Protein AF-0000000072583634 (afdb_homodimer)

InterPro domains:
  IPR005814 Aminotransferase class-III [PF00202] (15-425)
  IPR005814 Aminotransferase class-III [PIRSF000521] (18-426)
  IPR005814 Aminotransferase class-III [cd00610] (2-426)
  IPR005815 Adenosylmethionine--8-amino-7-oxononanoate aminotransferase BioA [MF_00834] (1-426)
  IPR005815 Adenosylmethionine--8-amino-7-oxononanoate aminotransferase BioA [TIGR00508] (2-426)
  IPR015421 Pyridoxal phosphate-dependent transferase, major domain [G3DSA:3.40.640.10] (50-326)
  IPR015422 Pyridoxal phosphate-dependent transferase, small domain [G3DSA:3.90.1150.10] (3-420)
  IPR015424 Pyridoxal phosphate-dependent transferase [SSF53383] (2-428)
  IPR049704 Aminotransferases class-III pyridoxal-phosphate attachment site [PS00600] (237-274)

Solvent-accessible surface area (backbone atoms only — not comparable to full-atom values): 42733 Å² total; per-residue (Å²): 89,70,54,50,33,67,43,57,58,51,76,61,73,79,50,49,47,42,56,33,36,45,44,48,35,38,23,33,81,87,66,51,60,26,40,36,31,30,13,54,78,57,8,17,49,72,17,32,53,40,64,67,34,46,49,38,31,52,58,33,47,74,32,30,30,62,65,39,36,60,63,26,44,36,65,38,39,53,53,35,43,53,52,54,33,54,76,52,73,64,65,36,54,35,33,30,57,22,45,34,45,31,54,10,43,36,51,52,54,50,49,45,41,46,41,28,49,57,72,68,44,69,60,19,66,32,37,37,22,28,43,48,37,71,48,47,69,43,43,50,20,41,34,53,21,25,78,40,88,58,46,56,88,47,58,83,52,34,36,80,56,45,75,41,76,55,68,25,67,86,64,37,83,78,71,56,49,85,89,71,52,79,59,66,72,49,48,66,58,52,52,49,37,72,75,39,53,58,34,46,25,29,42,50,38,53,53,55,42,29,60,91,50,52,60,38,44,38,61,48,66,55,57,41,50,49,52,52,52,24,62,73,51,69,30,36,40,34,34,45,28,31,74,31,30,76,31,32,55,56,30,59,34,45,50,64,69,39,68,52,83,65,53,30,39,18,34,10,46,41,41,23,32,37,58,44,51,37,16,30,26,37,26,32,59,76,62,51,53,55,30,50,43,86,53,71,82,50,36,65,48,47,69,59,81,52,26,51,30,39,34,33,25,28,20,22,42,36,35,54,49,45,43,63,75,68,43,40,62,60,36,22,53,53,46,26,53,50,42,45,55,53,50,49,51,50,38,67,74,34,62,78,48,38,68,44,72,54,66,50,25,42,34,33,37,42,30,44,52,57,72,92,47,58,45,72,77,19,72,62,32,62,54,51,35,52,54,31,47,75,65,31,26,42,47,76,46,49,16,42,28,41,51,36,32,42,18,49,72,56,50,71,69,58,53,51,50,49,51,49,41,51,51,52,50,52,54,32,59,75,66,75,96,89,69,55,51,32,66,43,59,56,51,77,59,73,81,50,50,48,42,56,33,34,44,43,49,33,37,24,31,80,85,66,52,59,27,41,35,34,30,12,54,78,56,8,18,48,71,16,31,53,41,64,68,34,46,49,39,30,50,58,33,48,75,31,32,29,60,66,40,36,60,66,25,44,35,64,38,39,54,52,36,42,52,52,55,33,56,76,50,74,64,65,36,54,33,34,32,56,23,45,34,45,31,53,11,43,37,50,52,52,50,51,45,40,46,41,29,49,58,73,67,43,69,62,19,64,33,37,38,22,28,44,47,36,71,47,46,69,43,43,49,20,40,33,54,21,24,76,41,86,60,48,57,88,47,57,83,52,33,36,80,57,47,76,41,74,55,70,24,67,87,63,36,85,79,72,57,48,86,91,71,52,80,59,66,71,49,46,66,58,53,53,49,38,73,76,39,53,58,33,46,26,30,41,49,39,52,54,55,44,29,59,89,51,52,60,37,44,37,62,48,63,53,57,43,51,49,51,50,51,24,61,74,52,69,32,37,39,34,35,45,25,30,75,32,30,75,31,33,55,56,29,57,36,42,50,63,70,39,68,53,82,66,52,31,40,17,35,11,45,40,42,23,34,38,57,44,49,36,15,31,25,38,28,30,60,75,61,50,54,55,31,51,44,87,53,72,83,53,36,64,48,48,68,58,81,51,25,52,30,37,34,34,25,28,21,22,41,37,37,53,48,46,43,63,75,67,42,40,60,61,37,22,54,52,47,26,53,50,42,45,54,54,50,47,52,49,40,68,74,33,60,80,48,37,66,45,71,54,66,50,24,43,33,33,36,43,29,45,52,56,73,94,46,57,44,73,75,18,73,63,30,63,54,51,34,51,53,29,46,75,65,32,26,42,49,76,47,48,15,43,28,42,52,36,33,40,20,49,72,57,50,70,69,59,52,50,49,48,52,48,41,52,52,53,52,52,54,34,61,75,62,72,102

Organism: Leptospira interrogans serogroup Icterohaemorrhagiae serovar Lai (strain 56601) (NCBI:txid189518)

Radius of gyration: 26.63 Å; Cα contacts (8 Å, |Δi|>4): 1952; chains: 2; bounding box: 52×80×63 Å

Foldseek 3Di:
DDPDPPADDPDDDDDFAWDDWFFQWTAGPVGFIFGEQCLVVQFQQATPPDPLLVVLLVVLVVPDFDDFPVVDDDDLLVVLQVLVCVQVVNLFDDKWKDFAQLVLVVVVLVLLQLLCVLVPLNQANAEEAEQLAARDQDQARVLRYHDDPRCVVPVVSHDDYHYAHDAAQQDGPVPDDPVPDPLCSCVVVLVVCVVPLSRHSEYEDAFQFRPLSAGGGDDLVNVVVVLVSCVVSVHFYEYEQQNVACFQQLDNTRCVVSVHRGQKYKYFRNQLSPDGGMIMMTGHVVSVVSQPDPDPVSHDDDDDRCTSGSSSSSSSSSSSVCSVVVVLSVLQVVLQVVLVVLVVVLCVVCVQFFDDWDTGGQKTKTATDDPPQDFQPQVCQVVLQVQSVVLRYGWRHRRRMTMGRTHSPDDPVSVVSSSVSVNVSSVCVVVVD/DDPDPPADDDDGDDDFAWDDWFFQWTAGPVGFIFGEQCLVVQFQQATPPDPLLVVLLVVLVVPDFDDFPVVDDDDLLVVLQVLVCVQVVNLFDDKWKDFAQLVLVVVVLVLLQLLCVLVPLNLANAEEAEQLAQRDQDQARVLRYHDDPRCVVPVVSHDDYHYAHDAAQLDGPVPDHPVPDPLCSCVVVLVVCVVPLSRHSEYEDAAQFRPLSAGGGDDLVNVVVVLVSCVVSVHFYEYECQNVACFQQLGNTRCVVSVHRGQKYKYFRNQLSPDGGMIMMTGHVSSVVSQPDPDPVSHDDDDDRCTSGSSSSSSSSSSSCCSVVVVLSVLQVVLQVVLVVLVVVLCVVCVQFFDDWDTGGQKTKTATDDPPQDFQPQVCQVVLQVQSVVLRYGWRHRRRMTMGRTHSPDDPVSVVSSSVSVNVSSVCVVVVD

Structure (mmCIF, N/CA/C/O backbone):
data_AF-0000000072583634-model_v1
#
loop_
_entity.id
_entity.type
_entity.pdbx_description
1 polymer 'Adenosylmethionine-8-amino-7-oxononanoate aminotransferase'
#
loop_
_atom_site.group_PDB
_atom_site.id
_atom_site.type_symbol
_atom_site.label_atom_id
_atom_site.label_alt_id
_atom_site.label_comp_id
_atom_site.label_asym_id
_atom_site.label_entity_id
_atom_site.label_seq_id
_atom_site.pdbx_PDB_ins_code
_atom_site.Cartn_x
_atom_site.Cartn_y
_atom_site.Cartn_z
_atom_site.occupancy
_atom_site.B_iso_or_equiv
_atom_site.auth_seq_id
_atom_site.auth_comp_id
_atom_site.auth_asym_id
_atom_site.auth_atom_id
_atom_site.pdbx_PDB_model_num
ATOM 1 N N . MET A 1 1 ? -22.328 -4.48 0.914 1 94.94 1 MET A N 1
ATOM 2 C CA . MET A 1 1 ? -21.547 -3.717 1.881 1 94.94 1 MET A CA 1
ATOM 3 C C . MET A 1 1 ? -20.062 -3.699 1.494 1 94.94 1 MET A C 1
ATOM 5 O O . MET A 1 1 ? -19.531 -2.658 1.104 1 94.94 1 MET A O 1
ATOM 9 N N . ILE A 1 2 ? -19.5 -4.891 1.466 1 97.25 2 ILE A N 1
ATOM 10 C CA . ILE A 1 2 ? -18.094 -4.965 1.067 1 97.25 2 ILE A CA 1
ATOM 11 C C . ILE A 1 2 ? -18 -5.203 -0.439 1 97.25 2 ILE A C 1
ATOM 13 O O . ILE A 1 2 ? -18.719 -6.039 -0.99 1 97.25 2 ILE A O 1
ATOM 17 N N . TRP A 1 3 ? -17.344 -4.363 -1.205 1 97.12 3 TRP A N 1
ATOM 18 C CA . TRP A 1 3 ? -16.938 -4.617 -2.582 1 97.12 3 TRP A CA 1
ATOM 19 C C . TRP A 1 3 ? -15.664 -5.461 -2.621 1 97.12 3 TRP A C 1
ATOM 21 O O . TRP A 1 3 ? -14.555 -4.926 -2.586 1 97.12 3 TRP A O 1
ATOM 31 N N . TYR A 1 4 ? -15.844 -6.797 -2.689 1 96.12 4 TYR A N 1
ATOM 32 C CA . TYR A 1 4 ? -14.766 -7.77 -2.541 1 96.12 4 TYR A CA 1
ATOM 33 C C . TYR A 1 4 ? -13.797 -7.695 -3.715 1 96.12 4 TYR A C 1
ATOM 35 O O . TYR A 1 4 ? -14.211 -7.445 -4.852 1 96.12 4 TYR A O 1
ATOM 43 N N . PRO A 1 5 ? -12.508 -7.922 -3.461 1 95.19 5 PRO A N 1
ATOM 44 C CA . PRO A 1 5 ? -11.5 -7.852 -4.523 1 95.19 5 PRO A CA 1
ATOM 45 C C . PRO A 1 5 ? -11.695 -8.922 -5.59 1 95.19 5 PRO A C 1
ATOM 47 O O . PRO A 1 5 ? -12.023 -10.07 -5.27 1 95.19 5 PRO A O 1
ATOM 50 N N . PHE A 1 6 ? -11.492 -8.508 -6.863 1 91.12 6 PHE A N 1
ATOM 51 C CA . PHE A 1 6 ? -11.492 -9.398 -8.016 1 91.12 6 PHE A CA 1
ATOM 52 C C . PHE A 1 6 ? -12.797 -10.188 -8.102 1 91.12 6 PHE A C 1
ATOM 54 O O . PHE A 1 6 ? -12.789 -11.383 -8.375 1 91.12 6 PHE A O 1
ATOM 61 N N . THR A 1 7 ? -13.906 -9.484 -7.785 1 90.38 7 THR A N 1
ATOM 62 C CA . THR A 1 7 ? -15.219 -10.125 -7.777 1 90.38 7 THR A CA 1
ATOM 63 C C . THR A 1 7 ? -16.203 -9.352 -8.664 1 90.38 7 THR A C 1
ATOM 65 O O . THR A 1 7 ? -16.391 -8.148 -8.484 1 90.38 7 THR A O 1
ATOM 68 N N . LEU A 1 8 ? -16.781 -10.031 -9.609 1 88.75 8 LEU A N 1
ATOM 69 C CA . LEU A 1 8 ? -17.828 -9.422 -10.422 1 88.75 8 LEU A CA 1
ATOM 70 C C . LEU A 1 8 ? -19.062 -9.125 -9.578 1 88.75 8 LEU A C 1
ATOM 72 O O . LEU A 1 8 ? -19.438 -9.922 -8.719 1 88.75 8 LEU A O 1
ATOM 76 N N . GLN A 1 9 ? -19.703 -8.031 -9.812 1 90.12 9 GLN A N 1
ATOM 77 C CA . GLN A 1 9 ? -20.75 -7.512 -8.938 1 90.12 9 GLN A CA 1
ATOM 78 C C . GLN A 1 9 ? -22.125 -8.008 -9.383 1 90.12 9 GLN A C 1
ATOM 80 O O . GLN A 1 9 ? -23.125 -7.805 -8.68 1 90.12 9 GLN A O 1
ATOM 85 N N . PHE A 1 10 ? -22.438 -8.555 -10.484 1 83.75 10 PHE A N 1
ATOM 86 C CA . PHE A 1 10 ? -23.719 -8.984 -11.031 1 83.75 10 PHE A CA 1
ATOM 87 C C . PHE A 1 10 ? -24.234 -10.219 -10.289 1 83.75 10 PHE A C 1
ATOM 89 O O . PHE A 1 10 ? -25.422 -10.336 -10.023 1 83.75 10 PHE A O 1
ATOM 96 N N . GLU A 1 11 ? -23.719 -11.305 -10.211 1 66.69 11 GLU A N 1
ATOM 97 C CA . GLU A 1 11 ? -24.156 -12.5 -9.508 1 66.69 11 GLU A CA 1
ATOM 98 C C . GLU A 1 11 ? -23.203 -12.852 -8.375 1 66.69 11 GLU A C 1
ATOM 100 O O . GLU A 1 11 ? -22.328 -13.703 -8.539 1 66.69 11 GLU A O 1
ATOM 105 N N . PRO A 1 12 ? -23.25 -12.031 -7.355 1 61.88 12 PRO A N 1
ATOM 106 C CA . PRO A 1 12 ? -22.188 -12.383 -6.418 1 61.88 12 PRO A CA 1
ATOM 107 C C . PRO A 1 12 ? -22.547 -13.562 -5.52 1 61.88 12 PRO A C 1
ATOM 109 O O . PRO A 1 12 ? -23.672 -13.641 -5.027 1 61.88 12 PRO A O 1
ATOM 112 N N . ASP A 1 13 ? -22.016 -14.766 -5.871 1 75.62 13 ASP A N 1
ATOM 113 C CA . ASP A 1 13 ? -22.047 -15.758 -4.805 1 75.62 13 ASP A CA 1
ATOM 114 C C . ASP A 1 13 ? -21.562 -15.164 -3.484 1 75.62 13 ASP A C 1
ATOM 116 O O . ASP A 1 13 ? -20.656 -14.328 -3.469 1 75.62 13 ASP A O 1
ATOM 120 N N . SER A 1 14 ? -22.359 -15.43 -2.432 1 88.38 14 SER A N 1
ATOM 121 C CA . SER A 1 14 ? -21.922 -14.992 -1.111 1 88.38 14 SER A CA 1
ATOM 122 C C . SER A 1 14 ? -20.547 -15.547 -0.77 1 88.38 14 SER A C 1
ATOM 124 O O . SER A 1 14 ? -20.281 -16.734 -0.97 1 88.38 14 SER A O 1
ATOM 126 N N . PRO A 1 15 ? -19.703 -14.711 -0.379 1 94.5 15 PRO A N 1
ATOM 127 C CA . PRO A 1 15 ? -18.391 -15.227 0.012 1 94.5 15 PRO A CA 1
ATOM 128 C C . PRO A 1 15 ? -18.469 -16.219 1.174 1 94.5 15 PRO A C 1
ATOM 130 O O . PRO A 1 15 ? -19.328 -16.078 2.045 1 94.5 15 PRO A O 1
ATOM 133 N N . LEU A 1 16 ? -17.641 -17.203 1.096 1 96.62 16 LEU A N 1
ATOM 134 C CA . LEU A 1 16 ? -17.547 -18.141 2.207 1 96.62 16 LEU A CA 1
ATOM 135 C C . LEU A 1 16 ? -16.953 -17.469 3.439 1 96.62 16 LEU A C 1
ATOM 137 O O . LEU A 1 16 ? -15.891 -16.859 3.363 1 96.62 16 LEU A O 1
ATOM 141 N N . LYS A 1 17 ? -17.656 -17.562 4.535 1 97.94 17 LYS A N 1
ATOM 142 C CA . LYS A 1 17 ? -17.219 -16.906 5.762 1 97.94 17 LYS A CA 1
ATOM 143 C C . LYS A 1 17 ? -16.312 -17.828 6.578 1 97.94 17 LYS A C 1
ATOM 145 O O . LYS A 1 17 ? -16.75 -18.891 7.039 1 97.94 17 LYS A O 1
ATOM 150 N N . ILE A 1 18 ? -15.016 -17.422 6.766 1 98.75 18 ILE A N 1
ATOM 151 C CA . ILE A 1 18 ? -14.039 -18.188 7.539 1 98.75 18 ILE A CA 1
ATOM 152 C C . ILE A 1 18 ? -13.93 -17.594 8.945 1 98.75 18 ILE A C 1
ATOM 154 O O . ILE A 1 18 ? -13.828 -16.375 9.109 1 98.75 18 ILE A O 1
ATOM 158 N N . GLU A 1 19 ? -13.898 -18.453 9.906 1 98.19 19 GLU A N 1
ATOM 159 C CA . GLU A 1 19 ? -13.883 -18.031 11.305 1 98.19 19 GLU A CA 1
ATOM 160 C C . GLU A 1 19 ? -12.516 -18.266 11.945 1 98.19 19 GLU A C 1
ATOM 162 O O . GLU A 1 19 ? -12.086 -17.484 12.789 1 98.19 19 GLU A O 1
ATOM 167 N N . ARG A 1 20 ? -11.945 -19.359 11.531 1 98.19 20 ARG A N 1
ATOM 168 C CA . ARG A 1 20 ? -10.688 -19.766 12.148 1 98.19 20 ARG A CA 1
ATOM 169 C C . ARG A 1 20 ? -9.781 -20.453 11.133 1 98.19 20 ARG A C 1
ATOM 171 O O . ARG A 1 20 ? -10.25 -20.938 10.094 1 98.19 20 ARG A O 1
ATOM 178 N N . ALA A 1 21 ? -8.461 -20.438 11.43 1 98.5 21 ALA A N 1
ATOM 179 C CA . ALA A 1 21 ? -7.5 -21.172 10.609 1 98.5 21 ALA A CA 1
ATOM 180 C C . ALA A 1 21 ? -6.352 -21.719 11.461 1 98.5 21 ALA A C 1
ATOM 182 O O . ALA A 1 21 ? -5.984 -21.109 12.469 1 98.5 21 ALA A O 1
ATOM 183 N N . LYS A 1 22 ? -5.809 -22.828 11.133 1 98 22 LYS A N 1
ATOM 184 C CA . LYS A 1 22 ? -4.691 -23.453 11.828 1 98 22 LYS A CA 1
ATOM 185 C C . LYS A 1 22 ? -3.979 -24.453 10.922 1 98 22 LYS A C 1
ATOM 187 O O . LYS A 1 22 ? -4.621 -25.297 10.273 1 98 22 LYS A O 1
ATOM 192 N N . GLY A 1 23 ? -2.66 -24.375 10.953 1 97.88 23 GLY A N 1
ATOM 193 C CA . GLY A 1 23 ? -1.948 -25.25 10.047 1 97.88 23 GLY A CA 1
ATOM 194 C C . GLY A 1 23 ? -2.371 -25.094 8.602 1 97.88 23 GLY A C 1
ATOM 195 O O . GLY A 1 23 ? -2.406 -23.969 8.078 1 97.88 23 GLY A O 1
ATOM 196 N N . GLU A 1 24 ? -2.684 -26.156 7.988 1 98.62 24 GLU A N 1
ATOM 197 C CA . GLU A 1 24 ? -3.07 -26.109 6.578 1 98.62 24 GLU A CA 1
ATOM 198 C C . GLU A 1 24 ? -4.582 -25.984 6.43 1 98.62 24 GLU A C 1
ATOM 200 O O . GLU A 1 24 ? -5.109 -26.047 5.312 1 98.62 24 GLU A O 1
ATOM 205 N N . PHE A 1 25 ? -5.344 -25.625 7.531 1 98.75 25 PHE A N 1
ATOM 206 C CA . PHE A 1 25 ? -6.797 -25.719 7.469 1 98.75 25 PHE A CA 1
ATOM 207 C C . PHE A 1 25 ? -7.43 -24.359 7.707 1 98.75 25 PHE A C 1
ATOM 209 O O . PHE A 1 25 ? -6.953 -23.578 8.539 1 98.75 25 PHE A O 1
ATOM 216 N N . LEU A 1 26 ? -8.508 -24.109 7.027 1 98.75 26 LEU A N 1
ATOM 217 C CA . LEU A 1 26 ? -9.484 -23.047 7.289 1 98.75 26 LEU A CA 1
ATOM 218 C C . LEU A 1 26 ? -10.781 -23.641 7.82 1 98.75 26 LEU A C 1
ATOM 220 O O . LEU A 1 26 ? -11.188 -24.734 7.414 1 98.75 26 LEU A O 1
ATOM 224 N N . TYR A 1 27 ? -11.461 -22.938 8.664 1 98.75 27 TYR A N 1
ATOM 225 C CA . TYR A 1 27 ? -12.727 -23.375 9.234 1 98.75 27 TYR A CA 1
ATOM 226 C C . TYR A 1 27 ? -13.805 -22.312 9.07 1 98.75 27 TYR A C 1
ATOM 228 O O . TYR A 1 27 ? -13.586 -21.141 9.406 1 98.75 27 TYR A O 1
ATOM 236 N N . ASP A 1 28 ? -14.953 -22.734 8.516 1 98.19 28 ASP A N 1
ATOM 237 C CA . ASP A 1 28 ? -16.047 -21.766 8.375 1 98.19 28 ASP A CA 1
ATOM 238 C C . ASP A 1 28 ? -16.875 -21.688 9.648 1 98.19 28 ASP A C 1
ATOM 240 O O . ASP A 1 28 ? -16.547 -22.328 10.656 1 98.19 28 ASP A O 1
ATOM 244 N N . GLU A 1 29 ? -17.891 -20.922 9.633 1 96.44 29 GLU A N 1
ATOM 245 C CA . GLU A 1 29 ? -18.688 -20.641 10.82 1 96.44 29 GLU A CA 1
ATOM 246 C C . GLU A 1 29 ? -19.531 -21.859 11.211 1 96.44 29 GLU A C 1
ATOM 248 O O . GLU A 1 29 ? -20.016 -21.938 12.344 1 96.44 29 GLU A O 1
ATOM 253 N N . LEU A 1 30 ? -19.688 -22.797 10.328 1 96.94 30 LEU A N 1
ATOM 254 C CA . LEU A 1 30 ? -20.5 -23.984 10.586 1 96.94 30 LEU A CA 1
ATOM 255 C C . LEU A 1 30 ? -19.609 -25.141 11.047 1 96.94 30 LEU A C 1
ATOM 257 O O . LEU A 1 30 ? -20.109 -26.234 11.32 1 96.94 3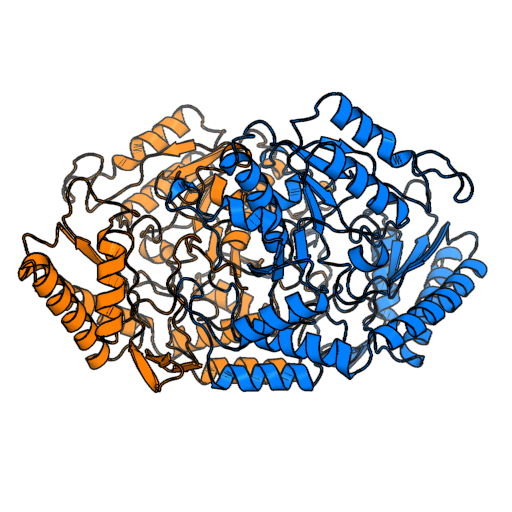0 LEU A O 1
ATOM 261 N N . GLY A 1 31 ? -18.281 -24.938 11.023 1 96 31 GLY A N 1
ATOM 262 C CA . GLY A 1 31 ? -17.359 -25.953 11.508 1 96 31 GLY A CA 1
ATOM 263 C C . GLY A 1 31 ? -16.766 -26.797 10.398 1 96 31 GLY A C 1
ATOM 264 O O . GLY A 1 31 ? -15.93 -27.672 10.664 1 96 31 GLY A O 1
ATOM 265 N N . ASN A 1 32 ? -17.156 -26.547 9.172 1 98.06 32 ASN A N 1
ATOM 266 C CA . ASN A 1 32 ? -16.516 -27.234 8.055 1 98.06 32 ASN A CA 1
ATOM 267 C C . ASN A 1 32 ? -15.062 -26.812 7.906 1 98.06 32 ASN A C 1
ATOM 269 O O . ASN A 1 32 ? -14.719 -25.641 8.125 1 98.06 32 ASN A O 1
ATOM 273 N N . SER A 1 33 ? -14.281 -27.766 7.539 1 98.31 33 SER A N 1
ATOM 274 C CA . SER A 1 33 ? -12.867 -27.469 7.336 1 98.31 33 SER A CA 1
ATOM 275 C C . SER A 1 33 ? -12.477 -27.594 5.867 1 98.31 33 SER A C 1
ATOM 277 O O . SER A 1 33 ? -13.07 -28.391 5.129 1 98.31 33 SER A O 1
ATOM 279 N N . TYR A 1 34 ? -11.547 -26.797 5.445 1 98.81 34 TYR A N 1
ATOM 280 C CA . TYR A 1 34 ? -11 -26.797 4.094 1 98.81 34 TYR A CA 1
ATOM 281 C C . TYR A 1 34 ? -9.477 -26.812 4.117 1 98.81 34 TYR A C 1
ATOM 283 O O . TYR A 1 34 ? -8.859 -26.016 4.832 1 98.81 34 TYR A O 1
ATOM 291 N N . ILE A 1 35 ? -8.867 -27.75 3.395 1 98.88 35 ILE A N 1
ATOM 292 C CA . ILE A 1 35 ? -7.414 -27.719 3.234 1 98.88 35 ILE A CA 1
ATOM 293 C C . ILE A 1 35 ? -7.016 -26.578 2.312 1 98.88 35 ILE A C 1
ATOM 295 O O . ILE A 1 35 ? -7.477 -26.5 1.171 1 98.88 35 ILE A O 1
ATOM 299 N N . ASP A 1 36 ? -6.207 -25.703 2.83 1 98.81 36 ASP A N 1
ATOM 300 C CA . ASP A 1 36 ? -5.742 -24.562 2.049 1 98.81 36 ASP A CA 1
ATOM 301 C C . ASP A 1 36 ? -4.621 -24.969 1.094 1 98.81 36 ASP A C 1
ATOM 303 O O . ASP A 1 36 ? -3.443 -24.891 1.443 1 98.81 36 ASP A O 1
ATOM 307 N N . GLY A 1 37 ? -4.98 -25.203 -0.119 1 98.81 37 GLY A N 1
ATOM 308 C CA . GLY A 1 37 ? -4.016 -25.688 -1.092 1 98.81 37 GLY A CA 1
ATOM 309 C C . GLY A 1 37 ? -3.26 -24.578 -1.787 1 98.81 37 GLY A C 1
ATOM 310 O O . GLY A 1 37 ? -2.389 -24.828 -2.621 1 98.81 37 GLY A O 1
ATOM 311 N N . ILE A 1 38 ? -3.545 -23.312 -1.411 1 98.62 38 ILE A N 1
ATOM 312 C CA . ILE A 1 38 ? -2.898 -22.203 -2.113 1 98.62 38 ILE A CA 1
ATOM 313 C C . ILE A 1 38 ? -2.268 -21.25 -1.103 1 98.62 38 ILE A C 1
ATOM 315 O O . ILE A 1 38 ? -1.854 -20.156 -1.459 1 98.62 38 ILE A O 1
ATOM 319 N N . SER A 1 39 ? -2.285 -21.609 0.193 1 98.31 39 SER A N 1
ATOM 320 C CA . SER A 1 39 ? -1.719 -20.797 1.264 1 98.31 39 SER A CA 1
ATOM 321 C C . SER A 1 39 ? -2.369 -19.422 1.315 1 98.31 39 SER A C 1
ATOM 323 O O . SER A 1 39 ? -1.68 -18.406 1.429 1 98.31 39 SER A O 1
ATOM 325 N N . SER A 1 40 ? -3.615 -19.359 1.198 1 96.94 40 SER A N 1
ATOM 326 C CA . SER A 1 40 ? -4.402 -18.141 1.287 1 96.94 40 SER A CA 1
ATOM 327 C C . SER A 1 40 ? -3.777 -17.016 0.459 1 96.94 40 SER A C 1
ATOM 329 O O . SER A 1 40 ? -3.436 -15.961 0.991 1 96.94 40 SER A O 1
ATOM 331 N N . TRP A 1 41 ? -3.717 -17.281 -0.795 1 95.88 41 TRP A N 1
ATOM 332 C CA . TRP A 1 41 ? -3.176 -16.328 -1.765 1 95.88 41 TRP A CA 1
ATOM 333 C C . TRP A 1 41 ? -1.679 -16.141 -1.553 1 95.88 41 TRP A C 1
ATOM 335 O O . TRP A 1 41 ? -1.198 -15 -1.499 1 95.88 41 TRP A O 1
ATOM 345 N N . TRP A 1 42 ? -1.046 -17.266 -1.208 1 97.94 42 TRP A N 1
ATOM 346 C CA . TRP A 1 42 ? 0.389 -17.484 -1.349 1 97.94 42 TRP A CA 1
ATOM 347 C C . TRP A 1 42 ? 1.146 -16.938 -0.139 1 97.94 42 TRP A C 1
ATOM 349 O O . TRP A 1 42 ? 2.361 -16.75 -0.195 1 97.94 42 TRP A O 1
ATOM 359 N N . VAL A 1 43 ? 0.495 -16.688 1.031 1 98.12 43 VAL A N 1
ATOM 360 C CA . VAL A 1 43 ? 1.199 -15.984 2.104 1 98.12 43 VAL A CA 1
ATOM 361 C C . VAL A 1 43 ? 1.531 -16.969 3.225 1 98.12 43 VAL A C 1
ATOM 363 O O . VAL A 1 43 ? 2.527 -16.797 3.932 1 98.12 43 VAL A O 1
ATOM 366 N N . SER A 1 44 ? 0.702 -17.984 3.477 1 98.31 44 SER A N 1
ATOM 367 C CA . SER A 1 44 ? 0.803 -18.828 4.668 1 98.31 44 SER A CA 1
ATOM 368 C C . SER A 1 44 ? 1.831 -19.938 4.477 1 98.31 44 SER A C 1
ATOM 370 O O . SER A 1 44 ? 1.508 -21.125 4.613 1 98.31 44 SER A O 1
ATOM 372 N N . ILE A 1 45 ? 3.055 -19.562 4.34 1 98.69 45 ILE A N 1
ATOM 373 C CA . ILE A 1 45 ? 4.109 -20.5 3.943 1 98.69 45 ILE A CA 1
ATOM 374 C C . ILE A 1 45 ? 4.422 -21.438 5.098 1 98.69 45 ILE A C 1
ATOM 376 O O . ILE A 1 45 ? 4.945 -22.531 4.883 1 98.69 45 ILE A O 1
ATOM 380 N N . HIS A 1 46 ? 4.027 -21.078 6.367 1 98.69 46 HIS A N 1
ATOM 381 C CA . HIS A 1 46 ? 4.273 -21.906 7.543 1 98.69 46 HIS A CA 1
ATOM 382 C C . HIS A 1 46 ? 2.984 -22.531 8.055 1 98.69 46 HIS A C 1
ATOM 384 O O . HIS A 1 46 ? 2.949 -23.078 9.164 1 98.69 46 HIS A O 1
ATOM 390 N N . GLY A 1 47 ? 1.915 -22.438 7.289 1 98.12 47 GLY A N 1
ATOM 391 C CA . GLY A 1 47 ? 0.6 -22.734 7.828 1 98.12 47 GLY A CA 1
ATOM 392 C C . GLY A 1 47 ? -0.018 -21.594 8.594 1 98.12 47 GLY A C 1
ATOM 393 O O . GLY A 1 47 ? 0.676 -20.641 8.961 1 98.12 47 GLY A O 1
ATOM 394 N N . HIS A 1 48 ? -1.286 -21.688 8.867 1 98.06 48 HIS A N 1
ATOM 395 C CA . HIS A 1 48 ? -2.037 -20.625 9.508 1 98.06 48 HIS A CA 1
ATOM 396 C C . HIS A 1 48 ? -1.809 -20.609 11.016 1 98.06 48 HIS A C 1
ATOM 398 O O . HIS A 1 48 ? -1.712 -21.672 11.641 1 98.06 48 HIS A O 1
ATOM 404 N N . ASN A 1 49 ? -1.707 -19.359 11.523 1 96.75 49 ASN A N 1
ATOM 405 C CA . ASN A 1 49 ? -1.659 -19.109 12.961 1 96.75 49 ASN A CA 1
ATOM 406 C C . ASN A 1 49 ? -0.549 -19.906 13.633 1 96.75 49 ASN A C 1
ATOM 408 O O . ASN A 1 49 ? -0.788 -20.578 14.641 1 96.75 49 ASN A O 1
ATOM 412 N N . HIS A 1 50 ? 0.588 -19.859 12.992 1 97.81 50 HIS A N 1
ATOM 413 C CA . HIS A 1 50 ? 1.732 -20.516 13.625 1 97.81 50 HIS A CA 1
ATOM 414 C C . HIS A 1 50 ? 2.01 -19.906 15 1 97.81 50 HIS A C 1
ATOM 416 O O . HIS A 1 50 ? 2.16 -18.688 15.133 1 97.81 50 HIS A O 1
ATOM 422 N N . PRO A 1 51 ? 2.156 -20.672 16.062 1 98 51 PRO A N 1
ATOM 423 C CA . PRO A 1 51 ? 2.205 -20.156 17.438 1 98 51 PRO A CA 1
ATOM 424 C C . PRO A 1 51 ? 3.387 -19.219 17.672 1 98 51 PRO A C 1
ATOM 426 O O . PRO A 1 51 ? 3.268 -18.25 18.422 1 98 51 PRO A O 1
ATOM 429 N N . LYS A 1 52 ? 4.523 -19.484 17.062 1 98.31 52 LYS A N 1
ATOM 430 C CA . LYS A 1 52 ? 5.707 -18.656 17.266 1 98.31 52 LYS A CA 1
ATOM 431 C C . LYS A 1 52 ? 5.496 -17.25 16.688 1 98.31 52 LYS A C 1
ATOM 433 O O . LYS A 1 52 ? 5.992 -16.266 17.25 1 98.31 52 LYS A O 1
ATOM 438 N N . ILE A 1 53 ? 4.816 -17.094 15.562 1 98.56 53 ILE A N 1
ATOM 439 C CA . ILE A 1 53 ? 4.539 -15.789 14.977 1 98.56 53 ILE A CA 1
ATOM 440 C C . ILE A 1 53 ? 3.508 -15.047 15.828 1 98.56 53 ILE A C 1
ATOM 442 O O . ILE A 1 53 ? 3.662 -13.859 16.109 1 98.56 53 ILE A O 1
ATOM 446 N N . VAL A 1 54 ? 2.443 -15.805 16.25 1 98.25 54 VAL A N 1
ATOM 447 C CA . VAL A 1 54 ? 1.402 -15.234 17.094 1 98.25 54 VAL A CA 1
ATOM 448 C C . VAL A 1 54 ? 2.029 -14.648 18.359 1 98.25 54 VAL A C 1
ATOM 450 O O . VAL A 1 54 ? 1.744 -13.508 18.734 1 98.25 54 VAL A O 1
ATOM 453 N N . GLN A 1 55 ? 2.916 -15.367 18.953 1 98.56 55 GLN A N 1
ATOM 454 C CA . GLN A 1 55 ? 3.543 -14.938 20.188 1 98.56 55 GLN A CA 1
ATOM 455 C C . GLN A 1 55 ? 4.438 -13.719 19.969 1 98.56 55 GLN A C 1
ATOM 457 O O . GLN A 1 55 ? 4.484 -12.805 20.797 1 98.56 55 GLN A O 1
ATOM 462 N N . ALA A 1 56 ? 5.18 -13.695 18.875 1 98.62 56 ALA A N 1
ATOM 463 C CA . ALA A 1 56 ? 6.051 -12.562 18.562 1 98.62 56 ALA A CA 1
ATOM 464 C C . ALA A 1 56 ? 5.25 -11.273 18.422 1 98.62 56 ALA A C 1
ATOM 466 O O . ALA A 1 56 ? 5.672 -10.219 18.906 1 98.62 56 ALA A O 1
ATOM 467 N N . VAL A 1 57 ? 4.129 -11.367 17.797 1 98.5 57 VAL A N 1
ATOM 468 C CA . VAL A 1 57 ? 3.279 -10.195 17.578 1 98.5 57 VAL A CA 1
ATOM 469 C C . VAL A 1 57 ? 2.67 -9.75 18.906 1 98.5 57 VAL A C 1
ATOM 471 O O . VAL A 1 57 ? 2.625 -8.555 19.203 1 98.5 57 VAL A O 1
ATOM 474 N N . LYS A 1 58 ? 2.188 -10.727 19.688 1 98.19 58 LYS A N 1
ATOM 475 C CA . LYS A 1 58 ? 1.624 -10.406 21 1 98.19 58 LYS A CA 1
ATOM 476 C C . LYS A 1 58 ? 2.648 -9.695 21.875 1 98.19 58 LYS A C 1
ATOM 478 O O . LYS A 1 58 ? 2.324 -8.711 22.547 1 98.19 58 LYS A O 1
ATOM 483 N N . ASN A 1 59 ? 3.895 -10.195 21.859 1 98.38 59 ASN A N 1
ATOM 484 C CA . ASN A 1 59 ? 4.965 -9.562 22.625 1 98.38 59 ASN A CA 1
ATOM 485 C C . ASN A 1 59 ? 5.207 -8.125 22.156 1 98.38 59 ASN A C 1
ATOM 487 O O . ASN A 1 59 ? 5.391 -7.227 22.984 1 98.38 59 ASN A O 1
ATOM 491 N N . GLN A 1 60 ? 5.215 -7.898 20.891 1 98.44 60 GLN A N 1
ATOM 492 C CA . GLN A 1 60 ? 5.48 -6.574 20.328 1 98.44 60 GLN A CA 1
ATOM 493 C C . GLN A 1 60 ? 4.375 -5.59 20.703 1 98.44 60 GLN A C 1
ATOM 495 O O . GLN A 1 60 ? 4.645 -4.418 20.969 1 98.44 60 GLN A O 1
ATOM 500 N N . LEU A 1 61 ? 3.129 -6.066 20.688 1 97.31 61 LEU A N 1
ATOM 501 C CA . LEU A 1 61 ? 1.965 -5.238 20.984 1 97.31 61 LEU A CA 1
ATOM 502 C C . LEU A 1 61 ? 2.041 -4.676 22.406 1 97.31 61 LEU A C 1
ATOM 504 O O . LEU A 1 61 ? 1.43 -3.646 22.703 1 97.31 61 LEU A O 1
ATOM 508 N N . GLU A 1 62 ? 2.812 -5.273 23.219 1 95.69 62 GLU A N 1
ATOM 509 C CA . GLU A 1 62 ? 2.938 -4.84 24.609 1 95.69 62 GLU A CA 1
ATOM 510 C C . GLU A 1 62 ? 3.98 -3.734 24.75 1 95.69 62 GLU A C 1
ATOM 512 O O . GLU A 1 62 ? 4.09 -3.109 25.812 1 95.69 62 GLU A O 1
ATOM 517 N N . LYS A 1 63 ? 4.711 -3.49 23.734 1 97.38 63 LYS A N 1
ATOM 518 C CA . LYS A 1 63 ? 5.844 -2.572 23.844 1 97.38 63 LYS A CA 1
ATOM 519 C C . LYS A 1 63 ? 5.613 -1.321 23 1 97.38 63 LYS A C 1
ATOM 521 O O . LYS A 1 63 ? 5.621 -0.205 23.516 1 97.38 63 LYS A O 1
ATOM 526 N N . LEU A 1 64 ? 5.418 -1.493 21.75 1 98.31 64 LEU A N 1
ATOM 527 C CA . LEU A 1 64 ? 5.398 -0.392 20.797 1 98.31 64 LEU A CA 1
ATOM 528 C C . LEU A 1 64 ? 4.445 -0.694 19.641 1 98.31 64 LEU A C 1
ATOM 530 O O . LEU A 1 64 ? 4.613 -1.69 18.938 1 98.31 64 LEU A O 1
ATOM 534 N N . ASP A 1 65 ? 3.504 0.15 19.453 1 97.56 65 ASP A N 1
ATOM 535 C CA . ASP A 1 65 ? 2.555 0.007 18.359 1 97.56 65 ASP A CA 1
ATOM 536 C C . ASP A 1 65 ? 3.064 0.701 17.094 1 97.56 65 ASP A C 1
ATOM 538 O O . ASP A 1 65 ? 3.072 0.11 16.016 1 97.56 65 ASP A O 1
ATOM 542 N N . HIS A 1 66 ? 3.486 1.919 17.25 1 98 66 HIS A N 1
ATOM 543 C CA . HIS A 1 66 ? 3.91 2.678 16.078 1 98 66 HIS A CA 1
ATOM 544 C C . HIS A 1 66 ? 4.887 3.785 16.469 1 98 66 HIS A C 1
ATOM 546 O O . HIS A 1 66 ? 4.734 4.418 17.516 1 98 66 HIS A O 1
ATOM 552 N N . VAL A 1 67 ? 5.848 3.982 15.68 1 98.12 67 VAL A N 1
ATOM 553 C CA . VAL A 1 67 ? 6.613 5.223 15.586 1 98.12 67 VAL A CA 1
ATOM 554 C C . VAL A 1 67 ? 7.02 5.469 14.133 1 98.12 67 VAL A C 1
ATOM 556 O O . VAL A 1 67 ? 7.367 4.531 13.414 1 98.12 67 VAL A O 1
ATOM 559 N N . LEU A 1 68 ? 6.875 6.676 13.688 1 96.56 68 LEU A N 1
ATOM 560 C CA . LEU A 1 68 ? 7.262 6.961 12.312 1 96.56 68 LEU A CA 1
ATOM 561 C C . LEU A 1 68 ? 8.719 6.586 12.07 1 96.56 68 LEU A C 1
ATOM 563 O O . LEU A 1 68 ? 9.57 6.793 12.938 1 96.56 68 LEU A O 1
ATOM 567 N N . LEU A 1 69 ? 9.016 6.074 10.922 1 96.56 69 LEU A N 1
ATOM 568 C CA . LEU A 1 69 ? 10.359 5.602 10.617 1 96.56 69 LEU A CA 1
ATOM 569 C C . LEU A 1 69 ? 11.227 6.73 10.062 1 96.56 69 LEU A C 1
ATOM 571 O O . LEU A 1 69 ? 12.445 6.605 9.992 1 96.56 69 LEU A O 1
ATOM 575 N N . ALA A 1 70 ? 10.617 7.828 9.68 1 93.81 70 ALA A N 1
ATOM 576 C CA . ALA A 1 70 ? 11.352 9.008 9.227 1 93.81 70 ALA A CA 1
ATOM 577 C C . ALA A 1 70 ? 12.016 9.727 10.398 1 93.81 70 ALA A C 1
ATOM 579 O O . ALA A 1 70 ? 11.406 10.594 11.031 1 93.81 70 ALA A O 1
ATOM 580 N N . GLY A 1 71 ? 13.219 9.422 10.656 1 93.31 71 GLY A N 1
ATOM 581 C CA . GLY A 1 71 ? 13.953 10.023 11.758 1 93.31 71 GLY A CA 1
ATOM 582 C C . GLY A 1 71 ? 13.977 9.156 13 1 93.31 71 GLY A C 1
ATOM 583 O O . GLY A 1 71 ? 14.633 9.5 13.992 1 93.31 71 GLY A O 1
ATOM 584 N N . PHE A 1 72 ? 13.258 8.047 12.969 1 97 72 PHE A N 1
ATOM 585 C CA . PHE A 1 72 ? 13.188 7.129 14.102 1 97 72 PHE A CA 1
ATOM 586 C C . PHE A 1 72 ? 13.414 5.691 13.648 1 97 72 PHE A C 1
ATOM 588 O O . PHE A 1 72 ? 13.375 5.398 12.453 1 97 72 PHE A O 1
ATOM 595 N N . THR A 1 73 ? 13.742 4.863 14.57 1 97.69 73 THR A N 1
ATOM 596 C CA . THR A 1 73 ? 13.867 3.43 14.32 1 97.69 73 THR A CA 1
ATOM 597 C C . THR A 1 73 ? 13.43 2.629 15.547 1 97.69 73 THR A C 1
ATOM 599 O O . THR A 1 73 ? 12.961 3.199 16.531 1 97.69 73 THR A O 1
ATOM 602 N N . HIS A 1 74 ? 13.398 1.391 15.445 1 98.5 74 HIS A N 1
ATOM 603 C CA . HIS A 1 74 ? 13.078 0.452 16.516 1 98.5 74 HIS A CA 1
ATOM 604 C C . HIS A 1 74 ? 13.688 -0.92 16.25 1 98.5 74 HIS A C 1
ATOM 606 O O . HIS A 1 74 ? 14.039 -1.231 15.109 1 98.5 74 HIS A O 1
ATOM 612 N N . ASP A 1 75 ? 13.742 -1.741 17.219 1 98.44 75 ASP A N 1
ATOM 613 C CA . ASP A 1 75 ? 14.477 -3.002 17.188 1 98.44 75 ASP A CA 1
ATOM 614 C C . ASP A 1 75 ? 13.922 -3.938 16.125 1 98.44 75 ASP A C 1
ATOM 616 O O . ASP A 1 75 ? 14.68 -4.504 15.328 1 98.44 75 ASP A O 1
ATOM 620 N N . PRO A 1 76 ? 12.633 -4.117 16.031 1 98.69 76 PRO A N 1
ATOM 621 C CA . PRO A 1 76 ? 12.117 -5.062 15.039 1 98.69 76 PRO A CA 1
ATOM 622 C C . PRO A 1 76 ? 12.5 -4.688 13.609 1 98.69 76 PRO A C 1
ATOM 624 O O . PRO A 1 76 ? 12.867 -5.559 12.82 1 98.69 76 PRO A O 1
ATOM 627 N N . ALA A 1 77 ? 12.461 -3.428 13.273 1 98.69 77 ALA A N 1
ATOM 628 C CA . ALA A 1 77 ? 12.828 -3.002 11.922 1 98.69 77 ALA A CA 1
ATOM 629 C C . ALA A 1 77 ? 14.312 -3.223 11.656 1 98.69 77 ALA A C 1
ATOM 631 O O . ALA A 1 77 ? 14.695 -3.682 10.578 1 98.69 77 ALA A O 1
ATOM 632 N N . GLU A 1 78 ? 15.117 -2.877 12.633 1 98.62 78 GLU A N 1
ATOM 633 C CA . GLU A 1 78 ? 16.562 -3.029 12.477 1 98.62 78 GLU A CA 1
ATOM 634 C C . GLU A 1 78 ? 16.953 -4.5 12.367 1 98.62 78 GLU A C 1
ATOM 636 O O . GLU A 1 78 ? 17.766 -4.875 11.516 1 98.62 78 GLU A O 1
ATOM 641 N N . LYS A 1 79 ? 16.391 -5.324 13.227 1 98.81 79 LYS A N 1
ATOM 642 C CA . LYS A 1 79 ? 16.719 -6.746 13.234 1 98.81 79 LYS A CA 1
ATOM 643 C C . LYS A 1 79 ? 16.234 -7.43 11.961 1 98.81 79 LYS A C 1
ATOM 645 O O . LYS A 1 79 ? 16.938 -8.281 11.398 1 98.81 79 LYS A O 1
ATOM 650 N N . LEU A 1 80 ? 15.07 -7.059 11.516 1 98.81 80 LEU A N 1
ATOM 651 C CA . LEU A 1 80 ? 14.562 -7.641 10.273 1 98.81 80 LEU A CA 1
ATOM 652 C C . LEU A 1 80 ? 15.469 -7.273 9.094 1 98.81 80 LEU A C 1
ATOM 654 O O . LEU A 1 80 ? 15.789 -8.125 8.266 1 98.81 80 LEU A O 1
ATOM 658 N N . ALA A 1 81 ? 15.82 -5.996 9.016 1 98.69 81 ALA A N 1
ATOM 659 C CA . ALA A 1 81 ? 16.719 -5.559 7.945 1 98.69 81 ALA A CA 1
ATOM 660 C C . ALA A 1 81 ? 18.031 -6.348 7.969 1 98.69 81 ALA A C 1
ATOM 662 O O . ALA A 1 81 ? 18.484 -6.82 6.93 1 98.69 81 ALA A O 1
ATOM 663 N N . ALA A 1 82 ? 18.594 -6.488 9.148 1 98.62 82 ALA A N 1
ATOM 664 C CA . ALA A 1 82 ? 19.844 -7.207 9.297 1 98.62 82 ALA A CA 1
ATOM 665 C C . ALA A 1 82 ? 19.719 -8.656 8.828 1 98.62 82 ALA A C 1
ATOM 667 O O . ALA A 1 82 ? 20.594 -9.172 8.125 1 98.62 82 ALA A O 1
ATOM 668 N N . GLU A 1 83 ? 18.672 -9.328 9.203 1 98.56 83 GLU A N 1
ATOM 669 C CA . GLU A 1 83 ? 18.469 -10.727 8.836 1 98.56 83 GLU A CA 1
ATOM 670 C C . GLU A 1 83 ? 18.234 -10.883 7.34 1 98.56 83 GLU A C 1
ATOM 672 O O . GLU A 1 83 ? 18.734 -11.828 6.723 1 98.56 83 GLU A O 1
ATOM 677 N N . LEU A 1 84 ? 17.469 -9.984 6.754 1 98.69 84 LEU A N 1
ATOM 678 C CA . LEU A 1 84 ? 17.219 -10.031 5.32 1 98.69 84 LEU A CA 1
ATOM 679 C C . LEU A 1 84 ? 18.516 -9.883 4.535 1 98.69 84 LEU A C 1
ATOM 681 O O . LEU A 1 84 ? 18.75 -10.609 3.562 1 98.69 84 LEU A O 1
ATOM 685 N N . LEU A 1 85 ? 19.312 -8.938 4.961 1 98.56 85 LEU A N 1
ATOM 686 C CA . LEU A 1 85 ? 20.562 -8.727 4.254 1 98.56 85 LEU A CA 1
ATOM 687 C C . LEU A 1 85 ? 21.5 -9.914 4.434 1 98.56 85 LEU A C 1
ATOM 689 O O . LEU A 1 85 ? 22.234 -10.281 3.508 1 98.56 85 LEU A O 1
ATOM 693 N N . LYS A 1 86 ? 21.422 -10.508 5.574 1 98.06 86 LYS A N 1
ATOM 694 C CA . LYS A 1 86 ? 22.266 -11.672 5.859 1 98.06 86 LYS A CA 1
ATOM 695 C C . LYS A 1 86 ? 21.922 -12.836 4.941 1 98.06 86 LYS A C 1
ATOM 697 O O . LYS A 1 86 ? 22.812 -13.5 4.406 1 98.06 86 LYS A O 1
ATOM 702 N N . ILE A 1 87 ? 20.688 -13.062 4.648 1 97.56 87 ILE A N 1
ATOM 703 C CA . ILE A 1 87 ? 20.281 -14.266 3.918 1 97.56 87 ILE A CA 1
ATOM 704 C C . ILE A 1 87 ? 20.453 -14.031 2.418 1 97.56 87 ILE A C 1
ATOM 706 O O . ILE A 1 87 ? 20.266 -14.953 1.617 1 97.56 87 ILE A O 1
ATOM 710 N N . THR A 1 88 ? 20.828 -12.82 2.006 1 97.12 88 THR A N 1
ATOM 711 C CA . THR A 1 88 ? 21.094 -12.539 0.601 1 97.12 88 THR A CA 1
ATOM 712 C C . THR A 1 88 ? 22.594 -12.688 0.293 1 97.12 88 THR A C 1
ATOM 714 O O . THR A 1 88 ? 23.031 -12.391 -0.817 1 97.12 88 THR A O 1
ATOM 717 N N . ASP A 1 89 ? 23.406 -13.141 1.276 1 93.38 89 ASP A N 1
ATOM 718 C CA . ASP A 1 89 ? 24.844 -13.406 1.168 1 93.38 89 ASP A CA 1
ATOM 719 C C . ASP A 1 89 ? 25.594 -12.156 0.735 1 93.38 89 ASP A C 1
ATOM 721 O O . ASP A 1 89 ? 26.469 -12.227 -0.146 1 93.38 89 ASP A O 1
ATOM 725 N N . GLY A 1 90 ? 25.141 -11.031 1.176 1 93.69 90 GLY A N 1
ATOM 726 C CA . GLY A 1 90 ? 25.875 -9.781 1.004 1 93.69 90 GLY A CA 1
ATOM 727 C C . GLY A 1 90 ? 25.594 -9.117 -0.332 1 93.69 90 GLY A C 1
ATOM 728 O O . GLY A 1 90 ? 26.234 -8.109 -0.664 1 93.69 90 GLY A O 1
ATOM 729 N N . LEU A 1 91 ? 24.703 -9.633 -1.071 1 97.62 91 LEU A N 1
ATOM 730 C CA . LEU A 1 91 ? 24.422 -9.016 -2.361 1 97.62 91 LEU A CA 1
ATOM 731 C C . LEU A 1 91 ? 23.812 -7.629 -2.176 1 97.62 91 LEU A C 1
ATOM 733 O O . LEU A 1 91 ? 24.172 -6.688 -2.889 1 97.62 91 LEU A O 1
ATOM 737 N N . PHE A 1 92 ? 22.922 -7.559 -1.276 1 98.75 92 PHE A N 1
ATOM 738 C CA . PHE A 1 92 ? 22.234 -6.289 -1.034 1 98.75 92 PHE A CA 1
ATOM 739 C C . PHE A 1 92 ? 22.734 -5.656 0.264 1 98.75 92 PHE A C 1
ATOM 741 O O . PHE A 1 92 ? 23.156 -6.359 1.183 1 98.75 92 PHE A O 1
ATOM 748 N N . GLN A 1 93 ? 22.641 -4.32 0.347 1 98.56 93 GLN A N 1
ATOM 749 C CA . GLN A 1 93 ? 23.141 -3.607 1.521 1 98.56 93 GLN A CA 1
ATOM 750 C C . GLN A 1 93 ? 22.062 -2.699 2.102 1 98.56 93 GLN A C 1
ATOM 752 O O . GLN A 1 93 ? 22.188 -2.197 3.221 1 98.56 93 GLN A O 1
ATOM 757 N N . LYS A 1 94 ? 20.984 -2.443 1.351 1 98.56 94 LYS A N 1
ATOM 758 C CA . LYS A 1 94 ? 19.969 -1.503 1.791 1 98.56 94 LYS A CA 1
ATOM 759 C C . LYS A 1 94 ? 18.578 -2.146 1.763 1 98.56 94 LYS A C 1
ATOM 761 O O . LYS A 1 94 ? 18.266 -2.904 0.844 1 98.56 94 LYS A O 1
ATOM 766 N N . VAL A 1 95 ? 17.828 -1.868 2.77 1 98.69 95 VAL A N 1
ATOM 767 C CA . VAL A 1 95 ? 16.453 -2.334 2.916 1 98.69 95 VAL A CA 1
ATOM 768 C C . VAL A 1 95 ? 15.508 -1.139 2.941 1 98.69 95 VAL A C 1
ATOM 770 O O . VAL A 1 95 ? 15.664 -0.231 3.762 1 98.69 95 VAL A O 1
ATOM 773 N N . LEU A 1 96 ? 14.578 -1.025 2.064 1 98.81 96 LEU A N 1
ATOM 774 C CA . LEU A 1 96 ? 13.484 -0.067 2.105 1 98.81 96 LEU A CA 1
ATOM 775 C C . LEU A 1 96 ? 12.164 -0.764 2.426 1 98.81 96 LEU A C 1
ATOM 777 O O . LEU A 1 96 ? 11.758 -1.686 1.716 1 98.81 96 LEU A O 1
ATOM 781 N N . TYR A 1 97 ? 11.5 -0.296 3.441 1 98.62 97 TYR A N 1
ATOM 782 C CA . TYR A 1 97 ? 10.242 -0.886 3.875 1 98.62 97 TYR A CA 1
ATOM 783 C C . TYR A 1 97 ? 9.062 -0.262 3.131 1 98.62 97 TYR A C 1
ATOM 785 O O . TYR A 1 97 ? 9.102 0.917 2.773 1 98.62 97 TYR A O 1
ATOM 793 N N . SER A 1 98 ? 8.039 -1.045 2.928 1 97.94 98 SER A N 1
ATOM 794 C CA . SER A 1 98 ? 6.719 -0.639 2.451 1 97.94 98 SER A CA 1
ATOM 795 C C . SER A 1 98 ? 5.625 -1.53 3.029 1 97.94 98 SER A C 1
ATOM 797 O O . SER A 1 98 ? 5.809 -2.145 4.082 1 97.94 98 SER A O 1
ATOM 799 N N . ASP A 1 99 ? 4.387 -1.584 2.367 1 96.94 99 ASP A N 1
ATOM 800 C CA . ASP A 1 99 ? 3.266 -2.254 3.021 1 96.94 99 ASP A CA 1
ATOM 801 C C . ASP A 1 99 ? 2.812 -3.473 2.221 1 96.94 99 ASP A C 1
ATOM 803 O O . ASP A 1 99 ? 2.232 -4.406 2.779 1 96.94 99 ASP A O 1
ATOM 807 N N . ASN A 1 100 ? 2.982 -3.438 0.924 1 98 100 ASN A N 1
ATOM 808 C CA . ASN A 1 100 ? 2.531 -4.543 0.087 1 98 100 ASN A CA 1
ATOM 809 C C . ASN A 1 100 ? 3.42 -4.715 -1.143 1 98 100 ASN A C 1
ATOM 811 O O . ASN A 1 100 ? 4.336 -3.922 -1.368 1 98 100 ASN A O 1
ATOM 815 N N . GLY A 1 101 ? 3.193 -5.785 -1.886 1 98.38 101 GLY A N 1
ATOM 816 C CA . GLY A 1 101 ? 4.008 -6.082 -3.051 1 98.38 101 GLY A CA 1
ATOM 817 C C . GLY A 1 101 ? 3.992 -4.977 -4.09 1 98.38 101 GLY A C 1
ATOM 818 O O . GLY A 1 101 ? 5.031 -4.633 -4.656 1 98.38 101 GLY A O 1
ATOM 819 N N . SER A 1 102 ? 2.814 -4.395 -4.359 1 98.5 102 SER A N 1
ATOM 820 C CA . SER A 1 102 ? 2.705 -3.312 -5.332 1 98.5 102 SER A CA 1
ATOM 821 C C . SER A 1 102 ? 3.6 -2.137 -4.957 1 98.5 102 SER A C 1
ATOM 823 O O . SER A 1 102 ? 4.324 -1.606 -5.801 1 98.5 102 SER A O 1
ATOM 825 N N . THR A 1 103 ? 3.578 -1.764 -3.682 1 98.62 103 THR A N 1
ATOM 826 C CA . THR A 1 103 ? 4.328 -0.583 -3.273 1 98.62 103 THR A CA 1
ATOM 827 C C . THR A 1 103 ? 5.82 -0.891 -3.195 1 98.62 103 THR A C 1
ATOM 829 O O . THR A 1 103 ? 6.656 -0.013 -3.432 1 98.62 103 THR A O 1
ATOM 832 N N . ALA A 1 104 ? 6.195 -2.125 -2.928 1 98.81 104 ALA A N 1
ATOM 833 C CA . ALA A 1 104 ? 7.602 -2.512 -3.002 1 98.81 104 ALA A CA 1
ATOM 834 C C . ALA A 1 104 ? 8.117 -2.428 -4.434 1 98.81 104 ALA A C 1
ATOM 836 O O . ALA A 1 104 ? 9.242 -1.969 -4.672 1 98.81 104 ALA A O 1
ATOM 837 N N . VAL A 1 105 ? 7.301 -2.848 -5.379 1 98.88 105 VAL A N 1
ATOM 838 C CA . VAL A 1 105 ? 7.672 -2.793 -6.785 1 98.88 105 VAL A CA 1
ATOM 839 C C . VAL A 1 105 ? 7.723 -1.339 -7.254 1 98.88 105 VAL A C 1
ATOM 841 O O . VAL A 1 105 ? 8.602 -0.959 -8.031 1 98.88 105 VAL A O 1
ATOM 844 N N . GLU A 1 106 ? 6.828 -0.531 -6.789 1 98.62 106 GLU A N 1
ATOM 845 C CA . GLU A 1 106 ? 6.871 0.885 -7.141 1 98.62 106 GLU A CA 1
ATOM 846 C C . GLU A 1 106 ? 8.156 1.541 -6.648 1 98.62 106 GLU A C 1
ATOM 848 O O . GLU A 1 106 ? 8.734 2.383 -7.34 1 98.62 106 GLU A O 1
ATOM 853 N N . ILE A 1 107 ? 8.547 1.203 -5.43 1 98.69 107 ILE A N 1
ATOM 854 C CA . ILE A 1 107 ? 9.812 1.72 -4.91 1 98.69 107 ILE A CA 1
ATOM 855 C C . ILE A 1 107 ? 10.953 1.311 -5.836 1 98.69 107 ILE A C 1
ATOM 857 O O . ILE A 1 107 ? 11.82 2.125 -6.156 1 98.69 107 ILE A O 1
ATOM 861 N N . MET A 1 108 ? 10.906 0.076 -6.297 1 98.5 108 MET A N 1
ATOM 862 C CA . MET A 1 108 ? 11.914 -0.429 -7.223 1 98.5 108 MET A CA 1
ATOM 863 C C . MET A 1 108 ? 11.945 0.397 -8.5 1 98.5 108 MET A C 1
ATOM 865 O O . MET A 1 108 ? 13.008 0.836 -8.938 1 98.5 108 MET A O 1
ATOM 869 N N . ILE A 1 109 ? 10.812 0.664 -9.078 1 98.81 109 ILE A N 1
ATOM 870 C CA . ILE A 1 109 ? 10.664 1.402 -10.328 1 98.81 109 ILE A CA 1
ATOM 871 C C . ILE A 1 109 ? 11.148 2.838 -10.141 1 98.81 109 ILE A C 1
ATOM 873 O O . ILE A 1 109 ? 11.93 3.348 -10.945 1 98.81 109 ILE A O 1
ATOM 877 N N . LYS A 1 110 ? 10.773 3.432 -9.094 1 98.69 110 LYS A N 1
ATOM 878 C CA . LYS A 1 110 ? 11.094 4.836 -8.844 1 98.69 110 LYS A CA 1
ATOM 879 C C . LYS A 1 110 ? 12.586 5.016 -8.562 1 98.69 110 LYS A C 1
ATOM 881 O O . LYS A 1 110 ? 13.203 5.965 -9.047 1 98.69 110 LYS A O 1
ATOM 886 N N . LEU A 1 111 ? 13.125 4.102 -7.793 1 98.75 111 LEU A N 1
ATOM 887 C CA . LEU A 1 111 ? 14.555 4.188 -7.504 1 98.75 111 LEU A CA 1
ATOM 888 C C . LEU A 1 111 ? 15.375 3.973 -8.766 1 98.75 111 LEU A C 1
ATOM 890 O O . LEU A 1 111 ? 16.375 4.656 -8.984 1 98.75 111 LEU A O 1
ATOM 894 N N . ALA A 1 112 ? 14.961 3.021 -9.594 1 98.81 112 ALA A N 1
ATOM 895 C CA . ALA A 1 112 ? 15.664 2.77 -10.844 1 98.81 112 ALA A CA 1
ATOM 896 C C . ALA A 1 112 ? 15.625 3.996 -11.75 1 98.81 112 ALA A C 1
ATOM 898 O O . ALA A 1 112 ? 16.656 4.41 -12.289 1 98.81 112 ALA A O 1
ATOM 899 N N . TYR A 1 113 ? 14.469 4.586 -11.883 1 98.62 113 TYR A N 1
ATOM 900 C CA . TYR A 1 113 ? 14.289 5.785 -12.688 1 98.62 113 TYR A CA 1
ATOM 901 C C . TYR A 1 113 ? 15.156 6.926 -12.172 1 98.62 113 TYR A C 1
ATOM 903 O O . TYR A 1 113 ? 15.914 7.535 -12.93 1 98.62 113 TYR A O 1
ATOM 911 N N . GLN A 1 114 ? 15.086 7.184 -10.906 1 98.38 114 GLN A N 1
ATOM 912 C CA . GLN A 1 114 ? 15.789 8.32 -10.312 1 98.38 114 GLN A CA 1
ATOM 913 C C . GLN A 1 114 ? 17.297 8.086 -10.289 1 98.38 114 GLN A C 1
ATOM 915 O O . GLN A 1 114 ? 18.078 9.031 -10.383 1 98.38 114 GLN A O 1
ATOM 920 N N . TYR A 1 115 ? 17.703 6.805 -10.164 1 98.62 115 TYR A N 1
ATOM 921 C CA . TYR A 1 115 ? 19.125 6.473 -10.227 1 98.62 115 TYR A CA 1
ATOM 922 C C . TYR A 1 115 ? 19.766 7.062 -11.484 1 98.62 115 TYR A C 1
ATOM 924 O O . TYR A 1 115 ? 20.75 7.781 -11.398 1 98.62 115 TYR A O 1
ATOM 932 N N . PHE A 1 116 ? 19.141 6.855 -12.602 1 98.56 116 PHE A N 1
ATOM 933 C CA . PHE A 1 116 ? 19.703 7.316 -13.867 1 98.56 116 PHE A CA 1
ATOM 934 C C . PHE A 1 116 ? 19.594 8.836 -13.984 1 98.56 116 PHE A C 1
ATOM 936 O O . PHE A 1 116 ? 20.5 9.484 -14.531 1 98.56 116 PHE A O 1
ATOM 943 N N . GLN A 1 117 ? 18.516 9.375 -13.414 1 97.19 117 GLN A N 1
ATOM 944 C CA . GLN A 1 117 ? 18.422 10.828 -13.367 1 97.19 117 GLN A CA 1
ATOM 945 C C . GLN A 1 117 ? 19.562 11.43 -12.547 1 97.19 117 GLN A C 1
ATOM 947 O O . GLN A 1 117 ? 20.172 12.422 -12.945 1 97.19 117 GLN A O 1
ATOM 952 N N . ASN A 1 118 ? 19.859 10.836 -11.422 1 97.62 118 ASN A N 1
ATOM 953 C CA . ASN A 1 118 ? 20.875 11.344 -10.492 1 97.62 118 ASN A CA 1
ATOM 954 C C . ASN A 1 118 ? 22.281 11.258 -11.086 1 97.62 118 ASN A C 1
ATOM 956 O O . ASN A 1 118 ? 23.125 12.094 -10.797 1 97.62 118 ASN A O 1
ATOM 960 N N . ILE A 1 119 ? 22.547 10.258 -11.984 1 97.38 119 ILE A N 1
ATOM 961 C CA . ILE A 1 119 ? 23.906 10.086 -12.5 1 97.38 119 ILE A CA 1
ATOM 962 C C . ILE A 1 119 ? 24.016 10.727 -13.883 1 97.38 119 ILE A C 1
ATOM 964 O O . ILE A 1 119 ? 25 10.523 -14.594 1 97.38 119 ILE A O 1
ATOM 968 N N . GLY A 1 120 ? 22.969 11.359 -14.32 1 97.19 120 GLY A N 1
ATOM 969 C CA . GLY A 1 120 ? 23.016 12.195 -15.516 1 97.19 120 GLY A CA 1
ATOM 970 C C . GLY A 1 120 ? 22.688 11.438 -16.781 1 97.19 120 GLY A C 1
ATOM 971 O O . GLY A 1 120 ? 22.859 11.961 -17.891 1 97.19 120 GLY A O 1
ATOM 972 N N . GLU A 1 121 ? 22.172 10.219 -16.703 1 97.62 121 GLU A N 1
ATOM 973 C CA . GLU A 1 121 ? 21.703 9.461 -17.859 1 97.62 121 GLU A CA 1
ATOM 974 C C . GLU A 1 121 ? 20.188 9.578 -18 1 97.62 121 GLU A C 1
ATOM 976 O O . GLU A 1 121 ? 19.484 8.578 -17.922 1 97.62 121 GLU A O 1
ATOM 981 N N . VAL A 1 122 ? 19.75 10.734 -18.359 1 96.06 122 VAL A N 1
ATOM 982 C CA . VAL A 1 122 ? 18.344 11.156 -18.234 1 96.06 122 VAL A CA 1
ATOM 983 C C . VAL A 1 122 ? 17.516 10.5 -19.328 1 96.06 122 VAL A C 1
ATOM 985 O O . VAL A 1 122 ? 16.281 10.469 -19.25 1 96.06 122 VAL A O 1
ATOM 988 N N . ASP A 1 123 ? 18.141 9.867 -20.344 1 96.25 123 ASP A N 1
ATOM 989 C CA . ASP A 1 123 ? 17.422 9.25 -21.438 1 96.25 123 ASP A CA 1
ATOM 990 C C . ASP A 1 123 ? 16.984 7.824 -21.078 1 96.25 123 ASP A C 1
ATOM 992 O O . ASP A 1 123 ? 16.141 7.238 -21.766 1 96.25 123 ASP A O 1
ATOM 996 N N . ARG A 1 124 ? 17.562 7.281 -20.047 1 97.19 124 ARG A N 1
ATOM 997 C CA . ARG A 1 124 ? 17.172 5.957 -19.578 1 97.19 124 ARG A CA 1
ATOM 998 C C . ARG A 1 124 ? 15.859 6.027 -18.797 1 97.19 124 ARG A C 1
ATOM 1000 O O . ARG A 1 124 ? 15.875 6.184 -17.578 1 97.19 124 ARG A O 1
ATOM 1007 N N . LYS A 1 125 ? 14.789 5.82 -19.516 1 96 125 LYS A N 1
ATOM 1008 C CA . LYS A 1 125 ? 13.492 6.055 -18.891 1 96 125 LYS A CA 1
ATOM 1009 C C . LYS A 1 125 ? 12.547 4.875 -19.125 1 96 125 LYS A C 1
ATOM 1011 O O . LYS A 1 125 ? 11.523 4.75 -18.453 1 96 125 LYS A O 1
ATOM 1016 N N . ILE A 1 126 ? 12.883 4.035 -20.047 1 98 126 ILE A N 1
ATOM 1017 C CA . ILE A 1 126 ? 11.961 2.984 -20.484 1 98 126 ILE A CA 1
ATOM 1018 C C . ILE A 1 126 ? 12.141 1.755 -19.594 1 98 126 ILE A C 1
ATOM 1020 O O . ILE A 1 126 ? 13.266 1.37 -19.266 1 98 126 ILE A O 1
ATOM 1024 N N . PHE A 1 127 ? 11.055 1.177 -19.219 1 98.81 127 PHE A N 1
ATOM 1025 C CA . PHE A 1 127 ? 11.07 -0.121 -18.562 1 98.81 127 PHE A CA 1
ATOM 1026 C C . PHE A 1 127 ? 10.602 -1.22 -19.516 1 98.81 127 PHE A C 1
ATOM 1028 O O . PHE A 1 127 ? 9.672 -1.019 -20.297 1 98.81 127 PHE A O 1
ATOM 1035 N N . ILE A 1 128 ? 11.266 -2.316 -19.453 1 98.81 128 ILE A N 1
ATOM 1036 C CA . ILE A 1 128 ? 10.891 -3.502 -20.219 1 98.81 128 ILE A CA 1
ATOM 1037 C C . ILE A 1 128 ? 10.039 -4.426 -19.359 1 98.81 128 ILE A C 1
ATOM 1039 O O . ILE A 1 128 ? 10.328 -4.621 -18.172 1 98.81 128 ILE A O 1
ATOM 1043 N N . LYS A 1 129 ? 8.961 -4.977 -19.953 1 98.56 129 LYS A N 1
ATOM 1044 C CA . LYS A 1 129 ? 8.062 -5.914 -19.281 1 98.56 129 LYS A CA 1
ATOM 1045 C C . LYS A 1 129 ? 7.656 -7.051 -20.219 1 98.56 129 LYS A C 1
ATOM 1047 O O . LYS A 1 129 ? 7.875 -6.977 -21.422 1 98.56 129 LYS A O 1
ATOM 1052 N N . TRP A 1 130 ? 7.125 -8.109 -19.656 1 98.44 130 TRP A N 1
ATOM 1053 C CA . TRP A 1 130 ? 6.574 -9.203 -20.438 1 98.44 130 TRP A CA 1
ATOM 1054 C C . TRP A 1 130 ? 5.055 -9.102 -20.531 1 98.44 130 TRP A C 1
ATOM 1056 O O . TRP A 1 130 ? 4.406 -8.602 -19.609 1 98.44 130 TRP A O 1
ATOM 1066 N N . ASN A 1 131 ? 4.484 -9.633 -21.578 1 97.06 131 ASN A N 1
ATOM 1067 C CA . ASN A 1 131 ? 3.084 -9.391 -21.906 1 97.06 131 ASN A CA 1
ATOM 1068 C C . ASN A 1 131 ? 2.146 -10.172 -21 1 97.06 131 ASN A C 1
ATOM 1070 O O . ASN A 1 131 ? 0.946 -9.898 -20.938 1 97.06 131 ASN A O 1
ATOM 1074 N N . SER A 1 132 ? 2.678 -11.172 -20.188 1 96.44 132 SER A N 1
ATOM 1075 C CA . SER A 1 132 ? 1.83 -11.93 -19.266 1 96.44 132 SER A CA 1
ATOM 1076 C C . SER A 1 132 ? 2.188 -11.648 -17.812 1 96.44 132 SER A C 1
ATOM 1078 O O . SER A 1 132 ? 1.696 -12.32 -16.906 1 96.44 132 SER A O 1
ATOM 1080 N N . SER A 1 133 ? 3.023 -10.656 -17.656 1 97.62 133 SER A N 1
ATOM 1081 C CA . SER A 1 133 ? 3.508 -10.391 -16.297 1 97.62 133 SER A CA 1
ATOM 1082 C C . SER A 1 133 ? 2.443 -9.688 -15.461 1 97.62 133 SER A C 1
ATOM 1084 O O . SER A 1 133 ? 1.565 -9.016 -16 1 97.62 133 SER A O 1
ATOM 1086 N N . TYR A 1 134 ? 2.445 -9.883 -14.227 1 97.38 134 TYR A N 1
ATOM 1087 C CA . TYR A 1 134 ? 1.635 -9.234 -13.195 1 97.38 134 TYR A CA 1
ATOM 1088 C C . TYR A 1 134 ? 2.502 -8.766 -12.039 1 97.38 134 TYR A C 1
ATOM 1090 O O . TYR A 1 134 ? 3.152 -9.57 -11.367 1 97.38 134 TYR A O 1
ATOM 1098 N N . HIS A 1 135 ? 2.48 -7.445 -11.766 1 98.56 135 HIS A N 1
ATOM 1099 C CA . HIS A 1 135 ? 3.352 -6.922 -10.719 1 98.56 135 HIS A CA 1
ATOM 1100 C C . HIS A 1 135 ? 2.549 -6.199 -9.648 1 98.56 135 HIS A C 1
ATOM 1102 O O . HIS A 1 135 ? 3.121 -5.617 -8.719 1 98.56 135 HIS A O 1
ATOM 1108 N N . GLY A 1 136 ? 1.25 -6.219 -9.758 1 97.31 136 GLY A N 1
ATOM 1109 C CA . GLY A 1 136 ? 0.408 -5.555 -8.773 1 97.31 136 GLY A CA 1
ATOM 1110 C C . GLY A 1 136 ? -0.666 -4.684 -9.406 1 97.31 136 GLY A C 1
ATOM 1111 O O . GLY A 1 136 ? -0.85 -4.695 -10.625 1 97.31 136 GLY A O 1
ATOM 1112 N N . ASP A 1 137 ? -1.364 -3.926 -8.57 1 97.25 137 ASP A N 1
ATOM 1113 C CA . ASP A 1 137 ? -2.582 -3.291 -9.07 1 97.25 137 ASP A CA 1
ATOM 1114 C C . ASP A 1 137 ? -2.506 -1.772 -8.922 1 97.25 137 ASP A C 1
ATOM 1116 O O . ASP A 1 137 ? -3.451 -1.062 -9.273 1 97.25 137 ASP A O 1
ATOM 1120 N N . THR A 1 138 ? -1.397 -1.214 -8.43 1 98.06 138 THR A N 1
ATOM 1121 C CA . THR A 1 138 ? -1.221 0.232 -8.508 1 98.06 138 THR A CA 1
ATOM 1122 C C . THR A 1 138 ? -0.883 0.659 -9.938 1 98.06 138 THR A C 1
ATOM 1124 O O . THR A 1 138 ? -0.419 -0.152 -10.734 1 98.06 138 THR A O 1
ATOM 1127 N N . ILE A 1 139 ? -1.095 1.878 -10.203 1 98.44 139 ILE A N 1
ATOM 1128 C CA . ILE A 1 139 ? -0.926 2.371 -11.562 1 98.44 139 ILE A CA 1
ATOM 1129 C C . ILE A 1 139 ? 0.522 2.178 -12.008 1 98.44 139 ILE A C 1
ATOM 1131 O O . ILE A 1 139 ? 0.782 1.799 -13.148 1 98.44 139 ILE A O 1
ATOM 1135 N N . GLY A 1 140 ? 1.459 2.404 -11.078 1 98.56 140 GLY A N 1
ATOM 1136 C CA . GLY A 1 140 ? 2.854 2.158 -11.406 1 98.56 140 GLY A CA 1
ATOM 1137 C C . GLY A 1 140 ? 3.139 0.709 -11.758 1 98.56 140 GLY A C 1
ATOM 1138 O O . GLY A 1 140 ? 3.783 0.424 -12.766 1 98.56 140 GLY A O 1
ATOM 1139 N N . THR A 1 141 ? 2.594 -0.195 -10.984 1 98.56 141 THR A N 1
ATOM 1140 C CA . THR A 1 141 ? 2.859 -1.612 -11.211 1 98.56 141 THR A CA 1
ATOM 1141 C C . THR A 1 141 ? 2.098 -2.117 -12.43 1 98.56 141 THR A C 1
ATOM 1143 O O . THR A 1 141 ? 2.6 -2.961 -13.18 1 98.56 141 THR A O 1
ATOM 1146 N N . MET A 1 142 ? 0.886 -1.583 -12.648 1 98.19 142 MET A N 1
ATOM 1147 C CA . MET A 1 142 ? 0.152 -1.947 -13.859 1 98.19 142 MET A CA 1
ATOM 1148 C C . MET A 1 142 ? 0.921 -1.532 -15.109 1 98.19 142 MET A C 1
ATOM 1150 O O . MET A 1 142 ? 0.892 -2.232 -16.125 1 98.19 142 MET A O 1
ATOM 1154 N N . SER A 1 143 ? 1.622 -0.444 -15.023 1 98.5 143 SER A N 1
ATOM 1155 C CA . SER A 1 143 ? 2.365 0.076 -16.172 1 98.5 143 SER A CA 1
ATOM 1156 C C . SER A 1 143 ? 3.471 -0.885 -16.594 1 98.5 143 SER A C 1
ATOM 1158 O O . SER A 1 143 ? 3.809 -0.968 -17.781 1 98.5 143 SER A O 1
ATOM 1160 N N . VAL A 1 144 ? 3.984 -1.655 -15.641 1 98.56 144 VAL A N 1
ATOM 1161 C CA . VAL A 1 144 ? 5.07 -2.574 -15.969 1 98.56 144 VAL A CA 1
ATOM 1162 C C . VAL A 1 144 ? 4.547 -4.008 -15.984 1 98.56 144 VAL A C 1
ATOM 1164 O O . VAL A 1 144 ? 5.328 -4.961 -15.977 1 98.56 144 VAL A O 1
ATOM 1167 N N . GLY A 1 145 ? 3.25 -4.195 -15.906 1 97.69 145 GLY A N 1
ATOM 1168 C CA . GLY A 1 145 ? 2.594 -5.48 -16.109 1 97.69 145 GLY A CA 1
ATOM 1169 C C . GLY A 1 145 ? 2.035 -5.648 -17.516 1 97.69 145 GLY A C 1
ATOM 1170 O O . GLY A 1 145 ? 1.859 -4.668 -18.234 1 97.69 145 GLY A O 1
ATOM 1171 N N . GLY A 1 146 ? 1.812 -6.871 -17.938 1 95.81 146 GLY A N 1
ATOM 1172 C CA . GLY A 1 146 ? 1.195 -7.129 -19.234 1 95.81 146 GLY A CA 1
ATOM 1173 C C . GLY A 1 146 ? -0.268 -6.73 -19.281 1 95.81 146 GLY A C 1
ATOM 1174 O O . GLY A 1 146 ? -0.9 -6.531 -18.25 1 95.81 146 GLY A O 1
ATOM 1175 N N . ASN A 1 147 ? -0.731 -6.578 -20.5 1 90.38 147 ASN A N 1
ATOM 1176 C CA . ASN A 1 147 ? -2.146 -6.277 -20.688 1 90.38 147 ASN A CA 1
ATOM 1177 C C . ASN A 1 147 ? -3.031 -7.445 -20.266 1 90.38 147 ASN A C 1
ATOM 1179 O O . ASN A 1 147 ? -2.744 -8.594 -20.594 1 90.38 147 ASN A O 1
ATOM 1183 N N . SER A 1 148 ? -3.98 -7.16 -19.453 1 88 148 SER A N 1
ATOM 1184 C CA . SER A 1 148 ? -4.887 -8.188 -18.953 1 88 148 SER A CA 1
ATOM 1185 C C . SER A 1 148 ? -6.277 -7.617 -18.703 1 88 148 SER A C 1
ATOM 1187 O O . SER A 1 148 ? -6.488 -6.406 -18.812 1 88 148 SER A O 1
ATOM 1189 N N . VAL A 1 149 ? -7.145 -8.5 -18.391 1 81.38 149 VAL A N 1
ATOM 1190 C CA . VAL A 1 149 ? -8.508 -8.109 -18.031 1 81.38 149 VAL A CA 1
ATOM 1191 C C . VAL A 1 149 ? -8.477 -7.223 -16.797 1 81.38 149 VAL A C 1
ATOM 1193 O O . VAL A 1 149 ? -9.367 -6.387 -16.594 1 81.38 149 VAL A O 1
ATOM 1196 N N . PHE A 1 150 ? -7.41 -7.207 -16.062 1 84.06 150 PHE A N 1
ATOM 1197 C CA . PHE A 1 150 ? -7.324 -6.504 -14.789 1 84.06 150 PHE A CA 1
ATOM 1198 C C . PHE A 1 150 ? -6.996 -5.031 -15 1 84.06 150 PHE A C 1
ATOM 1200 O O . PHE A 1 150 ? -7.359 -4.188 -14.18 1 84.06 150 PHE A O 1
ATOM 1207 N N . ASN A 1 151 ? -6.293 -4.75 -16.125 1 88.94 151 ASN A N 1
ATOM 1208 C CA . ASN A 1 151 ? -5.738 -3.402 -16.172 1 88.94 151 ASN A CA 1
ATOM 1209 C C . ASN A 1 151 ? -6.031 -2.723 -17.5 1 88.94 151 ASN A C 1
ATOM 1211 O O . ASN A 1 151 ? -5.766 -1.531 -17.672 1 88.94 151 ASN A O 1
ATOM 1215 N N . ARG A 1 152 ? -6.68 -3.404 -18.438 1 89.06 152 ARG A N 1
ATOM 1216 C CA . ARG A 1 152 ? -6.84 -2.922 -19.797 1 89.06 152 ARG A CA 1
ATOM 1217 C C . ARG A 1 152 ? -7.578 -1.589 -19.828 1 89.06 152 ARG A C 1
ATOM 1219 O O . ARG A 1 152 ? -7.285 -0.73 -20.672 1 89.06 152 ARG A O 1
ATOM 1226 N N . VAL A 1 153 ? -8.422 -1.411 -18.891 1 94.38 153 VAL A N 1
ATOM 1227 C CA . VAL A 1 153 ? -9.258 -0.216 -18.906 1 94.38 153 VAL A CA 1
ATOM 1228 C C . VAL A 1 153 ? -8.445 0.988 -18.438 1 94.38 153 VAL A C 1
ATOM 1230 O O . VAL A 1 153 ? -8.797 2.133 -18.719 1 94.38 153 VAL A O 1
ATOM 1233 N N . PHE A 1 154 ? -7.266 0.784 -17.906 1 97.12 154 PHE A N 1
ATOM 1234 C CA . PHE A 1 154 ? -6.523 1.857 -17.25 1 97.12 154 PHE A CA 1
ATOM 1235 C C . PHE A 1 154 ? -5.328 2.281 -18.094 1 97.12 154 PHE A C 1
ATOM 1237 O O . PHE A 1 154 ? -4.395 2.902 -17.594 1 97.12 154 PHE A O 1
ATOM 1244 N N . GLN A 1 155 ? -5.285 1.955 -19.359 1 95.5 155 GLN A N 1
ATOM 1245 C CA . GLN A 1 155 ? -4.156 2.256 -20.234 1 95.5 155 GLN A CA 1
ATOM 1246 C C . GLN A 1 155 ? -3.844 3.75 -20.234 1 95.5 155 GLN A C 1
ATOM 1248 O O . GLN A 1 155 ? -2.676 4.148 -20.266 1 95.5 155 GLN A O 1
ATOM 1253 N N . GLY A 1 156 ? -4.871 4.59 -20.156 1 95.5 156 GLY A N 1
ATOM 1254 C CA . GLY A 1 156 ? -4.699 6.031 -20.203 1 95.5 156 GLY A CA 1
ATOM 1255 C C . GLY A 1 156 ? -4.039 6.59 -18.953 1 95.5 156 GLY A C 1
ATOM 1256 O O . GLY A 1 156 ? -3.582 7.734 -18.938 1 95.5 156 GLY A O 1
ATOM 1257 N N . LEU A 1 157 ? -3.924 5.75 -17.906 1 97.94 157 LEU A N 1
ATOM 1258 C CA . LEU A 1 157 ? -3.332 6.176 -16.641 1 97.94 157 LEU A CA 1
ATOM 1259 C C . LEU A 1 157 ? -1.916 5.633 -16.484 1 97.94 157 LEU A C 1
ATOM 1261 O O . LEU A 1 157 ? -1.238 5.914 -15.5 1 97.94 157 LEU A O 1
ATOM 1265 N N . MET A 1 158 ? -1.446 4.867 -17.438 1 97.62 158 MET A N 1
ATOM 1266 C CA . MET A 1 158 ? -0.166 4.176 -17.328 1 97.62 158 MET A CA 1
ATOM 1267 C C . MET A 1 158 ? 0.932 4.938 -18.062 1 97.62 158 MET A C 1
ATOM 1269 O O . MET A 1 158 ? 0.652 5.68 -19 1 97.62 158 MET A O 1
ATOM 1273 N N . PHE A 1 159 ? 2.182 4.824 -17.625 1 97.69 159 PHE A N 1
ATOM 1274 C CA . PHE A 1 159 ? 3.309 5.43 -18.328 1 97.69 159 PHE A CA 1
ATOM 1275 C C . PHE A 1 159 ? 3.844 4.488 -19.391 1 97.69 159 PHE A C 1
ATOM 1277 O O . PHE A 1 159 ? 3.572 3.285 -19.359 1 97.69 159 PHE A O 1
ATOM 1284 N N . PRO A 1 160 ? 4.523 4.98 -20.406 1 95.81 160 PRO A N 1
ATOM 1285 C CA . PRO A 1 160 ? 4.988 4.156 -21.531 1 95.81 160 PRO A CA 1
ATOM 1286 C C . PRO A 1 160 ? 6.055 3.146 -21.109 1 95.81 160 PRO A C 1
ATOM 1288 O O . PRO A 1 160 ? 6.938 3.469 -20.312 1 95.81 160 PRO A O 1
ATOM 1291 N N . THR A 1 161 ? 5.965 1.954 -21.641 1 98.19 161 THR A N 1
ATOM 1292 C CA . THR A 1 161 ? 6.906 0.86 -21.438 1 98.19 161 THR A CA 1
ATOM 1293 C C . THR A 1 161 ? 7.156 0.106 -22.734 1 98.19 161 THR A C 1
ATOM 1295 O O . THR A 1 161 ? 6.594 0.454 -23.781 1 98.19 161 THR A O 1
ATOM 1298 N N . LYS A 1 162 ? 8.117 -0.764 -22.781 1 98.56 162 LYS A N 1
ATOM 1299 C CA . LYS A 1 162 ? 8.328 -1.668 -23.906 1 98.56 162 LYS A CA 1
ATOM 1300 C C . LYS A 1 162 ? 7.98 -3.105 -23.531 1 98.56 162 LYS A C 1
ATOM 1302 O O . LYS A 1 162 ? 8.555 -3.668 -22.609 1 98.56 162 LYS A O 1
ATOM 1307 N N . GLU A 1 163 ? 7.051 -3.639 -24.281 1 98.31 163 GLU A N 1
ATOM 1308 C CA . GLU A 1 163 ? 6.527 -4.969 -23.984 1 98.31 163 GLU A CA 1
ATOM 1309 C C . GLU A 1 163 ? 7.137 -6.02 -24.906 1 98.31 163 GLU A C 1
ATOM 1311 O O . GLU A 1 163 ? 7.301 -5.777 -26.109 1 98.31 163 GLU A O 1
ATOM 1316 N N . PHE A 1 164 ? 7.477 -7.16 -24.359 1 98.5 164 PHE A N 1
ATOM 1317 C CA . PHE A 1 164 ? 7.969 -8.289 -25.141 1 98.5 164 PHE A CA 1
ATOM 1318 C C . PHE A 1 164 ? 7.191 -9.555 -24.812 1 98.5 164 PHE A C 1
ATOM 1320 O O . PHE A 1 164 ? 6.453 -9.594 -23.828 1 98.5 164 PHE A O 1
ATOM 1327 N N . GLN A 1 165 ? 7.363 -10.586 -25.625 1 97.62 165 GLN A N 1
ATOM 1328 C CA . GLN A 1 165 ? 6.715 -11.875 -25.422 1 97.62 165 GLN A CA 1
ATOM 1329 C C . GLN A 1 165 ? 7.281 -12.586 -24.203 1 97.62 165 GLN A C 1
ATOM 1331 O O . GLN A 1 165 ? 8.5 -12.594 -23.984 1 97.62 165 GLN A O 1
ATOM 1336 N N . THR A 1 166 ? 6.395 -13.125 -23.391 1 97.56 166 THR A N 1
ATOM 1337 C CA . THR A 1 166 ? 6.77 -13.859 -22.188 1 97.56 166 THR A CA 1
ATOM 1338 C C . THR A 1 166 ? 7.465 -15.164 -22.547 1 97.56 166 THR A C 1
ATOM 1340 O O . THR A 1 166 ? 6.961 -15.938 -23.375 1 97.56 166 THR A O 1
ATOM 1343 N N . PRO A 1 167 ? 8.633 -15.398 -21.953 1 97.31 167 PRO A N 1
ATOM 1344 C CA . PRO A 1 167 ? 9.188 -16.75 -22.078 1 97.31 167 PRO A CA 1
ATOM 1345 C C . PRO A 1 167 ? 8.281 -17.812 -21.469 1 97.31 167 PRO A C 1
ATOM 1347 O O . PRO A 1 167 ? 7.672 -17.578 -20.406 1 97.31 167 PRO A O 1
ATOM 1350 N N . ASN A 1 168 ? 8.141 -18.969 -22.109 1 96.31 168 ASN A N 1
ATOM 1351 C CA . ASN A 1 168 ? 7.359 -20.109 -21.656 1 96.31 168 ASN A CA 1
ATOM 1352 C C . ASN A 1 168 ? 8 -21.438 -22.078 1 96.31 168 ASN A C 1
ATOM 1354 O O . ASN A 1 168 ? 7.836 -21.875 -23.219 1 96.31 168 ASN A O 1
ATOM 1358 N N . CYS A 1 169 ? 8.609 -22.062 -21.188 1 95.06 169 CYS A N 1
ATOM 1359 C CA . CYS A 1 169 ? 9.398 -23.234 -21.531 1 95.06 169 CYS A CA 1
ATOM 1360 C C . CYS A 1 169 ? 8.5 -24.453 -21.734 1 95.06 169 CYS A C 1
ATOM 1362 O O . CYS A 1 169 ? 8.914 -25.438 -22.344 1 95.06 169 CYS A O 1
ATOM 1364 N N . ASN A 1 170 ? 7.293 -24.391 -21.234 1 92.69 170 ASN A N 1
ATOM 1365 C CA . ASN A 1 170 ? 6.355 -25.484 -21.438 1 92.69 170 ASN A CA 1
ATOM 1366 C C . ASN A 1 170 ? 5.602 -25.344 -22.75 1 92.69 170 ASN A C 1
ATOM 1368 O O . ASN A 1 170 ? 5.145 -26.328 -23.328 1 92.69 170 ASN A O 1
ATOM 1372 N N . PHE A 1 171 ? 5.441 -24.125 -23.156 1 92.5 171 PHE A N 1
ATOM 1373 C CA . PHE A 1 171 ? 4.883 -23.781 -24.453 1 92.5 171 PHE A CA 1
ATOM 1374 C C . PHE A 1 171 ? 5.715 -22.703 -25.125 1 92.5 171 PHE A C 1
ATOM 1376 O O . PHE A 1 171 ? 5.297 -21.547 -25.203 1 92.5 171 PHE A O 1
ATOM 1383 N N . CYS A 1 172 ? 6.809 -23.109 -25.672 1 93.38 172 CYS A N 1
ATOM 1384 C CA . CYS A 1 172 ? 7.82 -22.188 -26.172 1 93.38 172 CYS A CA 1
ATOM 1385 C C . CYS A 1 172 ? 7.27 -21.359 -27.328 1 93.38 172 CYS A C 1
ATOM 1387 O O . CYS A 1 172 ? 6.891 -21.906 -28.375 1 93.38 172 CYS A O 1
ATOM 1389 N N . PRO A 1 173 ? 7.355 -20.109 -27.125 1 90 173 PRO A N 1
ATOM 1390 C CA . PRO A 1 173 ? 6.84 -19.266 -28.203 1 90 173 PRO A CA 1
ATOM 1391 C C . PRO A 1 173 ? 7.699 -19.328 -29.469 1 90 173 PRO A C 1
ATOM 1393 O O . PRO A 1 173 ? 7.246 -18.953 -30.547 1 90 173 PRO A O 1
ATOM 1396 N N . MET A 1 174 ? 8.883 -19.844 -29.359 1 90.25 174 MET A N 1
ATOM 1397 C CA . MET A 1 174 ? 9.805 -19.953 -30.484 1 90.25 174 MET A CA 1
ATOM 1398 C C . MET A 1 174 ? 9.727 -21.328 -31.141 1 90.25 174 MET A C 1
ATOM 1400 O O . MET A 1 174 ? 10.43 -21.594 -32.125 1 90.25 174 MET A O 1
ATOM 1404 N N . GLY A 1 175 ? 8.961 -22.125 -30.562 1 88.75 175 GLY A N 1
ATOM 1405 C CA . GLY A 1 175 ? 8.797 -23.469 -31.109 1 88.75 175 GLY A CA 1
ATOM 1406 C C . GLY A 1 175 ? 10.031 -24.328 -30.922 1 88.75 175 GLY A C 1
ATOM 1407 O O . GLY A 1 175 ? 10.258 -25.266 -31.688 1 88.75 175 GLY A O 1
ATOM 1408 N N . LYS A 1 176 ? 10.789 -23.969 -29.938 1 87.5 176 LYS A N 1
ATOM 1409 C CA . LYS A 1 176 ? 12.016 -24.734 -29.688 1 87.5 176 LYS A CA 1
ATOM 1410 C C . LYS A 1 176 ? 11.766 -25.875 -28.703 1 87.5 176 LYS A C 1
ATOM 1412 O O . LYS A 1 176 ? 10.852 -25.797 -27.891 1 87.5 176 LYS A O 1
ATOM 1417 N N . LYS A 1 177 ? 12.625 -26.859 -28.859 1 83.75 177 LYS A N 1
ATOM 1418 C CA . LYS A 1 177 ? 12.633 -27.953 -27.906 1 83.75 177 LYS A CA 1
ATOM 1419 C C . LYS A 1 177 ? 13.625 -27.688 -26.781 1 83.75 177 LYS A C 1
ATOM 1421 O O . LYS A 1 177 ? 14.641 -27.016 -26.984 1 83.75 177 LYS A O 1
ATOM 1426 N N . PRO A 1 178 ? 13.289 -28.156 -25.547 1 79 178 PRO A N 1
ATOM 1427 C CA . PRO A 1 178 ? 14.156 -27.906 -24.391 1 79 178 PRO A CA 1
ATOM 1428 C C . PRO A 1 178 ? 15.617 -28.234 -24.656 1 79 178 PRO A C 1
ATOM 1430 O O . PRO A 1 178 ? 16.516 -27.5 -24.234 1 79 178 PRO A O 1
ATOM 1433 N N . GLU A 1 179 ? 15.883 -29.266 -25.5 1 81.75 179 GLU A N 1
ATOM 1434 C CA . GLU A 1 179 ? 17.234 -29.734 -25.75 1 81.75 179 GLU A CA 1
ATOM 1435 C C . GLU A 1 179 ? 17.969 -28.828 -26.719 1 81.75 179 GLU A C 1
ATOM 1437 O O . GLU A 1 179 ? 19.203 -28.766 -26.719 1 81.75 179 GLU A O 1
ATOM 1442 N N . SER A 1 180 ? 17.266 -28.094 -27.438 1 86.75 180 SER A N 1
ATOM 1443 C CA . SER A 1 180 ? 17.891 -27.281 -28.484 1 86.75 180 SER A CA 1
ATOM 1444 C C . SER A 1 180 ? 17.719 -25.797 -28.188 1 86.75 180 SER A C 1
ATOM 1446 O O . SER A 1 180 ? 18.297 -24.953 -28.891 1 86.75 180 SER A O 1
ATOM 1448 N N . CYS A 1 181 ? 17.078 -25.562 -27.125 1 91.38 181 CYS A N 1
ATOM 1449 C CA . CYS A 1 181 ? 16.766 -24.172 -26.812 1 91.38 181 CYS A CA 1
ATOM 1450 C C . CYS A 1 181 ? 18.016 -23.422 -26.344 1 91.38 181 CYS A C 1
ATOM 1452 O O . CYS A 1 181 ? 18.75 -23.922 -25.5 1 91.38 181 CYS A O 1
ATOM 1454 N N . LYS A 1 182 ? 18.344 -22.359 -27 1 93.25 182 LYS A N 1
ATOM 1455 C CA . LYS A 1 182 ? 19.406 -21.453 -26.578 1 93.25 182 LYS A CA 1
ATOM 1456 C C . LYS A 1 182 ? 18.844 -20.141 -26.047 1 93.25 182 LYS A C 1
ATOM 1458 O O . LYS A 1 182 ? 19.469 -19.094 -26.172 1 93.25 182 LYS A O 1
ATOM 1463 N N . VAL A 1 183 ? 17.547 -20.172 -25.578 1 95.94 183 VAL A N 1
ATOM 1464 C CA . VAL A 1 183 ? 16.828 -19.047 -24.984 1 95.94 183 VAL A CA 1
ATOM 1465 C C . VAL A 1 183 ? 16.641 -17.938 -26.016 1 95.94 183 VAL A C 1
ATOM 1467 O O . VAL A 1 183 ? 16.859 -16.766 -25.734 1 95.94 183 VAL A O 1
ATOM 1470 N N . GLU A 1 184 ? 16.344 -18.312 -27.219 1 95.5 184 GLU A N 1
ATOM 1471 C CA . GLU A 1 184 ? 16.141 -17.391 -28.328 1 95.5 184 GLU A CA 1
ATOM 1472 C C . GLU A 1 184 ? 14.961 -16.453 -28.047 1 95.5 184 GLU A C 1
ATOM 1474 O O . GLU A 1 184 ? 14.836 -15.398 -28.672 1 95.5 184 GLU A O 1
ATOM 1479 N N . CYS A 1 185 ? 14.148 -16.781 -27.062 1 96.19 185 CYS A N 1
ATOM 1480 C CA . CYS A 1 185 ? 13 -15.969 -26.703 1 96.19 185 CYS A CA 1
ATOM 1481 C C . CYS A 1 185 ? 13.438 -14.609 -26.172 1 96.19 185 CYS A C 1
ATOM 1483 O O . CYS A 1 185 ? 12.633 -13.68 -26.094 1 96.19 185 CYS A O 1
ATOM 1485 N N . ILE A 1 186 ? 14.719 -14.406 -25.906 1 97.88 186 ILE A N 1
ATOM 1486 C CA . ILE A 1 186 ? 15.234 -13.164 -25.344 1 97.88 186 ILE A CA 1
ATOM 1487 C C . ILE A 1 186 ? 15.883 -12.328 -26.453 1 97.88 186 ILE A C 1
ATOM 1489 O O . ILE A 1 186 ? 16.188 -11.156 -26.25 1 97.88 186 ILE A O 1
ATOM 1493 N N . ASP A 1 187 ? 16.047 -12.859 -27.656 1 97.62 187 ASP A N 1
ATOM 1494 C CA . ASP A 1 187 ? 16.703 -12.18 -28.766 1 97.62 187 ASP A CA 1
ATOM 1495 C C . ASP A 1 187 ? 16.031 -10.844 -29.078 1 97.62 187 ASP A C 1
ATOM 1497 O O . ASP A 1 187 ? 16.719 -9.844 -29.312 1 97.62 187 ASP A O 1
ATOM 1501 N N . PRO A 1 188 ? 14.719 -10.805 -29.094 1 98.19 188 PRO A N 1
ATOM 1502 C CA . PRO A 1 188 ? 14.07 -9.523 -29.391 1 98.19 188 PRO A CA 1
ATOM 1503 C C . PRO A 1 188 ? 14.422 -8.438 -28.375 1 98.19 188 PRO A C 1
ATOM 1505 O O . PRO A 1 188 ? 14.523 -7.266 -28.734 1 98.19 188 PRO A O 1
ATOM 1508 N N . ILE A 1 189 ? 14.57 -8.805 -27.156 1 98.5 189 ILE A N 1
ATOM 1509 C CA . ILE A 1 189 ? 14.945 -7.848 -26.125 1 98.5 189 ILE A CA 1
ATOM 1510 C C . ILE A 1 189 ? 16.359 -7.324 -26.391 1 98.5 189 ILE A C 1
ATOM 1512 O O . ILE A 1 189 ? 16.594 -6.117 -26.328 1 98.5 189 ILE A O 1
ATOM 1516 N N . GLU A 1 190 ? 17.25 -8.211 -26.672 1 98.38 190 GLU A N 1
ATOM 1517 C CA . GLU A 1 190 ? 18.609 -7.785 -26.969 1 98.38 190 GLU A CA 1
ATOM 1518 C C . GLU A 1 190 ? 18.656 -6.891 -28.203 1 98.38 190 GLU A C 1
ATOM 1520 O O . GLU A 1 190 ? 19.406 -5.922 -28.25 1 98.38 190 GLU A O 1
ATOM 1525 N N . LYS A 1 191 ? 17.906 -7.266 -29.234 1 98.56 191 LYS A N 1
ATOM 1526 C CA . LYS A 1 191 ? 17.828 -6.441 -30.438 1 98.56 191 LYS A CA 1
ATOM 1527 C C . LYS A 1 191 ? 17.359 -5.027 -30.109 1 98.56 191 LYS A C 1
ATOM 1529 O O . LYS A 1 191 ? 17.828 -4.055 -30.688 1 98.56 191 LYS A O 1
ATOM 1534 N N . PHE A 1 192 ? 16.375 -4.922 -29.203 1 98.56 192 PHE A N 1
ATOM 1535 C CA . PHE A 1 192 ? 15.898 -3.609 -28.781 1 98.56 192 PHE A CA 1
ATOM 1536 C C . PHE A 1 192 ? 17.016 -2.809 -28.109 1 98.56 192 PHE A C 1
ATOM 1538 O O . PHE A 1 192 ? 17.172 -1.618 -28.391 1 98.56 192 PHE A O 1
ATOM 1545 N N . PHE A 1 193 ? 17.797 -3.447 -27.266 1 98.25 193 PHE A N 1
ATOM 1546 C CA . PHE A 1 193 ? 18.938 -2.793 -26.625 1 98.25 193 PHE A CA 1
ATOM 1547 C C . PHE A 1 193 ? 19.953 -2.318 -27.672 1 98.25 193 PHE A C 1
ATOM 1549 O O . PHE A 1 193 ? 20.516 -1.231 -27.531 1 98.25 193 PHE A O 1
ATOM 1556 N N . GLN A 1 194 ? 20.219 -3.152 -28.672 1 98.25 194 GLN A N 1
ATOM 1557 C CA . GLN A 1 194 ? 21.156 -2.793 -29.719 1 98.25 194 GLN A CA 1
ATOM 1558 C C . GLN A 1 194 ? 20.703 -1.528 -30.453 1 98.25 194 GLN A C 1
ATOM 1560 O O . GLN A 1 194 ? 21.531 -0.664 -30.766 1 98.25 194 GLN A O 1
ATOM 1565 N N . LYS A 1 195 ? 19.438 -1.396 -30.594 1 98.06 195 LYS A N 1
ATOM 1566 C CA . LYS A 1 195 ? 18.875 -0.261 -31.328 1 98.06 195 LYS A CA 1
ATOM 1567 C C . LYS A 1 195 ? 18.781 0.974 -30.438 1 98.06 195 LYS A C 1
ATOM 1569 O O . LYS A 1 195 ? 18.891 2.104 -30.922 1 98.06 195 LYS A O 1
ATOM 1574 N N . SER A 1 196 ? 18.578 0.756 -29.156 1 97 196 SER A N 1
ATOM 1575 C CA . SER A 1 196 ? 18.391 1.835 -28.188 1 97 196 SER A CA 1
ATOM 1576 C C . SER A 1 196 ? 19.188 1.581 -26.922 1 97 196 SER A C 1
ATOM 1578 O O . SER A 1 196 ? 18.609 1.44 -25.844 1 97 196 SER A O 1
ATOM 1580 N N . PRO A 1 197 ? 20.5 1.655 -26.953 1 94.94 197 PRO A N 1
ATOM 1581 C CA . PRO A 1 197 ? 21.375 1.196 -25.875 1 94.94 197 PRO A CA 1
ATOM 1582 C C . PRO A 1 197 ? 21.25 2.057 -24.609 1 94.94 197 PRO A C 1
ATOM 1584 O O . PRO A 1 197 ? 21.609 1.615 -23.516 1 94.94 197 PRO A O 1
ATOM 1587 N N . LYS A 1 198 ? 20.641 3.26 -24.703 1 96.56 198 LYS A N 1
ATOM 1588 C CA . LYS A 1 198 ? 20.594 4.152 -23.547 1 96.56 198 LYS A CA 1
ATOM 1589 C C . LYS A 1 198 ? 19.156 4.496 -23.172 1 96.56 198 LYS A C 1
ATOM 1591 O O . LYS A 1 198 ? 18.906 5.465 -22.453 1 96.56 198 LYS A O 1
ATOM 1596 N N . ALA A 1 199 ? 18.219 3.695 -23.625 1 97.69 199 ALA A N 1
ATOM 1597 C CA . ALA A 1 199 ? 16.812 4.039 -23.422 1 97.69 199 ALA A CA 1
ATOM 1598 C C . ALA A 1 199 ? 16.266 3.35 -22.188 1 97.69 199 ALA A C 1
ATOM 1600 O O . ALA A 1 199 ? 15.352 3.871 -21.531 1 97.69 199 ALA A O 1
ATOM 1601 N N . VAL A 1 200 ? 16.828 2.191 -21.859 1 98.56 200 VAL A N 1
ATOM 1602 C CA . VAL A 1 200 ? 16.188 1.307 -20.906 1 98.56 200 VAL A CA 1
ATOM 1603 C C . VAL A 1 200 ? 16.75 1.576 -19.5 1 98.56 200 VAL A C 1
ATOM 1605 O O . VAL A 1 200 ? 17.953 1.469 -19.281 1 98.56 200 VAL A O 1
ATOM 1608 N N . ALA A 1 201 ? 15.805 1.905 -18.594 1 98.56 201 ALA A N 1
ATOM 1609 C CA . ALA A 1 201 ? 16.172 2.068 -17.188 1 98.56 201 ALA A CA 1
ATOM 1610 C C . ALA A 1 201 ? 16.266 0.716 -16.484 1 98.56 201 ALA A C 1
ATOM 1612 O O . ALA A 1 201 ? 17.188 0.479 -15.703 1 98.56 201 ALA A O 1
ATOM 1613 N N . GLY A 1 202 ? 15.273 -0.126 -16.797 1 98.69 202 GLY A N 1
ATOM 1614 C CA . GLY A 1 202 ? 15.289 -1.398 -16.094 1 98.69 202 GLY A CA 1
ATOM 1615 C C . GLY A 1 202 ? 14.406 -2.447 -16.734 1 98.69 202 GLY A C 1
ATOM 1616 O O . GLY A 1 202 ? 13.523 -2.119 -17.547 1 98.69 202 GLY A O 1
ATOM 1617 N N . ILE A 1 203 ? 14.656 -3.729 -16.484 1 98.88 203 ILE A N 1
ATOM 1618 C CA . ILE A 1 203 ? 13.859 -4.887 -16.859 1 98.88 203 ILE A CA 1
ATOM 1619 C C . ILE A 1 203 ? 13.125 -5.434 -15.641 1 98.88 203 ILE A C 1
ATOM 1621 O O . ILE A 1 203 ? 13.758 -5.938 -14.711 1 98.88 203 ILE A O 1
ATOM 1625 N N . VAL A 1 204 ? 11.805 -5.324 -15.594 1 98.88 204 VAL A N 1
ATOM 1626 C CA . VAL A 1 204 ? 11 -5.77 -14.461 1 98.88 204 VAL A CA 1
ATOM 1627 C C . VAL A 1 204 ? 10.477 -7.18 -14.727 1 98.88 204 VAL A C 1
ATOM 1629 O O . VAL A 1 204 ? 9.766 -7.41 -15.703 1 98.88 204 VAL A O 1
ATOM 1632 N N . ILE A 1 205 ? 10.844 -8.125 -13.766 1 98.19 205 ILE A N 1
ATOM 1633 C CA . ILE A 1 205 ? 10.609 -9.523 -14.094 1 98.19 205 ILE A CA 1
ATOM 1634 C C . ILE A 1 205 ? 10.07 -10.258 -12.859 1 98.19 205 ILE A C 1
ATOM 1636 O O . ILE A 1 205 ? 10.523 -10.008 -11.742 1 98.19 205 ILE A O 1
ATOM 1640 N N . GLU A 1 206 ? 9.047 -11.109 -13.055 1 98.81 206 GLU A N 1
ATOM 1641 C CA . GLU A 1 206 ? 8.789 -12.203 -12.133 1 98.81 206 GLU A CA 1
ATOM 1642 C C . GLU A 1 206 ? 9.781 -13.344 -12.344 1 98.81 206 GLU A C 1
ATOM 1644 O O . GLU A 1 206 ? 9.734 -14.031 -13.367 1 98.81 206 GLU A O 1
ATOM 1649 N N . PRO A 1 207 ? 10.641 -13.602 -11.398 1 98.88 207 PRO A N 1
ATOM 1650 C CA . PRO A 1 207 ? 11.703 -14.57 -11.68 1 98.88 207 PRO A CA 1
ATOM 1651 C C . PRO A 1 207 ? 11.219 -16.016 -11.617 1 98.88 207 PRO A C 1
ATOM 1653 O O . PRO A 1 207 ? 10.602 -16.422 -10.633 1 98.88 207 PRO A O 1
ATOM 1656 N N . LEU A 1 208 ? 11.391 -16.797 -12.719 1 98.81 208 LEU A N 1
ATOM 1657 C CA . LEU A 1 208 ? 11.242 -18.234 -12.898 1 98.81 208 LEU A CA 1
ATOM 1658 C C . LEU A 1 208 ? 9.773 -18.609 -13.055 1 98.81 208 LEU A C 1
ATOM 1660 O O . LEU A 1 208 ? 9.445 -19.547 -13.789 1 98.81 208 LEU A O 1
ATOM 1664 N N . ILE A 1 209 ? 8.891 -17.969 -12.328 1 98.81 209 ILE A N 1
ATOM 1665 C CA . ILE A 1 209 ? 7.469 -18.281 -12.391 1 98.81 209 ILE A CA 1
ATOM 1666 C C . ILE A 1 209 ? 6.66 -17 -12.508 1 98.81 209 ILE A C 1
ATOM 1668 O O . ILE A 1 209 ? 6.77 -16.109 -11.656 1 98.81 209 ILE A O 1
ATOM 1672 N N . LEU A 1 210 ? 5.918 -16.828 -13.578 1 98.31 210 LEU A N 1
ATOM 1673 C CA . LEU A 1 210 ? 4.871 -15.82 -13.609 1 98.31 210 LEU A CA 1
ATOM 1674 C C . LEU A 1 210 ? 3.596 -16.328 -12.953 1 98.31 210 LEU A C 1
ATOM 1676 O O . LEU A 1 210 ? 2.881 -17.156 -13.531 1 98.31 210 LEU A O 1
ATOM 1680 N N . GLY A 1 211 ? 3.297 -15.875 -11.75 1 97.06 211 GLY A N 1
ATOM 1681 C CA . GLY A 1 211 ? 2.203 -16.406 -10.945 1 97.06 211 GLY A CA 1
ATOM 1682 C C . GLY A 1 211 ? 0.837 -16.125 -11.547 1 97.06 211 GLY A C 1
ATOM 1683 O O . GLY A 1 211 ? 0.288 -16.969 -12.258 1 97.06 211 GLY A O 1
ATOM 1684 N N . SER A 1 212 ? 0.361 -14.898 -11.453 1 95.12 212 SER A N 1
ATOM 1685 C CA . SER A 1 212 ? -0.98 -14.516 -11.883 1 95.12 212 SER A CA 1
ATOM 1686 C C . SER A 1 212 ? -1.132 -14.633 -13.398 1 95.12 212 SER A C 1
ATOM 1688 O O . SER A 1 212 ? -2.25 -14.727 -13.906 1 95.12 212 SER A O 1
ATOM 1690 N N . GLY A 1 213 ? -0.009 -14.672 -14.094 1 94.31 213 GLY A N 1
ATOM 1691 C CA . GLY A 1 213 ? -0.036 -14.797 -15.539 1 94.31 213 GLY A CA 1
ATOM 1692 C C . GLY A 1 213 ? -0.362 -16.203 -16.016 1 94.31 213 GLY A C 1
ATOM 1693 O O . GLY A 1 213 ? -0.437 -16.453 -17.219 1 94.31 213 GLY A O 1
ATOM 1694 N N . GLY A 1 214 ? -0.613 -17.125 -15.07 1 95.25 214 GLY A N 1
ATOM 1695 C CA . GLY A 1 214 ? -0.971 -18.5 -15.43 1 95.25 214 GLY A CA 1
ATOM 1696 C C . GLY A 1 214 ? 0.067 -19.516 -15 1 95.25 214 GLY A C 1
ATOM 1697 O O . GLY A 1 214 ? 0.203 -20.562 -15.625 1 95.25 214 GLY A O 1
ATOM 1698 N N . MET A 1 215 ? 0.826 -19.141 -14.031 1 98 215 MET A N 1
ATOM 1699 C CA . MET A 1 215 ? 1.88 -20.016 -13.547 1 98 215 MET A CA 1
ATOM 1700 C C . MET A 1 215 ? 2.768 -20.484 -14.695 1 98 215 MET A C 1
ATOM 1702 O O . MET A 1 215 ? 2.967 -21.688 -14.875 1 98 215 MET A O 1
ATOM 1706 N N . ILE A 1 216 ? 3.295 -19.5 -15.375 1 97.94 216 ILE A N 1
ATOM 1707 C CA . ILE A 1 216 ? 4.188 -19.766 -16.5 1 97.94 216 ILE A CA 1
ATOM 1708 C C . ILE A 1 216 ? 5.617 -19.953 -15.992 1 97.94 216 ILE A C 1
ATOM 1710 O O . ILE A 1 216 ? 6.148 -19.078 -15.305 1 97.94 216 ILE A O 1
ATOM 1714 N N . PHE A 1 217 ? 6.191 -21.141 -16.328 1 97.81 217 PHE A N 1
ATOM 1715 C CA . PHE A 1 217 ? 7.555 -21.438 -15.906 1 97.81 217 PHE A CA 1
ATOM 1716 C C . PHE A 1 217 ? 8.539 -21.188 -17.047 1 97.81 217 PHE A C 1
ATOM 1718 O O . PHE A 1 217 ? 8.219 -21.406 -18.203 1 97.81 217 PHE A O 1
ATOM 1725 N N . TYR A 1 218 ? 9.688 -20.672 -16.75 1 97.31 218 TYR A N 1
ATOM 1726 C CA . TYR A 1 218 ? 10.797 -20.609 -17.703 1 97.31 218 TYR A CA 1
ATOM 1727 C C . TYR A 1 218 ? 12.109 -20.969 -17.016 1 97.31 218 TYR A C 1
ATOM 1729 O O . TYR A 1 218 ? 12.203 -20.953 -15.789 1 97.31 218 TYR A O 1
ATOM 1737 N N . LYS A 1 219 ? 13.062 -21.359 -17.719 1 96.44 219 LYS A N 1
ATOM 1738 C CA . LYS A 1 219 ? 14.289 -21.922 -17.156 1 96.44 219 LYS A CA 1
ATOM 1739 C C . LYS A 1 219 ? 15.227 -20.828 -16.656 1 96.44 219 LYS A C 1
ATOM 1741 O O . LYS A 1 219 ? 15.094 -19.672 -17.047 1 96.44 219 LYS A O 1
ATOM 1746 N N . GLU A 1 220 ? 16.156 -21.141 -15.852 1 97.75 220 GLU A N 1
ATOM 1747 C CA . GLU A 1 220 ? 17.125 -20.25 -15.203 1 97.75 220 GLU A CA 1
ATOM 1748 C C . GLU A 1 220 ? 17.969 -19.516 -16.219 1 97.75 220 GLU A C 1
ATOM 1750 O O . GLU A 1 220 ? 18.359 -18.359 -16 1 97.75 220 GLU A O 1
ATOM 1755 N N . GLU A 1 221 ? 18.219 -20.141 -17.375 1 97.75 221 GLU A N 1
ATOM 1756 C CA . GLU A 1 221 ? 19.078 -19.562 -18.406 1 97.75 221 GLU A CA 1
ATOM 1757 C C . GLU A 1 221 ? 18.484 -18.281 -18.969 1 97.75 221 GLU A C 1
ATOM 1759 O O . GLU A 1 221 ? 19.234 -17.406 -19.422 1 97.75 221 GLU A O 1
ATOM 1764 N N . VAL A 1 222 ? 17.188 -18.141 -18.906 1 98.12 222 VAL A N 1
ATOM 1765 C CA . VAL A 1 222 ? 16.531 -16.906 -19.344 1 98.12 222 VAL A CA 1
ATOM 1766 C C . VAL A 1 222 ? 16.984 -15.742 -18.469 1 98.12 222 VAL A C 1
ATOM 1768 O O . VAL A 1 222 ? 17.359 -14.688 -18.984 1 98.12 222 VAL A O 1
ATOM 1771 N N . LEU A 1 223 ? 17.016 -15.961 -17.172 1 98.75 223 LEU A N 1
ATOM 1772 C CA . LEU A 1 223 ? 17.438 -14.93 -16.219 1 98.75 223 LEU A CA 1
ATOM 1773 C C . LEU A 1 223 ? 18.922 -14.625 -16.391 1 98.75 223 LEU A C 1
ATOM 1775 O O . LEU A 1 223 ? 19.344 -13.469 -16.281 1 98.75 223 LEU A O 1
ATOM 1779 N N . GLN A 1 224 ? 19.688 -15.648 -16.625 1 98.75 224 GLN A N 1
ATOM 1780 C CA . GLN A 1 224 ? 21.109 -15.477 -16.828 1 98.75 224 GLN A CA 1
ATOM 1781 C C . GLN A 1 224 ? 21.391 -14.617 -18.062 1 98.75 224 GLN A C 1
ATOM 1783 O O . GLN A 1 224 ? 22.25 -13.734 -18.031 1 98.75 224 GLN A O 1
ATOM 1788 N N . ARG A 1 225 ? 20.688 -14.898 -19.109 1 98.56 225 ARG A N 1
ATOM 1789 C CA . ARG A 1 225 ? 20.828 -14.117 -20.328 1 98.56 225 ARG A CA 1
ATOM 1790 C C . ARG A 1 225 ? 20.391 -12.672 -20.125 1 98.56 225 ARG A C 1
ATOM 1792 O O . ARG A 1 225 ? 21.031 -11.75 -20.625 1 98.56 225 ARG A O 1
ATOM 1799 N N . LEU A 1 226 ? 19.344 -12.422 -19.406 1 98.81 226 LEU A N 1
ATOM 1800 C CA . LEU A 1 226 ? 18.875 -11.07 -19.109 1 98.81 226 LEU A CA 1
ATOM 1801 C C . LEU A 1 226 ? 19.891 -10.312 -18.266 1 98.81 226 LEU A C 1
ATOM 1803 O O . LEU A 1 226 ? 20.078 -9.109 -18.453 1 98.81 226 LEU A O 1
ATOM 1807 N N . GLU A 1 227 ? 20.5 -11 -17.266 1 98.81 227 GLU A N 1
ATOM 1808 C CA . GLU A 1 227 ? 21.562 -10.375 -16.484 1 98.81 227 GLU A CA 1
ATOM 1809 C C . GLU A 1 227 ? 22.703 -9.914 -17.391 1 98.81 227 GLU A C 1
ATOM 1811 O O . GLU A 1 227 ? 23.219 -8.797 -17.234 1 98.81 227 GLU A O 1
ATOM 1816 N N . THR A 1 228 ? 23.094 -10.82 -18.312 1 98.62 228 THR A N 1
ATOM 1817 C CA . THR A 1 228 ? 24.172 -10.508 -19.234 1 98.62 228 THR A CA 1
ATOM 1818 C C . THR A 1 228 ? 23.844 -9.273 -20.062 1 98.62 228 THR A C 1
ATOM 1820 O O . THR A 1 228 ? 24.672 -8.383 -20.219 1 98.62 228 THR A O 1
ATOM 1823 N N . ILE A 1 229 ? 22.656 -9.219 -20.594 1 98.56 229 ILE A N 1
ATOM 1824 C CA . ILE A 1 229 ? 22.203 -8.117 -21.438 1 98.56 229 ILE A CA 1
ATOM 1825 C C . ILE A 1 229 ? 22.172 -6.824 -20.625 1 98.56 229 ILE A C 1
ATOM 1827 O O . ILE A 1 229 ? 22.656 -5.785 -21.062 1 98.56 229 ILE A O 1
ATOM 1831 N N . SER A 1 230 ? 21.562 -6.883 -19.406 1 98.38 230 SER A N 1
ATOM 1832 C CA . SER A 1 230 ? 21.469 -5.699 -18.547 1 98.38 230 SER A CA 1
ATOM 1833 C C . SER A 1 230 ? 22.844 -5.137 -18.219 1 98.38 230 SER A C 1
ATOM 1835 O O . SER A 1 230 ? 23.047 -3.922 -18.25 1 98.38 230 SER A O 1
ATOM 1837 N N . LYS A 1 231 ? 23.828 -5.973 -17.938 1 98.06 231 LYS A N 1
ATOM 1838 C CA . LYS A 1 231 ? 25.188 -5.551 -17.625 1 98.06 231 LYS A CA 1
ATOM 1839 C C . LYS A 1 231 ? 25.859 -4.941 -18.844 1 98.06 231 LYS A C 1
ATOM 1841 O O . LYS A 1 231 ? 26.516 -3.898 -18.75 1 98.06 231 LYS A O 1
ATOM 1846 N N . LYS A 1 232 ? 25.672 -5.637 -19.922 1 98.38 232 LYS A N 1
ATOM 1847 C CA . LYS A 1 232 ? 26.297 -5.195 -21.172 1 98.38 232 LYS A CA 1
ATOM 1848 C C . LYS A 1 232 ? 25.875 -3.779 -21.531 1 98.38 232 LYS A C 1
ATOM 1850 O O . LYS A 1 232 ? 26.688 -2.971 -21.969 1 98.38 232 LYS A O 1
ATOM 1855 N N . TYR A 1 233 ? 24.625 -3.451 -21.312 1 98.31 233 TYR A N 1
ATOM 1856 C CA . TYR A 1 233 ? 24.078 -2.189 -21.812 1 98.31 233 TYR A CA 1
ATOM 1857 C C . TYR A 1 233 ? 23.875 -1.198 -20.688 1 98.31 233 TYR A C 1
ATOM 1859 O O . TYR A 1 233 ? 23.391 -0.081 -20.906 1 98.31 233 TYR A O 1
ATOM 1867 N N . GLY A 1 234 ? 24.141 -1.578 -19.453 1 98 234 GLY A N 1
ATOM 1868 C CA . GLY A 1 234 ? 24.109 -0.678 -18.312 1 98 234 GLY A CA 1
ATOM 1869 C C . GLY A 1 234 ? 22.703 -0.466 -17.766 1 98 234 GLY A C 1
ATOM 1870 O O . GLY A 1 234 ? 22.453 0.523 -17.078 1 98 234 GLY A O 1
ATOM 1871 N N . SER A 1 235 ? 21.734 -1.299 -18.109 1 98.56 235 SER A N 1
ATOM 1872 C CA . SER A 1 235 ? 20.391 -1.252 -17.562 1 98.56 235 SER A CA 1
ATOM 1873 C C . SER A 1 235 ? 20.312 -2.004 -16.234 1 98.56 235 SER A C 1
ATOM 1875 O O . SER A 1 235 ? 21.281 -2.648 -15.82 1 98.56 235 SER A O 1
ATOM 1877 N N . LEU A 1 236 ? 19.203 -1.812 -15.531 1 98.88 236 LEU A N 1
ATOM 1878 C CA . LEU A 1 236 ? 19.078 -2.434 -14.219 1 98.88 236 LEU A CA 1
ATOM 1879 C C . LEU A 1 236 ? 18.125 -3.631 -14.281 1 98.88 236 LEU A C 1
ATOM 1881 O O . LEU A 1 236 ? 17.172 -3.633 -15.062 1 98.88 236 LEU A O 1
ATOM 1885 N N . LEU A 1 237 ? 18.453 -4.641 -13.555 1 98.88 237 LEU A N 1
ATOM 1886 C CA . LEU A 1 237 ? 17.625 -5.836 -13.43 1 98.88 237 LEU A CA 1
ATOM 1887 C C . LEU A 1 237 ? 16.781 -5.789 -12.156 1 98.88 237 LEU A C 1
ATOM 1889 O O . LEU A 1 237 ? 17.328 -5.809 -11.055 1 98.88 237 LEU A O 1
ATOM 1893 N N . LEU A 1 238 ? 15.461 -5.68 -12.273 1 98.94 238 LEU A N 1
ATOM 1894 C CA . LEU A 1 238 ? 14.492 -5.559 -11.188 1 98.94 238 LEU A CA 1
ATOM 1895 C C . LEU A 1 238 ? 13.672 -6.836 -11.047 1 98.94 238 LEU A C 1
ATOM 1897 O O . LEU A 1 238 ? 12.797 -7.113 -11.875 1 98.94 238 LEU A O 1
ATOM 1901 N N . LEU A 1 239 ? 13.875 -7.551 -9.953 1 98.94 239 LEU A N 1
ATOM 1902 C CA . LEU A 1 239 ? 13.164 -8.82 -9.789 1 98.94 239 LEU A CA 1
ATOM 1903 C C . LEU A 1 239 ? 12.023 -8.68 -8.789 1 98.94 239 LEU A C 1
ATOM 1905 O O . LEU A 1 239 ? 12.242 -8.289 -7.641 1 98.94 239 LEU A O 1
ATOM 1909 N N . ASP A 1 240 ? 10.852 -8.992 -9.25 1 98.94 240 ASP A N 1
ATOM 1910 C CA . ASP A 1 240 ? 9.664 -9.117 -8.406 1 98.94 240 ASP A CA 1
ATOM 1911 C C . ASP A 1 240 ? 9.602 -10.492 -7.746 1 98.94 240 ASP A C 1
ATOM 1913 O O . ASP A 1 240 ? 9.039 -11.43 -8.312 1 98.94 240 ASP A O 1
ATOM 1917 N N . GLU A 1 241 ? 10.141 -10.602 -6.566 1 98.88 241 GLU A N 1
ATOM 1918 C CA . GLU A 1 241 ? 10.164 -11.859 -5.824 1 98.88 241 GLU A CA 1
ATOM 1919 C C . GLU A 1 241 ? 9.039 -11.914 -4.793 1 98.88 241 GLU A C 1
ATOM 1921 O O . GLU A 1 241 ? 9.133 -12.641 -3.801 1 98.88 241 GLU A O 1
ATOM 1926 N N . VAL A 1 242 ? 8 -11.125 -5.023 1 98.88 242 VAL A N 1
ATOM 1927 C CA . VAL A 1 242 ? 6.863 -11.07 -4.113 1 98.88 242 VAL A CA 1
ATOM 1928 C C . VAL A 1 242 ? 6.262 -12.469 -3.957 1 98.88 242 VAL A C 1
ATOM 1930 O O . VAL A 1 242 ? 5.988 -12.906 -2.838 1 98.88 242 VAL A O 1
ATOM 1933 N N . PHE A 1 243 ? 6.125 -13.164 -5.043 1 98.69 243 PHE A N 1
ATOM 1934 C CA . PHE A 1 243 ? 5.566 -14.508 -5.023 1 98.69 243 PHE A CA 1
ATOM 1935 C C . PHE A 1 243 ? 6.664 -15.547 -4.832 1 98.69 243 PHE A C 1
ATOM 1937 O O . PHE A 1 243 ? 6.516 -16.469 -4.039 1 98.69 243 PHE A O 1
ATOM 1944 N N . THR A 1 244 ? 7.777 -15.422 -5.496 1 98.81 244 THR A N 1
ATOM 1945 C CA . THR A 1 244 ? 8.773 -16.484 -5.613 1 98.81 244 THR A CA 1
ATOM 1946 C C . THR A 1 244 ? 9.688 -16.5 -4.398 1 98.81 244 THR A C 1
ATOM 1948 O O . THR A 1 244 ? 10.43 -17.453 -4.188 1 98.81 244 THR A O 1
ATOM 1951 N N . GLY A 1 245 ? 9.648 -15.445 -3.57 1 98.56 245 GLY A N 1
ATOM 1952 C CA . GLY A 1 245 ? 10.562 -15.359 -2.441 1 98.56 245 GLY A CA 1
ATOM 1953 C C . GLY A 1 245 ? 10.25 -16.359 -1.341 1 98.56 245 GLY A C 1
ATOM 1954 O O . GLY A 1 245 ? 9.195 -17 -1.361 1 98.56 245 GLY A O 1
ATOM 1955 N N . PHE A 1 246 ? 11.195 -16.562 -0.522 1 98.62 246 PHE A N 1
ATOM 1956 C CA . PHE A 1 246 ? 11.102 -17.312 0.724 1 98.62 246 PHE A CA 1
ATOM 1957 C C . PHE A 1 246 ? 10.805 -18.781 0.448 1 98.62 246 PHE A C 1
ATOM 1959 O O . PHE A 1 246 ? 9.891 -19.359 1.041 1 98.62 246 PHE A O 1
ATOM 1966 N N . GLY A 1 247 ? 11.469 -19.328 -0.56 1 98.62 247 GLY A N 1
ATOM 1967 C CA . GLY A 1 247 ? 11.539 -20.781 -0.71 1 98.62 247 GLY A CA 1
ATOM 1968 C C . GLY A 1 247 ? 10.656 -21.297 -1.825 1 98.62 247 GLY A C 1
ATOM 1969 O O . GLY A 1 247 ? 10.734 -22.484 -2.188 1 98.62 247 GLY A O 1
ATOM 1970 N N . ARG A 1 248 ? 9.828 -20.5 -2.441 1 98.75 248 ARG A N 1
ATOM 1971 C CA . ARG A 1 248 ? 8.766 -20.922 -3.348 1 98.75 248 ARG A CA 1
ATOM 1972 C C . ARG A 1 248 ? 9.328 -21.75 -4.5 1 98.75 248 ARG A C 1
ATOM 1974 O O . ARG A 1 248 ? 8.719 -22.719 -4.926 1 98.75 248 ARG A O 1
ATOM 1981 N N . THR A 1 249 ? 10.57 -21.391 -4.965 1 98.5 249 THR A N 1
ATOM 1982 C CA . THR A 1 249 ? 11.141 -22.031 -6.145 1 98.5 249 THR A CA 1
ATOM 1983 C C . THR A 1 249 ? 12.211 -23.047 -5.746 1 98.5 249 THR A C 1
ATOM 1985 O O . THR A 1 249 ? 13 -23.484 -6.586 1 98.5 249 THR A O 1
ATOM 1988 N N . GLY A 1 250 ? 12.32 -23.359 -4.512 1 98.12 250 GLY A N 1
ATOM 1989 C CA . GLY A 1 250 ? 13.258 -24.375 -4.055 1 98.12 250 GLY A CA 1
ATOM 1990 C C . GLY A 1 250 ? 14.516 -23.781 -3.438 1 98.12 250 GLY A C 1
ATOM 1991 O O . GLY A 1 250 ? 15.305 -24.5 -2.826 1 98.12 250 GLY A O 1
ATOM 1992 N N . SER A 1 251 ? 14.758 -22.531 -3.65 1 98.12 251 SER A N 1
ATOM 1993 C CA . SER A 1 251 ? 15.773 -21.719 -2.99 1 98.12 251 SER A CA 1
ATOM 1994 C C . SER A 1 251 ? 15.148 -20.562 -2.221 1 98.12 251 SER A C 1
ATOM 1996 O O . SER A 1 251 ? 13.977 -20.219 -2.436 1 98.12 251 SER A O 1
ATOM 1998 N N . VAL A 1 252 ? 15.898 -19.969 -1.295 1 98.56 252 VAL A N 1
ATOM 1999 C CA . VAL A 1 252 ? 15.312 -18.891 -0.523 1 98.56 252 VAL A CA 1
ATOM 2000 C C . VAL A 1 252 ? 14.727 -17.844 -1.468 1 98.56 252 VAL A C 1
ATOM 2002 O O . VAL A 1 252 ? 13.586 -17.391 -1.282 1 98.56 252 VAL A O 1
ATOM 2005 N N . PHE A 1 253 ? 15.562 -17.5 -2.451 1 98.75 253 PHE A N 1
ATOM 2006 C CA . PHE A 1 253 ? 15.117 -16.578 -3.498 1 98.75 253 PHE A CA 1
ATOM 2007 C C . PHE A 1 253 ? 15.383 -17.172 -4.879 1 98.75 253 PHE A C 1
ATOM 2009 O O . PHE A 1 253 ? 16.312 -17.953 -5.055 1 98.75 253 PHE A O 1
ATOM 2016 N N . ALA A 1 254 ? 14.578 -16.797 -5.867 1 98.8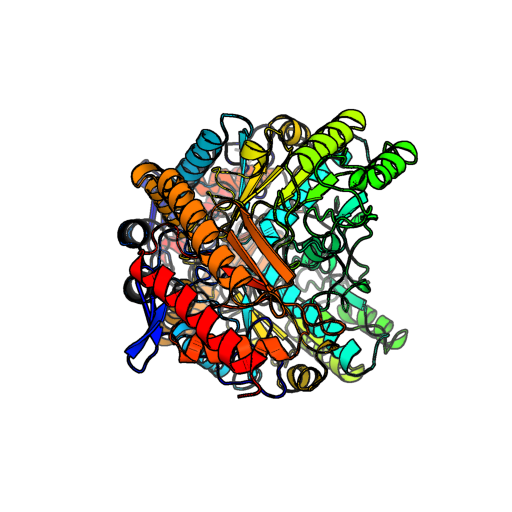1 254 ALA A N 1
ATOM 2017 C CA . ALA A 1 254 ? 14.68 -17.297 -7.234 1 98.81 254 ALA A CA 1
ATOM 2018 C C . ALA A 1 254 ? 16 -16.891 -7.875 1 98.81 254 ALA A C 1
ATOM 2020 O O . ALA A 1 254 ? 16.594 -17.656 -8.641 1 98.81 254 ALA A O 1
ATOM 2021 N N . TYR A 1 255 ? 16.469 -15.656 -7.598 1 98.75 255 TYR A N 1
ATOM 2022 C CA . TYR A 1 255 ? 17.719 -15.203 -8.219 1 98.75 255 TYR A CA 1
ATOM 2023 C C . TYR A 1 255 ? 18.891 -16.062 -7.777 1 98.75 255 TYR A C 1
ATOM 2025 O O . TYR A 1 255 ? 19.859 -16.234 -8.523 1 98.75 255 TYR A O 1
ATOM 2033 N N . GLN A 1 256 ? 18.812 -16.594 -6.527 1 98.69 256 GLN A N 1
ATOM 2034 C CA . GLN A 1 256 ? 19.859 -17.484 -6.035 1 98.69 256 GLN A CA 1
ATOM 2035 C C . GLN A 1 256 ? 19.875 -18.797 -6.793 1 98.69 256 GLN A C 1
ATOM 2037 O O . GLN A 1 256 ? 20.938 -19.328 -7.133 1 98.69 256 GLN A O 1
ATOM 2042 N N . ARG A 1 257 ? 18.719 -19.312 -7.051 1 97.75 257 ARG A N 1
ATOM 2043 C CA . ARG A 1 257 ? 18.594 -20.531 -7.859 1 97.75 257 ARG A CA 1
ATOM 2044 C C . ARG A 1 257 ? 19.188 -20.312 -9.25 1 97.75 257 ARG A C 1
ATOM 2046 O O . ARG A 1 257 ? 19.875 -21.188 -9.773 1 97.75 257 ARG A O 1
ATOM 2053 N N . ALA A 1 258 ? 18.875 -19.172 -9.805 1 98.44 258 ALA A N 1
ATOM 2054 C CA . ALA A 1 258 ? 19.328 -18.844 -11.156 1 98.44 258 ALA A CA 1
ATOM 2055 C C . ALA A 1 258 ? 20.797 -18.422 -11.148 1 98.44 258 ALA A C 1
ATOM 2057 O O . ALA A 1 258 ? 21.406 -18.281 -12.211 1 98.44 258 ALA A O 1
ATOM 2058 N N . LYS A 1 259 ? 21.344 -18.188 -9.984 1 98.25 259 LYS A N 1
ATOM 2059 C CA . LYS A 1 259 ? 22.734 -17.781 -9.82 1 98.25 259 LYS A CA 1
ATOM 2060 C C . LYS A 1 259 ? 23.016 -16.469 -10.562 1 98.25 259 LYS A C 1
ATOM 2062 O O . LYS A 1 259 ? 23.984 -16.359 -11.312 1 98.25 259 LYS A O 1
ATOM 2067 N N . ILE A 1 260 ? 22.125 -15.516 -10.367 1 98.56 260 ILE A N 1
ATOM 2068 C CA . ILE A 1 260 ? 22.312 -14.195 -10.961 1 98.56 260 ILE A CA 1
ATOM 2069 C C . ILE A 1 260 ? 22.359 -13.133 -9.859 1 98.56 260 ILE A C 1
ATOM 2071 O O . ILE A 1 260 ? 22.094 -13.438 -8.688 1 98.56 260 ILE A O 1
ATOM 2075 N N . ARG A 1 261 ? 22.719 -11.953 -10.195 1 98.5 261 ARG A N 1
ATOM 2076 C CA . ARG A 1 261 ? 22.844 -10.828 -9.273 1 98.5 261 ARG A CA 1
ATOM 2077 C C . ARG A 1 261 ? 21.984 -9.648 -9.734 1 98.5 261 ARG A C 1
ATOM 2079 O O . ARG A 1 261 ? 22.484 -8.75 -10.414 1 98.5 261 ARG A O 1
ATOM 2086 N N . PRO A 1 262 ? 20.75 -9.586 -9.312 1 98.81 262 PRO A N 1
ATOM 2087 C CA . PRO A 1 262 ? 19.906 -8.461 -9.688 1 98.81 262 PRO A CA 1
ATOM 2088 C C . PRO A 1 262 ? 20.266 -7.176 -8.945 1 98.81 262 PRO A C 1
ATOM 2090 O O . PRO A 1 262 ? 21 -7.215 -7.957 1 98.81 262 PRO A O 1
ATOM 2093 N N . ASP A 1 263 ? 19.781 -6.031 -9.438 1 98.88 263 ASP A N 1
ATOM 2094 C CA . ASP A 1 263 ? 20.031 -4.738 -8.805 1 98.88 263 ASP A CA 1
ATOM 2095 C C . ASP A 1 263 ? 19.016 -4.477 -7.699 1 98.88 263 ASP A C 1
ATOM 2097 O O . ASP A 1 263 ? 19.281 -3.721 -6.762 1 98.88 263 ASP A O 1
ATOM 2101 N N . PHE A 1 264 ? 17.844 -5.051 -7.895 1 98.94 264 PHE A N 1
ATOM 2102 C CA . PHE A 1 264 ? 16.734 -4.914 -6.949 1 98.94 264 PHE A CA 1
ATOM 2103 C C . PHE A 1 264 ? 15.992 -6.23 -6.797 1 98.94 264 PHE A C 1
ATOM 2105 O O . PHE A 1 264 ? 15.867 -6.996 -7.758 1 98.94 264 PHE A O 1
ATOM 2112 N N . ILE A 1 265 ? 15.414 -6.418 -5.598 1 98.94 265 ILE A N 1
ATOM 2113 C CA . ILE A 1 265 ? 14.32 -7.379 -5.469 1 98.94 265 ILE A CA 1
ATOM 2114 C C . ILE A 1 265 ? 13.219 -6.793 -4.582 1 98.94 265 ILE A C 1
ATOM 2116 O O . ILE A 1 265 ? 13.5 -6.012 -3.672 1 98.94 265 ILE A O 1
ATOM 2120 N N . ALA A 1 266 ? 12.039 -7.117 -4.852 1 98.88 266 ALA A N 1
ATOM 2121 C CA . ALA A 1 266 ? 10.875 -6.801 -4.02 1 98.88 266 ALA A CA 1
ATOM 2122 C C . ALA A 1 266 ? 10.352 -8.047 -3.314 1 98.88 266 ALA A C 1
ATOM 2124 O O . ALA A 1 266 ? 10.266 -9.125 -3.918 1 98.88 266 ALA A O 1
ATOM 2125 N N . LEU A 1 267 ? 10.078 -7.926 -2.031 1 98.81 267 LEU A N 1
ATOM 2126 C CA . LEU A 1 267 ? 9.594 -9.031 -1.214 1 98.81 267 LEU A CA 1
ATOM 2127 C C . LEU A 1 267 ? 8.312 -8.648 -0.479 1 98.81 267 LEU A C 1
ATOM 2129 O O . LEU A 1 267 ? 8.164 -7.508 -0.034 1 98.81 267 LEU A O 1
ATOM 2133 N N . ALA A 1 268 ? 7.414 -9.555 -0.322 1 98.62 268 ALA A N 1
ATOM 2134 C CA . ALA A 1 268 ? 6.184 -9.445 0.461 1 98.62 268 ALA A CA 1
ATOM 2135 C C . ALA A 1 268 ? 5.629 -10.828 0.799 1 98.62 268 ALA A C 1
ATOM 2137 O O . ALA A 1 268 ? 6.371 -11.719 1.222 1 98.62 268 ALA A O 1
ATOM 2138 N N . LYS A 1 269 ? 4.406 -11.062 0.764 1 98.12 269 LYS A N 1
ATOM 2139 C CA . LYS A 1 269 ? 3.682 -12.312 0.942 1 98.12 269 LYS A CA 1
ATOM 2140 C C . LYS A 1 269 ? 4.332 -13.172 2.025 1 98.12 269 LYS A C 1
ATOM 2142 O O . LYS A 1 269 ? 4.145 -12.922 3.219 1 98.12 269 LYS A O 1
ATOM 2147 N N . GLY A 1 270 ? 5.184 -14.102 1.623 1 98.12 270 GLY A N 1
ATOM 2148 C CA . GLY A 1 270 ? 5.824 -14.992 2.57 1 98.12 270 GLY A CA 1
ATOM 2149 C C . GLY A 1 270 ? 6.578 -14.266 3.666 1 98.12 270 GLY A C 1
ATOM 2150 O O . GLY A 1 270 ? 6.902 -14.852 4.703 1 98.12 270 GLY A O 1
ATOM 2151 N N . LEU A 1 271 ? 6.781 -13.023 3.562 1 98.5 271 LEU A N 1
ATOM 2152 C CA . LEU A 1 271 ? 7.586 -12.219 4.473 1 98.5 271 LEU A CA 1
ATOM 2153 C C . LEU A 1 271 ? 6.98 -12.219 5.875 1 98.5 271 LEU A C 1
ATOM 2155 O O . LEU A 1 271 ? 7.68 -12.492 6.855 1 98.5 271 LEU A O 1
ATOM 2159 N N . SER A 1 272 ? 5.691 -11.938 5.961 1 97.56 272 SER A N 1
ATOM 2160 C CA . SER A 1 272 ? 5.043 -11.953 7.266 1 97.56 272 SER A CA 1
ATOM 2161 C C . SER A 1 272 ? 4.188 -13.203 7.445 1 97.56 272 SER A C 1
ATOM 2163 O O . SER A 1 272 ? 3.516 -13.359 8.469 1 97.56 272 SER A O 1
ATOM 2165 N N . ALA A 1 273 ? 4.137 -14.031 6.41 1 97.81 273 ALA A N 1
ATOM 2166 C CA . ALA A 1 273 ? 3.42 -15.305 6.434 1 97.81 273 ALA A CA 1
ATOM 2167 C C . ALA A 1 273 ? 1.941 -15.094 6.75 1 97.81 273 ALA A C 1
ATOM 2169 O O . ALA A 1 273 ? 1.347 -15.867 7.508 1 97.81 273 ALA A O 1
ATOM 2170 N N . GLY A 1 274 ? 1.388 -14.008 6.27 1 96.12 274 GLY A N 1
ATOM 2171 C CA . GLY A 1 274 ? -0.055 -13.828 6.316 1 96.12 274 GLY A CA 1
ATOM 2172 C C . GLY A 1 274 ? -0.512 -12.961 7.469 1 96.12 274 GLY A C 1
ATOM 2173 O O . GLY A 1 274 ? -1.662 -12.516 7.504 1 96.12 274 GLY A O 1
ATOM 2174 N N . VAL A 1 275 ? 0.349 -12.516 8.352 1 96.44 275 VAL A N 1
ATOM 2175 C CA . VAL A 1 275 ? -0.08 -11.906 9.602 1 96.44 275 VAL A CA 1
ATOM 2176 C C . VAL A 1 275 ? -0.303 -10.406 9.398 1 96.44 275 VAL A C 1
ATOM 2178 O O . VAL A 1 275 ? -1.215 -9.82 9.984 1 96.44 275 VAL A O 1
ATOM 2181 N N . SER A 1 276 ? 0.578 -9.828 8.586 1 96.94 276 SER A N 1
ATOM 2182 C CA . SER A 1 276 ? 0.499 -8.375 8.469 1 96.94 276 SER A CA 1
ATOM 2183 C C . SER A 1 276 ? 0.984 -7.898 7.105 1 96.94 276 SER A C 1
ATOM 2185 O O . SER A 1 276 ? 1.785 -8.578 6.457 1 96.94 276 SER A O 1
ATOM 2187 N N . ALA A 1 277 ? 0.415 -6.766 6.727 1 97.94 277 ALA A N 1
ATOM 2188 C CA . ALA A 1 277 ? 0.916 -6.102 5.527 1 97.94 277 ALA A CA 1
ATOM 2189 C C . ALA A 1 277 ? 2.316 -5.539 5.758 1 97.94 277 ALA A C 1
ATOM 2191 O O . ALA A 1 277 ? 2.514 -4.68 6.621 1 97.94 277 ALA A O 1
ATOM 2192 N N . VAL A 1 278 ? 3.312 -6.047 5.07 1 98.38 278 VAL A N 1
ATOM 2193 C CA . VAL A 1 278 ? 4.695 -5.578 5.094 1 98.38 278 VAL A CA 1
ATOM 2194 C C . VAL A 1 278 ? 5.418 -6.031 3.828 1 98.38 278 VAL A C 1
ATOM 2196 O O . VAL A 1 278 ? 5.156 -7.125 3.314 1 98.38 278 VAL A O 1
ATOM 2199 N N . ALA A 1 279 ? 6.211 -5.203 3.281 1 98.75 279 ALA A N 1
ATOM 2200 C CA . ALA A 1 279 ? 7.023 -5.496 2.104 1 98.75 279 ALA A CA 1
ATOM 2201 C C . ALA A 1 279 ? 8.375 -4.793 2.184 1 98.75 279 ALA A C 1
ATOM 2203 O O . ALA A 1 279 ? 8.57 -3.893 3.006 1 98.75 279 ALA A O 1
ATOM 2204 N N . VAL A 1 280 ? 9.32 -5.262 1.398 1 98.75 280 VAL A N 1
ATOM 2205 C CA . VAL A 1 280 ? 10.641 -4.652 1.39 1 98.75 280 VAL A CA 1
ATOM 2206 C C . VAL A 1 280 ? 11.195 -4.625 -0.036 1 98.75 280 VAL A C 1
ATOM 2208 O O . VAL A 1 280 ? 10.828 -5.465 -0.862 1 98.75 280 VAL A O 1
ATOM 2211 N N . THR A 1 281 ? 11.898 -3.646 -0.322 1 98.94 281 THR A N 1
ATOM 2212 C CA . THR A 1 281 ? 12.766 -3.551 -1.49 1 98.94 281 THR A CA 1
ATOM 2213 C C . THR A 1 281 ? 14.234 -3.572 -1.076 1 98.94 281 THR A C 1
ATOM 2215 O O . THR A 1 281 ? 14.648 -2.812 -0.197 1 98.94 281 THR A O 1
ATOM 2218 N N . LEU A 1 282 ? 14.961 -4.484 -1.582 1 98.94 282 LEU A N 1
ATOM 2219 C CA . LEU A 1 282 ? 16.391 -4.551 -1.326 1 98.94 282 LEU A CA 1
ATOM 2220 C C . LEU A 1 282 ? 17.188 -4.023 -2.52 1 98.94 282 LEU A C 1
ATOM 2222 O O . LEU A 1 282 ? 16.812 -4.262 -3.67 1 98.94 282 LEU A O 1
ATOM 2226 N N . THR A 1 283 ? 18.25 -3.311 -2.258 1 98.88 283 THR A N 1
ATOM 2227 C CA . THR A 1 283 ? 19.094 -2.811 -3.338 1 98.88 283 THR A CA 1
ATOM 2228 C C . THR A 1 283 ? 20.547 -2.723 -2.891 1 98.88 283 THR A C 1
ATOM 2230 O O . THR A 1 283 ? 20.875 -3.092 -1.763 1 98.88 283 THR A O 1
ATOM 2233 N N . THR A 1 284 ? 21.453 -2.295 -3.775 1 98.75 284 THR A N 1
ATOM 2234 C CA . THR A 1 284 ? 22.906 -2.377 -3.596 1 98.75 284 THR A CA 1
ATOM 2235 C C . THR A 1 284 ? 23.484 -1.01 -3.244 1 98.75 284 THR A C 1
ATOM 2237 O O . THR A 1 284 ? 22.828 0.016 -3.438 1 98.75 284 THR A O 1
ATOM 2240 N N . ASP A 1 285 ? 24.672 -1.031 -2.787 1 97.88 285 ASP A N 1
ATOM 2241 C CA . ASP A 1 285 ? 25.406 0.197 -2.502 1 97.88 285 ASP A CA 1
ATOM 2242 C C . ASP A 1 285 ? 25.641 1.003 -3.777 1 97.88 285 ASP A C 1
ATOM 2244 O O . ASP A 1 285 ? 25.688 2.234 -3.74 1 97.88 285 ASP A O 1
ATOM 2248 N N . ARG A 1 286 ? 25.766 0.262 -4.848 1 97.56 286 ARG A N 1
ATOM 2249 C CA . ARG A 1 286 ? 25.938 0.956 -6.117 1 97.56 286 ARG A CA 1
ATOM 2250 C C . ARG A 1 286 ? 24.766 1.893 -6.391 1 97.56 286 ARG A C 1
ATOM 2252 O O . ARG A 1 286 ? 24.969 3.059 -6.738 1 97.56 286 ARG A O 1
ATOM 2259 N N . ILE A 1 287 ? 23.578 1.389 -6.215 1 98.56 287 ILE A N 1
ATOM 2260 C CA . ILE A 1 287 ? 22.391 2.205 -6.422 1 98.56 287 ILE A CA 1
ATOM 2261 C C . ILE A 1 287 ? 22.328 3.305 -5.363 1 98.56 287 ILE A C 1
ATOM 2263 O O . ILE A 1 287 ? 22.109 4.477 -5.688 1 98.56 287 ILE A O 1
ATOM 2267 N N . HIS A 1 288 ? 22.562 2.936 -4.145 1 98 288 HIS A N 1
ATOM 2268 C CA . HIS A 1 288 ? 22.469 3.842 -3.006 1 98 288 HIS A CA 1
ATOM 2269 C C . HIS A 1 288 ? 23.438 5.02 -3.156 1 98 288 HIS A C 1
ATOM 2271 O O . HIS A 1 288 ? 23.094 6.145 -2.783 1 98 288 HIS A O 1
ATOM 2277 N N . SER A 1 289 ? 24.578 4.801 -3.719 1 97.38 289 SER A N 1
ATOM 2278 C CA . SER A 1 289 ? 25.625 5.805 -3.818 1 97.38 289 SER A CA 1
ATOM 2279 C C . SER A 1 289 ? 25.188 7 -4.648 1 97.38 289 SER A C 1
ATOM 2281 O O . SER A 1 289 ? 25.609 8.133 -4.406 1 97.38 289 SER A O 1
ATOM 2283 N N . ALA A 1 290 ? 24.281 6.781 -5.574 1 97.88 290 ALA A N 1
ATOM 2284 C CA . ALA A 1 290 ? 23.797 7.844 -6.441 1 97.88 290 ALA A CA 1
ATOM 2285 C C . ALA A 1 290 ? 22.891 8.805 -5.676 1 97.88 290 ALA A C 1
ATOM 2287 O O . ALA A 1 290 ? 22.578 9.891 -6.164 1 97.88 290 ALA A O 1
ATOM 2288 N N . PHE A 1 291 ? 22.531 8.453 -4.469 1 97.06 291 PHE A N 1
ATOM 2289 C CA . PHE A 1 291 ? 21.609 9.242 -3.658 1 97.06 291 PHE A CA 1
ATOM 2290 C C . PHE A 1 291 ? 22.344 9.883 -2.479 1 97.06 291 PHE A C 1
ATOM 2292 O O . PHE A 1 291 ? 21.75 10.656 -1.727 1 97.06 291 PHE A O 1
ATOM 2299 N N . VAL A 1 292 ? 23.609 9.531 -2.275 1 95.56 292 VAL A N 1
ATOM 2300 C CA . VAL A 1 292 ? 24.422 10.102 -1.204 1 95.56 292 VAL A CA 1
ATOM 2301 C C . VAL A 1 292 ? 24.984 11.453 -1.64 1 95.56 292 VAL A C 1
ATOM 2303 O O . VAL A 1 292 ? 26.109 11.531 -2.162 1 95.56 292 VAL A O 1
ATOM 2306 N N . THR A 1 293 ? 24.297 12.484 -1.439 1 92.56 293 THR A N 1
ATOM 2307 C CA . THR A 1 293 ? 24.641 13.844 -1.831 1 92.56 293 THR A CA 1
ATOM 2308 C C . THR A 1 293 ? 23.984 14.859 -0.904 1 92.56 293 THR A C 1
ATOM 2310 O O . THR A 1 293 ? 22.953 14.555 -0.281 1 92.56 293 THR A O 1
ATOM 2313 N N . ALA A 1 294 ? 24.531 15.984 -0.78 1 88.44 294 ALA A N 1
ATOM 2314 C CA . ALA A 1 294 ? 23.953 17.062 0.029 1 88.44 294 ALA A CA 1
ATOM 2315 C C . ALA A 1 294 ? 22.844 17.781 -0.719 1 88.44 294 ALA A C 1
ATOM 2317 O O . ALA A 1 294 ? 22.062 18.516 -0.12 1 88.44 294 ALA A O 1
ATOM 2318 N N . ASP A 1 295 ? 22.703 17.516 -1.999 1 89.75 295 ASP A N 1
ATOM 2319 C CA . ASP A 1 295 ? 21.656 18.125 -2.814 1 89.75 295 ASP A CA 1
ATOM 2320 C C . ASP A 1 295 ? 20.297 17.516 -2.508 1 89.75 295 ASP A C 1
ATOM 2322 O O . ASP A 1 295 ? 20.016 16.375 -2.875 1 89.75 295 ASP A O 1
ATOM 2326 N N . PRO A 1 296 ? 19.391 18.266 -1.914 1 86.81 296 PRO A N 1
ATOM 2327 C CA . PRO A 1 296 ? 18.094 17.719 -1.535 1 86.81 296 PRO A CA 1
ATOM 2328 C C . PRO A 1 296 ? 17.266 17.281 -2.74 1 86.81 296 PRO A C 1
ATOM 2330 O O . PRO A 1 296 ? 16.391 16.422 -2.615 1 86.81 296 PRO A O 1
ATOM 2333 N N . GLU A 1 297 ? 17.531 17.812 -3.838 1 89.5 297 GLU A N 1
ATOM 2334 C CA . GLU A 1 297 ? 16.75 17.5 -5.031 1 89.5 297 GLU A CA 1
ATOM 2335 C C . GLU A 1 297 ? 17.062 16.078 -5.527 1 89.5 297 GLU A C 1
ATOM 2337 O O . GLU A 1 297 ? 16.312 15.516 -6.32 1 89.5 297 GLU A O 1
ATOM 2342 N N . LYS A 1 298 ? 18.156 15.516 -5.023 1 93.56 298 LYS A N 1
ATOM 2343 C CA . LYS A 1 298 ? 18.578 14.195 -5.48 1 93.56 298 LYS A CA 1
ATOM 2344 C C . LYS A 1 298 ? 18.203 13.117 -4.469 1 93.56 298 LYS A C 1
ATOM 2346 O O . LYS A 1 298 ? 18.484 11.938 -4.68 1 93.56 298 LYS A O 1
ATOM 2351 N N . GLY A 1 299 ? 17.547 13.508 -3.381 1 93.5 299 GLY A N 1
ATOM 2352 C CA . GLY A 1 299 ? 17.094 12.547 -2.387 1 93.5 299 GLY A CA 1
ATOM 2353 C C . GLY A 1 299 ? 15.93 11.703 -2.857 1 93.5 299 GLY A C 1
ATOM 2354 O O . GLY A 1 299 ? 15.188 12.102 -3.754 1 93.5 299 GLY A O 1
ATOM 2355 N N . PHE A 1 300 ? 15.828 10.555 -2.326 1 96.12 300 PHE A N 1
ATOM 2356 C CA . PHE A 1 300 ? 14.641 9.734 -2.555 1 96.12 300 PHE A CA 1
ATOM 2357 C C . PHE A 1 300 ? 13.617 9.945 -1.449 1 96.12 300 PHE A C 1
ATOM 2359 O O . PHE A 1 300 ? 13.844 9.555 -0.301 1 96.12 300 PHE A O 1
ATOM 2366 N N . TYR A 1 301 ? 12.516 10.562 -1.808 1 94.06 301 TYR A N 1
ATOM 2367 C CA . TYR A 1 301 ? 11.461 10.867 -0.85 1 94.06 301 TYR A CA 1
ATOM 2368 C C . TYR A 1 301 ? 10.25 9.969 -1.071 1 94.06 301 TYR A C 1
ATOM 2370 O O . TYR A 1 301 ? 9.352 10.305 -1.855 1 94.06 301 TYR A O 1
ATOM 2378 N N . HIS A 1 302 ? 10.234 8.914 -0.338 1 95.75 302 HIS A N 1
ATOM 2379 C CA . HIS A 1 302 ? 9.148 7.938 -0.427 1 95.75 302 HIS A CA 1
ATOM 2380 C C . HIS A 1 302 ? 8.891 7.281 0.925 1 95.75 302 HIS A C 1
ATOM 2382 O O . HIS A 1 302 ? 9.828 6.969 1.662 1 95.75 302 HIS A O 1
ATOM 2388 N N . GLY A 1 303 ? 7.648 7.203 1.223 1 94.88 303 GLY A N 1
ATOM 2389 C CA . GLY A 1 303 ? 7.305 6.504 2.449 1 94.88 303 GLY A CA 1
ATOM 2390 C C . GLY A 1 303 ? 5.816 6.508 2.742 1 94.88 303 GLY A C 1
ATOM 2391 O O . GLY A 1 303 ? 5.137 7.508 2.504 1 94.88 303 GLY A O 1
ATOM 2392 N N . HIS A 1 304 ? 5.363 5.406 3.281 1 95.31 304 HIS A N 1
ATOM 2393 C CA . HIS A 1 304 ? 4.008 5.312 3.814 1 95.31 304 HIS A CA 1
ATOM 2394 C C . HIS A 1 304 ? 4.016 5.336 5.34 1 95.31 304 HIS A C 1
ATOM 2396 O O . HIS A 1 304 ? 5.043 5.066 5.965 1 95.31 304 HIS A O 1
ATOM 2402 N N . THR A 1 305 ? 2.896 5.613 5.84 1 96.38 305 THR A N 1
ATOM 2403 C CA . THR A 1 305 ? 2.768 5.824 7.277 1 96.38 305 THR A CA 1
ATOM 2404 C C . THR A 1 305 ? 3.197 4.582 8.047 1 96.38 305 THR A C 1
ATOM 2406 O O . THR A 1 305 ? 3.846 4.688 9.094 1 96.38 305 THR A O 1
ATOM 2409 N N . MET A 1 306 ? 2.934 3.422 7.543 1 97.06 306 MET A N 1
ATOM 2410 C CA . MET A 1 306 ? 3.139 2.193 8.305 1 97.06 306 MET A CA 1
ATOM 2411 C C . MET A 1 306 ? 4.379 1.451 7.812 1 97.06 306 MET A C 1
ATOM 2413 O O . MET A 1 306 ? 4.562 0.273 8.125 1 97.06 306 MET A O 1
ATOM 2417 N N . THR A 1 307 ? 5.227 2.098 6.977 1 97.12 307 THR A N 1
ATOM 2418 C CA . THR A 1 307 ? 6.449 1.435 6.531 1 97.12 307 THR A CA 1
ATOM 2419 C C . THR A 1 307 ? 7.316 1.047 7.723 1 97.12 307 THR A C 1
ATOM 2421 O O . THR A 1 307 ? 7.613 1.882 8.578 1 97.12 307 THR A O 1
ATOM 2424 N N . GLY A 1 308 ? 7.746 -0.167 7.77 1 97.69 308 GLY A N 1
ATOM 2425 C CA . GLY A 1 308 ? 8.57 -0.634 8.875 1 97.69 308 GLY A CA 1
ATOM 2426 C C . GLY A 1 308 ? 7.828 -0.697 10.195 1 97.69 308 GLY A C 1
ATOM 2427 O O . GLY A 1 308 ? 8.43 -0.553 11.258 1 97.69 308 GLY A O 1
ATOM 2428 N N . ASN A 1 309 ? 6.52 -0.872 10.164 1 97.56 309 ASN A N 1
ATOM 2429 C CA . ASN A 1 309 ? 5.695 -0.975 11.359 1 97.56 309 ASN A CA 1
ATOM 2430 C C . ASN A 1 309 ? 6.223 -2.043 12.312 1 97.56 309 ASN A C 1
ATOM 2432 O O . ASN A 1 309 ? 6.523 -3.162 11.898 1 97.56 309 ASN A O 1
ATOM 2436 N N . PRO A 1 310 ? 6.359 -1.692 13.602 1 98.44 310 PRO A N 1
ATOM 2437 C CA . PRO A 1 310 ? 6.98 -2.613 14.555 1 98.44 310 PRO A CA 1
ATOM 2438 C C . PRO A 1 310 ? 6.27 -3.965 14.617 1 98.44 310 PRO A C 1
ATOM 2440 O O . PRO A 1 310 ? 6.926 -5.008 14.703 1 98.44 310 PRO A O 1
ATOM 2443 N N . ILE A 1 311 ? 5.012 -3.959 14.586 1 98.31 311 ILE A N 1
ATOM 2444 C CA . ILE A 1 311 ? 4.223 -5.184 14.695 1 98.31 311 ILE A CA 1
ATOM 2445 C C . ILE A 1 311 ? 4.449 -6.055 13.461 1 98.31 311 ILE A C 1
ATOM 2447 O O . ILE A 1 311 ? 4.711 -7.254 13.578 1 98.31 311 ILE A O 1
ATOM 2451 N N . ALA A 1 312 ? 4.375 -5.469 12.305 1 98.56 312 ALA A N 1
ATOM 2452 C CA . ALA A 1 312 ? 4.598 -6.184 11.055 1 98.56 312 ALA A CA 1
ATOM 2453 C C . ALA A 1 312 ? 6.02 -6.738 10.977 1 98.56 312 ALA A C 1
ATOM 2455 O O . ALA A 1 312 ? 6.227 -7.875 10.555 1 98.56 312 ALA A O 1
ATOM 2456 N N . CYS A 1 313 ? 6.996 -5.906 11.391 1 98.81 313 CYS A N 1
ATOM 2457 C CA . CYS A 1 313 ? 8.391 -6.34 11.367 1 98.81 313 CYS A CA 1
ATOM 2458 C C . CYS A 1 313 ? 8.617 -7.508 12.32 1 98.81 313 CYS A C 1
ATOM 2460 O O . CYS A 1 313 ? 9.406 -8.406 12.023 1 98.81 313 CYS A O 1
ATOM 2462 N N . SER A 1 314 ? 7.941 -7.484 13.445 1 98.81 314 SER A N 1
ATOM 2463 C CA . SER A 1 314 ? 8.078 -8.578 14.406 1 98.81 314 SER A CA 1
ATOM 2464 C C . SER A 1 314 ? 7.523 -9.883 13.828 1 98.81 314 SER A C 1
ATOM 2466 O O . SER A 1 314 ? 8.094 -10.953 14.039 1 98.81 314 SER A O 1
ATOM 2468 N N . ALA A 1 315 ? 6.383 -9.789 13.164 1 98.75 315 ALA A N 1
ATOM 2469 C CA . ALA A 1 315 ? 5.82 -10.961 12.5 1 98.75 315 ALA A CA 1
ATOM 2470 C C . ALA A 1 315 ? 6.785 -11.5 11.445 1 98.75 315 ALA A C 1
ATOM 2472 O O . ALA A 1 315 ? 7.008 -12.711 11.359 1 98.75 315 ALA A O 1
ATOM 2473 N N . ALA A 1 316 ? 7.34 -10.602 10.656 1 98.88 316 ALA A N 1
ATOM 2474 C CA . ALA A 1 316 ? 8.258 -10.984 9.586 1 98.88 316 ALA A CA 1
ATOM 2475 C C . ALA A 1 316 ? 9.516 -11.625 10.148 1 98.88 316 ALA A C 1
ATOM 2477 O O . ALA A 1 316 ? 10.031 -12.602 9.586 1 98.88 316 ALA A O 1
ATOM 2478 N N . LEU A 1 317 ? 10.023 -11.039 11.203 1 98.81 317 LEU A N 1
ATOM 2479 C CA . LEU A 1 317 ? 11.211 -11.586 11.859 1 98.81 317 LEU A CA 1
ATOM 2480 C C . LEU A 1 317 ? 10.953 -13 12.352 1 98.81 317 LEU A C 1
ATOM 2482 O O . LEU A 1 317 ? 11.797 -13.883 12.188 1 98.81 317 LEU A O 1
ATOM 2486 N N . ALA A 1 318 ? 9.789 -13.195 12.977 1 98.81 318 ALA A N 1
ATOM 2487 C CA . ALA A 1 318 ? 9.414 -14.531 13.445 1 98.81 318 ALA A CA 1
ATOM 2488 C C . ALA A 1 318 ? 9.289 -15.508 12.273 1 98.81 318 ALA A C 1
ATOM 2490 O O . ALA A 1 318 ? 9.703 -16.656 12.375 1 98.81 318 ALA A O 1
ATOM 2491 N N . SER A 1 319 ? 8.711 -15.062 11.227 1 98.75 319 SER A N 1
ATOM 2492 C CA . SER A 1 319 ? 8.562 -15.891 10.031 1 98.75 319 SER A CA 1
ATOM 2493 C C . SER A 1 319 ? 9.922 -16.344 9.5 1 98.75 319 SER A C 1
ATOM 2495 O O . SER A 1 319 ? 10.109 -17.5 9.164 1 98.75 319 SER A O 1
ATOM 2497 N N . LEU A 1 320 ? 10.836 -15.406 9.398 1 98.62 320 LEU A N 1
ATOM 2498 C CA . LEU A 1 320 ? 12.18 -15.711 8.914 1 98.62 320 LEU A CA 1
ATOM 2499 C C . LEU A 1 320 ? 12.867 -16.734 9.82 1 98.62 320 LEU A C 1
ATOM 2501 O O . LEU A 1 320 ? 13.531 -17.641 9.336 1 98.62 320 LEU A O 1
ATOM 2505 N N . LYS A 1 321 ? 12.711 -16.516 11.094 1 98.5 321 LYS A N 1
ATOM 2506 C CA . LYS A 1 321 ? 13.305 -17.422 12.062 1 98.5 321 LYS A CA 1
ATOM 2507 C C . LYS A 1 321 ? 12.758 -18.844 11.883 1 98.5 321 LYS A C 1
ATOM 2509 O O . LYS A 1 321 ? 13.523 -19.812 11.859 1 98.5 321 LYS A O 1
ATOM 2514 N N . ILE A 1 322 ? 11.5 -18.984 11.734 1 98.62 322 ILE A N 1
ATOM 2515 C CA . ILE A 1 322 ? 10.836 -20.266 11.547 1 98.62 322 ILE A CA 1
ATOM 2516 C C . ILE A 1 322 ? 11.359 -20.922 10.273 1 98.62 322 ILE A C 1
ATOM 2518 O O . ILE A 1 322 ? 11.633 -22.125 10.258 1 98.62 322 ILE A O 1
ATOM 2522 N N . PHE A 1 323 ? 11.531 -20.156 9.227 1 98.69 323 PHE A N 1
ATOM 2523 C CA . PHE A 1 323 ? 11.953 -20.672 7.922 1 98.69 323 PHE A CA 1
ATOM 2524 C C . PHE A 1 323 ? 13.25 -21.453 8.039 1 98.69 323 PHE A C 1
ATOM 2526 O O . PHE A 1 323 ? 13.391 -22.531 7.457 1 98.69 323 PHE A O 1
ATOM 2533 N N . PHE A 1 324 ? 14.125 -20.922 8.789 1 98.06 324 PHE A N 1
ATOM 2534 C CA . PHE A 1 324 ? 15.445 -21.547 8.883 1 98.06 324 PHE A CA 1
ATOM 2535 C C . PHE A 1 324 ? 15.492 -22.562 10.016 1 98.06 324 PHE A C 1
ATOM 2537 O O . PHE A 1 324 ? 16.047 -23.656 9.859 1 98.06 324 PHE A O 1
ATOM 2544 N N . GLU A 1 325 ? 14.844 -22.25 11.141 1 98.19 325 GLU A N 1
ATOM 2545 C CA . GLU A 1 325 ? 14.914 -23.109 12.312 1 98.19 325 GLU A CA 1
ATOM 2546 C C . GLU A 1 325 ? 14.133 -24.406 12.094 1 98.19 325 GLU A C 1
ATOM 2548 O O . GLU A 1 325 ? 14.492 -25.453 12.633 1 98.19 325 GLU A O 1
ATOM 2553 N N . GLU A 1 326 ? 13.062 -24.312 11.344 1 98 326 GLU A N 1
ATOM 2554 C CA . GLU A 1 326 ? 12.234 -25.5 11.141 1 98 326 GLU A CA 1
ATOM 2555 C C . GLU A 1 326 ? 12.523 -26.156 9.789 1 98 326 GLU A C 1
ATOM 2557 O O . GLU A 1 326 ? 11.734 -26.969 9.305 1 98 326 GLU A O 1
ATOM 2562 N N . ASN A 1 327 ? 13.602 -25.812 9.141 1 97.56 327 ASN A N 1
ATOM 2563 C CA . ASN A 1 327 ? 14.18 -26.438 7.953 1 97.56 327 ASN A CA 1
ATOM 2564 C C . ASN A 1 327 ? 13.188 -26.469 6.797 1 97.56 327 ASN A C 1
ATOM 2566 O O . ASN A 1 327 ? 12.922 -27.516 6.223 1 97.56 327 ASN A O 1
ATOM 2570 N N . ARG A 1 328 ? 12.641 -25.359 6.535 1 98.56 328 ARG A N 1
ATOM 2571 C CA . ARG A 1 328 ? 11.625 -25.234 5.492 1 98.56 328 ARG A CA 1
ATOM 2572 C C . ARG A 1 328 ? 12.188 -25.656 4.137 1 98.56 328 ARG A C 1
ATOM 2574 O O . ARG A 1 328 ? 11.477 -26.25 3.326 1 98.56 328 ARG A O 1
ATOM 2581 N N . LEU A 1 329 ? 13.422 -25.406 3.805 1 98.12 329 LEU A N 1
ATOM 2582 C CA . LEU A 1 329 ? 13.992 -25.75 2.51 1 98.12 329 LEU A CA 1
ATOM 2583 C C . LEU A 1 329 ? 13.953 -27.266 2.293 1 98.12 329 LEU A C 1
ATOM 2585 O O . LEU A 1 329 ? 13.688 -27.734 1.183 1 98.12 329 LEU A O 1
ATOM 2589 N N . GLU A 1 330 ? 14.219 -27.984 3.322 1 98.25 330 GLU A N 1
ATOM 2590 C CA . GLU A 1 330 ? 14.125 -29.438 3.227 1 98.25 330 GLU A CA 1
ATOM 2591 C C . GLU A 1 330 ? 12.688 -29.891 3 1 98.25 330 GLU A C 1
ATOM 2593 O O . GLU A 1 330 ? 12.43 -30.797 2.215 1 98.25 330 GLU A O 1
ATOM 2598 N N . GLN A 1 331 ? 11.797 -29.281 3.695 1 98.56 331 GLN A N 1
ATOM 2599 C CA . GLN A 1 331 ? 10.383 -29.594 3.525 1 98.56 331 GLN A CA 1
ATOM 2600 C C . GLN A 1 331 ? 9.914 -29.266 2.111 1 98.56 331 GLN A C 1
ATOM 2602 O O . GLN A 1 331 ? 9.102 -30 1.539 1 98.56 331 GLN A O 1
ATOM 2607 N N . ILE A 1 332 ? 10.422 -28.219 1.565 1 98.75 332 ILE A N 1
ATOM 2608 C CA . ILE A 1 332 ? 10.07 -27.797 0.213 1 98.75 332 ILE A CA 1
ATOM 2609 C C . ILE A 1 332 ? 10.57 -28.828 -0.794 1 98.75 332 ILE A C 1
ATOM 2611 O O . ILE A 1 332 ? 9.875 -29.156 -1.759 1 98.75 332 ILE A O 1
ATOM 2615 N N . LEU A 1 333 ? 11.758 -29.328 -0.586 1 98.31 333 LEU A N 1
ATOM 2616 C CA . LEU A 1 333 ? 12.297 -30.375 -1.464 1 98.31 333 LEU A CA 1
ATOM 2617 C C . LEU A 1 333 ? 11.414 -31.609 -1.444 1 98.31 333 LEU A C 1
ATOM 2619 O O . LEU A 1 333 ? 11.141 -32.188 -2.492 1 98.31 333 LEU A O 1
ATOM 2623 N N . ARG A 1 334 ? 10.977 -32 -0.3 1 98.44 334 ARG A N 1
ATOM 2624 C CA . ARG A 1 334 ? 10.078 -33.156 -0.177 1 98.44 334 ARG A CA 1
ATOM 2625 C C . ARG A 1 334 ? 8.734 -32.875 -0.843 1 98.44 334 ARG A C 1
ATOM 2627 O O . ARG A 1 334 ? 8.188 -33.719 -1.526 1 98.44 334 ARG A O 1
ATOM 2634 N N . LEU A 1 335 ? 8.25 -31.688 -0.54 1 98.81 335 LEU A N 1
ATOM 2635 C CA . LEU A 1 335 ? 6.984 -31.281 -1.141 1 98.81 335 LEU A CA 1
ATOM 2636 C C . LEU A 1 335 ? 7.074 -31.297 -2.664 1 98.81 335 LEU A C 1
ATOM 2638 O O . LEU A 1 335 ? 6.145 -31.734 -3.34 1 98.81 335 LEU A O 1
ATOM 2642 N N . GLU A 1 336 ? 8.172 -30.766 -3.184 1 98.81 336 GLU A N 1
ATOM 2643 C CA . GLU A 1 336 ? 8.383 -30.766 -4.629 1 98.81 336 GLU A CA 1
ATOM 2644 C C . GLU A 1 336 ? 8.305 -32.188 -5.199 1 98.81 336 GLU A C 1
ATOM 2646 O O . GLU A 1 336 ? 7.668 -32.406 -6.23 1 98.81 336 GLU A O 1
ATOM 2651 N N . SER A 1 337 ? 8.977 -33.094 -4.578 1 98.69 337 SER A N 1
ATOM 2652 C CA . SER A 1 337 ? 8.953 -34.469 -5.004 1 98.69 337 SER A CA 1
ATOM 2653 C C . SER A 1 337 ? 7.539 -35.062 -4.977 1 98.69 337 SER A C 1
ATOM 2655 O O . SER A 1 337 ? 7.113 -35.719 -5.922 1 98.69 337 SER A O 1
ATOM 2657 N N . LYS A 1 338 ? 6.805 -34.781 -3.92 1 98.75 338 LYS A N 1
ATOM 2658 C CA . LYS A 1 338 ? 5.445 -35.281 -3.764 1 98.75 338 LYS A CA 1
ATOM 2659 C C . LYS A 1 338 ? 4.512 -34.688 -4.805 1 98.75 338 LYS A C 1
ATOM 2661 O O . LYS A 1 338 ? 3.65 -35.375 -5.352 1 98.75 338 LYS A O 1
ATOM 2666 N N . LEU A 1 339 ? 4.656 -33.406 -5.039 1 98.88 339 LEU A N 1
ATOM 2667 C CA . LEU A 1 339 ? 3.865 -32.75 -6.074 1 98.88 339 LEU A CA 1
ATOM 2668 C C . LEU A 1 339 ? 4.141 -33.344 -7.441 1 98.88 339 LEU A C 1
ATOM 2670 O O . LEU A 1 339 ? 3.209 -33.625 -8.203 1 98.88 339 LEU A O 1
ATOM 2674 N N . ASN A 1 340 ? 5.426 -33.562 -7.715 1 98.5 340 ASN A N 1
ATOM 2675 C CA . ASN A 1 340 ? 5.816 -34.125 -8.992 1 98.5 340 ASN A CA 1
ATOM 2676 C C . ASN A 1 340 ? 5.184 -35.5 -9.203 1 98.5 340 ASN A C 1
ATOM 2678 O O . ASN A 1 340 ? 4.59 -35.75 -10.25 1 98.5 340 ASN A O 1
ATOM 2682 N N . VAL A 1 341 ? 5.281 -36.344 -8.203 1 98.62 341 VAL A N 1
ATOM 2683 C CA . VAL A 1 341 ? 4.77 -37.688 -8.305 1 98.62 341 VAL A CA 1
ATOM 2684 C C . VAL A 1 341 ? 3.244 -37.656 -8.383 1 98.62 341 VAL A C 1
ATOM 2686 O O . VAL A 1 341 ? 2.65 -38.312 -9.258 1 98.62 341 VAL A O 1
ATOM 2689 N N . GLY A 1 342 ? 2.609 -36.969 -7.5 1 98.62 342 GLY A N 1
ATOM 2690 C CA . GLY A 1 342 ? 1.158 -36.938 -7.406 1 98.62 342 GLY A CA 1
ATOM 2691 C C . GLY A 1 342 ? 0.492 -36.344 -8.625 1 98.62 342 GLY A C 1
ATOM 2692 O O . GLY A 1 342 ? -0.466 -36.906 -9.156 1 98.62 342 GLY A O 1
ATOM 2693 N N . LEU A 1 343 ? 0.945 -35.219 -9.125 1 98.69 343 LEU A N 1
ATOM 2694 C CA . LEU A 1 343 ? 0.319 -34.531 -10.242 1 98.69 343 LEU A CA 1
ATOM 2695 C C . LEU A 1 343 ? 0.594 -35.25 -11.555 1 98.69 343 LEU A C 1
ATOM 2697 O O . LEU A 1 343 ? -0.26 -35.281 -12.445 1 98.69 343 LEU A O 1
ATOM 2701 N N . LYS A 1 344 ? 1.79 -35.844 -11.68 1 98.25 344 LYS A N 1
ATOM 2702 C CA . LYS A 1 344 ? 2.086 -36.594 -12.875 1 98.25 344 LYS A CA 1
ATOM 2703 C C . LYS A 1 344 ? 1.19 -37.844 -12.969 1 98.25 344 LYS A C 1
ATOM 2705 O O . LYS A 1 344 ? 0.782 -38.25 -14.062 1 98.25 344 LYS A O 1
ATOM 2710 N N . LYS A 1 345 ? 1.005 -38.438 -11.805 1 98.5 345 LYS A N 1
ATOM 2711 C CA . LYS A 1 345 ? 0.083 -39.562 -11.781 1 98.5 345 LYS A CA 1
ATOM 2712 C C . LYS A 1 345 ? -1.302 -39.156 -12.273 1 98.5 345 LYS A C 1
ATOM 2714 O O . LYS A 1 345 ? -1.908 -39.875 -13.094 1 98.5 345 LYS A O 1
ATOM 2719 N N . ILE A 1 346 ? -1.806 -38.062 -11.828 1 98.38 346 ILE A N 1
ATOM 2720 C CA . ILE A 1 346 ? -3.113 -37.562 -12.25 1 98.38 346 ILE A CA 1
ATOM 2721 C C . ILE A 1 346 ? -3.096 -37.281 -13.742 1 98.38 346 ILE A C 1
ATOM 2723 O O . ILE A 1 346 ? -4.031 -37.625 -14.469 1 98.38 346 ILE A O 1
ATOM 2727 N N . ALA A 1 347 ? -2.047 -36.625 -14.211 1 98.06 347 ALA A N 1
ATOM 2728 C CA . ALA A 1 347 ? -1.928 -36.281 -15.625 1 98.06 347 ALA A CA 1
ATOM 2729 C C . ALA A 1 347 ? -1.988 -37.531 -16.5 1 98.06 347 ALA A C 1
ATOM 2731 O O . ALA A 1 347 ? -2.596 -37.531 -17.562 1 98.06 347 ALA A O 1
ATOM 2732 N N . LYS A 1 348 ? -1.368 -38.594 -16.016 1 98 348 LYS A N 1
ATOM 2733 C CA . LYS A 1 348 ? -1.359 -39.844 -16.75 1 98 348 LYS A CA 1
ATOM 2734 C C . LYS A 1 348 ? -2.75 -40.469 -16.781 1 98 348 LYS A C 1
ATOM 2736 O O . LYS A 1 348 ? -3.121 -41.125 -17.75 1 98 348 LYS A O 1
ATOM 2741 N N . GLU A 1 349 ? -3.449 -40.281 -15.75 1 97.44 349 GLU A N 1
ATOM 2742 C CA . GLU A 1 349 ? -4.789 -40.844 -15.633 1 97.44 349 GLU A CA 1
ATOM 2743 C C . GLU A 1 349 ? -5.785 -40.094 -16.516 1 97.44 349 GLU A C 1
ATOM 2745 O O . GLU A 1 349 ? -6.801 -40.656 -16.938 1 97.44 349 GLU A O 1
ATOM 2750 N N . PHE A 1 350 ? -5.484 -38.844 -16.828 1 97.19 350 PHE A N 1
ATOM 2751 C CA . PHE A 1 350 ? -6.406 -38.031 -17.609 1 97.19 350 PHE A CA 1
ATOM 2752 C C . PHE A 1 350 ? -5.684 -37.375 -18.781 1 97.19 350 PHE A C 1
ATOM 2754 O O . PHE A 1 350 ? -5.695 -36.156 -18.922 1 97.19 350 PHE A O 1
ATOM 2761 N N . PRO A 1 351 ? -5.191 -38.094 -19.734 1 95.62 351 PRO A N 1
ATOM 2762 C CA . PRO A 1 351 ? -4.336 -37.594 -20.812 1 95.62 351 PRO A CA 1
ATOM 2763 C C . PRO A 1 351 ? -5.086 -36.656 -21.766 1 95.62 351 PRO A C 1
ATOM 2765 O O . PRO A 1 351 ? -4.477 -35.812 -22.422 1 95.62 351 PRO A O 1
ATOM 2768 N N . LYS A 1 352 ? -6.383 -36.781 -21.844 1 95.12 352 LYS A N 1
ATOM 2769 C CA . LYS A 1 352 ? -7.16 -35.938 -22.734 1 95.12 352 LYS A CA 1
ATOM 2770 C C . LYS A 1 352 ? -7.543 -34.625 -22.062 1 95.12 352 LYS A C 1
ATOM 2772 O O . LYS A 1 352 ? -7.758 -33.594 -22.719 1 95.12 352 LYS A O 1
ATOM 2777 N N . ALA A 1 353 ? -7.574 -34.656 -20.719 1 95.31 353 ALA A N 1
ATOM 2778 C CA . ALA A 1 353 ? -8.039 -33.5 -19.969 1 95.31 353 ALA A CA 1
ATOM 2779 C C . ALA A 1 353 ? -6.867 -32.594 -19.578 1 95.31 353 ALA A C 1
ATOM 2781 O O . ALA A 1 353 ? -7.031 -31.375 -19.438 1 95.31 353 ALA A O 1
ATOM 2782 N N . VAL A 1 354 ? -5.691 -33.188 -19.375 1 97.06 354 VAL A N 1
ATOM 2783 C CA . VAL A 1 354 ? -4.535 -32.438 -18.891 1 97.06 354 VAL A CA 1
ATOM 2784 C C . VAL A 1 354 ? -3.58 -32.156 -20.047 1 97.06 354 VAL A C 1
ATOM 2786 O O . VAL A 1 354 ? -3.061 -33.094 -20.688 1 97.06 354 VAL A O 1
ATOM 2789 N N . LYS A 1 355 ? -3.332 -30.938 -20.266 1 95.88 355 LYS A N 1
ATOM 2790 C CA . LYS A 1 355 ? -2.463 -30.469 -21.344 1 95.88 355 LYS A CA 1
ATOM 2791 C C . LYS A 1 355 ? -1 -30.469 -20.906 1 95.88 355 LYS A C 1
ATOM 2793 O O . LYS A 1 355 ? -0.108 -30.734 -21.719 1 95.88 355 LYS A O 1
ATOM 2798 N N . ASN A 1 356 ? -0.787 -30.078 -19.672 1 96.81 356 ASN A N 1
ATOM 2799 C CA . ASN A 1 356 ? 0.568 -29.938 -19.156 1 96.81 356 ASN A CA 1
ATOM 2800 C C . ASN A 1 356 ? 0.604 -30.094 -17.641 1 96.81 356 ASN A C 1
ATOM 2802 O O . ASN A 1 356 ? -0.333 -29.688 -16.938 1 96.81 356 ASN A O 1
ATOM 2806 N N . CYS A 1 357 ? 1.581 -30.734 -17.172 1 98.25 357 CYS A N 1
ATOM 2807 C CA . CYS A 1 357 ? 1.911 -30.844 -15.75 1 98.25 357 CYS A CA 1
ATOM 2808 C C . CYS A 1 357 ? 3.322 -30.344 -15.477 1 98.25 357 CYS A C 1
ATOM 2810 O O . CYS A 1 357 ? 4.27 -30.734 -16.156 1 98.25 357 CYS A O 1
ATOM 2812 N N . ARG A 1 358 ? 3.484 -29.406 -14.594 1 98.12 358 ARG A N 1
ATOM 2813 C CA . ARG A 1 358 ? 4.801 -28.859 -14.289 1 98.12 358 ARG A CA 1
ATOM 2814 C C . ARG A 1 358 ? 4.926 -28.516 -12.805 1 98.12 358 ARG A C 1
ATOM 2816 O O . ARG A 1 358 ? 3.951 -28.109 -12.172 1 98.12 358 ARG A O 1
ATOM 2823 N N . VAL A 1 359 ? 6.086 -28.766 -12.242 1 98.62 359 VAL A N 1
ATOM 2824 C CA . VAL A 1 359 ? 6.375 -28.531 -10.828 1 98.62 359 VAL A CA 1
ATOM 2825 C C . VAL A 1 359 ? 7.719 -27.812 -10.688 1 98.62 359 VAL A C 1
ATOM 2827 O O . VAL A 1 359 ? 8.672 -28.125 -11.406 1 98.62 359 VAL A O 1
ATOM 2830 N N . LEU A 1 360 ? 7.801 -26.797 -9.906 1 98.62 360 LEU A N 1
ATOM 2831 C CA . LEU A 1 360 ? 9.031 -26.141 -9.484 1 98.62 360 LEU A CA 1
ATOM 2832 C C . LEU A 1 360 ? 8.953 -25.719 -8.023 1 98.62 360 LEU A C 1
ATOM 2834 O O . LEU A 1 360 ? 8.086 -24.922 -7.648 1 98.62 360 LEU A O 1
ATOM 2838 N N . GLY A 1 361 ? 9.852 -26.25 -7.18 1 98.62 361 GLY A N 1
ATOM 2839 C CA . GLY A 1 361 ? 9.781 -25.969 -5.754 1 98.62 361 GLY A CA 1
ATOM 2840 C C . GLY A 1 361 ? 8.453 -26.359 -5.133 1 98.62 361 GLY A C 1
ATOM 2841 O O . GLY A 1 361 ? 7.992 -27.484 -5.297 1 98.62 361 GLY A O 1
ATOM 2842 N N . ALA A 1 362 ? 7.816 -25.391 -4.484 1 98.81 362 ALA A N 1
ATOM 2843 C CA . ALA A 1 362 ? 6.566 -25.641 -3.771 1 98.81 362 ALA A CA 1
ATOM 2844 C C . ALA A 1 362 ? 5.363 -25.234 -4.621 1 98.81 362 ALA A C 1
ATOM 2846 O O . ALA A 1 362 ? 4.328 -24.812 -4.09 1 98.81 362 ALA A O 1
ATOM 2847 N N . VAL A 1 363 ? 5.531 -25.297 -5.945 1 98.88 363 VAL A N 1
ATOM 2848 C CA . VAL A 1 363 ? 4.441 -24.953 -6.855 1 98.88 363 VAL A CA 1
ATOM 2849 C C . VAL A 1 363 ? 4.168 -26.141 -7.789 1 98.88 363 VAL A C 1
ATOM 2851 O O . VAL A 1 363 ? 5.082 -26.641 -8.453 1 98.88 363 VAL A O 1
ATOM 2854 N N . GLY A 1 364 ? 2.977 -26.625 -7.812 1 98.88 364 GLY A N 1
ATOM 2855 C CA . GLY A 1 364 ? 2.52 -27.641 -8.75 1 98.88 364 GLY A CA 1
ATOM 2856 C C . GLY A 1 364 ? 1.374 -27.156 -9.625 1 98.88 364 GLY A C 1
ATOM 2857 O O . GLY A 1 364 ? 0.495 -26.438 -9.164 1 98.88 364 GLY A O 1
ATOM 2858 N N . VAL A 1 365 ? 1.371 -27.594 -10.883 1 98.75 365 VAL A N 1
ATOM 2859 C CA . VAL A 1 365 ? 0.412 -27.031 -11.836 1 98.75 365 VAL A CA 1
ATOM 2860 C C . VAL A 1 365 ? -0.127 -28.141 -12.734 1 98.75 365 VAL A C 1
ATOM 2862 O O . VAL A 1 365 ? 0.634 -29 -13.203 1 98.75 365 VAL A O 1
ATOM 2865 N N . LEU A 1 366 ? -1.383 -28.203 -12.922 1 98.44 366 LEU A N 1
ATOM 2866 C CA . LEU A 1 366 ? -2.064 -28.938 -13.977 1 98.44 366 LEU A CA 1
ATOM 2867 C C . LEU A 1 366 ? -2.822 -28 -14.906 1 98.44 366 LEU A C 1
ATOM 2869 O O . LEU A 1 366 ? -3.787 -27.359 -14.484 1 98.44 366 LEU A O 1
ATOM 2873 N N . GLU A 1 367 ? -2.367 -27.891 -16.031 1 97.62 367 GLU A N 1
ATOM 2874 C CA . GLU A 1 367 ? -3.055 -27.094 -17.047 1 97.62 367 GLU A CA 1
ATOM 2875 C C . GLU A 1 367 ? -3.998 -27.953 -17.891 1 97.62 367 GLU A C 1
ATOM 2877 O O . GLU A 1 367 ? -3.572 -28.922 -18.516 1 97.62 367 GLU A O 1
ATOM 2882 N N . LEU A 1 368 ? -5.215 -27.578 -17.938 1 97.06 368 LEU A N 1
ATOM 2883 C CA . LEU A 1 368 ? -6.242 -28.375 -18.594 1 97.06 368 LEU A CA 1
ATOM 2884 C C . LEU A 1 368 ? -6.316 -28.047 -20.078 1 97.06 368 LEU A C 1
ATOM 2886 O O . LEU A 1 368 ? -6.141 -26.891 -20.469 1 97.06 368 LEU A O 1
ATOM 2890 N N . GLU A 1 369 ? -6.582 -29.016 -20.859 1 95.25 369 GLU A N 1
ATOM 2891 C CA . GLU A 1 369 ? -6.852 -28.844 -22.281 1 95.25 369 GLU A CA 1
ATOM 2892 C C . GLU A 1 369 ? -8.305 -28.453 -22.531 1 95.25 369 GLU A C 1
ATOM 2894 O O . GLU A 1 369 ? -9.211 -29.281 -22.391 1 95.25 369 GLU A O 1
ATOM 2899 N N . VAL A 1 370 ? -8.43 -27.172 -22.906 1 93 370 VAL A N 1
ATOM 2900 C CA . VAL A 1 370 ? -9.805 -26.703 -23.047 1 93 370 VAL A CA 1
ATOM 2901 C C . VAL A 1 370 ? -9.961 -26 -24.391 1 93 370 VAL A C 1
ATOM 2903 O O . VAL A 1 370 ? -10.914 -25.234 -24.594 1 93 370 VAL A O 1
ATOM 2906 N N . GLY A 1 371 ? -9.039 -26.062 -25.266 1 89.88 371 GLY A N 1
ATOM 2907 C CA . GLY A 1 371 ? -9.086 -25.5 -26.594 1 89.88 371 GLY A CA 1
ATOM 2908 C C . GLY A 1 371 ? -9.148 -23.984 -26.594 1 89.88 371 GLY A C 1
ATOM 2909 O O . GLY A 1 371 ? -8.352 -23.328 -25.922 1 89.88 371 GLY A O 1
ATOM 2910 N N . LYS A 1 372 ? -10.281 -23.469 -27.297 1 82.62 372 LYS A N 1
ATOM 2911 C CA . LYS A 1 372 ? -10.422 -22.031 -27.516 1 82.62 372 LYS A CA 1
ATOM 2912 C C . LYS A 1 372 ? -10.844 -21.312 -26.234 1 82.62 372 LYS A C 1
ATOM 2914 O O . LYS A 1 372 ? -10.742 -20.094 -26.156 1 82.62 372 LYS A O 1
ATOM 2919 N N . ALA A 1 373 ? -11.055 -22.062 -25.281 1 85.06 373 ALA A N 1
ATOM 2920 C CA . ALA A 1 373 ? -11.578 -21.453 -24.062 1 85.06 373 ALA A CA 1
ATOM 2921 C C . ALA A 1 373 ? -10.461 -21.219 -23.047 1 85.06 373 ALA A C 1
ATOM 2923 O O . ALA A 1 373 ? -10.727 -20.812 -21.922 1 85.06 373 ALA A O 1
ATOM 2924 N N . SER A 1 374 ? -9.297 -21.375 -23.453 1 85.62 374 SER A N 1
ATOM 2925 C CA . SER A 1 374 ? -8.156 -21.234 -22.547 1 85.62 374 SER A CA 1
ATOM 2926 C C . SER A 1 374 ? -8 -19.797 -22.062 1 85.62 374 SER A C 1
ATOM 2928 O O . SER A 1 374 ? -8.43 -18.859 -22.75 1 85.62 374 SER A O 1
ATOM 2930 N N . GLY A 1 375 ? -7.398 -19.719 -20.828 1 83.19 375 GLY A N 1
ATOM 2931 C CA . GLY A 1 375 ? -7.137 -18.391 -20.297 1 83.19 375 GLY A CA 1
ATOM 2932 C C . GLY A 1 375 ? -7.934 -18.078 -19.047 1 83.19 375 GLY A C 1
ATOM 2933 O O . GLY A 1 375 ? -8.688 -18.922 -18.562 1 83.19 375 GLY A O 1
ATOM 2934 N N . TYR A 1 376 ? -7.855 -16.906 -18.609 1 79.38 376 TYR A N 1
ATOM 2935 C CA . TYR A 1 376 ? -8.383 -16.5 -17.312 1 79.38 376 TYR A CA 1
ATOM 2936 C C . TYR A 1 376 ? -9.898 -16.562 -17.297 1 79.38 376 TYR A C 1
ATOM 2938 O O . TYR A 1 376 ? -10.5 -16.828 -16.25 1 79.38 376 TYR A O 1
ATOM 2946 N N . HIS A 1 377 ? -10.547 -16.484 -18.438 1 80.12 377 HIS A N 1
ATOM 2947 C CA . HIS A 1 377 ? -12.008 -16.422 -18.5 1 80.12 377 HIS A CA 1
ATOM 2948 C C . HIS A 1 377 ? -12.602 -17.797 -18.812 1 80.12 377 HIS A C 1
ATOM 2950 O O . HIS A 1 377 ? -13.781 -17.891 -19.141 1 80.12 377 HIS A O 1
ATOM 2956 N N . TYR A 1 378 ? -11.734 -18.828 -18.719 1 87.69 378 TYR A N 1
ATOM 2957 C CA . TYR A 1 378 ? -12.266 -20.172 -18.875 1 87.69 378 TYR A CA 1
ATOM 2958 C C . TYR A 1 378 ? -13.508 -20.375 -18.016 1 87.69 378 TYR A C 1
ATOM 2960 O O . TYR A 1 378 ? -13.453 -20.25 -16.797 1 87.69 378 TYR A O 1
ATOM 2968 N N . PRO A 1 379 ? -14.617 -20.625 -18.594 1 85.81 379 PRO A N 1
ATOM 2969 C CA . PRO A 1 379 ? -15.883 -20.672 -17.875 1 85.81 379 PRO A CA 1
ATOM 2970 C C . PRO A 1 379 ? -15.922 -21.797 -16.828 1 85.81 379 PRO A C 1
ATOM 2972 O O . PRO A 1 379 ? -16.641 -21.688 -15.828 1 85.81 379 PRO A O 1
ATOM 2975 N N . GLY A 1 380 ? -15.18 -22.875 -17.094 1 91.25 380 GLY A N 1
ATOM 2976 C CA . GLY A 1 380 ? -15.164 -24 -16.172 1 91.25 380 GLY A CA 1
ATOM 2977 C C . GLY A 1 380 ? -14.484 -23.688 -14.859 1 91.25 380 GLY A C 1
ATOM 2978 O O . GLY A 1 380 ? -14.57 -24.469 -13.906 1 91.25 380 GLY A O 1
ATOM 2979 N N . ASN A 1 381 ? -13.859 -22.531 -14.797 1 92.88 381 ASN A N 1
ATOM 2980 C CA . ASN A 1 381 ? -13.125 -22.141 -13.594 1 92.88 381 ASN A CA 1
ATOM 2981 C C . ASN A 1 381 ? -14.031 -22.109 -12.375 1 92.88 381 ASN A C 1
ATOM 2983 O O . ASN A 1 381 ? -13.664 -22.594 -11.305 1 92.88 381 ASN A O 1
ATOM 2987 N N . LYS A 1 382 ? -15.211 -21.531 -12.57 1 89.81 382 LYS A N 1
ATOM 2988 C CA . LYS A 1 382 ? -16.172 -21.438 -11.477 1 89.81 382 LYS A CA 1
ATOM 2989 C C . LYS A 1 382 ? -16.578 -22.812 -10.977 1 89.81 382 LYS A C 1
ATOM 2991 O O . LYS A 1 382 ? -16.734 -23.031 -9.773 1 89.81 382 LYS A O 1
ATOM 2996 N N . ILE A 1 383 ? -16.734 -23.719 -11.891 1 92.94 383 ILE A N 1
ATOM 2997 C CA . ILE A 1 383 ? -17.141 -25.078 -11.555 1 92.94 383 ILE A CA 1
ATOM 2998 C C . ILE A 1 383 ? -16.016 -25.766 -10.789 1 92.94 383 ILE A C 1
ATOM 3000 O O . ILE A 1 383 ? -16.266 -26.438 -9.789 1 92.94 383 ILE A O 1
ATOM 3004 N N . LEU A 1 384 ? -14.82 -25.609 -11.266 1 96.19 384 LEU A N 1
ATOM 3005 C CA . LEU A 1 384 ? -13.664 -26.219 -10.609 1 96.19 384 LEU A CA 1
ATOM 3006 C C . LEU A 1 384 ? -13.562 -25.75 -9.156 1 96.19 384 LEU A C 1
ATOM 3008 O O . LEU A 1 384 ? -13.453 -26.562 -8.242 1 96.19 384 LEU A O 1
ATOM 3012 N N . LYS A 1 385 ? -13.641 -24.453 -8.953 1 94.94 385 LYS A N 1
ATOM 3013 C CA . LYS A 1 385 ? -13.539 -23.891 -7.617 1 94.94 385 LYS A CA 1
ATOM 3014 C C . LYS A 1 385 ? -14.609 -24.453 -6.691 1 94.94 385 LYS A C 1
ATOM 3016 O O . LYS A 1 385 ? -14.32 -24.828 -5.555 1 94.94 385 LYS A O 1
ATOM 3021 N N . LYS A 1 386 ? -15.812 -24.453 -7.191 1 94.44 386 LYS A N 1
ATOM 3022 C CA . LYS A 1 386 ? -16.938 -24.938 -6.406 1 94.44 386 LYS A CA 1
ATOM 3023 C C . LYS A 1 386 ? -16.75 -26.406 -6.031 1 94.44 386 LYS A C 1
ATOM 3025 O O . LYS A 1 386 ? -16.969 -26.797 -4.879 1 94.44 386 LYS A O 1
ATOM 3030 N N . LYS A 1 387 ? -16.359 -27.234 -6.957 1 97 387 LYS A N 1
ATOM 3031 C CA . LYS A 1 387 ? -16.188 -28.656 -6.719 1 97 387 LYS A CA 1
ATOM 3032 C C . LYS A 1 387 ? -15.062 -28.922 -5.715 1 97 387 LYS A C 1
ATOM 3034 O O . LYS A 1 387 ? -15.172 -29.812 -4.867 1 97 387 LYS A O 1
ATOM 3039 N N . PHE A 1 388 ? -13.961 -28.188 -5.848 1 98.25 388 PHE A N 1
ATOM 3040 C CA . PHE A 1 388 ? -12.867 -28.344 -4.898 1 98.25 388 PHE A CA 1
ATOM 3041 C C . PHE A 1 388 ? -13.328 -28 -3.484 1 98.25 388 PHE A C 1
ATOM 3043 O O . PHE A 1 388 ? -13.031 -28.734 -2.539 1 98.25 388 PHE A O 1
ATOM 3050 N N . LEU A 1 389 ? -14.086 -26.938 -3.342 1 97.06 389 LEU A N 1
ATOM 3051 C CA . LEU A 1 389 ? -14.57 -26.531 -2.029 1 97.06 389 LEU A CA 1
ATOM 3052 C C . LEU A 1 389 ? -15.539 -27.562 -1.46 1 97.06 389 LEU A C 1
ATOM 3054 O O . LEU A 1 389 ? -15.523 -27.844 -0.259 1 97.06 389 LEU A O 1
ATOM 3058 N N . GLU A 1 390 ? -16.406 -28.078 -2.326 1 97.31 390 GLU A N 1
ATOM 3059 C CA . GLU A 1 390 ? -17.344 -29.109 -1.909 1 97.31 390 GLU A CA 1
ATOM 3060 C C . GLU A 1 390 ? -16.609 -30.328 -1.374 1 97.31 390 GLU A C 1
ATOM 3062 O O . GLU A 1 390 ? -17.125 -31.047 -0.516 1 97.31 390 GLU A O 1
ATOM 3067 N N . LYS A 1 391 ? -15.438 -30.5 -1.875 1 98.38 391 LYS A N 1
ATOM 3068 C CA . LYS A 1 391 ? -14.648 -31.672 -1.479 1 98.38 391 LYS A CA 1
ATOM 3069 C C . LYS A 1 391 ? -13.695 -31.312 -0.341 1 98.38 391 LYS A C 1
ATOM 3071 O O . LYS A 1 391 ? -12.82 -32.125 0.007 1 98.38 391 LYS A O 1
ATOM 3076 N N . GLY A 1 392 ? -13.758 -30.109 0.163 1 98.38 392 GLY A N 1
ATOM 3077 C CA . GLY A 1 392 ? -13.031 -29.703 1.357 1 98.38 392 GLY A CA 1
ATOM 3078 C C . GLY A 1 392 ? -11.641 -29.172 1.062 1 98.38 392 GLY A C 1
ATOM 3079 O O . GLY A 1 392 ? -10.766 -29.203 1.934 1 98.38 392 GLY A O 1
ATOM 3080 N N . VAL A 1 393 ? -11.445 -28.797 -0.181 1 98.69 393 VAL A N 1
ATOM 3081 C CA . VAL A 1 393 ? -10.141 -28.281 -0.583 1 98.69 393 VAL A CA 1
ATOM 3082 C C . VAL A 1 393 ? -10.297 -26.906 -1.233 1 98.69 393 VAL A C 1
ATOM 3084 O O . VAL A 1 393 ? -11.188 -26.703 -2.057 1 98.69 393 VAL A O 1
ATOM 3087 N N . LEU A 1 394 ? -9.453 -25.953 -0.767 1 98.5 394 LEU A N 1
ATOM 3088 C CA . LEU A 1 394 ? -9.422 -24.641 -1.399 1 98.5 394 LEU A CA 1
ATOM 3089 C C . LEU A 1 394 ? -8.336 -24.578 -2.467 1 98.5 394 LEU A C 1
ATOM 3091 O O . LEU A 1 394 ? -7.141 -24.547 -2.145 1 98.5 394 LEU A O 1
ATOM 3095 N N . LEU A 1 395 ? -8.734 -24.609 -3.674 1 98.25 395 LEU A N 1
ATOM 3096 C CA . LEU A 1 395 ? -7.926 -24.297 -4.844 1 98.25 395 LEU A CA 1
ATOM 3097 C C . LEU A 1 395 ? -8.555 -23.172 -5.66 1 98.25 395 LEU A C 1
ATOM 3099 O O . LEU A 1 395 ? -9.781 -23.047 -5.707 1 98.25 395 LEU A O 1
ATOM 3103 N N . ARG A 1 396 ? -7.801 -22.312 -6.16 1 95.5 396 ARG A N 1
ATOM 3104 C CA . ARG A 1 396 ? -8.258 -21.156 -6.941 1 95.5 396 ARG A CA 1
ATOM 3105 C C . ARG A 1 396 ? -7.566 -21.125 -8.297 1 95.5 396 ARG A C 1
ATOM 3107 O O . ARG A 1 396 ? -6.66 -20.312 -8.523 1 95.5 396 ARG A O 1
ATOM 3114 N N . PRO A 1 397 ? -8.07 -21.922 -9.242 1 96.88 397 PRO A N 1
ATOM 3115 C CA . PRO A 1 397 ? -7.414 -21.984 -10.547 1 96.88 397 PRO A CA 1
ATOM 3116 C C . PRO A 1 397 ? -7.355 -20.625 -11.25 1 96.88 397 PRO A C 1
ATOM 3118 O O . PRO A 1 397 ? -8.227 -19.781 -11.039 1 96.88 397 PRO A O 1
ATOM 3121 N N . LEU A 1 398 ? -6.355 -20.438 -12.031 1 95.62 398 LEU A N 1
ATOM 3122 C CA . LEU A 1 398 ? -6.238 -19.344 -12.984 1 95.62 398 LEU A CA 1
ATOM 3123 C C . LEU A 1 398 ? -6.758 -19.766 -14.359 1 95.62 398 LEU A C 1
ATOM 3125 O O . LEU A 1 398 ? -5.988 -20.219 -15.203 1 95.62 398 LEU A O 1
ATOM 3129 N N . GLY A 1 399 ? -8.062 -19.516 -14.547 1 94.25 399 GLY A N 1
ATOM 3130 C CA . GLY A 1 399 ? -8.672 -20.078 -15.742 1 94.25 399 GLY A CA 1
ATOM 3131 C C . GLY A 1 399 ? -8.641 -21.594 -15.773 1 94.25 399 GLY A C 1
ATOM 3132 O O . GLY A 1 399 ? -9.164 -22.25 -14.867 1 94.25 399 GLY A O 1
ATOM 3133 N N . ASN A 1 400 ? -7.984 -22.125 -16.781 1 96.25 400 ASN A N 1
ATOM 3134 C CA . ASN A 1 400 ? -7.891 -23.562 -16.922 1 96.25 400 ASN A CA 1
ATOM 3135 C C . ASN A 1 400 ? -6.617 -24.125 -16.297 1 96.25 400 ASN A C 1
ATOM 3137 O O . ASN A 1 400 ? -6.227 -25.25 -16.562 1 96.25 400 ASN A O 1
ATOM 3141 N N . VAL A 1 401 ? -5.965 -23.281 -15.438 1 97.75 401 VAL A N 1
ATOM 3142 C CA . VAL A 1 401 ? -4.723 -23.688 -14.789 1 97.75 401 VAL A CA 1
ATOM 3143 C C . VAL A 1 401 ? -4.977 -23.953 -13.312 1 97.75 401 VAL A C 1
ATOM 3145 O O . VAL A 1 401 ? -5.113 -23.031 -12.516 1 97.75 401 VAL A O 1
ATOM 3148 N N . ILE A 1 402 ? -5.02 -25.234 -12.938 1 98.38 402 ILE A N 1
ATOM 3149 C CA . ILE A 1 402 ? -5.078 -25.625 -11.539 1 98.38 402 ILE A CA 1
ATOM 3150 C C . ILE A 1 402 ? -3.682 -25.562 -10.922 1 98.38 402 ILE A C 1
ATOM 3152 O O . ILE A 1 402 ? -2.75 -26.203 -11.422 1 98.38 402 ILE A O 1
ATOM 3156 N N . TYR A 1 403 ? -3.508 -24.812 -9.906 1 98.69 403 TYR A N 1
ATOM 3157 C CA . TYR A 1 403 ? -2.186 -24.75 -9.297 1 98.69 403 TYR A CA 1
ATOM 3158 C C . TYR A 1 403 ? -2.266 -25 -7.797 1 98.69 403 TYR A C 1
ATOM 3160 O O . TYR A 1 403 ? -3.305 -24.75 -7.176 1 98.69 403 TYR A O 1
ATOM 3168 N N . LEU A 1 404 ? -1.22 -25.516 -7.262 1 98.81 404 LEU A N 1
ATOM 3169 C CA . LEU A 1 404 ? -1.029 -25.781 -5.836 1 98.81 404 LEU A CA 1
ATOM 3170 C C . LEU A 1 404 ? 0.172 -25 -5.301 1 98.81 404 LEU A C 1
ATOM 3172 O O . LEU A 1 404 ? 1.245 -25.016 -5.91 1 98.81 404 LEU A O 1
ATOM 3176 N N . THR A 1 405 ? 0.003 -24.266 -4.254 1 98.75 405 THR A N 1
ATOM 3177 C CA . THR A 1 405 ? 1.048 -23.625 -3.463 1 98.75 405 THR A CA 1
ATOM 3178 C C . THR A 1 405 ? 0.762 -23.781 -1.971 1 98.75 405 THR A C 1
ATOM 3180 O O . THR A 1 405 ? 0.652 -22.781 -1.25 1 98.75 405 THR A O 1
ATOM 3183 N N . PRO A 1 406 ? 0.61 -25.016 -1.487 1 98.62 406 PRO A N 1
ATOM 3184 C CA . PRO A 1 406 ? 0.248 -25.219 -0.084 1 98.62 406 PRO A CA 1
ATOM 3185 C C . PRO A 1 406 ? 1.321 -24.734 0.883 1 98.62 406 PRO A C 1
ATOM 3187 O O . PRO A 1 406 ? 2.432 -24.406 0.462 1 98.62 406 PRO A O 1
ATOM 3190 N N . PRO A 1 407 ? 0.957 -24.641 2.16 1 98.69 407 PRO A N 1
ATOM 3191 C CA . PRO A 1 407 ? 2.02 -24.391 3.135 1 98.69 407 PRO A CA 1
ATOM 3192 C C . PRO A 1 407 ? 3.141 -25.422 3.07 1 98.69 407 PRO A C 1
ATOM 3194 O O . PRO A 1 407 ? 2.895 -26.578 2.746 1 98.69 407 PRO A O 1
ATOM 3197 N N . TYR A 1 408 ? 4.332 -24.984 3.404 1 98.69 408 TYR A N 1
ATOM 3198 C CA . TYR A 1 408 ? 5.5 -25.844 3.246 1 98.69 408 TYR A CA 1
ATOM 3199 C C . TYR A 1 408 ? 5.426 -27.047 4.184 1 98.69 408 TYR A C 1
ATOM 3201 O O . TYR A 1 408 ? 6.012 -28.094 3.91 1 98.69 408 TYR A O 1
ATOM 3209 N N . ASN A 1 409 ? 4.684 -26.906 5.23 1 96.69 409 ASN A N 1
ATOM 3210 C CA . ASN A 1 409 ? 4.605 -27.953 6.242 1 96.69 409 ASN A CA 1
ATOM 3211 C C . ASN A 1 409 ? 3.336 -28.797 6.082 1 96.69 409 ASN A C 1
ATOM 3213 O O . ASN A 1 409 ? 2.891 -29.438 7.031 1 96.69 409 ASN A O 1
ATOM 3217 N N . ILE A 1 410 ? 2.711 -28.766 4.953 1 98.62 410 ILE A N 1
ATOM 3218 C CA . ILE A 1 410 ? 1.472 -29.5 4.734 1 98.62 410 ILE A CA 1
ATOM 3219 C C . ILE A 1 410 ? 1.7 -30.984 5.016 1 98.62 410 ILE A C 1
ATOM 3221 O O . ILE A 1 410 ? 2.744 -31.547 4.656 1 98.62 410 ILE A O 1
ATOM 3225 N N . GLU A 1 411 ? 0.76 -31.594 5.586 1 98.44 411 GLU A N 1
ATOM 3226 C CA . GLU A 1 411 ? 0.838 -33.031 5.875 1 98.44 411 GLU A CA 1
ATOM 3227 C C . GLU A 1 411 ? 0.572 -33.844 4.625 1 98.44 411 GLU A C 1
ATOM 3229 O O . GLU A 1 411 ? -0.164 -33.438 3.732 1 98.44 411 GLU A O 1
ATOM 3234 N N . ASN A 1 412 ? 1.147 -35.094 4.652 1 98.38 412 ASN A N 1
ATOM 3235 C CA . AS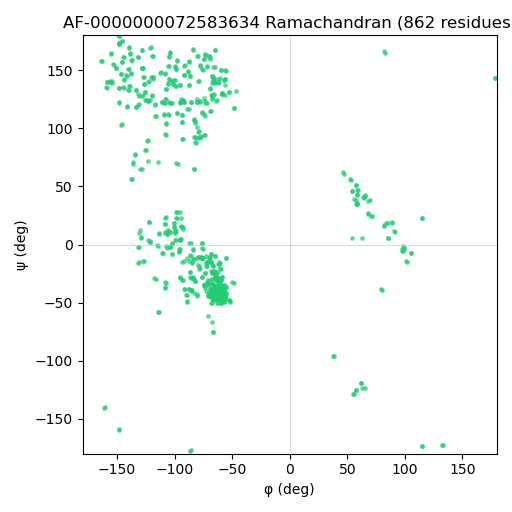N A 1 412 ? 0.954 -36 3.525 1 98.38 412 ASN A CA 1
ATOM 3236 C C . ASN A 1 412 ? -0.522 -36.312 3.314 1 98.38 412 ASN A C 1
ATOM 3238 O O . ASN A 1 412 ? -0.986 -36.406 2.178 1 98.38 412 ASN A O 1
ATOM 3242 N N . SER A 1 413 ? -1.239 -36.5 4.398 1 98.69 413 SER A N 1
ATOM 3243 C CA . SER A 1 413 ? -2.656 -36.844 4.301 1 98.69 413 SER A CA 1
ATOM 3244 C C . SER A 1 413 ? -3.445 -35.719 3.627 1 98.69 413 SER A C 1
ATOM 3246 O O . SER A 1 413 ? -4.328 -35.969 2.811 1 98.69 413 SER A O 1
ATOM 3248 N N . SER A 1 414 ? -3.145 -34.5 3.986 1 98.81 414 SER A N 1
ATOM 3249 C CA . SER A 1 414 ? -3.793 -33.344 3.361 1 98.81 414 SER A CA 1
ATOM 3250 C C . SER A 1 414 ? -3.445 -33.25 1.88 1 98.81 414 SER A C 1
ATOM 3252 O O . SER A 1 414 ? -4.312 -32.969 1.051 1 98.81 414 SER A O 1
ATOM 3254 N N . LEU A 1 415 ? -2.207 -33.469 1.565 1 98.69 415 LEU A N 1
ATOM 3255 C CA . LEU A 1 415 ? -1.776 -33.438 0.172 1 98.69 415 LEU A CA 1
ATOM 3256 C C . LEU A 1 415 ? -2.492 -34.5 -0.649 1 98.69 415 LEU A C 1
ATOM 3258 O O . LEU A 1 415 ? -2.934 -34.25 -1.771 1 98.69 415 LEU A O 1
ATOM 3262 N N . GLU A 1 416 ? -2.602 -35.688 -0.093 1 98.62 416 GLU A N 1
ATOM 3263 C CA . GLU A 1 416 ? -3.309 -36.75 -0.769 1 98.62 416 GLU A CA 1
ATOM 3264 C C . GLU A 1 416 ? -4.781 -36.406 -0.975 1 98.62 416 GLU A C 1
ATOM 3266 O O . GLU A 1 416 ? -5.371 -36.781 -1.998 1 98.62 416 GLU A O 1
ATOM 3271 N N . LYS A 1 417 ? -5.348 -35.781 0.009 1 98.81 417 LYS A N 1
ATOM 3272 C CA . LYS A 1 417 ? -6.73 -35.312 -0.125 1 98.81 417 LYS A CA 1
ATOM 3273 C C . LYS A 1 417 ? -6.883 -34.312 -1.256 1 98.81 417 LYS A C 1
ATOM 3275 O O . LYS A 1 417 ? -7.879 -34.312 -1.979 1 98.81 417 LYS A O 1
ATOM 3280 N N . ILE A 1 418 ? -5.945 -33.438 -1.416 1 98.88 418 ILE A N 1
ATOM 3281 C CA . ILE A 1 418 ? -5.965 -32.469 -2.516 1 98.88 418 ILE A CA 1
ATOM 3282 C C . ILE A 1 418 ? -5.906 -33.219 -3.848 1 98.88 418 ILE A C 1
ATOM 3284 O O . ILE A 1 418 ? -6.688 -32.938 -4.758 1 98.88 418 ILE A O 1
ATOM 3288 N N . PHE A 1 419 ? -5.012 -34.219 -3.955 1 98.81 419 PHE A N 1
ATOM 3289 C CA . PHE A 1 419 ? -4.895 -35 -5.18 1 98.81 419 PHE A CA 1
ATOM 3290 C C . PHE A 1 419 ? -6.191 -35.75 -5.48 1 98.81 419 PHE A C 1
ATOM 3292 O O . PHE A 1 419 ? -6.641 -35.781 -6.629 1 98.81 419 PHE A O 1
ATOM 3299 N N . SER A 1 420 ? -6.758 -36.281 -4.445 1 98.69 420 SER A N 1
ATOM 3300 C CA . SER A 1 420 ? -8.016 -37 -4.609 1 98.69 420 SER A CA 1
ATOM 3301 C C . SER A 1 420 ? -9.125 -36.062 -5.102 1 98.69 420 SER A C 1
ATOM 3303 O O . SER A 1 420 ? -9.914 -36.438 -5.969 1 98.69 420 SER A O 1
ATOM 3305 N N . ALA A 1 421 ? -9.188 -34.906 -4.535 1 98.69 421 ALA A N 1
ATOM 3306 C CA . ALA A 1 421 ? -10.195 -33.938 -4.945 1 98.69 421 ALA A CA 1
ATOM 3307 C C . ALA A 1 421 ? -10.031 -33.562 -6.422 1 98.69 421 ALA A C 1
ATOM 3309 O O . ALA A 1 421 ? -11.023 -33.438 -7.145 1 98.69 421 ALA A O 1
ATOM 3310 N N . ILE A 1 422 ? -8.812 -33.406 -6.879 1 98.62 422 ILE A N 1
ATOM 3311 C CA . ILE A 1 422 ? -8.539 -33.062 -8.273 1 98.62 422 ILE A CA 1
ATOM 3312 C C . ILE A 1 422 ? -8.961 -34.219 -9.172 1 98.62 422 ILE A C 1
ATOM 3314 O O . ILE A 1 422 ? -9.664 -34.031 -10.164 1 98.62 422 ILE A O 1
ATOM 3318 N N . ARG A 1 423 ? -8.578 -35.438 -8.781 1 97.69 423 ARG A N 1
ATOM 3319 C CA . ARG A 1 423 ? -8.891 -36.625 -9.555 1 97.69 423 ARG A CA 1
ATOM 3320 C C . ARG A 1 423 ? -10.391 -36.812 -9.711 1 97.69 423 ARG A C 1
ATOM 3322 O O . ARG A 1 423 ? -10.891 -37.031 -10.812 1 97.69 423 ARG A O 1
ATOM 3329 N N . GLU A 1 424 ? -11.055 -36.688 -8.625 1 97.69 424 GLU A N 1
ATOM 3330 C CA . GLU A 1 424 ? -12.5 -36.844 -8.633 1 97.69 424 GLU A CA 1
ATOM 3331 C C . GLU A 1 424 ? -13.188 -35.781 -9.484 1 97.69 424 GLU A C 1
ATOM 3333 O O . GLU A 1 424 ? -14.125 -36.094 -10.219 1 97.69 424 GLU A O 1
ATOM 3338 N N . THR A 1 425 ? -12.75 -34.562 -9.352 1 97.5 425 THR A N 1
ATOM 3339 C CA . THR A 1 425 ? -13.336 -33.469 -10.117 1 97.5 425 THR A CA 1
ATOM 3340 C C . THR A 1 425 ? -13.109 -33.688 -11.609 1 97.5 425 THR A C 1
ATOM 3342 O O . THR A 1 425 ? -14.023 -33.5 -12.414 1 97.5 425 THR A O 1
ATOM 3345 N N . LEU A 1 426 ? -11.898 -34.094 -12.023 1 96.44 426 LEU A N 1
ATOM 3346 C CA . LEU A 1 426 ? -11.594 -34.344 -13.422 1 96.44 426 LEU A CA 1
ATOM 3347 C C . LEU A 1 426 ? -12.43 -35.5 -13.961 1 96.44 426 LEU A C 1
ATOM 3349 O O . LEU A 1 426 ? -12.875 -35.469 -15.109 1 96.44 426 LEU A O 1
ATOM 3353 N N . SER A 1 427 ? -12.648 -36.469 -13.125 1 95.5 427 SER A N 1
ATOM 3354 C CA . SER A 1 427 ? -13.484 -37.594 -13.508 1 95.5 427 SER A CA 1
ATOM 3355 C C . SER A 1 427 ? -14.922 -37.188 -13.758 1 95.5 427 SER A C 1
ATOM 3357 O O . SER A 1 427 ? -15.57 -37.656 -14.688 1 95.5 427 SER A O 1
ATOM 3359 N N . GLU A 1 428 ? -15.383 -36.25 -12.977 1 93.25 428 GLU A N 1
ATOM 3360 C CA . GLU A 1 428 ? -16.766 -35.75 -13.07 1 93.25 428 GLU A CA 1
ATOM 3361 C C . GLU A 1 428 ? -16.953 -34.906 -14.312 1 93.25 428 GLU A C 1
ATOM 3363 O O . GLU A 1 428 ? -18 -34.938 -14.953 1 93.25 428 GLU A O 1
ATOM 3368 N N . ILE A 1 429 ? -16.047 -34.125 -14.664 1 86.19 429 ILE A N 1
ATOM 3369 C CA . ILE A 1 429 ? -16.203 -33.188 -15.773 1 86.19 429 ILE A CA 1
ATOM 3370 C C . ILE A 1 429 ? -15.922 -33.906 -17.094 1 86.19 429 ILE A C 1
ATOM 3372 O O . ILE A 1 429 ? -16.484 -33.531 -18.141 1 86.19 429 ILE A O 1
ATOM 3376 N N . SER A 1 430 ? -14.961 -34.719 -17.172 1 75.06 430 SER A N 1
ATOM 3377 C CA . SER A 1 430 ? -14.648 -35.469 -18.391 1 75.06 430 SER A CA 1
ATOM 3378 C C . SER A 1 430 ? -15.805 -36.375 -18.781 1 75.06 430 SER A C 1
ATOM 3380 O O . SER A 1 430 ? -16.031 -36.625 -19.969 1 75.06 430 SER A O 1
ATOM 3382 N N . PHE A 1 431 ? -16.453 -36.875 -17.75 1 61.31 431 PHE A N 1
ATOM 3383 C CA . PHE A 1 431 ? -17.531 -37.812 -18.062 1 61.31 431 PHE A CA 1
ATOM 3384 C C . PHE A 1 431 ? -18.875 -37.094 -18.125 1 61.31 431 PHE A C 1
ATOM 3386 O O . PHE A 1 431 ? -19.906 -37.719 -18.391 1 61.31 431 PHE A O 1
ATOM 3393 N N . GLY A 1 432 ? -18.984 -35.812 -18.359 1 56.44 432 GLY A N 1
ATOM 3394 C CA . GLY A 1 432 ? -20.266 -35.125 -18.5 1 56.44 432 GLY A CA 1
ATOM 3395 C C . GLY A 1 432 ? -21.109 -35.188 -17.234 1 56.44 432 GLY A C 1
ATOM 3396 O O . GLY A 1 432 ? -22.312 -34.938 -17.266 1 56.44 432 GLY A O 1
ATOM 3397 N N . ASN A 1 433 ? -20.734 -35.688 -16.109 1 44.12 433 ASN A N 1
ATOM 3398 C CA . ASN A 1 433 ? -21.594 -35.781 -14.93 1 44.12 433 ASN A CA 1
ATOM 3399 C C . ASN A 1 433 ? -21.609 -34.5 -14.141 1 44.12 433 ASN A C 1
ATOM 3401 O O . ASN A 1 433 ? -20.594 -33.812 -14.031 1 44.12 433 ASN A O 1
ATOM 3405 N N . MET B 1 1 ? 22.062 0.182 6.523 1 95 1 MET B N 1
ATOM 3406 C CA . MET B 1 1 ? 21.219 -1.005 6.414 1 95 1 MET B CA 1
ATOM 3407 C C . MET B 1 1 ? 19.812 -0.63 5.977 1 95 1 MET B C 1
ATOM 3409 O O . MET B 1 1 ? 19.391 -0.957 4.863 1 95 1 MET B O 1
ATOM 3413 N N . ILE B 1 2 ? 19.172 0.167 6.82 1 97.38 2 ILE B N 1
ATOM 3414 C CA . ILE B 1 2 ? 17.828 0.608 6.461 1 97.38 2 ILE B CA 1
ATOM 3415 C C . ILE B 1 2 ? 17.906 1.936 5.707 1 97.38 2 ILE B C 1
ATOM 3417 O O . ILE B 1 2 ? 18.625 2.844 6.113 1 97.38 2 ILE B O 1
ATOM 3421 N N . TRP B 1 3 ? 17.406 2.043 4.504 1 97.31 3 TRP B N 1
ATOM 3422 C CA . TRP B 1 3 ? 17.141 3.299 3.809 1 97.31 3 TRP B CA 1
ATOM 3423 C C . TRP B 1 3 ? 15.844 3.934 4.293 1 97.31 3 TRP B C 1
ATOM 3425 O O . TRP B 1 3 ? 14.766 3.646 3.758 1 97.31 3 TRP B O 1
ATOM 3435 N N . TYR B 1 4 ? 15.961 4.805 5.316 1 96.31 4 TYR B N 1
ATOM 3436 C CA . TYR B 1 4 ? 14.82 5.363 6.035 1 96.31 4 TYR B CA 1
ATOM 3437 C C . TYR B 1 4 ? 14.008 6.289 5.141 1 96.31 4 TYR B C 1
ATOM 3439 O O . TYR B 1 4 ? 14.57 6.992 4.293 1 96.31 4 TYR B O 1
ATOM 3447 N N . PRO B 1 5 ? 12.695 6.312 5.32 1 95.44 5 PRO B N 1
ATOM 3448 C CA . PRO B 1 5 ? 11.828 7.152 4.488 1 95.44 5 PRO B CA 1
ATOM 3449 C C . PRO B 1 5 ? 12.094 8.641 4.684 1 95.44 5 PRO B C 1
ATOM 3451 O O . PRO B 1 5 ? 12.32 9.094 5.809 1 95.44 5 PRO B O 1
ATOM 3454 N N . PHE B 1 6 ? 12.078 9.383 3.553 1 91.38 6 PHE B N 1
ATOM 3455 C CA . PHE B 1 6 ? 12.156 10.844 3.531 1 91.38 6 PHE B CA 1
ATOM 3456 C C . PHE B 1 6 ? 13.422 11.32 4.238 1 91.38 6 PHE B C 1
ATOM 3458 O O . PHE B 1 6 ? 13.383 12.289 5 1 91.38 6 PHE B O 1
ATOM 3465 N N . THR B 1 7 ? 14.523 10.57 4.027 1 90.69 7 THR B N 1
ATOM 3466 C CA . THR B 1 7 ? 15.789 10.891 4.68 1 90.69 7 THR B CA 1
ATOM 3467 C C . THR B 1 7 ? 16.906 11.047 3.652 1 90.69 7 THR B C 1
ATOM 3469 O O . THR B 1 7 ? 17.141 10.148 2.84 1 90.69 7 THR B O 1
ATOM 3472 N N . LEU B 1 8 ? 17.562 12.172 3.674 1 89 8 LEU B N 1
ATOM 3473 C CA . LEU B 1 8 ? 18.734 12.359 2.832 1 89 8 LEU B CA 1
ATOM 3474 C C . LEU B 1 8 ? 19.875 11.445 3.27 1 89 8 LEU B C 1
ATOM 3476 O O . LEU B 1 8 ? 20.094 11.25 4.465 1 89 8 LEU B O 1
ATOM 3480 N N . GLN B 1 9 ? 20.625 10.898 2.34 1 90.44 9 GLN B N 1
ATOM 3481 C CA . GLN B 1 9 ? 21.578 9.828 2.605 1 90.44 9 GLN B CA 1
ATOM 3482 C C . GLN B 1 9 ? 22.969 10.391 2.877 1 90.44 9 GLN B C 1
ATOM 3484 O O . GLN B 1 9 ? 23.875 9.648 3.287 1 90.44 9 GLN B O 1
ATOM 3489 N N . PHE B 1 10 ? 23.422 11.555 2.652 1 84.06 10 PHE B N 1
ATOM 3490 C CA . PHE B 1 10 ? 24.75 12.141 2.797 1 84.06 10 PHE B CA 1
ATOM 3491 C C . PHE B 1 10 ? 25.141 12.227 4.266 1 84.06 10 PHE B C 1
ATOM 3493 O O . PHE B 1 10 ? 26.281 11.953 4.621 1 84.06 10 PHE B O 1
ATOM 3500 N N . GLU B 1 11 ? 24.75 12.805 5.09 1 68.44 11 GLU B N 1
ATOM 3501 C CA . GLU B 1 11 ? 25.078 12.875 6.512 1 68.44 11 GLU B CA 1
ATOM 3502 C C . GLU B 1 11 ? 23.859 12.586 7.383 1 68.44 11 GLU B C 1
ATOM 3504 O O . GLU B 1 11 ? 23.312 13.5 8.008 1 68.44 11 GLU B O 1
ATOM 3509 N N . PRO B 1 12 ? 23.578 11.305 7.293 1 64 12 PRO B N 1
ATOM 3510 C CA . PRO B 1 12 ? 22.328 11.133 8.047 1 64 12 PRO B CA 1
ATOM 3511 C C . PRO B 1 12 ? 22.562 11.039 9.555 1 64 12 PRO B C 1
ATOM 3513 O O . PRO B 1 12 ? 23.594 10.516 9.992 1 64 12 PRO B O 1
ATOM 3516 N N . ASP B 1 13 ? 21.891 11.898 10.242 1 77.62 13 ASP B N 1
ATOM 3517 C CA . ASP B 1 13 ? 21.812 11.68 11.68 1 77.62 13 ASP B CA 1
ATOM 3518 C C . ASP B 1 13 ? 21.234 10.297 11.992 1 77.62 13 ASP B C 1
ATOM 3520 O O . ASP B 1 13 ? 20.391 9.789 11.258 1 77.62 13 ASP B O 1
ATOM 3524 N N . SER B 1 14 ? 21.844 9.641 12.961 1 88.88 14 SER B N 1
ATOM 3525 C CA . SER B 1 14 ? 21.297 8.367 13.398 1 88.88 14 SER B CA 1
ATOM 3526 C C . SER B 1 14 ? 19.859 8.523 13.883 1 88.88 14 SER B C 1
ATOM 3528 O O . SER B 1 14 ? 19.547 9.438 14.641 1 88.88 14 SER B O 1
ATOM 3530 N N . PRO B 1 15 ? 19.031 7.723 13.391 1 94.81 15 PRO B N 1
ATOM 3531 C CA . PRO B 1 15 ? 17.641 7.812 13.859 1 94.81 15 PRO B CA 1
ATOM 3532 C C . PRO B 1 15 ? 17.516 7.52 15.359 1 94.81 15 PRO B C 1
ATOM 3534 O O . PRO B 1 15 ? 18.281 6.711 15.898 1 94.81 15 PRO B O 1
ATOM 3537 N N . LEU B 1 16 ? 16.641 8.25 15.984 1 96.81 16 LEU B N 1
ATOM 3538 C CA . LEU B 1 16 ? 16.359 7.973 17.391 1 96.81 16 LEU B CA 1
ATOM 3539 C C . LEU B 1 16 ? 15.664 6.621 17.547 1 96.81 16 LEU B C 1
ATOM 3541 O O . LEU B 1 16 ? 14.656 6.359 16.891 1 96.81 16 LEU B O 1
ATOM 3545 N N . LYS B 1 17 ? 16.234 5.773 18.359 1 98 17 LYS B N 1
ATOM 3546 C CA . LYS B 1 17 ? 15.68 4.438 18.562 1 98 17 LYS B CA 1
ATOM 3547 C C . LYS B 1 17 ? 14.633 4.426 19.672 1 98 17 LYS B C 1
ATOM 3549 O O . LYS B 1 17 ? 14.953 4.699 20.828 1 98 17 LYS B O 1
ATOM 3554 N N . ILE B 1 18 ? 13.352 4.102 19.297 1 98.75 18 ILE B N 1
ATOM 3555 C CA . ILE B 1 18 ? 12.25 4.027 20.25 1 98.75 18 ILE B CA 1
ATOM 3556 C C . ILE B 1 18 ? 12.008 2.57 20.641 1 98.75 18 ILE B C 1
ATOM 3558 O O . ILE B 1 18 ? 11.961 1.688 19.781 1 98.75 18 ILE B O 1
ATOM 3562 N N . GLU B 1 19 ? 11.805 2.354 21.906 1 98.19 19 GLU B N 1
ATOM 3563 C CA . GLU B 1 19 ? 11.648 1.001 22.438 1 98.19 19 GLU B CA 1
ATOM 3564 C C . GLU B 1 19 ? 10.203 0.728 22.844 1 98.19 19 GLU B C 1
ATOM 3566 O O . GLU B 1 19 ? 9.719 -0.394 22.688 1 98.19 19 GLU B O 1
ATOM 3571 N N . ARG B 1 20 ? 9.625 1.749 23.375 1 98.19 20 ARG B N 1
ATOM 3572 C CA . ARG B 1 20 ? 8.281 1.602 23.922 1 98.19 20 ARG B CA 1
ATOM 3573 C C . ARG B 1 20 ? 7.461 2.871 23.719 1 98.19 20 ARG B C 1
ATOM 3575 O O . ARG B 1 20 ? 8.016 3.951 23.516 1 98.19 20 ARG B O 1
ATOM 3582 N N . ALA B 1 21 ? 6.117 2.717 23.734 1 98.5 21 ALA B N 1
ATOM 3583 C CA . ALA B 1 21 ? 5.219 3.869 23.688 1 98.5 21 ALA B CA 1
ATOM 3584 C C . ALA B 1 21 ? 3.949 3.607 24.484 1 98.5 21 ALA B C 1
ATOM 3586 O O . ALA B 1 21 ? 3.498 2.463 24.594 1 98.5 21 ALA B O 1
ATOM 3587 N N . LYS B 1 22 ? 3.379 4.59 25.094 1 97.94 22 LYS B N 1
ATOM 3588 C CA . LYS B 1 22 ? 2.152 4.508 25.875 1 97.94 22 LYS B CA 1
ATOM 3589 C C . LYS B 1 22 ? 1.494 5.879 26.016 1 97.94 22 LYS B C 1
ATOM 3591 O O . LYS B 1 22 ? 2.158 6.863 26.344 1 97.94 22 LYS B O 1
ATOM 3596 N N . GLY B 1 23 ? 0.189 5.867 25.812 1 97.88 23 GLY B N 1
ATOM 3597 C CA . GLY B 1 23 ? -0.46 7.168 25.844 1 97.88 23 GLY B CA 1
ATOM 3598 C C . GLY B 1 23 ? 0.144 8.164 24.875 1 97.88 23 GLY B C 1
ATOM 3599 O O . GLY B 1 23 ? 0.308 7.871 23.688 1 97.88 23 GLY B O 1
ATOM 3600 N N . GLU B 1 24 ? 0.46 9.297 25.375 1 98.62 24 GLU B N 1
ATOM 3601 C CA . GLU B 1 24 ? 1.017 10.336 24.516 1 98.62 24 GLU B CA 1
ATOM 3602 C C . GLU B 1 24 ? 2.541 10.289 24.5 1 98.62 24 GLU B C 1
ATOM 3604 O O . GLU B 1 24 ? 3.191 11.156 23.922 1 98.62 24 GLU B O 1
ATOM 3609 N N . PHE B 1 25 ? 3.189 9.172 25.016 1 98.75 25 PHE B N 1
ATOM 3610 C CA . PHE B 1 25 ? 4.633 9.188 25.219 1 98.75 25 PHE B CA 1
ATOM 3611 C C . PHE B 1 25 ? 5.312 8.117 24.375 1 98.75 25 PHE B C 1
ATOM 3613 O O . PHE B 1 25 ? 4.781 7.012 24.219 1 98.75 25 PHE B O 1
ATOM 3620 N N . LEU B 1 26 ? 6.473 8.43 23.891 1 98.69 26 LEU B N 1
ATOM 3621 C CA . LEU B 1 26 ? 7.473 7.516 23.344 1 98.69 26 LEU B CA 1
ATOM 3622 C C . LEU B 1 26 ? 8.664 7.391 24.281 1 98.69 26 LEU B C 1
ATOM 3624 O O . LEU B 1 26 ? 9.055 8.367 24.938 1 98.69 26 LEU B O 1
ATOM 3628 N N . TYR B 1 27 ? 9.273 6.254 24.344 1 98.75 27 TYR B N 1
ATOM 3629 C CA . TYR B 1 27 ? 10.43 6.008 25.188 1 98.75 27 TYR B CA 1
ATOM 3630 C C . TYR B 1 27 ? 11.578 5.41 24.375 1 98.75 27 TYR B C 1
ATOM 3632 O O . TYR B 1 27 ? 11.391 4.438 23.641 1 98.75 27 TYR B O 1
ATOM 3640 N N . ASP B 1 28 ? 12.766 6.035 24.516 1 98.19 28 ASP B N 1
ATOM 3641 C CA . ASP B 1 28 ? 13.922 5.48 23.812 1 98.19 28 ASP B CA 1
ATOM 3642 C C . ASP B 1 28 ? 14.602 4.395 24.641 1 98.19 28 ASP B C 1
ATOM 3644 O O . ASP B 1 28 ? 14.109 4.027 25.703 1 98.19 28 ASP B O 1
ATOM 3648 N N . GLU B 1 29 ? 15.648 3.871 24.141 1 96.44 29 GLU B N 1
ATOM 3649 C CA . GLU B 1 29 ? 16.312 2.727 24.766 1 96.44 29 GLU B CA 1
ATOM 3650 C C . GLU B 1 29 ? 17.031 3.127 26.047 1 96.44 29 GLU B C 1
ATOM 3652 O O . GLU B 1 29 ? 17.359 2.271 26.859 1 96.44 29 GLU B O 1
ATOM 3657 N N . LEU B 1 30 ? 17.234 4.395 26.25 1 96.94 30 LEU B N 1
ATOM 3658 C CA . LEU B 1 30 ? 17.922 4.887 27.438 1 96.94 30 LEU B CA 1
ATOM 3659 C C . LEU B 1 30 ? 16.938 5.297 28.516 1 96.94 30 LEU B C 1
ATOM 3661 O O . LEU B 1 30 ? 17.328 5.734 29.594 1 96.94 30 LEU B O 1
ATOM 3665 N N . GLY B 1 31 ? 15.625 5.273 28.172 1 96 31 GLY B N 1
ATOM 3666 C CA . GLY B 1 31 ? 14.594 5.57 29.156 1 96 31 GLY B CA 1
ATOM 3667 C C . GLY B 1 31 ? 14.078 6.996 29.062 1 96 31 GLY B C 1
ATOM 3668 O O . GLY B 1 31 ? 13.172 7.383 29.797 1 96 31 GLY B O 1
ATOM 3669 N N . ASN B 1 32 ? 14.648 7.777 28.172 1 98.06 32 ASN B N 1
ATOM 3670 C CA . ASN B 1 32 ? 14.102 9.109 27.938 1 98.06 32 ASN B CA 1
ATOM 3671 C C . ASN B 1 32 ? 12.703 9.047 27.328 1 98.06 32 ASN B C 1
ATOM 3673 O O . ASN B 1 32 ? 12.414 8.172 26.516 1 98.06 32 ASN B O 1
ATOM 3677 N N . SER B 1 33 ? 11.914 9.969 27.766 1 98.31 33 SER B N 1
ATOM 3678 C CA . SER B 1 33 ? 10.555 10.031 27.234 1 98.31 33 SER B CA 1
ATOM 3679 C C . SER B 1 33 ? 10.344 11.273 26.375 1 98.31 33 SER B C 1
ATOM 3681 O O . SER B 1 33 ? 10.969 12.312 26.625 1 98.31 33 SER B O 1
ATOM 3683 N N . TYR B 1 34 ? 9.516 11.164 25.391 1 98.81 34 TYR B N 1
ATOM 3684 C CA . TYR B 1 34 ? 9.141 12.25 24.5 1 98.81 34 TYR B CA 1
ATOM 3685 C C . TYR B 1 34 ? 7.625 12.328 24.344 1 98.81 34 TYR B C 1
ATOM 3687 O O . TYR B 1 34 ? 6.973 11.312 24.094 1 98.81 34 TYR B O 1
ATOM 3695 N N . ILE B 1 35 ? 7.051 13.508 24.531 1 98.88 35 ILE B N 1
ATOM 3696 C CA . ILE B 1 35 ? 5.633 13.703 24.25 1 98.88 35 ILE B CA 1
ATOM 3697 C C . ILE B 1 35 ? 5.422 13.727 22.734 1 98.88 35 ILE B C 1
ATOM 3699 O O . ILE B 1 35 ? 6.02 14.547 22.031 1 98.88 35 ILE B O 1
ATOM 3703 N N . ASP B 1 36 ? 4.609 12.828 22.281 1 98.81 36 ASP B N 1
ATOM 3704 C CA . ASP B 1 36 ? 4.32 12.75 20.844 1 98.81 36 ASP B CA 1
ATOM 3705 C C . ASP B 1 36 ? 3.301 13.812 20.438 1 98.81 36 ASP B C 1
ATOM 3707 O O . ASP B 1 36 ? 2.096 13.547 20.422 1 98.81 36 ASP B O 1
ATOM 3711 N N . GLY B 1 37 ? 3.791 14.898 19.938 1 98.81 37 GLY B N 1
ATOM 3712 C CA . GLY B 1 37 ? 2.922 16.016 19.594 1 98.81 37 GLY B CA 1
ATOM 3713 C C . GLY B 1 37 ? 2.328 15.906 18.203 1 98.81 37 GLY B C 1
ATOM 3714 O O . GLY B 1 37 ? 1.549 16.766 17.797 1 98.81 37 GLY B O 1
ATOM 3715 N N . ILE B 1 38 ? 2.648 14.805 17.484 1 98.56 38 ILE B N 1
ATOM 3716 C CA . ILE B 1 38 ? 2.156 14.703 16.125 1 98.56 38 ILE B CA 1
ATOM 3717 C C . ILE B 1 38 ? 1.476 13.352 15.914 1 98.56 38 ILE B C 1
ATOM 3719 O O . ILE B 1 38 ? 1.169 12.969 14.781 1 98.56 38 ILE B O 1
ATOM 3723 N N . SER B 1 39 ? 1.316 12.562 16.984 1 98.25 39 SER B N 1
ATOM 3724 C CA . SER B 1 39 ? 0.683 11.25 16.938 1 98.25 39 SER B CA 1
ATOM 3725 C C . SER B 1 39 ? 1.408 10.32 15.977 1 98.25 39 SER B C 1
ATOM 3727 O O . SER B 1 39 ? 0.772 9.633 15.172 1 98.25 39 SER B O 1
ATOM 3729 N N . SER B 1 40 ? 2.668 10.32 15.992 1 96.62 40 SER B N 1
ATOM 3730 C CA . SER B 1 40 ? 3.518 9.445 15.195 1 96.62 40 SER B CA 1
ATOM 3731 C C . SER B 1 40 ? 3.053 9.406 13.742 1 96.62 40 SER B C 1
ATOM 3733 O O . SER B 1 40 ? 2.76 8.328 13.211 1 96.62 40 SER B O 1
ATOM 3735 N N . TRP B 1 41 ? 3.084 10.555 13.156 1 95.62 41 TRP B N 1
ATOM 3736 C CA . TRP B 1 41 ? 2.715 10.742 11.758 1 95.62 41 TRP B CA 1
ATOM 3737 C C . TRP B 1 41 ? 1.216 10.539 11.562 1 95.62 41 TRP B C 1
ATOM 3739 O O . TRP B 1 41 ? 0.796 9.812 10.656 1 95.62 41 TRP B O 1
ATOM 3749 N N . TRP B 1 42 ? 0.487 11.039 12.594 1 97.88 42 TRP B N 1
ATOM 3750 C CA . TRP B 1 42 ? -0.931 11.375 12.508 1 97.88 42 TRP B CA 1
ATOM 3751 C C . TRP B 1 42 ? -1.797 10.141 12.734 1 97.88 42 TRP B C 1
ATOM 3753 O O . TRP B 1 42 ? -2.984 10.133 12.398 1 97.88 42 TRP B O 1
ATOM 3763 N N . VAL B 1 43 ? -1.281 9.023 13.344 1 98 43 VAL B N 1
ATOM 3764 C CA . VAL B 1 43 ? -2.068 7.797 13.367 1 98 43 VAL B CA 1
ATOM 3765 C C . VAL B 1 43 ? -2.578 7.539 14.781 1 98 43 VAL B C 1
ATOM 3767 O O . VAL B 1 43 ? -3.639 6.934 14.961 1 98 43 VAL B O 1
ATOM 3770 N N . SER B 1 44 ? -1.84 7.926 15.828 1 98.31 44 SER B N 1
ATOM 3771 C CA . SER B 1 44 ? -2.133 7.523 17.203 1 98.31 44 SER B CA 1
ATOM 3772 C C . SER B 1 44 ? -3.199 8.414 17.828 1 98.31 44 SER B C 1
ATOM 3774 O O . SER B 1 44 ? -2.971 9.023 18.875 1 98.31 44 SER B O 1
ATOM 3776 N N . ILE B 1 45 ? -4.371 8.359 17.297 1 98.69 45 ILE B N 1
ATOM 3777 C CA . ILE B 1 45 ? -5.426 9.312 17.656 1 98.69 45 ILE B CA 1
ATOM 3778 C C . ILE B 1 45 ? -5.934 9.023 19.062 1 98.69 45 ILE B C 1
ATOM 3780 O O . ILE B 1 45 ? -6.492 9.906 19.719 1 98.69 45 ILE B O 1
ATOM 3784 N N . HIS B 1 46 ? -5.68 7.785 19.609 1 98.69 46 HIS B N 1
ATOM 3785 C CA . HIS B 1 46 ? -6.125 7.402 20.938 1 98.69 46 HIS B CA 1
ATOM 3786 C C . HIS B 1 46 ? -4.945 7.32 21.906 1 98.69 46 HIS B C 1
ATOM 3788 O O . HIS B 1 46 ? -5.086 6.801 23.016 1 98.69 46 HIS B O 1
ATOM 3794 N N . GLY B 1 47 ? -3.787 7.781 21.484 1 98.12 47 GLY B N 1
ATOM 3795 C CA . GLY B 1 47 ? -2.57 7.48 22.219 1 98.12 47 GLY B CA 1
ATOM 3796 C C . GLY B 1 47 ? -1.981 6.125 21.875 1 98.12 47 GLY B C 1
ATOM 3797 O O . GLY B 1 47 ? -2.658 5.285 21.281 1 98.12 47 GLY B O 1
ATOM 3798 N N . HIS B 1 48 ? -0.762 5.91 22.25 1 98.06 48 HIS B N 1
ATOM 3799 C CA . HIS B 1 48 ? -0.03 4.695 21.906 1 98.06 48 HIS B CA 1
ATOM 3800 C C . HIS B 1 48 ? -0.437 3.531 22.797 1 98.06 48 HIS B C 1
ATOM 3802 O O . HIS B 1 48 ? -0.668 3.715 24 1 98.06 48 HIS B O 1
ATOM 3808 N N . ASN B 1 49 ? -0.521 2.367 22.125 1 96.75 49 ASN B N 1
ATOM 3809 C CA . ASN B 1 49 ? -0.729 1.09 22.797 1 96.75 49 ASN B CA 1
ATOM 3810 C C . ASN B 1 49 ? -1.958 1.128 23.703 1 96.75 49 ASN B C 1
ATOM 3812 O O . ASN B 1 49 ? -1.882 0.756 24.875 1 96.75 49 ASN B O 1
ATOM 3816 N N . HIS B 1 50 ? -3.004 1.667 23.141 1 97.81 50 HIS B N 1
ATOM 3817 C CA . HIS B 1 50 ? -4.254 1.642 23.906 1 97.81 50 HIS B CA 1
ATOM 3818 C C . HIS B 1 50 ? -4.664 0.213 24.234 1 97.81 50 HIS B C 1
ATOM 3820 O O . HIS B 1 50 ? -4.762 -0.637 23.344 1 97.81 50 HIS B O 1
ATOM 3826 N N . PRO B 1 51 ? -4.984 -0.129 25.469 1 97.94 51 PRO B N 1
ATOM 3827 C CA . PRO B 1 51 ? -5.172 -1.517 25.891 1 97.94 51 PRO B CA 1
ATOM 3828 C C . PRO B 1 51 ? -6.316 -2.211 25.156 1 97.94 51 PRO B C 1
ATOM 3830 O O . PRO B 1 51 ? -6.234 -3.41 24.875 1 97.94 51 PRO B O 1
ATOM 3833 N N . LYS B 1 52 ? -7.387 -1.509 24.875 1 98.31 52 LYS B N 1
ATOM 3834 C CA . LYS B 1 52 ? -8.531 -2.111 24.203 1 98.31 52 LYS B CA 1
ATOM 3835 C C . LYS B 1 52 ? -8.172 -2.551 22.781 1 98.31 52 LYS B C 1
ATOM 3837 O O . LYS B 1 52 ? -8.68 -3.566 22.297 1 98.31 52 LYS B O 1
ATOM 3842 N N . ILE B 1 53 ? -7.359 -1.808 22.047 1 98.56 53 ILE B N 1
ATOM 3843 C CA . ILE B 1 53 ? -6.941 -2.182 20.703 1 98.56 53 ILE B CA 1
ATOM 3844 C C . ILE B 1 53 ? -5.98 -3.367 20.766 1 98.56 53 ILE B C 1
ATOM 3846 O O . ILE B 1 53 ? -6.098 -4.316 19.984 1 98.56 53 ILE B O 1
ATOM 3850 N N . VAL B 1 54 ? -5.02 -3.285 21.734 1 98.25 54 VAL B N 1
ATOM 3851 C CA . VAL B 1 54 ? -4.055 -4.363 21.938 1 98.25 54 VAL B CA 1
ATOM 3852 C C . VAL B 1 54 ? -4.797 -5.68 22.188 1 98.25 54 VAL B C 1
ATOM 3854 O O . VAL B 1 54 ? -4.492 -6.691 21.547 1 98.25 54 VAL B O 1
ATOM 3857 N N . GLN B 1 55 ? -5.785 -5.637 23 1 98.5 55 GLN B N 1
ATOM 3858 C CA . GLN B 1 55 ? -6.531 -6.844 23.344 1 98.5 55 GLN B CA 1
ATOM 3859 C C . GLN B 1 55 ? -7.32 -7.363 22.141 1 98.5 55 GLN B C 1
ATOM 3861 O O . GLN B 1 55 ? -7.41 -8.578 21.938 1 98.5 55 GLN B O 1
ATOM 3866 N N . ALA B 1 56 ? -7.926 -6.496 21.375 1 98.62 56 ALA B N 1
ATOM 3867 C CA . ALA B 1 56 ? -8.68 -6.895 20.188 1 98.62 56 ALA B CA 1
ATOM 3868 C C . ALA B 1 56 ? -7.793 -7.637 19.203 1 98.62 56 ALA B C 1
ATOM 3870 O O . ALA B 1 56 ? -8.203 -8.641 18.625 1 98.62 56 ALA B O 1
ATOM 3871 N N . VAL B 1 57 ? -6.609 -7.148 19.016 1 98.5 57 VAL B N 1
ATOM 3872 C CA . VAL B 1 57 ? -5.676 -7.758 18.078 1 98.5 57 VAL B CA 1
ATOM 3873 C C . VAL B 1 57 ? -5.203 -9.109 18.609 1 98.5 57 VAL B C 1
ATOM 3875 O O . VAL B 1 57 ? -5.125 -10.086 17.859 1 98.5 57 VAL B O 1
ATOM 3878 N N . LYS B 1 58 ? -4.875 -9.141 19.922 1 98.12 58 LYS B N 1
ATOM 3879 C CA . LYS B 1 58 ? -4.453 -10.398 20.531 1 98.12 58 LYS B CA 1
ATOM 3880 C C . LYS B 1 58 ? -5.535 -11.469 20.391 1 98.12 58 LYS B C 1
ATOM 3882 O O . LYS B 1 58 ? -5.234 -12.617 20.078 1 98.12 58 LYS B O 1
ATOM 3887 N N . ASN B 1 59 ? -6.797 -11.07 20.625 1 98.31 59 ASN B N 1
ATOM 3888 C CA . ASN B 1 59 ? -7.91 -12 20.469 1 98.31 59 ASN B CA 1
ATOM 3889 C C . ASN B 1 59 ? -8.016 -12.516 19.031 1 98.31 59 ASN B C 1
ATOM 3891 O O . ASN B 1 59 ? -8.242 -13.711 18.812 1 98.31 59 ASN B O 1
ATOM 3895 N N . GLN B 1 60 ? -7.859 -11.672 18.078 1 98.44 60 GLN B N 1
ATOM 3896 C CA . GLN B 1 60 ? -7.98 -12.039 16.672 1 98.44 60 GLN B CA 1
ATOM 3897 C C . GLN B 1 60 ? -6.867 -13 16.266 1 98.44 60 GLN B C 1
ATOM 3899 O O . GLN B 1 60 ? -7.098 -13.93 15.477 1 98.44 60 GLN B O 1
ATOM 3904 N N . LEU B 1 61 ? -5.652 -12.766 16.766 1 97.25 61 LEU B N 1
ATOM 3905 C CA . LEU B 1 61 ? -4.484 -13.57 16.438 1 97.25 61 LEU B CA 1
ATOM 3906 C C . LEU B 1 61 ? -4.699 -15.023 16.844 1 97.25 61 LEU B C 1
ATOM 3908 O O . LEU B 1 61 ? -4.082 -15.93 16.281 1 97.25 61 LEU B O 1
ATOM 3912 N N . GLU B 1 62 ? -5.594 -15.258 17.734 1 95.5 62 GLU B N 1
ATOM 3913 C CA . GLU B 1 62 ? -5.848 -16.609 18.234 1 95.5 62 GLU B CA 1
ATOM 3914 C C . GLU B 1 62 ? -6.844 -17.344 17.344 1 95.5 62 GLU B C 1
ATOM 3916 O O . GLU B 1 62 ? -7.039 -18.547 17.484 1 95.5 62 GLU B O 1
ATOM 3921 N N . LYS B 1 63 ? -7.438 -16.656 16.438 1 97.38 63 LYS B N 1
ATOM 3922 C CA . LYS B 1 63 ? -8.516 -17.25 15.656 1 97.38 63 LYS B CA 1
ATOM 3923 C C . LYS B 1 63 ? -8.117 -17.391 14.188 1 97.38 63 LYS B C 1
ATOM 3925 O O . LYS B 1 63 ? -8.141 -18.484 13.633 1 97.38 63 LYS B O 1
ATOM 3930 N N . LEU B 1 64 ? -7.781 -16.312 13.578 1 98.31 64 LEU B N 1
ATOM 3931 C CA . LEU B 1 64 ? -7.582 -16.25 12.133 1 98.31 64 LEU B CA 1
ATOM 3932 C C . LEU B 1 64 ? -6.52 -15.219 11.773 1 98.31 64 LEU B C 1
ATOM 3934 O O . LEU B 1 64 ? -6.66 -14.039 12.102 1 98.31 64 LEU B O 1
ATOM 3938 N N . ASP B 1 65 ? -5.512 -15.656 11.117 1 97.62 65 ASP B N 1
ATOM 3939 C CA . ASP B 1 65 ? -4.445 -14.766 10.672 1 97.62 65 ASP B CA 1
ATOM 3940 C C . ASP B 1 65 ? -4.754 -14.188 9.289 1 97.62 65 ASP B C 1
ATOM 3942 O O . ASP B 1 65 ? -4.664 -12.977 9.086 1 97.62 65 ASP B O 1
ATOM 3946 N N . HIS B 1 66 ? -5.117 -15.039 8.391 1 98.12 66 HIS B N 1
ATOM 3947 C CA . HIS B 1 66 ? -5.352 -14.57 7.031 1 98.12 66 HIS B CA 1
ATOM 3948 C C . HIS B 1 66 ? -6.301 -15.5 6.285 1 98.12 66 HIS B C 1
ATOM 3950 O O . HIS B 1 66 ? -6.238 -16.719 6.445 1 98.12 66 HIS B O 1
ATOM 3956 N N . VAL B 1 67 ? -7.156 -14.953 5.539 1 98.19 67 VAL B N 1
ATOM 3957 C CA . VAL B 1 67 ? -7.84 -15.609 4.426 1 98.19 67 VAL B CA 1
ATOM 3958 C C . VAL B 1 67 ? -8.055 -14.602 3.293 1 98.19 67 VAL B C 1
ATOM 3960 O O . VAL B 1 67 ? -8.367 -13.438 3.539 1 98.19 67 VAL B O 1
ATOM 3963 N N . LEU B 1 68 ? -7.77 -15.008 2.094 1 96.69 68 LEU B N 1
ATOM 3964 C CA . LEU B 1 68 ? -7.969 -14.094 0.978 1 96.69 68 LEU B CA 1
ATOM 3965 C C . LEU B 1 68 ? -9.406 -13.594 0.94 1 96.69 68 LEU B C 1
ATOM 3967 O O . LEU B 1 68 ? -10.344 -14.344 1.214 1 96.69 68 LEU B O 1
ATOM 3971 N N . LEU B 1 69 ? -9.602 -12.352 0.592 1 96.56 69 LEU B N 1
ATOM 3972 C CA . LEU B 1 69 ? -10.93 -11.758 0.615 1 96.56 69 LEU B CA 1
ATOM 3973 C C . LEU B 1 69 ? -11.641 -11.969 -0.713 1 96.56 69 LEU B C 1
ATOM 3975 O O . LEU B 1 69 ? -12.852 -11.75 -0.814 1 96.56 69 LEU B O 1
ATOM 3979 N N . ALA B 1 70 ? -10.938 -12.406 -1.725 1 93.75 70 ALA B N 1
ATOM 3980 C CA . ALA B 1 70 ? -11.547 -12.75 -3.012 1 93.75 70 ALA B CA 1
ATOM 3981 C C . ALA B 1 70 ? -12.297 -14.07 -2.928 1 93.75 70 ALA B C 1
ATOM 3983 O O . ALA B 1 70 ? -11.719 -15.141 -3.145 1 93.75 70 ALA B O 1
ATOM 3984 N N . GLY B 1 71 ? -13.539 -14.008 -2.684 1 93.19 71 GLY B N 1
ATOM 3985 C CA . GLY B 1 71 ? -14.367 -15.203 -2.561 1 93.19 71 GLY B CA 1
ATOM 3986 C C . GLY B 1 71 ? -14.586 -15.625 -1.121 1 93.19 71 GLY B C 1
ATOM 3987 O O . GLY B 1 71 ? -15.328 -16.578 -0.856 1 93.19 71 GLY B O 1
ATOM 3988 N N . PHE B 1 72 ? -13.93 -14.945 -0.193 1 96.88 72 PHE B N 1
ATOM 3989 C CA . PHE B 1 72 ? -14.047 -15.266 1.226 1 96.88 72 PHE B CA 1
ATOM 3990 C C . PHE B 1 72 ? -14.297 -14 2.041 1 96.88 72 PHE B C 1
ATOM 3992 O O . PHE B 1 72 ? -14.125 -12.891 1.54 1 96.88 72 PHE B O 1
ATOM 3999 N N . THR B 1 73 ? -14.781 -14.18 3.213 1 97.62 73 THR B N 1
ATOM 4000 C CA . THR B 1 73 ? -14.953 -13.086 4.164 1 97.62 73 THR B CA 1
ATOM 4001 C C . THR B 1 73 ? -14.727 -13.57 5.594 1 97.62 73 THR B C 1
ATOM 4003 O O . THR B 1 73 ? -14.344 -14.719 5.809 1 97.62 73 THR B O 1
ATOM 4006 N N . HIS B 1 74 ? -14.75 -12.719 6.5 1 98.5 74 HIS B N 1
ATOM 4007 C CA . HIS B 1 74 ? -14.617 -12.984 7.926 1 98.5 74 HIS B CA 1
ATOM 4008 C C . HIS B 1 74 ? -15.273 -11.883 8.758 1 98.5 74 HIS B C 1
ATOM 4010 O O . HIS B 1 74 ? -15.508 -10.781 8.258 1 98.5 74 HIS B O 1
ATOM 4016 N N . ASP B 1 75 ? -15.5 -12.133 9.984 1 98.44 75 ASP B N 1
ATOM 4017 C CA . ASP B 1 75 ? -16.297 -11.281 10.859 1 98.44 75 ASP B CA 1
ATOM 4018 C C . ASP B 1 75 ? -15.68 -9.898 11 1 98.44 75 ASP B C 1
ATOM 4020 O O . ASP B 1 75 ? -16.359 -8.883 10.859 1 98.44 75 ASP B O 1
ATOM 4024 N N . PRO B 1 76 ? -14.398 -9.789 11.25 1 98.69 76 PRO B N 1
ATOM 4025 C CA . PRO B 1 76 ? -13.82 -8.453 11.438 1 98.69 76 PRO B CA 1
ATOM 4026 C C . PRO B 1 76 ? -14.008 -7.551 10.219 1 98.69 76 PRO B C 1
ATOM 4028 O O . PRO B 1 76 ? -14.328 -6.367 10.375 1 98.69 76 PRO B O 1
ATOM 4031 N N . ALA B 1 77 ? -13.852 -8.078 9.039 1 98.69 77 ALA B N 1
ATOM 4032 C CA . ALA B 1 77 ? -14.023 -7.27 7.832 1 98.69 77 ALA B CA 1
ATOM 4033 C C . ALA B 1 77 ? -15.477 -6.836 7.66 1 98.69 77 ALA B C 1
ATOM 4035 O O . ALA B 1 77 ? -15.75 -5.688 7.312 1 98.69 77 ALA B O 1
ATOM 4036 N N . GLU B 1 78 ? -16.375 -7.762 7.895 1 98.62 78 GLU B N 1
ATOM 4037 C CA . GLU B 1 78 ? -17.797 -7.461 7.738 1 98.62 78 GLU B CA 1
ATOM 4038 C C . GLU B 1 78 ? -18.25 -6.438 8.773 1 98.62 78 GLU B C 1
ATOM 4040 O O . GLU B 1 78 ? -18.969 -5.496 8.445 1 98.62 78 GLU B O 1
ATOM 4045 N N . LYS B 1 79 ? -17.844 -6.629 10.008 1 98.81 79 LYS B N 1
ATOM 4046 C CA . LYS B 1 79 ? -18.25 -5.73 11.086 1 98.81 79 LYS B CA 1
ATOM 4047 C C . LYS B 1 79 ? -17.672 -4.336 10.891 1 98.81 79 LYS B C 1
ATOM 4049 O O . LYS B 1 79 ? -18.344 -3.334 11.133 1 98.81 79 LYS B O 1
ATOM 4054 N N . LEU B 1 80 ? -16.438 -4.289 10.469 1 98.81 80 LEU B N 1
ATOM 4055 C CA . LEU B 1 80 ? -15.82 -2.988 10.227 1 98.81 80 LEU B CA 1
ATOM 4056 C C . LEU B 1 80 ? -16.547 -2.246 9.109 1 98.81 80 LEU B C 1
ATOM 4058 O O . LEU B 1 80 ? -16.812 -1.048 9.227 1 98.81 80 LEU B O 1
ATOM 4062 N N . ALA B 1 81 ? -16.828 -2.955 8.016 1 98.69 81 ALA B N 1
ATOM 4063 C CA . ALA B 1 81 ? -17.547 -2.34 6.914 1 98.69 81 ALA B CA 1
ATOM 4064 C C . ALA B 1 81 ? -18.891 -1.791 7.383 1 98.69 81 ALA B C 1
ATOM 4066 O O . ALA B 1 81 ? -19.266 -0.657 7.062 1 98.69 81 ALA B O 1
ATOM 4067 N N . ALA B 1 82 ? -19.609 -2.588 8.148 1 98.62 82 ALA B N 1
ATOM 4068 C CA . ALA B 1 82 ? -20.922 -2.186 8.641 1 98.62 82 ALA B CA 1
ATOM 4069 C C . ALA B 1 82 ? -20.812 -0.93 9.5 1 98.62 82 ALA B C 1
ATOM 4071 O O . ALA B 1 82 ? -21.625 -0.01 9.367 1 98.62 82 ALA B O 1
ATOM 4072 N N . GLU B 1 83 ? -19.859 -0.86 10.383 1 98.56 83 GLU B N 1
ATOM 4073 C CA . GLU B 1 83 ? -19.703 0.282 11.273 1 98.56 83 GLU B CA 1
ATOM 4074 C C . GLU B 1 83 ? -19.297 1.536 10.508 1 98.56 83 GLU B C 1
ATOM 4076 O O . GLU B 1 83 ? -19.766 2.635 10.805 1 98.56 83 GLU B O 1
ATOM 4081 N N . LEU B 1 84 ? -18.406 1.385 9.539 1 98.69 84 LEU B N 1
ATOM 4082 C CA . LEU B 1 84 ? -17.984 2.52 8.727 1 98.69 84 LEU B CA 1
ATOM 4083 C C . LEU B 1 84 ? -19.172 3.117 7.969 1 98.69 84 LEU B C 1
ATOM 4085 O O . LEU B 1 84 ? -19.312 4.34 7.906 1 98.69 84 LEU B O 1
ATOM 4089 N N . LEU B 1 85 ? -19.953 2.244 7.395 1 98.56 85 LEU B N 1
ATOM 4090 C CA . LEU B 1 85 ? -21.094 2.734 6.641 1 98.56 85 LEU B CA 1
ATOM 4091 C C . LEU B 1 85 ? -22.109 3.398 7.566 1 98.56 85 LEU B C 1
ATOM 4093 O O . LEU B 1 85 ? -22.75 4.391 7.195 1 98.56 85 LEU B O 1
ATOM 4097 N N . LYS B 1 86 ? -22.203 2.869 8.742 1 98.06 86 LYS B N 1
ATOM 4098 C CA . LYS B 1 86 ? -23.141 3.42 9.719 1 98.06 86 LYS B CA 1
ATOM 4099 C C . LYS B 1 86 ? -22.75 4.844 10.109 1 98.06 86 LYS B C 1
ATOM 4101 O O . LYS B 1 86 ? -23.609 5.727 10.188 1 98.06 86 LYS B O 1
ATOM 4106 N N . ILE B 1 87 ? -21.5 5.137 10.25 1 97.62 87 ILE B N 1
ATOM 4107 C CA . ILE B 1 87 ? -21.078 6.43 10.789 1 97.62 87 ILE B CA 1
ATOM 4108 C C . ILE B 1 87 ? -21.047 7.461 9.664 1 97.62 87 ILE B C 1
ATOM 4110 O O . ILE B 1 87 ? -20.797 8.641 9.906 1 97.62 87 ILE B O 1
ATOM 4114 N N . THR B 1 88 ? -21.312 7.062 8.422 1 97.12 88 THR B N 1
ATOM 4115 C CA . THR B 1 88 ? -21.391 7.996 7.301 1 97.12 88 THR B CA 1
ATOM 4116 C C . THR B 1 88 ? -22.828 8.422 7.047 1 97.12 88 THR B C 1
ATOM 4118 O O . THR B 1 88 ? -23.109 9.117 6.07 1 97.12 88 THR B O 1
ATOM 4121 N N . ASP B 1 89 ? -23.781 7.996 7.898 1 93.25 89 ASP B N 1
ATOM 4122 C CA . ASP B 1 89 ? -25.203 8.336 7.871 1 93.25 89 ASP B CA 1
ATOM 4123 C C . ASP B 1 89 ? -25.844 7.938 6.543 1 93.25 89 ASP B C 1
ATOM 4125 O O . ASP B 1 89 ? -26.578 8.719 5.945 1 93.25 89 ASP B O 1
ATOM 4129 N N . GLY B 1 90 ? -25.375 6.852 5.996 1 93.69 90 GLY B N 1
ATOM 4130 C CA . GLY B 1 90 ? -26 6.25 4.832 1 93.69 90 GLY B CA 1
ATOM 4131 C C . GLY B 1 90 ? -25.531 6.855 3.521 1 93.69 90 GLY B C 1
ATOM 4132 O O . GLY B 1 90 ? -26.062 6.523 2.455 1 93.69 90 GLY B O 1
ATOM 4133 N N . LEU B 1 91 ? -24.594 7.711 3.584 1 97.69 91 LEU B N 1
ATOM 4134 C CA . LEU B 1 91 ? -24.109 8.312 2.344 1 97.69 91 LEU B CA 1
ATOM 4135 C C . LEU B 1 91 ? -23.469 7.266 1.448 1 97.69 91 LEU B C 1
ATOM 4137 O O . LEU B 1 91 ? -23.688 7.254 0.236 1 97.69 91 LEU B O 1
ATOM 4141 N N . PHE B 1 92 ? -22.672 6.473 2.055 1 98.75 92 PHE B N 1
ATOM 4142 C CA . PHE B 1 92 ? -21.953 5.453 1.296 1 98.75 92 PHE B CA 1
ATOM 4143 C C . PHE B 1 92 ? -22.562 4.074 1.539 1 98.75 92 PHE B C 1
ATOM 4145 O O . PHE B 1 92 ? -23.125 3.82 2.6 1 98.75 92 PHE B O 1
ATOM 4152 N N . GLN B 1 93 ? -22.406 3.168 0.557 1 98.56 93 GLN B N 1
ATOM 4153 C CA . GLN B 1 93 ? -23 1.836 0.662 1 98.56 93 GLN B CA 1
ATOM 4154 C C . GLN B 1 93 ? -21.938 0.753 0.439 1 98.56 93 GLN B C 1
ATOM 4156 O O . GLN B 1 93 ? -22.188 -0.423 0.716 1 98.56 93 GLN B O 1
ATOM 4161 N N . LYS B 1 94 ? -20.781 1.116 -0.086 1 98.56 94 LYS B N 1
ATOM 4162 C CA . LYS B 1 94 ? -19.766 0.126 -0.427 1 98.56 94 LYS B CA 1
ATOM 4163 C C . LYS B 1 94 ? -18.422 0.465 0.226 1 98.56 94 LYS B C 1
ATOM 4165 O O . LYS B 1 94 ? -18.047 1.634 0.29 1 98.56 94 LYS B O 1
ATOM 4170 N N . VAL B 1 95 ? -17.797 -0.544 0.718 1 98.69 95 VAL B N 1
ATOM 4171 C CA . VAL B 1 95 ? -16.484 -0.451 1.343 1 98.69 95 VAL B CA 1
ATOM 4172 C C . VAL B 1 95 ? -15.477 -1.271 0.543 1 98.69 95 VAL B C 1
ATOM 4174 O O . VAL B 1 95 ? -15.672 -2.467 0.321 1 98.69 95 VAL B O 1
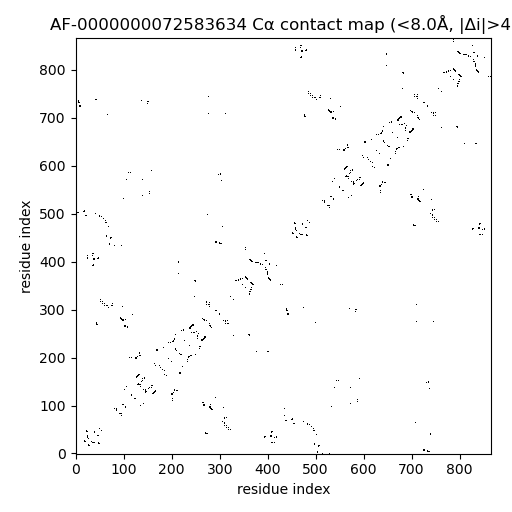ATOM 4177 N N . LEU B 1 96 ? -14.445 -0.706 0.027 1 98.81 96 LEU B N 1
ATOM 4178 C CA . LEU B 1 96 ? -13.305 -1.398 -0.559 1 98.81 96 LEU B CA 1
ATOM 4179 C C . LEU B 1 96 ? -12.078 -1.289 0.344 1 98.81 96 LEU B C 1
ATOM 4181 O O . LEU B 1 96 ? -11.648 -0.184 0.679 1 98.81 96 LEU B O 1
ATOM 4185 N N . TYR B 1 97 ? -11.516 -2.414 0.682 1 98.69 97 TYR B N 1
ATOM 4186 C CA . TYR B 1 97 ? -10.352 -2.455 1.562 1 98.69 97 TYR B CA 1
ATOM 4187 C C . TYR B 1 97 ? -9.062 -2.336 0.765 1 98.69 97 TYR B C 1
ATOM 4189 O O . TYR B 1 97 ? -8.992 -2.783 -0.383 1 98.69 97 TYR B O 1
ATOM 4197 N N . SER B 1 98 ? -8.062 -1.752 1.378 1 97.88 98 SER B N 1
ATOM 4198 C CA . SER B 1 98 ? -6.672 -1.718 0.932 1 97.88 98 SER B CA 1
ATOM 4199 C C . SER B 1 98 ? -5.711 -1.685 2.117 1 97.88 98 SER B C 1
ATOM 4201 O O . SER B 1 98 ? -6.055 -2.129 3.215 1 97.88 98 SER B O 1
ATOM 4203 N N . ASP B 1 99 ? -4.406 -1.197 1.91 1 96.81 99 ASP B N 1
ATOM 4204 C CA . ASP B 1 99 ? -3.416 -1.354 2.973 1 96.81 99 ASP B CA 1
ATOM 4205 C C . ASP B 1 99 ? -2.934 0.004 3.477 1 96.81 99 ASP B C 1
ATOM 4207 O O . ASP B 1 99 ? -2.475 0.122 4.617 1 96.81 99 ASP B O 1
ATOM 4211 N N . ASN B 1 100 ? -2.945 0.997 2.623 1 98 100 ASN B N 1
ATOM 4212 C CA . ASN B 1 100 ? -2.459 2.312 3.023 1 98 100 ASN B CA 1
ATOM 4213 C C . ASN B 1 100 ? -3.197 3.43 2.293 1 98 100 ASN B C 1
ATOM 4215 O O . ASN B 1 100 ? -4.035 3.166 1.429 1 98 100 ASN B O 1
ATOM 4219 N N . GLY B 1 101 ? -2.943 4.664 2.697 1 98.38 101 GLY B N 1
ATOM 4220 C CA . GLY B 1 101 ? -3.631 5.809 2.117 1 98.38 101 GLY B CA 1
ATOM 4221 C C . GLY B 1 101 ? -3.422 5.93 0.621 1 98.38 101 GLY B C 1
ATOM 4222 O O . GLY B 1 101 ? -4.363 6.219 -0.121 1 98.38 101 GLY B O 1
ATOM 4223 N N . SER B 1 102 ? -2.18 5.703 0.141 1 98.5 102 SER B N 1
ATOM 4224 C CA . SER B 1 102 ? -1.89 5.789 -1.287 1 98.5 102 SER B CA 1
ATOM 4225 C C . SER B 1 102 ? -2.754 4.82 -2.086 1 98.5 102 SER B C 1
ATOM 4227 O O . SER B 1 102 ? -3.338 5.195 -3.104 1 98.5 102 SER B O 1
ATOM 4229 N N . THR B 1 103 ? -2.865 3.592 -1.594 1 98.62 103 THR B N 1
ATOM 4230 C CA . THR B 1 103 ? -3.59 2.584 -2.361 1 98.62 103 THR B CA 1
ATOM 4231 C C . THR B 1 103 ? -5.098 2.801 -2.252 1 98.62 103 THR B C 1
ATOM 4233 O O . THR B 1 103 ? -5.844 2.492 -3.184 1 98.62 103 THR B O 1
ATOM 4236 N N . ALA B 1 104 ? -5.578 3.375 -1.161 1 98.81 104 ALA B N 1
ATOM 4237 C CA . ALA B 1 104 ? -6.984 3.756 -1.073 1 98.81 104 ALA B CA 1
ATOM 4238 C C . ALA B 1 104 ? -7.32 4.852 -2.08 1 98.81 104 ALA B C 1
ATOM 4240 O O . ALA B 1 104 ? -8.375 4.812 -2.719 1 98.81 104 ALA B O 1
ATOM 4241 N N . VAL B 1 105 ? -6.418 5.809 -2.234 1 98.88 105 VAL B N 1
ATOM 4242 C CA . VAL B 1 105 ? -6.617 6.898 -3.186 1 98.88 105 VAL B CA 1
ATOM 4243 C C . VAL B 1 105 ? -6.527 6.359 -4.609 1 98.88 105 VAL B C 1
ATOM 4245 O O . VAL B 1 105 ? -7.281 6.781 -5.488 1 98.88 105 VAL B O 1
ATOM 4248 N N . GLU B 1 106 ? -5.656 5.445 -4.852 1 98.62 106 GLU B N 1
ATOM 4249 C CA . GLU B 1 106 ? -5.574 4.852 -6.184 1 98.62 106 GLU B CA 1
ATOM 4250 C C . GLU B 1 106 ? -6.863 4.125 -6.543 1 98.62 106 GLU B C 1
ATOM 4252 O O . GLU B 1 106 ? -7.309 4.168 -7.695 1 98.62 106 GLU B O 1
ATOM 4257 N N . ILE B 1 107 ? -7.414 3.395 -5.578 1 98.69 107 ILE B N 1
ATOM 4258 C CA . ILE B 1 107 ? -8.695 2.738 -5.812 1 98.69 107 ILE B CA 1
ATOM 4259 C C . ILE B 1 107 ? -9.742 3.779 -6.199 1 98.69 107 ILE B C 1
ATOM 4261 O O . ILE B 1 107 ? -10.516 3.574 -7.137 1 98.69 107 ILE B O 1
ATOM 4265 N N . MET B 1 108 ? -9.703 4.895 -5.504 1 98.5 108 MET B N 1
ATOM 4266 C CA . MET B 1 108 ? -10.625 5.988 -5.789 1 98.5 108 MET B CA 1
ATOM 4267 C C . MET B 1 108 ? -10.461 6.48 -7.223 1 98.5 108 MET B C 1
ATOM 4269 O O . MET B 1 108 ? -11.438 6.609 -7.957 1 98.5 108 MET B O 1
ATOM 4273 N N . ILE B 1 109 ? -9.25 6.711 -7.66 1 98.75 109 ILE B N 1
ATOM 4274 C CA . ILE B 1 109 ? -8.922 7.223 -8.984 1 98.75 109 ILE B CA 1
ATOM 4275 C C . ILE B 1 109 ? -9.336 6.207 -10.047 1 98.75 109 ILE B C 1
ATOM 4277 O O . ILE B 1 109 ? -9.984 6.566 -11.031 1 98.75 109 ILE B O 1
ATOM 4281 N N . LYS B 1 110 ? -9.055 4.996 -9.828 1 98.69 110 LYS B N 1
ATOM 4282 C CA . LYS B 1 110 ? -9.32 3.949 -10.805 1 98.69 110 LYS B CA 1
ATOM 4283 C C . LYS B 1 110 ? -10.82 3.701 -10.953 1 98.69 110 LYS B C 1
ATOM 4285 O O . LYS B 1 110 ? -11.312 3.52 -12.07 1 98.69 110 LYS B O 1
ATOM 4290 N N . LEU B 1 111 ? -11.5 3.697 -9.836 1 98.75 111 LEU B N 1
ATOM 4291 C CA . LEU B 1 111 ? -12.945 3.502 -9.898 1 98.75 111 LEU B CA 1
ATOM 4292 C C . LEU B 1 111 ? -13.625 4.672 -10.609 1 98.75 111 LEU B C 1
ATOM 4294 O O . LEU B 1 111 ? -14.547 4.469 -11.398 1 98.75 111 LEU B O 1
ATOM 4298 N N . ALA B 1 112 ? -13.164 5.879 -10.32 1 98.75 112 ALA B N 1
ATOM 4299 C CA . ALA B 1 112 ? -13.727 7.059 -10.977 1 98.75 112 ALA B CA 1
ATOM 4300 C C . ALA B 1 112 ? -13.508 6.996 -12.484 1 98.75 112 ALA B C 1
ATOM 4302 O O . ALA B 1 112 ? -14.438 7.219 -13.266 1 98.75 112 ALA B O 1
ATOM 4303 N N . TYR B 1 113 ? -12.305 6.664 -12.883 1 98.62 113 TYR B N 1
ATOM 4304 C CA . TYR B 1 113 ? -11.961 6.535 -14.289 1 98.62 113 TYR B CA 1
ATOM 4305 C C . TYR B 1 113 ? -12.82 5.473 -14.969 1 98.62 113 TYR B C 1
ATOM 4307 O O . TYR B 1 113 ? -13.438 5.73 -16 1 98.62 113 TYR B O 1
ATOM 4315 N N . GLN B 1 114 ? -12.891 4.316 -14.383 1 98.38 114 GLN B N 1
ATOM 4316 C CA . GLN B 1 114 ? -13.586 3.191 -15 1 98.38 114 GLN B CA 1
ATOM 4317 C C . GLN B 1 114 ? -15.094 3.406 -14.984 1 98.38 114 GLN B C 1
ATOM 4319 O O . GLN B 1 114 ? -15.805 2.936 -15.875 1 98.38 114 GLN B O 1
ATOM 4324 N N . TYR B 1 115 ? -15.594 4.125 -13.953 1 98.62 115 TYR B N 1
ATOM 4325 C CA . TYR B 1 115 ? -17.016 4.469 -13.914 1 98.62 115 TYR B CA 1
ATOM 4326 C C . TYR B 1 115 ? -17.453 5.117 -15.219 1 98.62 115 TYR B C 1
ATOM 4328 O O . TYR B 1 115 ? -18.406 4.664 -15.852 1 98.62 115 TYR B O 1
ATOM 4336 N N . PHE B 1 116 ? -16.719 6.094 -15.664 1 98.56 116 PHE B N 1
ATOM 4337 C CA . PHE B 1 116 ? -17.094 6.82 -16.875 1 98.56 116 PHE B CA 1
ATOM 4338 C C . PHE B 1 116 ? -16.891 5.957 -18.109 1 98.56 116 PHE B C 1
ATOM 4340 O O . PHE B 1 116 ? -17.672 6.031 -19.062 1 98.56 116 PHE B O 1
ATOM 4347 N N . GLN B 1 117 ? -15.836 5.105 -18.062 1 97.19 117 GLN B N 1
ATOM 4348 C CA . GLN B 1 117 ? -15.664 4.156 -19.156 1 97.19 117 GLN B CA 1
ATOM 4349 C C . GLN B 1 117 ? -16.859 3.211 -19.25 1 97.19 117 GLN B C 1
ATOM 4351 O O . GLN B 1 117 ? -17.359 2.941 -20.344 1 97.19 117 GLN B O 1
ATOM 4356 N N . ASN B 1 118 ? -17.344 2.717 -18.141 1 97.62 118 ASN B N 1
ATOM 4357 C CA . ASN B 1 118 ? -18.422 1.738 -18.094 1 97.62 118 ASN B CA 1
ATOM 4358 C C . ASN B 1 118 ? -19.75 2.338 -18.562 1 97.62 118 ASN B C 1
ATOM 4360 O O . ASN B 1 118 ? -20.578 1.639 -19.141 1 97.62 118 ASN B O 1
ATOM 4364 N N . ILE B 1 119 ? -19.969 3.67 -18.359 1 97.38 119 ILE B N 1
ATOM 4365 C CA . ILE B 1 119 ? -21.25 4.258 -18.719 1 97.38 119 ILE B CA 1
ATOM 4366 C C . ILE B 1 119 ? -21.141 4.945 -20.078 1 97.38 119 ILE B C 1
ATOM 4368 O O . ILE B 1 119 ? -22.047 5.68 -20.469 1 97.38 119 ILE B O 1
ATOM 4372 N N . GLY B 1 120 ? -20.031 4.832 -20.703 1 97.19 120 GLY B N 1
ATOM 4373 C CA . GLY B 1 120 ? -19.875 5.242 -22.094 1 97.19 120 GLY B CA 1
ATOM 4374 C C . GLY B 1 120 ? -19.422 6.684 -22.25 1 97.19 120 GLY B C 1
ATOM 4375 O O . GLY B 1 120 ? -19.438 7.227 -23.359 1 97.19 120 GLY B O 1
ATOM 4376 N N . GLU B 1 121 ? -19.016 7.344 -21.188 1 97.69 121 GLU B N 1
ATOM 4377 C CA . GLU B 1 121 ? -18.453 8.688 -21.25 1 97.69 121 GLU B CA 1
ATOM 4378 C C . GLU B 1 121 ? -16.938 8.656 -21.25 1 97.69 121 GLU B C 1
ATOM 4380 O O . GLU B 1 121 ? -16.297 9.172 -20.328 1 97.69 121 GLU B O 1
ATOM 4385 N N . VAL B 1 122 ? -16.375 8.18 -22.312 1 96.06 122 VAL B N 1
ATOM 4386 C CA . VAL B 1 122 ? -14.984 7.738 -22.391 1 96.06 122 VAL B CA 1
ATOM 4387 C C . VAL B 1 122 ? -14.062 8.953 -22.453 1 96.06 122 VAL B C 1
ATOM 4389 O O . VAL B 1 122 ? -12.859 8.836 -22.219 1 96.06 122 VAL B O 1
ATOM 4392 N N . ASP B 1 123 ? -14.602 10.18 -22.672 1 96.25 123 ASP B N 1
ATOM 4393 C CA . ASP B 1 123 ? -13.781 11.383 -22.781 1 96.25 123 ASP B CA 1
ATOM 4394 C C . ASP B 1 123 ? -13.484 11.969 -21.391 1 96.25 123 ASP B C 1
ATOM 4396 O O . ASP B 1 123 ? -12.594 12.812 -21.25 1 96.25 123 ASP B O 1
ATOM 4400 N N . ARG B 1 124 ? -14.211 11.531 -20.406 1 97.12 124 ARG B N 1
ATOM 4401 C CA . ARG B 1 124 ? -13.953 11.969 -19.047 1 97.12 124 ARG B CA 1
ATOM 4402 C C . ARG B 1 124 ? -12.758 11.234 -18.453 1 97.12 124 ARG B C 1
ATOM 4404 O O . ARG B 1 124 ? -12.914 10.188 -17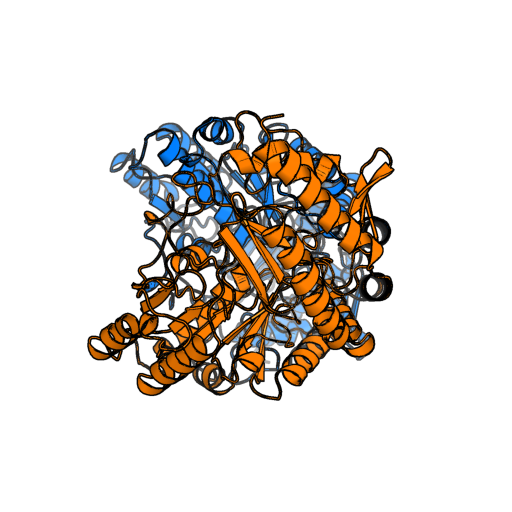.828 1 97.12 124 ARG B O 1
ATOM 4411 N N . LYS B 1 125 ? -11.625 11.859 -18.594 1 95.69 125 LYS B N 1
ATOM 4412 C CA . LYS B 1 125 ? -10.398 11.156 -18.234 1 95.69 125 LYS B CA 1
ATOM 4413 C C . LYS B 1 125 ? -9.508 12.016 -17.344 1 95.69 125 LYS B C 1
ATOM 4415 O O . LYS B 1 125 ? -8.578 11.516 -16.703 1 95.69 125 LYS B O 1
ATOM 4420 N N . ILE B 1 126 ? -9.773 13.281 -17.297 1 97.94 126 ILE B N 1
ATOM 4421 C CA . ILE B 1 126 ? -8.875 14.211 -16.625 1 97.94 126 ILE B CA 1
ATOM 4422 C C . ILE B 1 126 ? -9.234 14.297 -15.141 1 97.94 126 ILE B C 1
ATOM 4424 O O . ILE B 1 126 ? -10.406 14.359 -14.781 1 97.94 126 ILE B O 1
ATOM 4428 N N . PHE B 1 127 ? -8.227 14.305 -14.328 1 98.81 127 PHE B N 1
ATOM 4429 C CA . PHE B 1 127 ? -8.391 14.602 -12.914 1 98.81 127 PHE B CA 1
ATOM 4430 C C . PHE B 1 127 ? -7.879 15.992 -12.586 1 98.81 127 PHE B C 1
ATOM 4432 O O . PHE B 1 127 ? -6.852 16.422 -13.109 1 98.81 127 PHE B O 1
ATOM 4439 N N . ILE B 1 128 ? -8.602 16.688 -11.773 1 98.81 128 ILE B N 1
ATOM 4440 C CA . ILE B 1 128 ? -8.203 18 -11.273 1 98.81 128 ILE B CA 1
ATOM 4441 C C . ILE B 1 128 ? -7.516 17.844 -9.914 1 98.81 128 ILE B C 1
ATOM 4443 O O . ILE B 1 128 ? -7.961 17.062 -9.078 1 98.81 128 ILE B O 1
ATOM 4447 N N . LYS B 1 129 ? -6.414 18.594 -9.727 1 98.56 129 LYS B N 1
ATOM 4448 C CA . LYS B 1 129 ? -5.66 18.594 -8.477 1 98.56 129 LYS B CA 1
ATOM 4449 C C . LYS B 1 129 ? -5.215 20.016 -8.109 1 98.56 129 LYS B C 1
ATOM 4451 O O . LYS B 1 129 ? -5.273 20.922 -8.938 1 98.56 129 LYS B O 1
ATOM 4456 N N . TRP B 1 130 ? -4.812 20.203 -6.875 1 98.44 130 TRP B N 1
ATOM 4457 C CA . TRP B 1 130 ? -4.234 21.469 -6.438 1 98.44 130 TRP B CA 1
ATOM 4458 C C . TRP B 1 130 ? -2.713 21.391 -6.395 1 98.44 130 TRP B C 1
ATOM 4460 O O . TRP B 1 130 ? -2.148 20.312 -6.141 1 98.44 130 TRP B O 1
ATOM 4470 N N . ASN B 1 131 ? -2.045 22.5 -6.539 1 97.06 131 ASN B N 1
ATOM 4471 C CA . ASN B 1 131 ? -0.604 22.516 -6.762 1 97.06 131 ASN B CA 1
ATOM 4472 C C . ASN B 1 131 ? 0.169 22.25 -5.477 1 97.06 131 ASN B C 1
ATOM 4474 O O . ASN B 1 131 ? 1.368 21.969 -5.512 1 97.06 131 ASN B O 1
ATOM 4478 N N . SER B 1 132 ? -0.515 22.266 -4.262 1 96.5 132 SER B N 1
ATOM 4479 C CA . SER B 1 132 ? 0.171 21.969 -3.008 1 96.5 132 SER B CA 1
ATOM 4480 C C . SER B 1 132 ? -0.343 20.672 -2.383 1 96.5 132 SER B C 1
ATOM 4482 O O . SER B 1 132 ? -0.012 20.359 -1.237 1 96.5 132 SER B O 1
ATOM 4484 N N . SER B 1 133 ? -1.132 19.984 -3.154 1 97.69 133 SER B N 1
ATOM 4485 C CA . SER B 1 133 ? -1.759 18.781 -2.6 1 97.69 133 SER B CA 1
ATOM 4486 C C . SER B 1 133 ? -0.763 17.641 -2.498 1 97.69 133 SER B C 1
ATOM 4488 O O . SER B 1 133 ? 0.212 17.578 -3.252 1 97.69 133 SER B O 1
ATOM 4490 N N . TYR B 1 134 ? -0.922 16.797 -1.59 1 97.38 134 TYR B N 1
ATOM 4491 C CA . TYR B 1 134 ? -0.207 15.547 -1.364 1 97.38 134 TYR B CA 1
ATOM 4492 C C . TYR B 1 134 ? -1.179 14.398 -1.121 1 97.38 134 TYR B C 1
ATOM 4494 O O . TYR B 1 134 ? -1.94 14.422 -0.151 1 97.38 134 TYR B O 1
ATOM 4502 N N . HIS B 1 135 ? -1.128 13.367 -1.99 1 98.56 135 HIS B N 1
ATOM 4503 C CA . HIS B 1 135 ? -2.088 12.281 -1.86 1 98.56 135 HIS B CA 1
ATOM 4504 C C . HIS B 1 135 ? -1.38 10.945 -1.657 1 98.56 135 HIS B C 1
ATOM 4506 O O . HIS B 1 135 ? -2.027 9.891 -1.597 1 98.56 135 HIS B O 1
ATOM 4512 N N . GLY B 1 136 ? -0.087 10.953 -1.568 1 97.31 136 GLY B N 1
ATOM 4513 C CA . GLY B 1 136 ? 0.668 9.727 -1.374 1 97.31 136 GLY B CA 1
ATOM 4514 C C . GLY B 1 136 ? 1.857 9.609 -2.307 1 97.31 136 GLY B C 1
ATOM 4515 O O . GLY B 1 136 ? 2.189 10.547 -3.027 1 97.31 136 GLY B O 1
ATOM 4516 N N . ASP B 1 137 ? 2.492 8.445 -2.295 1 97.25 137 ASP B N 1
ATOM 4517 C CA . ASP B 1 137 ? 3.799 8.359 -2.941 1 97.25 137 ASP B CA 1
ATOM 4518 C C . ASP B 1 137 ? 3.799 7.309 -4.047 1 97.25 137 ASP B C 1
ATOM 4520 O O . ASP B 1 137 ? 4.82 7.086 -4.699 1 97.25 137 ASP B O 1
ATOM 4524 N N . THR B 1 138 ? 2.67 6.648 -4.328 1 98.06 138 THR B N 1
ATOM 4525 C CA . THR B 1 138 ? 2.592 5.82 -5.523 1 98.06 138 THR B CA 1
ATOM 4526 C C . THR B 1 138 ? 2.459 6.684 -6.773 1 98.06 138 THR B C 1
ATOM 4528 O O . THR B 1 138 ? 2.049 7.844 -6.691 1 98.06 138 THR B O 1
ATOM 4531 N N . ILE B 1 139 ? 2.779 6.125 -7.863 1 98.44 139 ILE B N 1
ATOM 4532 C CA . ILE B 1 139 ? 2.805 6.887 -9.102 1 98.44 139 ILE B CA 1
ATOM 4533 C C . ILE B 1 139 ? 1.412 7.438 -9.406 1 98.44 139 ILE B C 1
ATOM 4535 O O . ILE B 1 139 ? 1.271 8.578 -9.844 1 98.44 139 ILE B O 1
ATOM 4539 N N . GLY B 1 140 ? 0.383 6.629 -9.109 1 98.56 140 GLY B N 1
ATOM 4540 C CA . GLY B 1 140 ? -0.975 7.121 -9.289 1 98.56 140 GLY B CA 1
ATOM 4541 C C . GLY B 1 140 ? -1.302 8.312 -8.414 1 98.56 140 GLY B C 1
ATOM 4542 O O . GLY B 1 140 ? -1.84 9.312 -8.891 1 98.56 140 GLY B O 1
ATOM 4543 N N . THR B 1 141 ? -0.903 8.242 -7.176 1 98.56 141 THR B N 1
ATOM 4544 C CA . THR B 1 141 ? -1.222 9.32 -6.246 1 98.56 141 THR B CA 1
ATOM 4545 C C . THR B 1 141 ? -0.35 10.547 -6.516 1 98.56 141 THR B C 1
ATOM 4547 O O . THR B 1 141 ? -0.805 11.68 -6.375 1 98.56 141 THR B O 1
ATOM 4550 N N . MET B 1 142 ? 0.905 10.305 -6.918 1 98.19 142 MET B N 1
ATOM 4551 C CA . MET B 1 142 ? 1.758 11.438 -7.293 1 98.19 142 MET B CA 1
ATOM 4552 C C . MET B 1 142 ? 1.173 12.188 -8.477 1 98.19 142 MET B C 1
ATOM 4554 O O . MET B 1 142 ? 1.288 13.414 -8.562 1 98.19 142 MET B O 1
ATOM 4558 N N . SER B 1 143 ? 0.522 11.484 -9.352 1 98.5 143 SER B N 1
ATOM 4559 C CA . SER B 1 143 ? -0.051 12.094 -10.555 1 98.5 143 SER B CA 1
ATOM 4560 C C . SER B 1 143 ? -1.15 13.086 -10.195 1 98.5 143 SER B C 1
ATOM 4562 O O . SER B 1 143 ? -1.348 14.078 -10.898 1 98.5 143 SER B O 1
ATOM 4564 N N . VAL B 1 144 ? -1.814 12.859 -9.07 1 98.56 144 VAL B N 1
ATOM 4565 C CA . VAL B 1 144 ? -2.904 13.75 -8.68 1 98.56 144 VAL B CA 1
ATOM 4566 C C . VAL B 1 144 ? -2.465 14.625 -7.512 1 98.56 144 VAL B C 1
ATOM 4568 O O . VAL B 1 144 ? -3.295 15.25 -6.852 1 98.56 144 VAL B O 1
ATOM 4571 N N . GLY B 1 145 ? -1.194 14.602 -7.172 1 97.69 145 GLY B N 1
ATOM 4572 C CA . GLY B 1 145 ? -0.594 15.523 -6.219 1 97.69 145 GLY B CA 1
ATOM 4573 C C . GLY B 1 145 ? 0.117 16.688 -6.875 1 97.69 145 GLY B C 1
ATOM 4574 O O . GLY B 1 145 ? 0.448 16.625 -8.062 1 97.69 145 GLY B O 1
ATOM 4575 N N . GLY B 1 146 ? 0.302 17.766 -6.156 1 95.88 146 GLY B N 1
ATOM 4576 C CA . GLY B 1 146 ? 1.051 18.906 -6.676 1 95.88 146 GLY B CA 1
ATOM 4577 C C . GLY B 1 146 ? 2.533 18.625 -6.832 1 95.88 146 GLY B C 1
ATOM 4578 O O . GLY B 1 146 ? 3.051 17.672 -6.254 1 95.88 146 GLY B O 1
ATOM 4579 N N . ASN B 1 147 ? 3.15 19.438 -7.66 1 90.19 147 ASN B N 1
ATOM 4580 C CA . ASN B 1 147 ? 4.594 19.312 -7.836 1 90.19 147 ASN B CA 1
ATOM 4581 C C . ASN B 1 147 ? 5.344 19.672 -6.555 1 90.19 147 ASN B C 1
ATOM 4583 O O . ASN B 1 147 ? 5.027 20.656 -5.895 1 90.19 147 ASN B O 1
ATOM 4587 N N . SER B 1 148 ? 6.203 18.812 -6.172 1 88.06 148 SER B N 1
ATOM 4588 C CA . SER B 1 148 ? 6.973 19 -4.949 1 88.06 148 SER B CA 1
ATOM 4589 C C . SER B 1 148 ? 8.352 18.375 -5.055 1 88.06 148 SER B C 1
ATOM 4591 O O . SER B 1 148 ? 8.656 17.688 -6.043 1 88.06 148 SER B O 1
ATOM 4593 N N . VAL B 1 149 ? 9.117 18.625 -4.07 1 81.5 149 VAL B N 1
ATOM 4594 C CA . VAL B 1 149 ? 10.453 18.031 -3.984 1 81.5 149 VAL B CA 1
ATOM 4595 C C . VAL B 1 149 ? 10.328 16.516 -3.916 1 81.5 149 VAL B C 1
ATOM 4597 O O . VAL B 1 149 ? 11.234 15.789 -4.34 1 81.5 149 VAL B O 1
ATOM 4600 N N . PHE B 1 150 ? 9.195 15.992 -3.613 1 84 150 PHE B N 1
ATOM 4601 C CA . PHE B 1 150 ? 9 14.57 -3.389 1 84 150 PHE B CA 1
ATOM 4602 C C . PHE B 1 150 ? 8.789 13.836 -4.707 1 84 150 PHE B C 1
ATOM 4604 O O . PHE B 1 150 ? 9.094 12.648 -4.82 1 84 150 PHE B O 1
ATOM 4611 N N . ASN B 1 151 ? 8.227 14.578 -5.703 1 89 151 ASN B N 1
ATOM 4612 C CA . ASN B 1 151 ? 7.77 13.805 -6.855 1 89 151 ASN B CA 1
ATOM 4613 C C . ASN B 1 151 ? 8.266 14.406 -8.164 1 8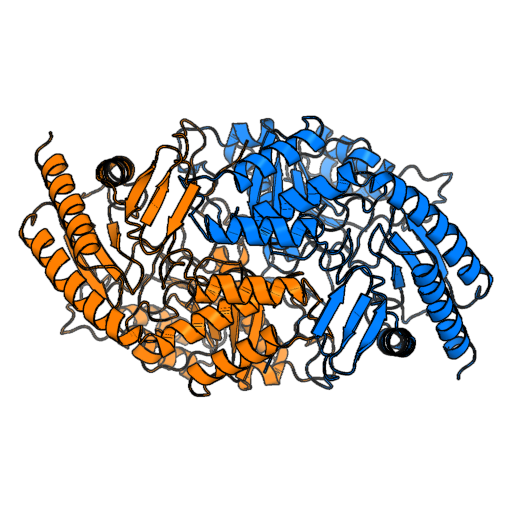9 151 ASN B C 1
ATOM 4615 O O . ASN B 1 151 ? 8.086 13.812 -9.234 1 89 151 ASN B O 1
ATOM 4619 N N . ARG B 1 152 ? 8.977 15.516 -8.125 1 89.06 152 ARG B N 1
ATOM 4620 C CA . ARG B 1 152 ? 9.336 16.266 -9.328 1 89.06 152 ARG B CA 1
ATOM 4621 C C . ARG B 1 152 ? 10.148 15.414 -10.289 1 89.06 152 ARG B C 1
ATOM 4623 O O . ARG B 1 152 ? 10.016 15.547 -11.508 1 89.06 152 ARG B O 1
ATOM 4630 N N . VAL B 1 153 ? 10.883 14.531 -9.75 1 94.44 153 VAL B N 1
ATOM 4631 C CA . VAL B 1 153 ? 11.789 13.734 -10.578 1 94.44 153 VAL B CA 1
ATOM 4632 C C . VAL B 1 153 ? 10.992 12.672 -11.328 1 94.44 153 VAL B C 1
ATOM 4634 O O . VAL B 1 153 ? 11.445 12.164 -12.359 1 94.44 153 VAL B O 1
ATOM 4637 N N . PHE B 1 154 ? 9.742 12.445 -10.984 1 97.12 154 PHE B N 1
ATOM 4638 C CA . PHE B 1 154 ? 8.992 11.312 -11.516 1 97.12 154 PHE B CA 1
ATOM 4639 C C . PHE B 1 154 ? 7.941 11.781 -12.508 1 97.12 154 PHE B C 1
ATOM 4641 O O . PHE B 1 154 ? 6.988 11.055 -12.797 1 97.12 154 PHE B O 1
ATOM 4648 N N . GLN B 1 155 ? 8.031 12.977 -13.031 1 95.5 155 GLN B N 1
ATOM 4649 C CA . GLN B 1 155 ? 7.035 13.531 -13.945 1 95.5 155 GLN B CA 1
ATOM 4650 C C . GLN B 1 155 ? 6.816 12.609 -15.148 1 95.5 155 GLN B C 1
ATOM 4652 O O . GLN B 1 155 ? 5.688 12.461 -15.617 1 95.5 155 GLN B O 1
ATOM 4657 N N . GLY B 1 156 ? 7.875 11.977 -15.625 1 95.56 156 GLY B N 1
ATOM 4658 C CA . GLY B 1 156 ? 7.793 11.117 -16.797 1 95.56 156 GLY B CA 1
ATOM 4659 C C . GLY B 1 156 ? 7.023 9.836 -16.547 1 95.56 156 GLY B C 1
ATOM 4660 O O . GLY B 1 156 ? 6.633 9.141 -17.484 1 95.56 156 GLY B O 1
ATOM 4661 N N . LEU B 1 157 ? 6.727 9.547 -15.258 1 97.94 157 LEU B N 1
ATOM 4662 C CA . LEU B 1 157 ? 6.012 8.328 -14.883 1 97.94 157 LEU B CA 1
ATOM 4663 C C . LEU B 1 157 ? 4.555 8.641 -14.539 1 97.94 157 LEU B C 1
ATOM 4665 O O . LEU B 1 157 ? 3.775 7.734 -14.25 1 97.94 157 LEU B O 1
ATOM 4669 N N . MET B 1 158 ? 4.164 9.883 -14.578 1 97.62 158 MET B N 1
ATOM 4670 C CA . MET B 1 158 ? 2.842 10.305 -14.125 1 97.62 158 MET B CA 1
ATOM 4671 C C . MET B 1 158 ? 1.889 10.461 -15.305 1 97.62 158 MET B C 1
ATOM 4673 O O . MET B 1 158 ? 2.324 10.719 -16.438 1 97.62 158 MET B O 1
ATOM 4677 N N . PHE B 1 159 ? 0.593 10.266 -15.109 1 97.69 159 PHE B N 1
ATOM 4678 C CA . PHE B 1 159 ? -0.401 10.5 -16.156 1 97.69 159 PHE B CA 1
ATOM 4679 C C . PHE B 1 159 ? -0.861 11.953 -16.141 1 97.69 159 PHE B C 1
ATOM 4681 O O . PHE B 1 159 ? -0.666 12.664 -15.148 1 97.69 159 PHE B O 1
ATOM 4688 N N . PRO B 1 160 ? -1.395 12.477 -17.219 1 95.75 160 PRO B N 1
ATOM 4689 C CA . PRO B 1 160 ? -1.767 13.891 -17.328 1 95.75 160 PRO B CA 1
ATOM 4690 C C . PRO B 1 160 ? -2.934 14.258 -16.422 1 95.75 160 PRO B C 1
ATOM 4692 O O . PRO B 1 160 ? -3.885 13.484 -16.281 1 95.75 160 PRO B O 1
ATOM 4695 N N . THR B 1 161 ? -2.842 15.414 -15.805 1 98.12 161 THR B N 1
ATOM 4696 C CA . THR B 1 161 ? -3.861 15.992 -14.938 1 98.12 161 THR B CA 1
ATOM 4697 C C . THR B 1 161 ? -3.99 17.484 -15.172 1 98.12 161 THR B C 1
ATOM 4699 O O . THR B 1 161 ? -3.277 18.062 -16 1 98.12 161 THR B O 1
ATOM 4702 N N . LYS B 1 162 ? -4.992 18.125 -14.648 1 98.5 162 LYS B N 1
ATOM 4703 C CA . LYS B 1 162 ? -5.117 19.578 -14.656 1 98.5 162 LYS B CA 1
ATOM 4704 C C . LYS B 1 162 ? -4.898 20.156 -13.266 1 98.5 162 LYS B C 1
ATOM 4706 O O . LYS B 1 162 ? -5.617 19.812 -12.32 1 98.5 162 LYS B O 1
ATOM 4711 N N . GLU B 1 163 ? -3.924 21.016 -13.188 1 98.31 163 GLU B N 1
ATOM 4712 C CA . GLU B 1 163 ? -3.516 21.578 -11.914 1 98.31 163 GLU B CA 1
ATOM 4713 C C . GLU B 1 163 ? -4.07 23 -11.734 1 98.31 163 GLU B C 1
ATOM 4715 O O . GLU B 1 163 ? -4.066 23.797 -12.68 1 98.31 163 GLU B O 1
ATOM 4720 N N . PHE B 1 164 ? -4.535 23.297 -10.547 1 98.5 164 PHE B N 1
ATOM 4721 C CA . PHE B 1 164 ? -4.996 24.641 -10.203 1 98.5 164 PHE B CA 1
ATOM 4722 C C . PHE B 1 164 ? -4.34 25.125 -8.922 1 98.5 164 PHE B C 1
ATOM 4724 O O . PHE B 1 164 ? -3.734 24.344 -8.188 1 98.5 164 PHE B O 1
ATOM 4731 N N . GLN B 1 165 ? -4.469 26.406 -8.641 1 97.62 165 GLN B N 1
ATOM 4732 C CA . GLN B 1 165 ? -3.93 27.016 -7.43 1 97.62 165 GLN B CA 1
ATOM 4733 C C . GLN B 1 165 ? -4.68 26.547 -6.191 1 97.62 165 GLN B C 1
ATOM 4735 O O . GLN B 1 165 ? -5.91 26.453 -6.203 1 97.62 165 GLN B O 1
ATOM 4740 N N . THR B 1 166 ? -3.932 26.188 -5.172 1 97.5 166 THR B N 1
ATOM 4741 C CA . THR B 1 166 ? -4.492 25.734 -3.902 1 97.5 166 THR B CA 1
ATOM 4742 C C . THR B 1 166 ? -5.215 26.875 -3.189 1 97.5 166 THR B C 1
ATOM 4744 O O . THR B 1 166 ? -4.66 27.969 -3.037 1 97.5 166 THR B O 1
ATOM 4747 N N . PRO B 1 167 ? -6.453 26.625 -2.783 1 97.31 167 PRO B N 1
ATOM 4748 C CA . PRO B 1 167 ? -7.062 27.594 -1.876 1 97.31 167 PRO B CA 1
ATOM 4749 C C . PRO B 1 167 ? -6.309 27.719 -0.555 1 97.31 167 PRO B C 1
ATOM 4751 O O . PRO B 1 167 ? -5.82 26.719 -0.018 1 97.31 167 PRO B O 1
ATOM 4754 N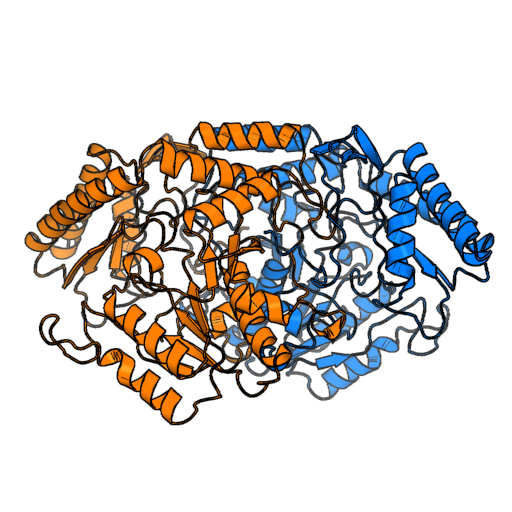 N . ASN B 1 168 ? -6.156 28.938 -0.039 1 96.31 168 ASN B N 1
ATOM 4755 C CA . ASN B 1 168 ? -5.512 29.25 1.231 1 96.31 168 ASN B CA 1
ATOM 4756 C C . ASN B 1 168 ? -6.176 30.438 1.921 1 96.31 168 ASN B C 1
ATOM 4758 O O . ASN B 1 168 ? -5.902 31.594 1.58 1 96.31 168 ASN B O 1
ATOM 4762 N N . CYS B 1 169 ? -6.922 30.172 2.881 1 95 169 CYS B N 1
ATOM 4763 C CA . CYS B 1 169 ? -7.73 31.234 3.479 1 95 169 CYS B CA 1
ATOM 4764 C C . CYS B 1 169 ? -6.895 32.094 4.426 1 95 169 CYS B C 1
ATOM 4766 O O . CYS B 1 169 ? -7.289 33.219 4.77 1 95 169 CYS B O 1
ATOM 4768 N N . ASN B 1 170 ? -5.75 31.578 4.832 1 92.62 170 ASN B N 1
ATOM 4769 C CA . ASN B 1 170 ? -4.863 32.375 5.68 1 92.62 170 ASN B CA 1
ATOM 4770 C C . ASN B 1 170 ? -3.947 33.25 4.848 1 92.62 170 ASN B C 1
ATOM 4772 O O . ASN B 1 170 ? -3.479 34.281 5.332 1 92.62 170 ASN B O 1
ATOM 4776 N N . PHE B 1 171 ? -3.668 32.812 3.68 1 92.5 171 PHE B N 1
ATOM 4777 C CA . PHE B 1 171 ? -2.936 33.562 2.682 1 92.5 171 PHE B CA 1
ATOM 4778 C C . PHE B 1 171 ? -3.609 33.469 1.318 1 92.5 171 PHE B C 1
ATOM 4780 O O . PHE B 1 171 ? -3.115 32.781 0.425 1 92.5 171 PHE B O 1
ATOM 4787 N N . CYS B 1 172 ? -4.66 34.219 1.169 1 93.38 172 CYS B N 1
ATOM 4788 C CA . CYS B 1 172 ? -5.539 34.094 0.011 1 93.38 172 CYS B CA 1
ATOM 4789 C C . CYS B 1 172 ? -4.801 34.438 -1.274 1 93.38 172 CYS B C 1
ATOM 4791 O O . CYS B 1 172 ? -4.328 35.562 -1.434 1 93.38 172 CYS B O 1
ATOM 4793 N N . PRO B 1 173 ? -4.848 33.5 -2.133 1 89.81 173 PRO B N 1
ATOM 4794 C CA . PRO B 1 173 ? -4.148 33.781 -3.389 1 89.81 173 PRO B CA 1
ATOM 4795 C C . PRO B 1 173 ? -4.848 34.875 -4.215 1 89.81 173 PRO B C 1
ATOM 4797 O O . PRO B 1 173 ? -4.242 35.438 -5.125 1 89.81 173 PRO B O 1
ATOM 4800 N N . MET B 1 174 ? -6.066 35.188 -3.893 1 90.12 174 MET B N 1
ATOM 4801 C CA . MET B 1 174 ? -6.844 36.188 -4.621 1 90.12 174 MET B CA 1
ATOM 4802 C C . MET B 1 174 ? -6.766 37.562 -3.934 1 90.12 174 MET B C 1
ATOM 4804 O O . MET B 1 174 ? -7.367 38.531 -4.395 1 90.12 174 MET B O 1
ATOM 4808 N N . GLY B 1 175 ? -6.125 37.531 -2.863 1 88.62 175 GLY B N 1
ATOM 4809 C CA . GLY B 1 175 ? -5.984 38.781 -2.131 1 88.62 175 GLY B CA 1
ATOM 4810 C C . GLY B 1 175 ? -7.277 39.25 -1.482 1 88.62 175 GLY B C 1
ATOM 4811 O O . GLY B 1 175 ? -7.461 40.438 -1.235 1 88.62 175 GLY B O 1
ATOM 4812 N N . LYS B 1 176 ? -8.117 38.312 -1.246 1 87.31 176 LYS B N 1
ATOM 4813 C CA . LYS B 1 176 ? -9.406 38.656 -0.651 1 87.31 176 LYS B CA 1
ATOM 4814 C C . LYS B 1 176 ? -9.352 38.562 0.872 1 87.31 176 LYS B C 1
ATOM 4816 O O . LYS B 1 176 ? -8.531 37.844 1.431 1 87.31 176 LYS B O 1
ATOM 4821 N N . LYS B 1 177 ? -10.234 39.344 1.439 1 83.12 177 LYS B N 1
ATOM 4822 C CA . LYS B 1 177 ? -10.422 39.281 2.885 1 83.12 177 LYS B CA 1
ATOM 4823 C C . LYS B 1 177 ? -11.531 38.281 3.248 1 83.12 177 LYS B C 1
ATOM 4825 O O . LYS B 1 177 ? -12.469 38.094 2.48 1 83.12 177 LYS B O 1
ATOM 4830 N N . PRO B 1 178 ? -11.367 37.594 4.402 1 78.81 178 PRO B N 1
ATOM 4831 C CA . PRO B 1 178 ? -12.344 36.562 4.797 1 78.81 178 PRO B CA 1
ATOM 4832 C C . PRO B 1 178 ? -13.781 37.062 4.727 1 78.81 178 PRO B C 1
ATOM 4834 O O . PRO B 1 178 ? -14.672 36.344 4.305 1 78.81 178 PRO B O 1
ATOM 4837 N N . GLU B 1 179 ? -14.008 38.375 4.996 1 81.25 179 GLU B N 1
ATOM 4838 C CA . GLU B 1 179 ? -15.352 38.938 5.055 1 81.25 179 GLU B CA 1
ATOM 4839 C C . GLU B 1 179 ? -15.906 39.188 3.656 1 81.25 179 GLU B C 1
ATOM 4841 O O . GLU B 1 179 ? -17.125 39.25 3.467 1 81.25 179 GLU B O 1
ATOM 4846 N N . SER B 1 180 ? -15.086 39.281 2.744 1 86.56 180 SER B N 1
ATOM 4847 C CA . SER B 1 180 ? -15.531 39.656 1.401 1 86.56 180 SER B CA 1
ATOM 4848 C C . SER B 1 180 ? -15.32 38.5 0.423 1 86.56 180 SER B C 1
ATOM 4850 O O . SER B 1 180 ? -15.75 38.562 -0.728 1 86.56 180 SER B O 1
ATOM 4852 N N . CYS B 1 181 ? -14.797 37.469 0.945 1 91.31 181 CYS B N 1
ATOM 4853 C CA . CYS B 1 181 ? -14.445 36.375 0.076 1 91.31 181 CYS B CA 1
ATOM 4854 C C . CYS B 1 181 ? -15.695 35.625 -0.378 1 91.31 181 CYS B C 1
ATOM 4856 O O . CYS B 1 181 ? -16.562 35.281 0.438 1 91.31 181 CYS B O 1
ATOM 4858 N N . LYS B 1 182 ? -15.875 35.469 -1.646 1 93.12 182 LYS B N 1
ATOM 4859 C CA . LYS B 1 182 ? -16.922 34.656 -2.229 1 93.12 182 LYS B CA 1
ATOM 4860 C C . LYS B 1 182 ? -16.359 33.375 -2.854 1 93.12 182 LYS B C 1
ATOM 4862 O O . LYS B 1 182 ? -16.906 32.844 -3.828 1 93.12 182 LYS B O 1
ATOM 4867 N N . VAL B 1 183 ? -15.133 32.938 -2.391 1 95.88 183 VAL B N 1
ATOM 4868 C CA . VAL B 1 183 ? -14.422 31.75 -2.809 1 95.88 183 VAL B CA 1
ATOM 4869 C C . VAL B 1 183 ? -14.047 31.844 -4.285 1 95.88 183 VAL B C 1
ATOM 4871 O O . VAL B 1 183 ? -14.234 30.906 -5.051 1 95.88 183 VAL B O 1
ATOM 4874 N N . GLU B 1 184 ? -13.633 33 -4.695 1 95.44 184 GLU B N 1
ATOM 4875 C CA . GLU B 1 184 ? -13.227 33.281 -6.07 1 95.44 184 GLU B CA 1
ATOM 4876 C C . GLU B 1 184 ? -12.047 32.406 -6.484 1 95.44 184 GLU B C 1
ATOM 4878 O O . GLU B 1 184 ? -11.781 32.219 -7.676 1 95.44 184 GLU B O 1
ATOM 4883 N N . CYS B 1 185 ? -11.383 31.797 -5.523 1 96.12 185 CYS B N 1
ATOM 4884 C CA . CYS B 1 185 ? -10.242 30.938 -5.793 1 96.12 185 CYS B CA 1
ATOM 4885 C C . CYS B 1 185 ? -10.664 29.703 -6.578 1 96.12 185 CYS B C 1
ATOM 4887 O O . CYS B 1 185 ? -9.82 29.016 -7.16 1 96.12 185 CYS B O 1
ATOM 4889 N N . ILE B 1 186 ? -11.953 29.453 -6.727 1 97.88 186 ILE B N 1
ATOM 4890 C CA . ILE B 1 186 ? -12.453 28.266 -7.414 1 97.88 186 ILE B CA 1
ATOM 4891 C C . ILE B 1 186 ? -12.914 28.641 -8.82 1 97.88 186 ILE B C 1
ATOM 4893 O O . ILE B 1 186 ? -13.172 27.781 -9.656 1 97.88 186 ILE B O 1
ATOM 4897 N N . ASP B 1 187 ? -12.961 29.938 -9.172 1 97.56 187 ASP B N 1
ATOM 4898 C CA . ASP B 1 187 ? -13.438 30.422 -10.461 1 97.56 187 ASP B CA 1
ATOM 4899 C C . ASP B 1 187 ? -12.656 29.781 -11.609 1 97.56 187 ASP B C 1
ATOM 4901 O O . ASP B 1 187 ? -13.242 29.375 -12.617 1 97.56 187 ASP B O 1
ATOM 4905 N N . PRO B 1 188 ? -11.352 29.703 -11.492 1 98.19 188 PRO B N 1
ATOM 4906 C CA . PRO B 1 188 ? -10.594 29.094 -12.594 1 98.19 188 PRO B CA 1
ATOM 4907 C C . PRO B 1 188 ? -11.008 27.656 -12.867 1 98.19 188 PRO B C 1
ATOM 4909 O O . PRO B 1 188 ? -10.992 27.203 -14.016 1 98.19 188 PRO B O 1
ATOM 4912 N N . ILE B 1 189 ? -11.32 26.922 -11.852 1 98.5 189 ILE B N 1
ATOM 4913 C CA . ILE B 1 189 ? -11.766 25.547 -12.016 1 98.5 189 ILE B CA 1
ATOM 4914 C C . ILE B 1 189 ? -13.102 25.516 -12.766 1 98.5 189 ILE B C 1
ATOM 4916 O O . ILE B 1 189 ? -13.281 24.734 -13.695 1 98.5 189 ILE B O 1
ATOM 4920 N N . GLU B 1 190 ? -13.992 26.344 -12.352 1 98.38 190 GLU B N 1
ATOM 4921 C CA . GLU B 1 190 ? -15.289 26.391 -13.031 1 98.38 190 GLU B CA 1
ATOM 4922 C C . GLU B 1 190 ? -15.125 26.797 -14.492 1 98.38 190 GLU B C 1
ATOM 4924 O O . GLU B 1 190 ? -15.812 26.266 -15.367 1 98.38 190 GLU B O 1
ATOM 4929 N N . LYS B 1 191 ? -14.281 27.781 -14.734 1 98.56 191 LYS B N 1
ATOM 4930 C CA . LYS B 1 191 ? -14.008 28.203 -16.109 1 98.56 191 LYS B CA 1
ATOM 4931 C C . LYS B 1 191 ? -13.492 27.031 -16.953 1 98.56 191 LYS B C 1
ATOM 4933 O O . LYS B 1 191 ? -13.828 26.922 -18.125 1 98.56 191 LYS B O 1
ATOM 4938 N N . PHE B 1 192 ? -12.641 26.203 -16.344 1 98.56 192 PHE B N 1
ATOM 4939 C CA . PHE B 1 192 ? -12.133 25.031 -17.062 1 98.56 192 PHE B CA 1
ATOM 4940 C C . PHE B 1 192 ? -13.273 24.094 -17.406 1 98.56 192 PHE B C 1
ATOM 4942 O O . PHE B 1 192 ? -13.336 23.578 -18.531 1 98.56 192 PHE B O 1
ATOM 4949 N N . PHE B 1 193 ? -14.195 23.875 -16.484 1 98.25 193 PHE B N 1
ATOM 4950 C CA . PHE B 1 193 ? -15.359 23.031 -16.75 1 98.25 193 PHE B CA 1
ATOM 4951 C C . PHE B 1 193 ? -16.203 23.594 -17.875 1 98.25 193 PHE B C 1
ATOM 4953 O O . PHE B 1 193 ? -16.719 22.859 -18.719 1 98.25 193 PHE B O 1
ATOM 4960 N N . GLN B 1 194 ? -16.391 24.922 -17.859 1 98.25 194 GLN B N 1
ATOM 4961 C CA . GLN B 1 194 ? -17.172 25.578 -18.906 1 98.25 194 GLN B CA 1
ATOM 4962 C C . GLN B 1 194 ? -16.562 25.328 -20.281 1 98.25 194 GLN B C 1
ATOM 4964 O O . GLN B 1 194 ? -17.297 25.078 -21.25 1 98.25 194 GLN B O 1
ATOM 4969 N N . LYS B 1 195 ? -15.289 25.281 -20.328 1 98 195 LYS B N 1
ATOM 4970 C CA . LYS B 1 195 ? -14.578 25.109 -21.594 1 98 195 LYS B CA 1
ATOM 4971 C C . LYS B 1 195 ? -14.531 23.641 -22 1 98 195 LYS B C 1
ATOM 4973 O O . LYS B 1 195 ? -14.508 23.312 -23.188 1 98 195 LYS B O 1
ATOM 4978 N N . SER B 1 196 ? -14.5 22.781 -21.016 1 96.94 196 SER B N 1
ATOM 4979 C CA . SER B 1 196 ? -14.375 21.344 -21.25 1 96.94 196 SER B CA 1
ATOM 4980 C C . SER B 1 196 ? -15.336 20.562 -20.359 1 96.94 196 SER B C 1
ATOM 4982 O O . SER B 1 196 ? -14.906 19.766 -19.516 1 96.94 196 SER B O 1
ATOM 4984 N N . PRO B 1 197 ? -16.609 20.609 -20.594 1 94.81 197 PRO B N 1
ATOM 4985 C CA . PRO B 1 197 ? -17.641 20.094 -19.688 1 94.81 197 PRO B CA 1
ATOM 4986 C C . PRO B 1 197 ? -17.609 18.578 -19.562 1 94.81 197 PRO B C 1
ATOM 4988 O O . PRO B 1 197 ? -18.141 18.016 -18.594 1 94.81 197 PRO B O 1
ATOM 4991 N N . LYS B 1 198 ? -16.938 17.859 -20.484 1 96.5 198 LYS B N 1
ATOM 4992 C CA . LYS B 1 198 ? -16.984 16.391 -20.453 1 96.5 198 LYS B CA 1
ATOM 4993 C C . LYS B 1 198 ? -15.586 15.805 -20.328 1 96.5 198 LYS B C 1
ATOM 4995 O O . LYS B 1 198 ? -15.367 14.625 -20.609 1 96.5 198 LYS B O 1
ATOM 5000 N N . ALA B 1 199 ? -14.641 16.609 -19.875 1 97.62 199 ALA B N 1
ATOM 5001 C CA . ALA B 1 199 ? -13.258 16.141 -19.844 1 97.62 199 ALA B CA 1
ATOM 5002 C C . ALA B 1 199 ? -12.891 15.57 -18.469 1 97.62 199 ALA B C 1
ATOM 5004 O O . ALA B 1 199 ? -12.039 14.688 -18.375 1 97.62 199 ALA B O 1
ATOM 5005 N N . VAL B 1 200 ? -13.57 16.094 -17.453 1 98.56 200 VAL B N 1
ATOM 5006 C CA . VAL B 1 200 ? -13.102 15.852 -16.094 1 98.56 200 VAL B CA 1
ATOM 5007 C C . VAL B 1 200 ? -13.805 14.625 -15.516 1 98.56 200 VAL B C 1
ATOM 5009 O O . VAL B 1 200 ? -15.039 14.594 -15.438 1 98.56 200 VAL B O 1
ATOM 5012 N N . ALA B 1 201 ? -12.977 13.656 -15.094 1 98.56 201 ALA B N 1
ATOM 5013 C CA . ALA B 1 201 ? -13.492 12.484 -14.398 1 98.56 201 ALA B CA 1
ATOM 5014 C C . ALA B 1 201 ? -13.758 12.789 -12.922 1 98.56 201 ALA B C 1
ATOM 5016 O O . ALA B 1 201 ? -14.789 12.383 -12.375 1 98.56 201 ALA B O 1
ATOM 5017 N N . GLY B 1 202 ? -12.781 13.492 -12.328 1 98.69 202 GLY B N 1
ATOM 5018 C CA . GLY B 1 202 ? -12.953 13.734 -10.906 1 98.69 202 GLY B CA 1
ATOM 5019 C C . GLY B 1 202 ? -12.055 14.844 -10.383 1 98.69 202 GLY B C 1
ATOM 5020 O O . GLY B 1 202 ? -11.07 15.203 -11.023 1 98.69 202 GLY B O 1
ATOM 5021 N N . ILE B 1 203 ? -12.422 15.453 -9.258 1 98.88 203 ILE B N 1
ATOM 5022 C CA . ILE B 1 203 ? -11.641 16.422 -8.492 1 98.88 203 ILE B CA 1
ATOM 5023 C C . ILE B 1 203 ? -11.102 15.766 -7.227 1 98.88 203 ILE B C 1
ATOM 5025 O O . ILE B 1 203 ? -11.867 15.383 -6.34 1 98.88 203 ILE B O 1
ATOM 5029 N N . VAL B 1 204 ? -9.781 15.578 -7.129 1 98.88 204 VAL B N 1
ATOM 5030 C CA . VAL B 1 204 ? -9.156 14.922 -5.988 1 98.88 204 VAL B CA 1
ATOM 5031 C C . VAL B 1 204 ? -8.68 15.977 -4.988 1 98.88 204 VAL B C 1
ATOM 5033 O O . VAL B 1 204 ? -7.863 16.844 -5.32 1 98.88 204 VAL B O 1
ATOM 5036 N N . ILE B 1 205 ? -9.211 15.844 -3.707 1 98.19 205 ILE B N 1
ATOM 5037 C CA . ILE B 1 205 ? -9.016 16.953 -2.785 1 98.19 205 ILE B CA 1
ATOM 5038 C C . ILE B 1 205 ? -8.688 16.422 -1.394 1 98.19 205 ILE B C 1
ATOM 5040 O O . ILE B 1 205 ? -9.266 15.43 -0.952 1 98.19 205 ILE B O 1
ATOM 5044 N N . GLU B 1 206 ? -7.695 17.031 -0.721 1 98.81 206 GLU B N 1
ATOM 5045 C CA . GLU B 1 206 ? -7.629 16.969 0.736 1 98.81 206 GLU B CA 1
ATOM 5046 C C . GLU B 1 206 ? -8.648 17.906 1.37 1 98.81 206 GLU B C 1
ATOM 5048 O O . GLU B 1 206 ? -8.516 19.141 1.29 1 98.81 206 GLU B O 1
ATOM 5053 N N . PRO B 1 207 ? -9.625 17.406 2.041 1 98.88 207 PRO B N 1
ATOM 5054 C CA . PRO B 1 207 ? -10.703 18.281 2.49 1 98.88 207 PRO B CA 1
ATOM 5055 C C . PRO B 1 207 ? -10.32 19.109 3.717 1 98.88 207 PRO B C 1
ATOM 5057 O O . PRO B 1 207 ? -9.852 18.547 4.715 1 98.88 207 PRO B O 1
ATOM 5060 N N . LEU B 1 208 ? -10.398 20.469 3.627 1 98.81 208 LEU B N 1
ATOM 5061 C CA . LEU B 1 208 ? -10.312 21.484 4.66 1 98.81 208 LEU B CA 1
ATOM 5062 C C . LEU B 1 208 ? -8.859 21.766 5.039 1 98.81 208 LEU B C 1
ATOM 5064 O O . LEU B 1 208 ? -8.5 22.891 5.355 1 98.81 208 LEU B O 1
ATOM 5068 N N . ILE B 1 209 ? -8.039 20.734 5.094 1 98.81 209 ILE B N 1
ATOM 5069 C CA . ILE B 1 209 ? -6.641 20.891 5.473 1 98.81 209 ILE B CA 1
ATOM 5070 C C . ILE B 1 209 ? -5.75 20.125 4.5 1 98.81 209 ILE B C 1
ATOM 5072 O O . ILE B 1 209 ? -5.906 18.922 4.324 1 98.81 209 ILE B O 1
ATOM 5076 N N . LEU B 1 210 ? -4.871 20.828 3.803 1 98.38 210 LEU B N 1
ATOM 5077 C CA . LEU B 1 210 ? -3.768 20.156 3.123 1 98.38 210 LEU B CA 1
ATOM 5078 C C . LEU B 1 210 ? -2.615 19.891 4.086 1 98.38 210 LEU B C 1
ATOM 5080 O O . LEU B 1 210 ? -1.892 20.812 4.465 1 98.38 210 LEU B O 1
ATOM 5084 N N . GLY B 1 211 ? -2.438 18.641 4.492 1 97.06 211 GLY B N 1
ATOM 5085 C CA . GLY B 1 211 ? -1.485 18.281 5.527 1 97.06 211 GLY B CA 1
ATOM 5086 C C . GLY B 1 211 ? -0.042 18.5 5.117 1 97.06 211 GLY B C 1
ATOM 5087 O O . GLY B 1 211 ? 0.54 19.547 5.402 1 97.06 211 GLY B O 1
ATOM 5088 N N . SER B 1 212 ? 0.493 17.625 4.277 1 95.06 212 SER B N 1
ATOM 5089 C CA . SER B 1 212 ? 1.897 17.641 3.881 1 95.06 212 SER B CA 1
ATOM 5090 C C . SER B 1 212 ? 2.232 18.875 3.061 1 95.06 212 SER B C 1
ATOM 5092 O O . SER B 1 212 ? 3.396 19.281 2.971 1 95.06 212 SER B O 1
ATOM 5094 N N . GLY B 1 213 ? 1.209 19.516 2.525 1 94.25 213 GLY B N 1
ATOM 5095 C CA . GLY B 1 213 ? 1.411 20.719 1.736 1 94.25 213 GLY B CA 1
ATOM 5096 C C . GLY B 1 213 ? 1.708 21.953 2.582 1 94.25 213 GLY B C 1
ATOM 5097 O O . GLY B 1 213 ? 1.922 23.047 2.049 1 94.25 213 GLY B O 1
ATOM 5098 N N . GLY B 1 214 ? 1.776 21.781 3.916 1 95.25 214 GLY B N 1
ATOM 5099 C CA . GLY B 1 214 ? 2.092 22.891 4.809 1 95.25 214 GLY B CA 1
ATOM 5100 C C . GLY B 1 214 ? 0.948 23.25 5.734 1 95.25 214 GLY B C 1
ATOM 5101 O O . GLY B 1 214 ? 0.821 24.406 6.152 1 95.25 214 GLY B O 1
ATOM 5102 N N . MET B 1 215 ? 0.096 22.312 5.941 1 98 215 MET B N 1
ATOM 5103 C CA . MET B 1 215 ? -1.062 22.547 6.801 1 98 215 MET B CA 1
ATOM 5104 C C . MET B 1 215 ? -1.828 23.781 6.352 1 98 215 MET B C 1
ATOM 5106 O O . MET B 1 215 ? -2.076 24.688 7.152 1 98 215 MET B O 1
ATOM 5110 N N . ILE B 1 216 ? -2.207 23.734 5.098 1 97.88 216 ILE B N 1
ATOM 5111 C CA . ILE B 1 216 ? -2.967 24.828 4.508 1 97.88 216 ILE B CA 1
ATOM 5112 C C . ILE B 1 216 ? -4.457 24.641 4.781 1 97.88 216 ILE B C 1
ATOM 5114 O O . ILE B 1 216 ? -5.02 23.594 4.457 1 97.88 216 ILE B O 1
ATOM 5118 N N . PHE B 1 217 ? -5.055 25.672 5.43 1 97.81 217 PHE B N 1
ATOM 5119 C CA . PHE B 1 217 ? -6.477 25.594 5.758 1 97.81 217 PHE B CA 1
ATOM 5120 C C . PHE B 1 217 ? -7.301 26.391 4.746 1 97.81 217 PHE B C 1
ATOM 5122 O O . PHE B 1 217 ? -6.855 27.422 4.25 1 97.81 217 PHE B O 1
ATOM 5129 N N . TYR B 1 218 ? -8.438 25.906 4.379 1 97.31 218 TYR B N 1
ATOM 5130 C CA . TYR B 1 218 ? -9.414 26.672 3.615 1 97.31 218 TYR B CA 1
ATOM 5131 C C . TYR B 1 218 ? -10.828 26.453 4.156 1 97.31 218 TYR B C 1
ATOM 5133 O O . TYR B 1 218 ? -11.07 25.484 4.883 1 97.31 218 TYR B O 1
ATOM 5141 N N . LYS B 1 219 ? -11.711 27.281 3.92 1 96.44 219 LYS B N 1
ATOM 5142 C CA . LYS B 1 219 ? -13.023 27.281 4.555 1 96.44 219 LYS B CA 1
ATOM 5143 C C . LYS B 1 219 ? -13.953 26.266 3.893 1 96.44 219 LYS B C 1
ATOM 5145 O O . LYS B 1 219 ? -13.703 25.828 2.768 1 96.44 219 LYS B O 1
ATOM 5150 N N . GLU B 1 220 ? -15 25.891 4.52 1 97.69 220 GLU B N 1
ATOM 5151 C CA . GLU B 1 220 ? -15.977 24.891 4.113 1 97.69 220 GLU B CA 1
ATOM 5152 C C . GLU B 1 220 ? -16.656 25.266 2.801 1 97.69 220 GLU B C 1
ATOM 5154 O O . GLU B 1 220 ? -16.984 24.406 1.99 1 97.69 220 GLU B O 1
ATOM 5159 N N . GLU B 1 221 ? -16.781 26.578 2.553 1 97.75 221 GLU B N 1
ATOM 5160 C CA . GLU B 1 221 ? -17.484 27.078 1.372 1 97.75 221 GLU B CA 1
ATOM 5161 C C . GLU B 1 221 ? -16.766 26.672 0.091 1 97.75 221 GLU B C 1
ATOM 5163 O O . GLU B 1 221 ? -17.375 26.547 -0.964 1 97.75 221 GLU B O 1
ATOM 5168 N N . VAL B 1 222 ? -15.461 26.469 0.174 1 98.12 222 VAL B N 1
ATOM 5169 C CA . VAL B 1 222 ? -14.688 26.016 -0.971 1 98.12 222 VAL B CA 1
ATOM 5170 C C . VAL B 1 222 ? -15.18 24.625 -1.403 1 98.12 222 VAL B C 1
ATOM 5172 O O . VAL B 1 222 ? -15.422 24.391 -2.59 1 98.12 222 VAL B O 1
ATOM 5175 N N . LEU B 1 223 ? -15.383 23.734 -0.438 1 98.75 223 LEU B N 1
ATOM 5176 C CA . LEU B 1 223 ? -15.859 22.391 -0.714 1 98.75 223 LEU B CA 1
ATOM 5177 C C . LEU B 1 223 ? -17.297 22.422 -1.232 1 98.75 223 LEU B C 1
ATOM 5179 O O . LEU B 1 223 ? -17.656 21.641 -2.123 1 98.75 223 LEU B O 1
ATOM 5183 N N . GLN B 1 224 ? -18.078 23.281 -0.663 1 98.75 224 GLN B N 1
ATOM 5184 C CA . GLN B 1 224 ? -19.453 23.422 -1.1 1 98.75 224 GLN B CA 1
ATOM 5185 C C . GLN B 1 224 ? -19.531 23.875 -2.557 1 98.75 224 GLN B C 1
ATOM 5187 O O . GLN B 1 224 ? -20.344 23.344 -3.332 1 98.75 224 GLN B O 1
ATOM 5192 N N . ARG B 1 225 ? -18.719 24.828 -2.906 1 98.56 225 ARG B N 1
ATOM 5193 C CA . ARG B 1 225 ? -18.672 25.312 -4.285 1 98.56 225 ARG B CA 1
ATOM 5194 C C . ARG B 1 225 ? -18.188 24.219 -5.227 1 98.56 225 ARG B C 1
ATOM 5196 O O . ARG B 1 225 ? -18.703 24.062 -6.34 1 98.56 225 ARG B O 1
ATOM 5203 N N . LEU B 1 226 ? -17.219 23.438 -4.859 1 98.81 226 LEU B N 1
ATOM 5204 C CA . LEU B 1 226 ? -16.703 22.328 -5.676 1 98.81 226 LEU B CA 1
ATOM 5205 C C . LEU B 1 226 ? -17.781 21.266 -5.871 1 98.81 226 LEU B C 1
ATOM 5207 O O . LEU B 1 226 ? -17.875 20.656 -6.945 1 98.81 226 LEU B O 1
ATOM 5211 N N . GLU B 1 227 ? -18.547 20.953 -4.793 1 98.75 227 GLU B N 1
ATOM 5212 C CA . GLU B 1 227 ? -19.656 20.016 -4.934 1 98.75 227 GLU B CA 1
ATOM 5213 C C . GLU B 1 227 ? -20.656 20.484 -5.977 1 98.75 227 GLU B C 1
ATOM 5215 O O . GLU B 1 227 ? -21.109 19.703 -6.816 1 98.75 227 GLU B O 1
ATOM 5220 N N . THR B 1 228 ? -20.969 21.797 -5.875 1 98.62 228 THR B N 1
ATOM 5221 C CA . THR B 1 228 ? -21.906 22.391 -6.816 1 98.62 228 THR B CA 1
ATOM 5222 C C . THR B 1 228 ? -21.406 22.25 -8.25 1 98.62 228 THR B C 1
ATOM 5224 O O . THR B 1 228 ? -22.156 21.859 -9.148 1 98.62 228 THR B O 1
ATOM 5227 N N . ILE B 1 229 ? -20.156 22.562 -8.484 1 98.56 229 ILE B N 1
ATOM 5228 C CA . ILE B 1 229 ? -19.547 22.516 -9.805 1 98.56 229 ILE B CA 1
ATOM 5229 C C . ILE B 1 229 ? -19.531 21.062 -10.305 1 98.56 229 ILE B C 1
ATOM 5231 O O . ILE B 1 229 ? -19.906 20.797 -11.453 1 98.56 229 ILE B O 1
ATOM 5235 N N . SER B 1 230 ? -19.094 20.109 -9.438 1 98.31 230 SER B N 1
ATOM 5236 C CA . SER B 1 230 ? -19.016 18.703 -9.828 1 98.31 230 SER B CA 1
ATOM 5237 C C . SER B 1 230 ? -20.391 18.172 -10.227 1 98.31 230 SER B C 1
ATOM 5239 O O . SER B 1 230 ? -20.516 17.453 -11.219 1 98.31 230 SER B O 1
ATOM 5241 N N . LYS B 1 231 ? -21.438 18.531 -9.516 1 98.06 231 LYS B N 1
ATOM 5242 C CA . LYS B 1 231 ? -22.812 18.094 -9.82 1 98.06 231 LYS B CA 1
ATOM 5243 C C . LYS B 1 231 ? -23.297 18.719 -11.133 1 98.06 231 LYS B C 1
ATOM 5245 O O . LYS B 1 231 ? -23.891 18.016 -11.961 1 98.06 231 LYS B O 1
ATOM 5250 N N . LYS B 1 232 ? -23.031 19.969 -11.234 1 98.38 232 LYS B N 1
ATOM 5251 C CA . LYS B 1 232 ? -23.469 20.703 -12.414 1 98.38 232 LYS B CA 1
ATOM 5252 C C . LYS B 1 232 ? -22.922 20.078 -13.688 1 98.38 232 LYS B C 1
ATOM 5254 O O . LYS B 1 232 ? -23.625 19.969 -14.695 1 98.38 232 LYS B O 1
ATOM 5259 N N . TYR B 1 233 ? -21.688 19.641 -13.664 1 98.31 233 TYR B N 1
ATOM 5260 C CA . TYR B 1 233 ? -21.016 19.219 -14.891 1 98.31 233 TYR B CA 1
ATOM 5261 C C . TYR B 1 233 ? -20.875 17.703 -14.938 1 98.31 233 TYR B C 1
ATOM 5263 O O . TYR B 1 233 ? -20.312 17.156 -15.883 1 98.31 233 TYR B O 1
ATOM 5271 N N . GLY B 1 234 ? -21.312 16.984 -13.93 1 98 234 GLY B N 1
ATOM 5272 C CA . GLY B 1 234 ? -21.375 15.539 -13.922 1 98 234 GLY B CA 1
ATOM 5273 C C . GLY B 1 234 ? -20.031 14.898 -13.578 1 98 234 GLY B C 1
ATOM 5274 O O . GLY B 1 234 ? -19.797 13.727 -13.898 1 98 234 GLY B O 1
ATOM 5275 N N . SER B 1 235 ? -19.094 15.633 -13.023 1 98.56 235 SER B N 1
ATOM 5276 C CA . SER B 1 235 ? -17.812 15.094 -12.555 1 98.56 235 SER B CA 1
ATOM 5277 C C . SER B 1 235 ? -17.938 14.523 -11.141 1 98.56 235 SER B C 1
ATOM 5279 O O . SER B 1 235 ? -19 14.656 -10.508 1 98.56 235 SER B O 1
ATOM 5281 N N . LEU B 1 236 ? -16.922 13.789 -10.727 1 98.88 236 LEU B N 1
ATOM 5282 C CA . LEU B 1 236 ? -16.984 13.148 -9.422 1 98.88 236 LEU B CA 1
ATOM 5283 C C . LEU B 1 236 ? -16.109 13.883 -8.406 1 98.88 236 LEU B C 1
ATOM 5285 O O . LEU B 1 236 ? -15.07 14.438 -8.766 1 98.88 236 LEU B O 1
ATOM 5289 N N . LEU B 1 237 ? -16.578 13.969 -7.207 1 98.88 237 LEU B N 1
ATOM 5290 C CA . LEU B 1 237 ? -15.836 14.562 -6.102 1 98.88 237 LEU B CA 1
ATOM 5291 C C . LEU B 1 237 ? -15.164 13.492 -5.258 1 98.88 237 LEU B C 1
ATOM 5293 O O . LEU B 1 237 ? -15.836 12.672 -4.629 1 98.88 237 LEU B O 1
ATOM 5297 N N . LEU B 1 238 ? -13.828 13.43 -5.25 1 98.94 238 LEU B N 1
ATOM 5298 C CA . LEU B 1 238 ? -13 12.445 -4.559 1 98.94 238 LEU B CA 1
ATOM 5299 C C . LEU B 1 238 ? -12.273 13.086 -3.377 1 98.94 238 LEU B C 1
ATOM 5301 O O . LEU B 1 238 ? -11.32 13.852 -3.564 1 98.94 238 LEU B O 1
ATOM 5305 N N . LEU B 1 239 ? -12.648 12.695 -2.172 1 98.94 239 LEU B N 1
ATOM 5306 C CA . LEU B 1 239 ? -12.047 13.312 -0.998 1 98.94 239 LEU B CA 1
ATOM 5307 C C . LEU B 1 239 ? -11.023 12.375 -0.356 1 98.94 239 LEU B C 1
ATOM 5309 O O . LEU B 1 239 ? -11.359 11.25 0.023 1 98.94 239 LEU B O 1
ATOM 5313 N N . ASP B 1 240 ? -9.828 12.852 -0.262 1 98.94 240 ASP B N 1
ATOM 5314 C CA . ASP B 1 240 ? -8.766 12.203 0.498 1 98.94 240 ASP B CA 1
ATOM 5315 C C . ASP B 1 240 ? -8.867 12.547 1.983 1 98.94 240 ASP B C 1
ATOM 5317 O O . ASP B 1 240 ? -8.289 13.539 2.438 1 98.94 240 ASP B O 1
ATOM 5321 N N . GLU B 1 241 ? -9.547 11.727 2.73 1 98.88 241 GLU B N 1
ATOM 5322 C CA . GLU B 1 241 ? -9.727 11.938 4.164 1 98.88 241 GLU B CA 1
ATOM 5323 C C . GLU B 1 241 ? -8.75 11.094 4.973 1 98.88 241 GLU B C 1
ATOM 5325 O O . GLU B 1 241 ? -9.016 10.773 6.133 1 98.88 241 GLU B O 1
ATOM 5330 N N . VAL B 1 242 ? -7.652 10.719 4.344 1 98.81 242 VAL B N 1
ATOM 5331 C CA . VAL B 1 242 ? -6.633 9.914 5.008 1 98.81 242 VAL B CA 1
ATOM 5332 C C . VAL B 1 242 ? -6.145 10.625 6.266 1 98.81 242 VAL B C 1
ATOM 5334 O O . VAL B 1 242 ? -6.043 10.016 7.332 1 98.81 242 VAL B O 1
ATOM 5337 N N . PHE B 1 243 ? -5.902 11.898 6.152 1 98.69 243 PHE B N 1
ATOM 5338 C CA . PHE B 1 243 ? -5.43 12.695 7.281 1 98.69 243 PHE B CA 1
ATOM 5339 C C . PHE B 1 243 ? -6.605 13.258 8.078 1 98.69 243 PHE B C 1
ATOM 5341 O O . PHE B 1 243 ? -6.605 13.203 9.305 1 98.69 243 PHE B O 1
ATOM 5348 N N . THR B 1 244 ? -7.621 13.758 7.441 1 98.81 244 THR B N 1
ATOM 5349 C CA . THR B 1 244 ? -8.656 14.57 8.07 1 98.81 244 THR B CA 1
ATOM 5350 C C . THR B 1 244 ? -9.719 13.68 8.719 1 98.81 244 THR B C 1
ATOM 5352 O O . THR B 1 244 ? -10.539 14.164 9.508 1 98.81 244 THR B O 1
ATOM 5355 N N . GLY B 1 245 ? -9.711 12.375 8.406 1 98.5 245 GLY B N 1
ATOM 5356 C CA . GLY B 1 245 ? -10.75 11.5 8.922 1 98.5 245 GLY B CA 1
ATOM 5357 C C . GLY B 1 245 ? -10.633 11.242 10.414 1 98.5 245 GLY B C 1
ATOM 5358 O O . GLY B 1 245 ? -9.625 11.594 11.031 1 98.5 245 GLY B O 1
ATOM 5359 N N . PHE B 1 246 ? -11.688 10.789 10.961 1 98.62 246 PHE B N 1
ATOM 5360 C CA . PHE B 1 246 ? -11.797 10.281 12.32 1 98.62 246 PHE B CA 1
ATOM 5361 C C . PHE B 1 246 ? -11.547 11.398 13.336 1 98.62 246 PHE B C 1
ATOM 5363 O O . PHE B 1 246 ? -10.75 11.234 14.258 1 98.62 246 PHE B O 1
ATOM 5370 N N . GLY B 1 247 ? -12.117 12.562 13.062 1 98.62 247 GLY B N 1
ATOM 5371 C CA . GLY B 1 247 ? -12.25 13.586 14.094 1 98.62 247 GLY B CA 1
ATOM 5372 C C . GLY B 1 247 ? -11.273 14.734 13.93 1 98.62 247 GLY B C 1
ATOM 5373 O O . GLY B 1 247 ? -11.383 15.75 14.609 1 98.62 247 GLY B O 1
ATOM 5374 N N . ARG B 1 248 ? -10.328 14.656 13.016 1 98.75 248 ARG B N 1
ATOM 5375 C CA . ARG B 1 248 ? -9.188 15.562 12.922 1 98.75 248 ARG B CA 1
ATOM 5376 C C . ARG B 1 248 ? -9.656 17.016 12.789 1 98.75 248 ARG B C 1
ATOM 5378 O O . ARG B 1 248 ? -9.055 17.922 13.375 1 98.75 248 ARG B O 1
ATOM 5385 N N . THR B 1 249 ? -10.797 17.219 12.086 1 98.5 249 THR B N 1
ATOM 5386 C CA . THR B 1 249 ? -11.258 18.578 11.789 1 98.5 249 THR B CA 1
ATOM 5387 C C . THR B 1 249 ? -12.43 18.969 12.688 1 98.5 249 THR B C 1
ATOM 5389 O O . THR B 1 249 ? -13.141 19.938 12.414 1 98.5 249 THR B O 1
ATOM 5392 N N . GLY B 1 250 ? -12.703 18.203 13.68 1 98.12 250 GLY B N 1
ATOM 5393 C CA . GLY B 1 250 ? -13.75 18.531 14.641 1 98.12 250 GLY B CA 1
ATOM 5394 C C . GLY B 1 250 ? -15.039 17.766 14.406 1 98.12 250 GLY B C 1
ATOM 5395 O O . GLY B 1 250 ? -15.945 17.797 15.242 1 98.12 250 GLY B O 1
ATOM 5396 N N . SER B 1 251 ? -15.172 17.156 13.266 1 98.06 251 SER B N 1
ATOM 5397 C CA . SER B 1 251 ? -16.219 16.203 12.914 1 98.06 251 SER B CA 1
ATOM 5398 C C . SER B 1 251 ? -15.625 14.844 12.555 1 98.06 251 SER B C 1
ATOM 5400 O O . SER B 1 251 ? -14.422 14.727 12.305 1 98.06 251 SER B O 1
ATOM 5402 N N . VAL B 1 252 ? -16.453 13.805 12.57 1 98.56 252 VAL B N 1
ATOM 5403 C CA . VAL B 1 252 ? -15.906 12.484 12.266 1 98.56 252 VAL B CA 1
ATOM 5404 C C . VAL B 1 252 ? -15.141 12.531 10.945 1 98.56 252 VAL B C 1
ATOM 5406 O O . VAL B 1 252 ? -14.016 12.047 10.852 1 98.56 252 VAL B O 1
ATOM 5409 N N . PHE B 1 253 ? -15.828 13.133 9.969 1 98.75 253 PHE B N 1
ATOM 5410 C CA . PHE B 1 253 ? -15.211 13.352 8.664 1 98.75 253 PHE B CA 1
ATOM 5411 C C . PHE B 1 253 ? -15.336 14.812 8.242 1 98.75 253 PHE B C 1
ATOM 5413 O O . PHE B 1 253 ? -16.266 15.5 8.648 1 98.75 253 PHE B O 1
ATOM 5420 N N . ALA B 1 254 ? -14.398 15.305 7.441 1 98.81 254 ALA B N 1
ATOM 5421 C CA . ALA B 1 254 ? -14.359 16.688 6.984 1 98.81 254 ALA B CA 1
ATOM 5422 C C . ALA B 1 254 ? -15.57 17.016 6.113 1 98.81 254 ALA B C 1
ATOM 5424 O O . ALA B 1 254 ? -16.109 18.125 6.168 1 98.81 254 ALA B O 1
ATOM 5425 N N . TYR B 1 255 ? -16 16.062 5.273 1 98.75 255 TYR B N 1
ATOM 5426 C CA . TYR B 1 255 ? -17.125 16.344 4.391 1 98.75 255 TYR B CA 1
ATOM 5427 C C . TYR B 1 255 ? -18.391 16.594 5.191 1 98.75 255 TYR B C 1
ATOM 5429 O O . TYR B 1 255 ? -19.281 17.344 4.75 1 98.75 255 TYR B O 1
ATOM 5437 N N . GLN B 1 256 ? -18.5 15.945 6.371 1 98.62 256 GLN B N 1
ATOM 5438 C CA . GLN B 1 256 ? -19.656 16.172 7.238 1 98.62 256 GLN B CA 1
ATOM 5439 C C . GLN B 1 256 ? -19.641 17.594 7.805 1 98.62 256 GLN B C 1
ATOM 5441 O O . GLN B 1 256 ? -20.688 18.25 7.879 1 98.62 256 GLN B O 1
ATOM 5446 N N . ARG B 1 257 ? -18.484 18.047 8.195 1 97.69 257 ARG B N 1
ATOM 5447 C CA . ARG B 1 257 ? -18.344 19.422 8.656 1 97.69 257 ARG B CA 1
ATOM 5448 C C . ARG B 1 257 ? -18.734 20.406 7.566 1 97.69 257 ARG B C 1
ATOM 5450 O O . ARG B 1 257 ? -19.422 21.406 7.84 1 97.69 257 ARG B O 1
ATOM 5457 N N . ALA B 1 258 ? -18.312 20.125 6.371 1 98.44 258 ALA B N 1
ATOM 5458 C CA . ALA B 1 258 ? -18.578 21 5.234 1 98.44 258 ALA B CA 1
ATOM 5459 C C . ALA B 1 258 ? -20 20.812 4.73 1 98.44 258 ALA B C 1
ATOM 5461 O O . ALA B 1 258 ? -20.484 21.594 3.898 1 98.44 258 ALA B O 1
ATOM 5462 N N . LYS B 1 259 ? -20.688 19.797 5.191 1 98.25 259 LYS B N 1
ATOM 5463 C CA . LYS B 1 259 ? -22.062 19.484 4.801 1 98.25 259 LYS B CA 1
ATOM 5464 C C . LYS B 1 259 ? -22.172 19.266 3.293 1 98.25 259 LYS B C 1
ATOM 5466 O O . LYS B 1 259 ? -23.031 19.844 2.633 1 98.25 259 LYS B O 1
ATOM 5471 N N . ILE B 1 260 ? -21.25 18.469 2.773 1 98.56 260 ILE B N 1
ATOM 5472 C CA . ILE B 1 260 ? -21.297 18.125 1.358 1 98.56 260 ILE B CA 1
ATOM 5473 C C . ILE B 1 260 ? -21.391 16.609 1.206 1 98.56 260 ILE B C 1
ATOM 5475 O O . ILE B 1 260 ? -21.297 15.867 2.189 1 98.56 260 ILE B O 1
ATOM 5479 N N . ARG B 1 261 ? -21.656 16.141 0.038 1 98.5 261 ARG B N 1
ATOM 5480 C CA . ARG B 1 261 ? -21.812 14.734 -0.291 1 98.5 261 ARG B CA 1
ATOM 5481 C C . ARG B 1 261 ? -20.844 14.312 -1.387 1 98.5 261 ARG B C 1
ATOM 5483 O O . ARG B 1 261 ? -21.188 14.312 -2.568 1 98.5 261 ARG B O 1
ATOM 5490 N N . PRO B 1 262 ? -19.672 13.875 -1.031 1 98.81 262 PRO B N 1
ATOM 5491 C CA . PRO B 1 262 ? -18.703 13.414 -2.037 1 98.81 262 PRO B CA 1
ATOM 5492 C C . PRO B 1 262 ? -19.078 12.055 -2.627 1 98.81 262 PRO B C 1
ATOM 5494 O O . PRO B 1 262 ? -19.938 11.352 -2.078 1 98.81 262 PRO B O 1
ATOM 5497 N N . ASP B 1 263 ? -18.484 11.703 -3.768 1 98.88 263 ASP B N 1
ATOM 5498 C CA . ASP B 1 263 ? -18.719 10.414 -4.414 1 98.88 263 ASP B CA 1
ATOM 5499 C C . ASP B 1 263 ? -17.844 9.328 -3.816 1 98.88 263 ASP B C 1
ATOM 5501 O O . ASP B 1 263 ? -18.172 8.141 -3.861 1 98.88 263 ASP B O 1
ATOM 5505 N N . PHE B 1 264 ? -16.688 9.773 -3.346 1 98.94 264 PHE B N 1
ATOM 5506 C CA . PHE B 1 264 ? -15.703 8.883 -2.738 1 98.94 264 PHE B CA 1
ATOM 5507 C C . PHE B 1 264 ? -15.062 9.539 -1.523 1 98.94 264 PHE B C 1
ATOM 5509 O O . PHE B 1 264 ? -14.875 10.758 -1.497 1 98.94 264 PHE B O 1
ATOM 5516 N N . ILE B 1 265 ? -14.648 8.68 -0.575 1 98.94 265 ILE B N 1
ATOM 5517 C CA . ILE B 1 265 ? -13.633 9.117 0.382 1 98.94 265 ILE B CA 1
ATOM 5518 C C . ILE B 1 265 ? -12.617 7.996 0.603 1 98.94 265 ILE B C 1
ATOM 5520 O O . ILE B 1 265 ? -12.961 6.816 0.517 1 98.94 265 ILE B O 1
ATOM 5524 N N . ALA B 1 266 ? -11.43 8.328 0.84 1 98.88 266 ALA B N 1
ATOM 5525 C CA . ALA B 1 266 ? -10.367 7.418 1.242 1 98.88 266 ALA B CA 1
ATOM 5526 C C . ALA B 1 266 ? -10 7.613 2.711 1 98.88 266 ALA B C 1
ATOM 5528 O O . ALA B 1 266 ? -9.914 8.742 3.189 1 98.88 266 ALA B O 1
ATOM 5529 N N . LEU B 1 267 ? -9.875 6.523 3.438 1 98.81 267 LEU B N 1
ATOM 5530 C CA . LEU B 1 267 ? -9.562 6.547 4.863 1 98.81 267 LEU B CA 1
ATOM 5531 C C . LEU B 1 267 ? -8.359 5.66 5.172 1 98.81 267 LEU B C 1
ATOM 5533 O O . LEU B 1 267 ? -8.203 4.59 4.578 1 98.81 267 LEU B O 1
ATOM 5537 N N . ALA B 1 268 ? -7.543 6.043 6.09 1 98.62 268 ALA B N 1
ATOM 5538 C CA . ALA B 1 268 ? -6.414 5.297 6.641 1 98.62 268 ALA B CA 1
ATOM 5539 C C . ALA B 1 268 ? -5.992 5.867 7.992 1 98.62 268 ALA B C 1
ATOM 5541 O O . ALA B 1 268 ? -6.836 6.152 8.844 1 98.62 268 ALA B O 1
ATOM 5542 N N . LYS B 1 269 ? -4.789 5.953 8.305 1 98.06 269 LYS B N 1
ATOM 5543 C CA . LYS B 1 269 ? -4.168 6.559 9.484 1 98.06 269 LYS B CA 1
ATOM 5544 C C . LYS B 1 269 ? -4.996 6.293 10.734 1 98.06 269 LYS B C 1
ATOM 5546 O O . LYS B 1 269 ? -4.945 5.199 11.297 1 98.06 269 LYS B O 1
ATOM 5551 N N . GLY B 1 270 ? -5.844 7.23 11.102 1 98.06 270 GLY B N 1
ATOM 5552 C CA . GLY B 1 270 ? -6.652 7.09 12.297 1 98.06 270 GLY B CA 1
ATOM 5553 C C . GLY B 1 270 ? -7.492 5.824 12.312 1 98.06 270 GLY B C 1
ATOM 5554 O O . GLY B 1 270 ? -7.973 5.402 13.367 1 98.06 270 GLY B O 1
ATOM 5555 N N . LEU B 1 271 ? -7.605 5.152 11.258 1 98.5 271 LEU B N 1
ATOM 5556 C CA . LEU B 1 271 ? -8.461 3.982 11.086 1 98.5 271 LEU B CA 1
ATOM 5557 C C . LEU B 1 271 ? -8.039 2.855 12.023 1 98.5 271 LEU B C 1
ATOM 5559 O O . LEU B 1 271 ? -8.867 2.303 12.75 1 98.5 271 LEU B O 1
ATOM 5563 N N . SER B 1 272 ? -6.758 2.535 12.016 1 97.56 272 SER B N 1
ATOM 5564 C CA . SER B 1 272 ? -6.273 1.485 12.906 1 97.56 272 SER B CA 1
ATOM 5565 C C . SER B 1 272 ? -5.523 2.072 14.094 1 97.56 272 SER B C 1
ATOM 5567 O O . SER B 1 272 ? -4.992 1.333 14.93 1 97.56 272 SER B O 1
ATOM 5569 N N . ALA B 1 273 ? -5.395 3.387 14.117 1 97.75 273 ALA B N 1
ATOM 5570 C CA . ALA B 1 273 ? -4.766 4.113 15.219 1 97.75 273 ALA B CA 1
ATOM 5571 C C . ALA B 1 273 ? -3.326 3.646 15.43 1 97.75 273 ALA B C 1
ATOM 5573 O O . ALA B 1 273 ? -2.879 3.486 16.562 1 97.75 273 ALA B O 1
ATOM 5574 N N . GLY B 1 274 ? -2.65 3.33 14.344 1 96 274 GLY B N 1
ATOM 5575 C CA . GLY B 1 274 ? -1.217 3.096 14.406 1 96 274 GLY B CA 1
ATOM 5576 C C . GLY B 1 274 ? -0.856 1.624 14.492 1 96 274 GLY B C 1
ATOM 5577 O O . GLY B 1 274 ? 0.307 1.253 14.32 1 96 274 GLY B O 1
ATOM 5578 N N . VAL B 1 275 ? -1.791 0.717 14.578 1 96.38 275 VAL B N 1
ATOM 5579 C CA . VAL B 1 275 ? -1.486 -0.667 14.922 1 96.38 275 VAL B CA 1
ATOM 5580 C C . VAL B 1 275 ? -1.15 -1.453 13.656 1 96.38 275 VAL B C 1
ATOM 5582 O O . VAL B 1 275 ? -0.281 -2.328 13.68 1 96.38 275 VAL B O 1
ATOM 5585 N N . SER B 1 276 ? -1.89 -1.139 12.602 1 96.81 276 SER B N 1
ATOM 5586 C CA . SER B 1 276 ? -1.704 -1.955 11.406 1 96.81 276 SER B CA 1
ATOM 5587 C C . SER B 1 276 ? -1.992 -1.154 10.141 1 96.81 276 SER B C 1
ATOM 5589 O O . SER B 1 276 ? -2.75 -0.183 10.172 1 96.81 276 SER B O 1
ATOM 5591 N N . ALA B 1 277 ? -1.306 -1.591 9.094 1 97.88 277 ALA B N 1
ATOM 5592 C CA . ALA B 1 277 ? -1.618 -1.039 7.781 1 97.88 277 ALA B CA 1
ATOM 5593 C C . ALA B 1 277 ? -2.998 -1.489 7.312 1 97.88 277 ALA B C 1
ATOM 5595 O O . ALA B 1 277 ? -3.248 -2.686 7.152 1 97.88 277 ALA B O 1
ATOM 5596 N N . VAL B 1 278 ? -3.932 -0.582 7.16 1 98.38 278 VAL B N 1
ATOM 5597 C CA . VAL B 1 278 ? -5.273 -0.813 6.641 1 98.38 278 VAL B CA 1
ATOM 5598 C C . VAL B 1 278 ? -5.863 0.499 6.129 1 98.38 278 VAL B C 1
ATOM 5600 O O . VAL B 1 278 ? -5.605 1.565 6.691 1 98.38 278 VAL B O 1
ATOM 5603 N N . ALA B 1 279 ? -6.531 0.459 5.055 1 98.75 279 ALA B N 1
ATOM 5604 C CA . ALA B 1 279 ? -7.211 1.606 4.457 1 98.75 279 ALA B CA 1
ATOM 5605 C C . ALA B 1 279 ? -8.523 1.187 3.799 1 98.75 279 ALA B C 1
ATOM 5607 O O . ALA B 1 279 ? -8.766 -0.004 3.588 1 98.75 279 ALA B O 1
ATOM 5608 N N . VAL B 1 280 ? -9.383 2.152 3.566 1 98.75 280 VAL B N 1
ATOM 5609 C CA . VAL B 1 280 ? -10.672 1.865 2.943 1 98.75 280 VAL B CA 1
ATOM 5610 C C . VAL B 1 280 ? -11.031 2.986 1.971 1 98.75 280 VAL B C 1
ATOM 5612 O O . VAL B 1 280 ? -10.625 4.133 2.154 1 98.75 280 VAL B O 1
ATOM 5615 N N . THR B 1 281 ? -11.648 2.627 0.937 1 98.94 281 THR B N 1
ATOM 5616 C CA . THR B 1 281 ? -12.352 3.527 0.035 1 98.94 281 THR B CA 1
ATOM 5617 C C . THR B 1 281 ? -13.859 3.307 0.124 1 98.94 281 THR B C 1
ATOM 5619 O O . THR B 1 281 ? -14.336 2.174 0.02 1 98.94 281 THR B O 1
ATOM 5622 N N . LEU B 1 282 ? -14.578 4.316 0.439 1 98.94 282 LEU B N 1
ATOM 5623 C CA . LEU B 1 282 ? -16.031 4.242 0.475 1 98.94 282 LEU B CA 1
ATOM 5624 C C . LEU B 1 282 ? -16.641 4.895 -0.764 1 98.94 282 LEU B C 1
ATOM 5626 O O . LEU B 1 282 ? -16.141 5.914 -1.242 1 98.94 282 LEU B O 1
ATOM 5630 N N . THR B 1 283 ? -17.672 4.305 -1.292 1 98.88 283 THR B N 1
ATOM 5631 C CA . THR B 1 283 ? -18.344 4.887 -2.447 1 98.88 283 THR B CA 1
ATOM 5632 C C . THR B 1 283 ? -19.844 4.566 -2.418 1 98.88 283 THR B C 1
ATOM 5634 O O . THR B 1 283 ? -20.328 3.943 -1.475 1 98.88 283 THR B O 1
ATOM 5637 N N . THR B 1 284 ? -20.609 5.039 -3.408 1 98.75 284 THR B N 1
ATOM 5638 C CA . THR B 1 284 ? -22.062 5.035 -3.412 1 98.75 284 THR B CA 1
ATOM 5639 C C . THR B 1 284 ? -22.594 3.941 -4.332 1 98.75 284 THR B C 1
ATOM 5641 O O . THR B 1 284 ? -21.859 3.416 -5.172 1 98.75 284 THR B O 1
ATOM 5644 N N . ASP B 1 285 ? -23.844 3.666 -4.168 1 97.88 285 ASP B N 1
ATOM 5645 C CA . ASP B 1 285 ? -24.531 2.723 -5.043 1 97.88 285 ASP B CA 1
ATOM 5646 C C . ASP B 1 285 ? -24.562 3.229 -6.484 1 97.88 285 ASP B C 1
ATOM 5648 O O . ASP B 1 285 ? -24.547 2.436 -7.426 1 97.88 285 ASP B O 1
ATOM 5652 N N . ARG B 1 286 ? -24.609 4.531 -6.578 1 97.56 286 ARG B N 1
ATOM 5653 C CA . ARG B 1 286 ? -24.578 5.102 -7.922 1 97.56 286 ARG B CA 1
ATOM 5654 C C . ARG B 1 286 ? -23.328 4.664 -8.672 1 97.56 286 ARG B C 1
ATOM 5656 O O . ARG B 1 286 ? -23.406 4.219 -9.82 1 97.56 286 ARG B O 1
ATOM 5663 N N . ILE B 1 287 ? -22.203 4.77 -8.039 1 98.56 287 ILE B N 1
ATOM 5664 C CA . ILE B 1 287 ? -20.938 4.355 -8.656 1 98.56 287 ILE B CA 1
ATOM 5665 C C . ILE B 1 287 ? -20.953 2.84 -8.859 1 98.56 287 ILE B C 1
ATOM 5667 O O . ILE B 1 287 ? -20.625 2.354 -9.945 1 98.56 287 ILE B O 1
ATOM 5671 N N . HIS B 1 288 ? -21.359 2.133 -7.852 1 98 288 HIS B N 1
ATOM 5672 C CA . HIS B 1 288 ? -21.344 0.674 -7.852 1 98 288 HIS B CA 1
ATOM 5673 C C . HIS B 1 288 ? -22.203 0.113 -8.977 1 98 288 HIS B C 1
ATOM 5675 O O . HIS B 1 288 ? -21.844 -0.9 -9.586 1 98 288 HIS B O 1
ATOM 5681 N N . SER B 1 289 ? -23.281 0.751 -9.289 1 97.44 289 SER B N 1
ATOM 5682 C CA . SER B 1 289 ? -24.25 0.261 -10.258 1 97.44 289 SER B CA 1
ATOM 5683 C C . SER B 1 289 ? -23.625 0.133 -11.648 1 97.44 289 SER B C 1
ATOM 5685 O O . SER B 1 289 ? -24.016 -0.737 -12.43 1 97.44 289 SER B O 1
ATOM 5687 N N . ALA B 1 290 ? -22.656 0.934 -11.93 1 97.88 290 ALA B N 1
ATOM 5688 C CA . ALA B 1 290 ? -21.984 0.917 -13.234 1 97.88 290 ALA B CA 1
ATOM 5689 C C . ALA B 1 290 ? -21.141 -0.335 -13.406 1 97.88 290 ALA B C 1
ATOM 5691 O O . ALA B 1 290 ? -20.703 -0.654 -14.508 1 97.88 290 ALA B O 1
ATOM 5692 N N . PHE B 1 291 ? -20.953 -1.075 -12.344 1 96.94 291 PHE B N 1
ATOM 5693 C CA . PHE B 1 291 ? -20.094 -2.254 -12.352 1 96.94 291 PHE B CA 1
ATOM 5694 C C . PHE B 1 291 ? -20.922 -3.525 -12.211 1 96.94 291 PHE B C 1
ATOM 5696 O O . PHE B 1 291 ? -20.391 -4.633 -12.281 1 96.94 291 PHE B O 1
ATOM 5703 N N . VAL B 1 292 ? -22.219 -3.395 -11.953 1 95.44 292 VAL B N 1
ATOM 5704 C CA . VAL B 1 292 ? -23.125 -4.531 -11.828 1 95.44 292 VAL B CA 1
ATOM 5705 C C . VAL B 1 292 ? -23.547 -5.008 -13.219 1 95.44 292 VAL B C 1
ATOM 5707 O O . VAL B 1 292 ? -24.594 -4.59 -13.734 1 95.44 292 VAL B O 1
ATOM 5710 N N . THR B 1 293 ? -22.828 -5.852 -13.812 1 92.56 293 THR B N 1
ATOM 5711 C CA . THR B 1 293 ? -23.047 -6.379 -15.156 1 92.56 293 THR B CA 1
ATOM 5712 C C . THR B 1 293 ? -22.438 -7.77 -15.297 1 92.56 293 THR B C 1
ATOM 5714 O O . THR B 1 293 ? -21.516 -8.125 -14.562 1 92.56 293 THR B O 1
ATOM 5717 N N . ALA B 1 294 ? -22.922 -8.539 -16.188 1 88.44 294 ALA B N 1
ATOM 5718 C CA . ALA B 1 294 ? -22.391 -9.867 -16.453 1 88.44 294 ALA B CA 1
ATOM 5719 C C . ALA B 1 294 ? -21.141 -9.789 -17.344 1 88.44 294 ALA B C 1
ATOM 5721 O O . ALA B 1 294 ? -20.406 -10.766 -17.469 1 88.44 294 ALA B O 1
ATOM 5722 N N . ASP B 1 295 ? -20.891 -8.633 -17.906 1 89.81 295 ASP B N 1
ATOM 5723 C CA . ASP B 1 295 ? -19.719 -8.438 -18.75 1 89.81 295 ASP B CA 1
ATOM 5724 C C . ASP B 1 295 ? -18.438 -8.367 -17.922 1 89.81 295 ASP B C 1
ATOM 5726 O O . ASP B 1 295 ? -18.188 -7.383 -17.234 1 89.81 295 ASP B O 1
ATOM 5730 N N . PRO B 1 296 ? -17.578 -9.367 -18.016 1 86.88 296 PRO B N 1
ATOM 5731 C CA . PRO B 1 296 ? -16.359 -9.391 -17.203 1 86.88 296 PRO B CA 1
ATOM 5732 C C . PRO B 1 296 ? -15.422 -8.227 -17.5 1 86.88 296 PRO B C 1
ATOM 5734 O O . PRO B 1 296 ? -14.625 -7.828 -16.641 1 86.88 296 PRO B O 1
ATOM 5737 N N . GLU B 1 297 ? -15.516 -7.68 -18.625 1 89.56 297 GLU B N 1
ATOM 5738 C CA . GLU B 1 297 ? -14.625 -6.586 -19.016 1 89.56 297 GLU B CA 1
ATOM 5739 C C . GLU B 1 297 ? -14.961 -5.305 -18.25 1 89.56 297 GLU B C 1
ATOM 5741 O O . GLU B 1 297 ? -14.156 -4.379 -18.203 1 89.56 297 GLU B O 1
ATOM 5746 N N . LYS B 1 298 ? -16.125 -5.297 -17.641 1 93.5 298 LYS B N 1
ATOM 5747 C CA . LYS B 1 298 ? -16.562 -4.094 -16.938 1 93.5 298 LYS B CA 1
ATOM 5748 C C . LYS B 1 298 ? -16.375 -4.23 -15.438 1 93.5 298 LYS B C 1
ATOM 5750 O O . LYS B 1 298 ? -16.703 -3.311 -14.68 1 93.5 298 LYS B O 1
ATOM 5755 N N . GLY B 1 299 ? -15.852 -5.355 -15 1 93.44 299 GLY B N 1
ATOM 5756 C CA . GLY B 1 299 ? -15.586 -5.555 -13.586 1 93.44 299 GLY B CA 1
ATOM 5757 C C . GLY B 1 299 ? -14.414 -4.727 -13.078 1 93.44 299 GLY B C 1
ATOM 5758 O O . GLY B 1 299 ? -13.547 -4.332 -13.852 1 93.44 299 GLY B O 1
ATOM 5759 N N . PHE B 1 300 ? -14.438 -4.43 -11.852 1 96.06 300 PHE B N 1
ATOM 5760 C CA . PHE B 1 300 ? -13.289 -3.807 -11.211 1 96.06 300 PHE B CA 1
ATOM 5761 C C . PHE B 1 300 ? -12.391 -4.859 -10.57 1 96.06 300 PHE B C 1
ATOM 5763 O O . PHE B 1 300 ? -12.773 -5.512 -9.602 1 96.06 300 PHE B O 1
ATOM 5770 N N . TYR B 1 301 ? -11.227 -5.016 -11.125 1 94.06 301 TYR B N 1
ATOM 5771 C CA . TYR B 1 301 ? -10.273 -6.008 -10.648 1 94.06 301 TYR B CA 1
ATOM 5772 C C . TYR B 1 301 ? -9.102 -5.344 -9.938 1 94.06 301 TYR B C 1
ATOM 5774 O O . TYR B 1 301 ? -8.117 -4.965 -10.578 1 94.06 301 TYR B O 1
ATOM 5782 N N . HIS B 1 302 ? -9.227 -5.273 -8.672 1 95.75 302 HIS B N 1
ATOM 5783 C CA . HIS B 1 302 ? -8.203 -4.66 -7.828 1 95.75 302 HIS B CA 1
ATOM 5784 C C . HIS B 1 302 ? -8.141 -5.328 -6.457 1 95.75 302 HIS B C 1
ATOM 5786 O O . HIS B 1 302 ? -9.18 -5.656 -5.875 1 95.75 302 HIS B O 1
ATOM 5792 N N . GLY B 1 303 ? -6.953 -5.59 -6.059 1 94.88 303 GLY B N 1
ATOM 5793 C CA . GLY B 1 303 ? -6.805 -6.137 -4.719 1 94.88 303 GLY B CA 1
ATOM 5794 C C . GLY B 1 303 ? -5.367 -6.445 -4.355 1 94.88 303 GLY B C 1
ATOM 5795 O O . GLY B 1 303 ? -4.594 -6.91 -5.199 1 94.88 303 GLY B O 1
ATOM 5796 N N . HIS B 1 304 ? -5.062 -6.207 -3.104 1 95.38 304 HIS B N 1
ATOM 5797 C CA . HIS B 1 304 ? -3.791 -6.637 -2.529 1 95.38 304 HIS B CA 1
ATOM 5798 C C . HIS B 1 304 ? -3.98 -7.844 -1.616 1 95.38 304 HIS B C 1
ATOM 5800 O O . HIS B 1 304 ? -5.094 -8.109 -1.15 1 95.38 304 HIS B O 1
ATOM 5806 N N . THR B 1 305 ? -2.916 -8.477 -1.385 1 96.44 305 THR B N 1
ATOM 5807 C CA . THR B 1 305 ? -2.951 -9.734 -0.654 1 96.44 305 THR B CA 1
ATOM 5808 C C . THR B 1 305 ? -3.541 -9.539 0.74 1 96.44 305 THR B C 1
ATOM 5810 O O . THR B 1 305 ? -4.289 -10.383 1.229 1 96.44 305 THR B O 1
ATOM 5813 N N . MET B 1 306 ? -3.297 -8.438 1.353 1 97.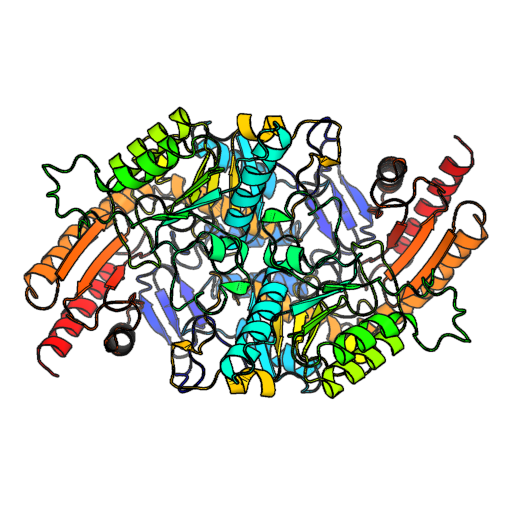06 306 MET B N 1
ATOM 5814 C CA . MET B 1 306 ? -3.664 -8.25 2.752 1 97.06 306 MET B CA 1
ATOM 5815 C C . MET B 1 306 ? -4.879 -7.332 2.877 1 97.06 306 MET B C 1
ATOM 5817 O O . MET B 1 306 ? -5.168 -6.82 3.961 1 97.06 306 MET B O 1
ATOM 5821 N N . THR B 1 307 ? -5.578 -7.035 1.751 1 97.19 307 THR B N 1
ATOM 5822 C CA . THR B 1 307 ? -6.773 -6.203 1.841 1 97.19 307 THR B CA 1
ATOM 5823 C C . THR B 1 307 ? -7.809 -6.84 2.768 1 97.19 307 THR B C 1
ATOM 5825 O O . THR B 1 307 ? -8.148 -8.016 2.609 1 97.19 307 THR B O 1
ATOM 5828 N N . GLY B 1 308 ? -8.312 -6.09 3.697 1 97.75 308 GLY B N 1
ATOM 5829 C CA . GLY B 1 308 ? -9.289 -6.613 4.637 1 97.75 308 GLY B CA 1
ATOM 5830 C C . GLY B 1 308 ? -8.719 -7.645 5.586 1 97.75 308 GLY B C 1
ATOM 5831 O O . GLY B 1 308 ? -9.438 -8.531 6.055 1 97.75 308 GLY B O 1
ATOM 5832 N N . ASN B 1 309 ? -7.434 -7.594 5.863 1 97.62 309 ASN B N 1
ATOM 5833 C CA . ASN B 1 309 ? -6.77 -8.516 6.781 1 97.62 309 ASN B CA 1
ATOM 5834 C C . ASN B 1 309 ? -7.473 -8.562 8.133 1 97.62 309 ASN B C 1
ATOM 5836 O O . ASN B 1 309 ? -7.785 -7.516 8.711 1 97.62 309 ASN B O 1
ATOM 5840 N N . PRO B 1 310 ? -7.742 -9.766 8.633 1 98.44 310 PRO B N 1
ATOM 5841 C CA . PRO B 1 310 ? -8.531 -9.898 9.859 1 98.44 310 PRO B CA 1
ATOM 5842 C C . PRO B 1 310 ? -7.918 -9.148 11.039 1 98.44 310 PRO B C 1
ATOM 5844 O O . PRO B 1 310 ? -8.641 -8.531 11.828 1 98.44 310 PRO B O 1
ATOM 5847 N N . ILE B 1 311 ? -6.664 -9.203 11.172 1 98.31 311 ILE B N 1
ATOM 5848 C CA . ILE B 1 311 ? -5.969 -8.57 12.289 1 98.31 311 ILE B CA 1
ATOM 5849 C C . ILE B 1 311 ? -6.098 -7.051 12.18 1 98.31 311 ILE B C 1
ATOM 5851 O O . ILE B 1 311 ? -6.441 -6.383 13.156 1 98.31 311 ILE B O 1
ATOM 5855 N N . ALA B 1 312 ? -5.848 -6.523 11.023 1 98.56 312 ALA B N 1
ATOM 5856 C CA . ALA B 1 312 ? -5.953 -5.086 10.781 1 98.56 312 ALA B CA 1
ATOM 5857 C C . ALA B 1 312 ? -7.387 -4.602 10.992 1 98.56 312 ALA B C 1
ATOM 5859 O O . ALA B 1 312 ? -7.609 -3.547 11.586 1 98.56 312 ALA B O 1
ATOM 5860 N N . CYS B 1 313 ? -8.352 -5.379 10.484 1 98.81 313 CYS B N 1
ATOM 5861 C CA . CYS B 1 313 ? -9.758 -5.012 10.633 1 98.81 313 CYS B CA 1
ATOM 5862 C C . CYS B 1 313 ? -10.164 -5.012 12.102 1 98.81 313 CYS B C 1
ATOM 5864 O O . CYS B 1 313 ? -10.961 -4.18 12.531 1 98.81 313 CYS B O 1
ATOM 5866 N N . SER B 1 314 ? -9.633 -5.945 12.859 1 98.81 314 SER B N 1
ATOM 5867 C CA . SER B 1 314 ? -9.945 -6 14.281 1 98.81 314 SER B CA 1
ATOM 5868 C C . SER B 1 314 ? -9.406 -4.777 15.016 1 98.81 314 SER B C 1
ATOM 5870 O O . SER B 1 314 ? -10.062 -4.242 15.914 1 98.81 314 SER B O 1
ATOM 5872 N N . ALA B 1 315 ? -8.188 -4.387 14.672 1 98.75 315 ALA B N 1
ATOM 5873 C CA . ALA B 1 315 ? -7.621 -3.168 15.242 1 98.75 315 ALA B CA 1
ATOM 5874 C C . ALA B 1 315 ? -8.477 -1.952 14.906 1 98.75 315 ALA B C 1
ATOM 5876 O O . ALA B 1 315 ? -8.766 -1.124 15.773 1 98.75 315 ALA B O 1
ATOM 5877 N N . ALA B 1 316 ? -8.883 -1.865 13.648 1 98.88 316 ALA B N 1
ATOM 5878 C CA . ALA B 1 316 ? -9.68 -0.737 13.18 1 98.88 316 ALA B CA 1
ATOM 5879 C C . ALA B 1 316 ? -11.039 -0.702 13.875 1 98.88 316 ALA B C 1
ATOM 5881 O O . ALA B 1 316 ? -11.539 0.37 14.227 1 98.88 316 ALA B O 1
ATOM 5882 N N . LEU B 1 317 ? -11.633 -1.868 14 1 98.81 317 LEU B N 1
ATOM 5883 C CA . LEU B 1 317 ? -12.922 -1.967 14.68 1 98.81 317 LEU B CA 1
ATOM 5884 C C . LEU B 1 317 ? -12.805 -1.485 16.125 1 98.81 317 LEU B C 1
ATOM 5886 O O . LEU B 1 317 ? -13.68 -0.757 16.609 1 98.81 317 LEU B O 1
ATOM 5890 N N . ALA B 1 318 ? -11.75 -1.92 16.797 1 98.81 318 ALA B N 1
ATOM 5891 C CA . ALA B 1 318 ? -11.516 -1.479 18.172 1 98.81 318 ALA B CA 1
ATOM 5892 C C . ALA B 1 318 ? -11.297 0.03 18.234 1 98.81 318 ALA B C 1
ATOM 5894 O O . ALA B 1 318 ? -11.797 0.697 19.141 1 98.81 318 ALA B O 1
ATOM 5895 N N . SER B 1 319 ? -10.57 0.541 17.312 1 98.75 319 SER B N 1
ATOM 5896 C CA . SER B 1 319 ? -10.328 1.979 17.25 1 98.75 319 SER B CA 1
ATOM 5897 C C . SER B 1 319 ? -11.633 2.752 17.109 1 98.75 319 SER B C 1
ATOM 5899 O O . SER B 1 319 ? -11.844 3.756 17.781 1 98.75 319 SER B O 1
ATOM 5901 N N . LEU B 1 320 ? -12.469 2.305 16.203 1 98.62 320 LEU B N 1
ATOM 5902 C CA . LEU B 1 320 ? -13.75 2.953 15.977 1 98.62 320 LEU B CA 1
ATOM 5903 C C . LEU B 1 320 ? -14.609 2.92 17.234 1 98.62 320 LEU B C 1
ATOM 5905 O O . LEU B 1 320 ? -15.266 3.908 17.578 1 98.62 320 LEU B O 1
ATOM 5909 N N . LYS B 1 321 ? -14.609 1.783 17.875 1 98.5 321 LYS B N 1
ATOM 5910 C CA . LYS B 1 321 ? -15.375 1.638 19.109 1 98.5 321 LYS B CA 1
ATOM 5911 C C . LYS B 1 321 ? -14.898 2.627 20.172 1 98.5 321 LYS B C 1
ATOM 5913 O O . LYS B 1 321 ? -15.711 3.289 20.812 1 98.5 321 LYS B O 1
ATOM 5918 N N . ILE B 1 322 ? -13.633 2.752 20.344 1 98.62 322 ILE B N 1
ATOM 5919 C CA . ILE B 1 322 ? -13.031 3.662 21.312 1 98.62 322 ILE B CA 1
ATOM 5920 C C . ILE B 1 322 ? -13.43 5.098 20.984 1 98.62 322 ILE B C 1
ATOM 5922 O O . ILE B 1 322 ? -13.781 5.871 21.875 1 98.62 322 ILE B O 1
ATOM 5926 N N . PHE B 1 323 ? -13.43 5.449 19.719 1 98.69 323 PHE B N 1
ATOM 5927 C CA . PHE B 1 323 ? -13.719 6.805 19.266 1 98.69 323 PHE B CA 1
ATOM 5928 C C . PHE B 1 323 ? -15.07 7.281 19.781 1 98.69 323 PHE B C 1
ATOM 5930 O O . PHE B 1 323 ? -15.195 8.414 20.25 1 98.69 323 PHE B O 1
ATOM 5937 N N . PHE B 1 324 ? -15.992 6.418 19.734 1 98.06 324 PHE B N 1
ATOM 5938 C CA . PHE B 1 324 ? -17.344 6.809 20.109 1 98.06 324 PHE B CA 1
ATOM 5939 C C . PHE B 1 324 ? -17.594 6.551 21.578 1 98.06 324 PHE B C 1
ATOM 5941 O O . PHE B 1 324 ? -18.188 7.383 22.266 1 98.06 324 PHE B O 1
ATOM 5948 N N . GLU B 1 325 ? -17.078 5.445 22.109 1 98.12 325 GLU B N 1
ATOM 5949 C CA . GLU B 1 325 ? -17.344 5.07 23.484 1 98.12 325 GLU B CA 1
ATOM 5950 C C . GLU B 1 325 ? -16.625 6 24.469 1 98.12 325 GLU B C 1
ATOM 5952 O O . GLU B 1 325 ? -17.109 6.254 25.562 1 98.12 325 GLU B O 1
ATOM 5957 N N . GLU B 1 326 ? -15.461 6.473 24.062 1 97.94 326 GLU B N 1
ATOM 5958 C CA . GLU B 1 326 ? -14.68 7.32 24.969 1 97.94 326 GLU B CA 1
ATOM 5959 C C . GLU B 1 326 ? -14.844 8.797 24.609 1 97.94 326 GLU B C 1
ATOM 5961 O O . GLU B 1 326 ? -14.062 9.633 25.062 1 97.94 326 GLU B O 1
ATOM 5966 N N . ASN B 1 327 ? -15.812 9.148 23.812 1 97.56 327 ASN B N 1
ATOM 5967 C CA . ASN B 1 327 ? -16.266 10.5 23.5 1 97.56 327 ASN B CA 1
ATOM 5968 C C . ASN B 1 327 ? -15.148 11.359 22.938 1 97.56 327 ASN B C 1
ATOM 5970 O O . ASN B 1 327 ? -14.883 12.453 23.438 1 97.56 327 ASN B O 1
ATOM 5974 N N . ARG B 1 328 ? -14.5 10.852 21.969 1 98.56 328 ARG B N 1
ATOM 5975 C CA . ARG B 1 328 ? -13.359 11.523 21.375 1 98.56 328 ARG B CA 1
ATOM 5976 C C . ARG B 1 328 ? -13.766 12.875 20.797 1 98.56 328 ARG B C 1
ATOM 5978 O O . ARG B 1 328 ? -13 13.844 20.859 1 98.56 328 ARG B O 1
ATOM 5985 N N . LEU B 1 329 ? -14.945 13.055 20.25 1 98.12 329 LEU B N 1
ATOM 5986 C CA . LEU B 1 329 ? -15.367 14.32 19.656 1 98.12 329 LEU B CA 1
ATOM 5987 C C . LEU B 1 329 ? -15.391 15.43 20.703 1 98.12 329 LEU B C 1
ATOM 5989 O O . LEU B 1 329 ? -15.008 16.562 20.422 1 98.12 329 LEU B O 1
ATOM 5993 N N . GLU B 1 330 ? -15.828 15.086 21.859 1 98.25 330 GLU B N 1
ATOM 5994 C CA . GLU B 1 330 ? -15.812 16.062 22.953 1 98.25 330 GLU B CA 1
ATOM 5995 C C . GLU B 1 330 ? -14.383 16.422 23.328 1 98.25 330 GLU B C 1
ATOM 5997 O O . GLU B 1 330 ? -14.086 17.594 23.594 1 98.25 330 GLU B O 1
ATOM 6002 N N . GLN B 1 331 ? -13.555 15.461 23.391 1 98.5 331 GLN B N 1
ATOM 6003 C CA . GLN B 1 331 ? -12.156 15.711 23.719 1 98.5 331 GLN B CA 1
ATOM 6004 C C . GLN B 1 331 ? -11.484 16.578 22.656 1 98.5 331 GLN B C 1
ATOM 6006 O O . GLN B 1 331 ? -10.656 17.422 22.969 1 98.5 331 GLN B O 1
ATOM 6011 N N . ILE B 1 332 ? -11.859 16.375 21.422 1 98.75 332 ILE B N 1
ATOM 6012 C CA . ILE B 1 332 ? -11.32 17.141 20.312 1 98.75 332 ILE B CA 1
ATOM 6013 C C . ILE B 1 332 ? -11.75 18.594 20.438 1 98.75 332 ILE B C 1
ATOM 6015 O O . ILE B 1 332 ? -10.961 19.516 20.188 1 98.75 332 ILE B O 1
ATOM 6019 N N . LEU B 1 333 ? -12.977 18.828 20.812 1 98.31 333 LEU B N 1
ATOM 6020 C CA . LEU B 1 333 ? -13.469 20.188 21.016 1 98.31 333 LEU B CA 1
ATOM 6021 C C . LEU B 1 333 ? -12.664 20.891 22.109 1 98.31 333 LEU B C 1
ATOM 6023 O O . LEU B 1 333 ? -12.305 22.062 21.953 1 98.31 333 LEU B O 1
ATOM 6027 N N . ARG B 1 334 ? -12.406 20.219 23.172 1 98.44 334 ARG B N 1
ATOM 6028 C CA . ARG B 1 334 ? -11.594 20.781 24.25 1 98.44 334 ARG B CA 1
ATOM 6029 C C . ARG B 1 334 ? -10.164 21.047 23.781 1 98.44 334 ARG B C 1
ATOM 6031 O O . ARG B 1 334 ? -9.586 22.078 24.094 1 98.44 334 ARG B O 1
ATOM 6038 N N . LEU B 1 335 ? -9.648 20.047 23.109 1 98.81 335 LEU B N 1
ATOM 6039 C CA . LEU B 1 335 ? -8.297 20.188 22.578 1 98.81 335 LEU B CA 1
ATOM 6040 C C . LEU B 1 335 ? -8.203 21.391 21.641 1 98.81 335 LEU B C 1
ATOM 6042 O O . LEU B 1 335 ? -7.227 22.141 21.688 1 98.81 335 LEU B O 1
ATOM 6046 N N . GLU B 1 336 ? -9.203 21.531 20.781 1 98.81 336 GLU B N 1
ATOM 6047 C CA . GLU B 1 336 ? -9.234 22.656 19.859 1 98.81 336 GLU B CA 1
ATOM 6048 C C . GLU B 1 336 ? -9.172 23.984 20.625 1 98.81 336 GLU B C 1
ATOM 6050 O O . GLU B 1 336 ? -8.43 24.891 20.234 1 98.81 336 GLU B O 1
ATOM 6055 N N . SER B 1 337 ? -9.953 24.109 21.625 1 98.69 337 SER B N 1
ATOM 6056 C CA . SER B 1 337 ? -9.969 25.297 22.453 1 98.69 337 SER B CA 1
ATOM 6057 C C . SER B 1 337 ? -8.609 25.547 23.094 1 98.69 337 SER B C 1
ATOM 6059 O O . SER B 1 337 ? -8.109 26.688 23.078 1 98.69 337 SER B O 1
ATOM 6061 N N . LYS B 1 338 ? -7.988 24.516 23.609 1 98.75 338 LYS B N 1
ATOM 6062 C CA . LYS B 1 338 ? -6.691 24.641 24.281 1 98.75 338 LYS B CA 1
ATOM 6063 C C . LYS B 1 338 ? -5.602 25.016 23.281 1 98.75 338 LYS B C 1
ATOM 6065 O O . LYS B 1 338 ? -4.723 25.828 23.578 1 98.75 338 LYS B O 1
ATOM 6070 N N . LEU B 1 339 ? -5.645 24.406 22.109 1 98.88 339 LEU B N 1
ATOM 6071 C CA . LEU B 1 339 ? -4.695 24.75 21.062 1 98.88 339 LEU B CA 1
ATOM 6072 C C . LEU B 1 339 ? -4.836 26.219 20.672 1 98.88 339 LEU B C 1
ATOM 6074 O O . LEU B 1 339 ? -3.84 26.922 20.516 1 98.88 339 LEU B O 1
ATOM 6078 N N . ASN B 1 340 ? -6.09 26.625 20.484 1 98.5 340 ASN B N 1
ATOM 6079 C CA . ASN B 1 340 ? -6.359 28.016 20.109 1 98.5 340 ASN B CA 1
ATOM 6080 C C . ASN B 1 340 ? -5.785 28.984 21.125 1 98.5 340 ASN B C 1
ATOM 6082 O O . ASN B 1 340 ? -5.086 29.938 20.766 1 98.5 340 ASN B O 1
ATOM 6086 N N . VAL B 1 341 ? -6.055 28.734 22.375 1 98.62 341 VAL B N 1
ATOM 6087 C CA . VAL B 1 341 ? -5.617 29.641 23.438 1 98.62 341 VAL B CA 1
ATOM 6088 C C . VAL B 1 341 ? -4.094 29.594 23.547 1 98.62 341 VAL B C 1
ATOM 6090 O O . VAL B 1 341 ? -3.436 30.625 23.578 1 98.62 341 VAL B O 1
ATOM 6093 N N . GLY B 1 342 ? -3.527 28.422 23.625 1 98.62 342 GLY B N 1
ATOM 6094 C CA . GLY B 1 342 ? -2.1 28.25 23.844 1 98.62 342 GLY B CA 1
ATOM 6095 C C . GLY B 1 342 ? -1.252 28.781 22.703 1 98.62 342 GLY B C 1
ATOM 6096 O O . GLY B 1 342 ? -0.271 29.5 22.938 1 98.62 342 GLY B O 1
ATOM 6097 N N . LEU B 1 343 ? -1.58 28.5 21.469 1 98.69 343 LEU B N 1
ATOM 6098 C CA . LEU B 1 343 ? -0.781 28.906 20.312 1 98.69 343 LEU B CA 1
ATOM 6099 C C . LEU B 1 343 ? -0.937 30.406 20.047 1 98.69 343 LEU B C 1
ATOM 6101 O O . LEU B 1 343 ? 0.017 31.062 19.625 1 98.69 343 LEU B O 1
ATOM 6105 N N . LYS B 1 344 ? -2.146 30.922 20.281 1 98.25 344 LYS B N 1
ATOM 6106 C CA . LYS B 1 344 ? -2.34 32.375 20.109 1 98.25 344 LYS B CA 1
ATOM 6107 C C . LYS B 1 344 ? -1.516 33.156 21.125 1 98.25 344 LYS B C 1
ATOM 6109 O O . LYS B 1 344 ? -1.001 34.219 20.812 1 98.25 344 LYS B O 1
ATOM 6114 N N . LYS B 1 345 ? -1.512 32.594 22.344 1 98.5 345 LYS B N 1
ATOM 6115 C CA . LYS B 1 345 ? -0.67 33.25 23.344 1 98.5 345 LYS B CA 1
ATOM 6116 C C . LYS B 1 345 ? 0.787 33.281 22.891 1 98.5 345 LYS B C 1
ATOM 6118 O O . LYS B 1 345 ? 1.445 34.312 23.016 1 98.5 345 LYS B O 1
ATOM 6123 N N . ILE B 1 346 ? 1.302 32.25 22.375 1 98.38 346 ILE B N 1
ATOM 6124 C CA . ILE B 1 346 ? 2.678 32.188 21.891 1 98.38 346 ILE B CA 1
ATOM 6125 C C . ILE B 1 346 ? 2.863 33.156 20.734 1 98.38 346 ILE B C 1
ATOM 6127 O O . ILE B 1 346 ? 3.857 33.875 20.688 1 98.38 346 ILE B O 1
ATOM 6131 N N . ALA B 1 347 ? 1.918 33.156 19.812 1 98 347 ALA B N 1
ATOM 6132 C CA . ALA B 1 347 ? 1.995 34.062 18.656 1 98 347 ALA B CA 1
ATOM 6133 C C . ALA B 1 347 ? 2.086 35.531 19.109 1 98 347 ALA B C 1
ATOM 6135 O O . ALA B 1 347 ? 2.818 36.312 18.516 1 98 347 ALA B O 1
ATOM 6136 N N . LYS B 1 348 ? 1.349 35.844 20.141 1 98 348 LYS B N 1
ATOM 6137 C CA . LYS B 1 348 ? 1.354 37.188 20.688 1 98 348 LYS B CA 1
ATOM 6138 C C . LYS B 1 348 ? 2.699 37.531 21.312 1 98 348 LYS B C 1
ATOM 6140 O O . LYS B 1 348 ? 3.146 38.688 21.281 1 98 348 LYS B O 1
ATOM 6145 N N . GLU B 1 349 ? 3.279 36.562 21.891 1 97.44 349 GLU B N 1
ATOM 6146 C CA . GLU B 1 349 ? 4.559 36.75 22.562 1 97.44 349 GLU B CA 1
ATOM 6147 C C . GLU B 1 349 ? 5.695 36.906 21.562 1 97.44 349 GLU B C 1
ATOM 6149 O O . GLU B 1 349 ? 6.719 37.531 21.859 1 97.44 349 GLU B O 1
ATOM 6154 N N . PHE B 1 350 ? 5.516 36.375 20.344 1 97.12 350 PHE B N 1
ATOM 6155 C CA . PHE B 1 350 ? 6.57 36.438 19.344 1 97.12 350 PHE B CA 1
ATOM 6156 C C . PHE B 1 350 ? 6.043 37 18.031 1 97.12 350 PHE B C 1
ATOM 6158 O O . PHE B 1 350 ? 6.145 36.344 16.984 1 97.12 350 PHE B O 1
ATOM 6165 N N . PRO B 1 351 ? 5.625 38.219 17.953 1 95.62 351 PRO B N 1
ATOM 6166 C CA . PRO B 1 351 ? 4.941 38.781 16.781 1 95.62 351 PRO B CA 1
ATOM 6167 C C . PRO B 1 351 ? 5.859 38.906 15.57 1 95.62 351 PRO B C 1
ATOM 6169 O O . PRO B 1 351 ? 5.387 38.906 14.43 1 95.62 351 PRO B O 1
ATOM 6172 N N . LYS B 1 352 ? 7.148 38.969 15.773 1 95.06 352 LYS B N 1
ATOM 6173 C CA . LYS B 1 352 ? 8.086 39.094 14.656 1 95.06 352 LYS B CA 1
ATOM 6174 C C . LYS B 1 352 ? 8.461 37.719 14.102 1 95.06 352 LYS B C 1
ATOM 6176 O O . LYS B 1 352 ? 8.82 37.594 12.93 1 95.06 352 LYS B O 1
ATOM 6181 N N . ALA B 1 353 ? 8.312 36.688 14.953 1 95.31 353 ALA B N 1
ATOM 6182 C CA . ALA B 1 353 ? 8.742 35.344 14.57 1 95.31 353 ALA B CA 1
ATOM 6183 C C . ALA B 1 353 ? 7.594 34.562 13.969 1 95.31 353 ALA B C 1
ATOM 6185 O O . ALA B 1 353 ? 7.809 33.688 13.125 1 95.31 353 ALA B O 1
ATOM 6186 N N . VAL B 1 354 ? 6.375 34.844 14.414 1 97.06 354 VAL B N 1
ATOM 6187 C CA . VAL B 1 354 ? 5.215 34.062 13.992 1 97.06 354 VAL B CA 1
ATOM 6188 C C . VAL B 1 354 ? 4.43 34.844 12.938 1 97.06 354 VAL B C 1
ATOM 6190 O O . VAL B 1 354 ? 3.934 35.938 13.211 1 97.06 354 VAL B O 1
ATOM 6193 N N . LYS B 1 355 ? 4.281 34.281 11.812 1 95.88 355 LYS B N 1
ATOM 6194 C CA . LYS B 1 355 ? 3.578 34.875 10.688 1 95.88 355 LYS B CA 1
ATOM 6195 C C . LYS B 1 355 ? 2.074 34.625 10.773 1 95.88 355 LYS B C 1
ATOM 6197 O O . LYS B 1 355 ? 1.272 35.469 10.391 1 95.88 355 LYS B O 1
ATOM 6202 N N . ASN B 1 356 ? 1.739 33.438 11.203 1 96.81 356 ASN B N 1
ATOM 6203 C CA . ASN B 1 356 ? 0.342 33 11.242 1 96.81 356 ASN B CA 1
ATOM 6204 C C . ASN B 1 356 ? 0.113 31.922 12.289 1 96.81 356 ASN B C 1
ATOM 6206 O O . ASN B 1 356 ? 0.979 31.078 12.516 1 96.81 356 ASN B O 1
ATOM 6210 N N . CYS B 1 357 ? -0.951 32.031 12.969 1 98.25 357 CYS B N 1
ATOM 6211 C CA . CYS B 1 357 ? -1.459 31.016 13.883 1 98.25 357 CYS B CA 1
ATOM 6212 C C . CYS B 1 357 ? -2.859 30.562 13.484 1 98.25 357 CYS B C 1
ATOM 6214 O O . CYS B 1 357 ? -3.738 31.391 13.258 1 98.25 357 CYS B O 1
ATOM 6216 N N . ARG B 1 358 ? -3.07 29.297 13.281 1 98.12 358 ARG B N 1
ATOM 6217 C CA . ARG B 1 358 ? -4.379 28.797 12.875 1 98.12 358 ARG B CA 1
ATOM 6218 C C . ARG B 1 358 ? -4.668 27.438 13.516 1 98.12 358 ARG B C 1
ATOM 6220 O O . ARG B 1 358 ? -3.756 26.625 13.695 1 98.12 358 ARG B O 1
ATOM 6227 N N . VAL B 1 359 ? -5.902 27.219 13.906 1 98.62 359 VAL B N 1
ATOM 6228 C CA . VAL B 1 359 ? -6.352 26 14.555 1 98.62 359 VAL B CA 1
ATOM 6229 C C . VAL B 1 359 ? -7.656 25.516 13.914 1 98.62 359 VAL B C 1
ATOM 6231 O O . VAL B 1 359 ? -8.531 26.328 13.602 1 98.62 359 VAL B O 1
ATOM 6234 N N . LEU B 1 360 ? -7.773 24.281 13.602 1 98.62 360 LEU B N 1
ATOM 6235 C CA . LEU B 1 360 ? -9 23.609 13.188 1 98.62 360 LEU B CA 1
ATOM 6236 C C . LEU B 1 360 ? -9.078 22.203 13.766 1 98.62 360 LEU B C 1
ATOM 6238 O O . LEU B 1 360 ? -8.211 21.375 13.484 1 98.62 360 LEU B O 1
ATOM 6242 N N . GLY B 1 361 ? -10.102 21.922 14.586 1 98.62 361 GLY B N 1
ATOM 6243 C CA . GLY B 1 361 ? -10.188 20.641 15.242 1 98.62 361 GLY B CA 1
ATOM 6244 C C . GLY B 1 361 ? -8.969 20.312 16.094 1 98.62 361 GLY B C 1
ATOM 6245 O O . GLY B 1 361 ? -8.562 21.125 16.922 1 98.62 361 GLY B O 1
ATOM 6246 N N . ALA B 1 362 ? -8.367 19.172 15.82 1 98.75 362 ALA B N 1
ATOM 6247 C CA . ALA B 1 362 ? -7.23 18.703 16.609 1 98.75 362 ALA B CA 1
ATOM 6248 C C . ALA B 1 362 ? -5.91 19.031 15.914 1 98.75 362 ALA B C 1
ATOM 6250 O O . ALA B 1 362 ? -4.926 18.312 16.047 1 98.75 362 ALA B O 1
ATOM 6251 N N . VAL B 1 363 ? -5.918 20.109 15.125 1 98.88 363 VAL B N 1
ATOM 6252 C CA . VAL B 1 363 ? -4.707 20.547 14.445 1 98.88 363 VAL B CA 1
ATOM 6253 C C . VAL B 1 363 ? -4.391 22 14.828 1 98.88 363 VAL B C 1
ATOM 6255 O O . VAL B 1 363 ? -5.242 22.875 14.695 1 98.88 363 VAL B O 1
ATOM 6258 N N . GLY B 1 364 ? -3.236 22.25 15.344 1 98.88 364 GLY B N 1
ATOM 6259 C CA . GLY B 1 364 ? -2.725 23.578 15.617 1 98.88 364 GLY B CA 1
ATOM 6260 C C . GLY B 1 364 ? -1.457 23.906 14.844 1 98.88 364 GLY B C 1
ATOM 6261 O O . GLY B 1 364 ? -0.601 23.031 14.664 1 98.88 364 GLY B O 1
ATOM 6262 N N . VAL B 1 365 ? -1.329 25.141 14.398 1 98.75 365 VAL B N 1
ATOM 6263 C CA . VAL B 1 365 ? -0.231 25.484 13.5 1 98.75 365 VAL B CA 1
ATOM 6264 C C . VAL B 1 365 ? 0.348 26.844 13.875 1 98.75 365 VAL B C 1
ATOM 6266 O O . VAL B 1 365 ? -0.397 27.781 14.148 1 98.75 365 VAL B O 1
ATOM 6269 N N . LEU B 1 366 ? 1.619 26.953 13.961 1 98.44 366 LEU B N 1
ATOM 6270 C CA . LEU B 1 366 ? 2.379 28.188 13.977 1 98.44 366 LEU B CA 1
ATOM 6271 C C . LEU B 1 366 ? 3.301 28.281 12.766 1 98.44 366 LEU B C 1
ATOM 6273 O O . LEU B 1 366 ? 4.242 27.5 12.633 1 98.44 366 LEU B O 1
ATOM 6277 N N . GLU B 1 367 ? 2.99 29.141 11.938 1 97.62 367 GLU B N 1
ATOM 6278 C CA . GLU B 1 367 ? 3.842 29.375 10.773 1 97.62 367 GLU B CA 1
ATOM 6279 C C . GLU B 1 367 ? 4.828 30.516 11.039 1 97.62 367 GLU B C 1
ATOM 6281 O O . GLU B 1 367 ? 4.426 31.625 11.367 1 97.62 367 GLU B O 1
ATOM 6286 N N . LEU B 1 368 ? 6.062 30.25 10.867 1 97.06 368 LEU B N 1
ATOM 6287 C CA . LEU B 1 368 ? 7.109 31.203 11.203 1 97.06 368 LEU B CA 1
ATOM 6288 C C . LEU B 1 368 ? 7.383 32.156 10.031 1 97.06 368 LEU B C 1
ATOM 6290 O O . LEU B 1 368 ? 7.324 31.734 8.875 1 97.06 368 LEU B O 1
ATOM 6294 N N . GLU B 1 369 ? 7.688 33.344 10.352 1 95.25 369 GLU B N 1
ATOM 6295 C CA . GLU B 1 369 ? 8.133 34.344 9.375 1 95.25 369 GLU B CA 1
ATOM 6296 C C . GLU B 1 369 ? 9.633 34.188 9.094 1 95.25 369 GLU B C 1
ATOM 6298 O O . GLU B 1 369 ? 10.461 34.562 9.93 1 95.25 369 GLU B O 1
ATOM 6303 N N . VAL B 1 370 ? 9.867 33.656 7.883 1 93.06 370 VAL B N 1
ATOM 6304 C CA . VAL B 1 370 ? 11.273 33.406 7.59 1 93.06 370 VAL B CA 1
ATOM 6305 C C . VAL B 1 370 ? 11.641 34 6.23 1 93.06 370 VAL B C 1
ATOM 6307 O O . VAL B 1 370 ? 12.656 33.625 5.637 1 93.06 370 VAL B O 1
ATOM 6310 N N . GLY B 1 371 ? 10.82 34.812 5.637 1 90 371 GLY B N 1
ATOM 6311 C CA . GLY B 1 371 ? 11.062 35.469 4.375 1 90 371 GLY B CA 1
ATOM 6312 C C . GLY B 1 371 ? 11.219 34.531 3.205 1 90 371 GLY B C 1
ATOM 6313 O O . GLY B 1 371 ? 10.383 33.625 3.01 1 90 371 GLY B O 1
ATOM 6314 N N . LYS B 1 372 ? 12.445 34.688 2.521 1 83 372 LYS B N 1
ATOM 6315 C CA . LYS B 1 372 ? 12.695 33.969 1.281 1 83 372 LYS B CA 1
ATOM 6316 C C . LYS B 1 372 ? 13.008 32.5 1.56 1 83 372 LYS B C 1
ATOM 6318 O O . LYS B 1 372 ? 12.977 31.656 0.65 1 83 372 LYS B O 1
ATOM 6323 N N . ALA B 1 373 ? 13.062 32.188 2.74 1 84.62 373 ALA B N 1
ATOM 6324 C CA . ALA B 1 373 ? 13.469 30.812 3.084 1 84.62 373 ALA B CA 1
ATOM 6325 C C . ALA B 1 373 ? 12.258 29.938 3.393 1 84.62 373 ALA B C 1
ATOM 6327 O O . ALA B 1 373 ? 12.406 28.781 3.805 1 84.62 373 ALA B O 1
ATOM 6328 N N . SER B 1 374 ? 11.156 30.438 3.135 1 85.75 374 SER B N 1
ATOM 6329 C CA . SER B 1 374 ? 9.922 29.719 3.438 1 85.75 374 SER B CA 1
ATOM 6330 C C . SER B 1 374 ? 9.805 28.453 2.598 1 85.75 374 SER B C 1
ATOM 6332 O O . SER B 1 374 ? 10.367 28.359 1.506 1 85.75 374 SER B O 1
ATOM 6334 N N . GLY B 1 375 ? 9.055 27.469 3.217 1 83.5 375 GLY B N 1
ATOM 6335 C CA . GLY B 1 375 ? 8.812 26.234 2.477 1 83.5 375 GLY B CA 1
ATOM 6336 C C . GLY B 1 375 ? 9.461 25.016 3.109 1 83.5 375 GLY B C 1
ATOM 6337 O O . GLY B 1 375 ? 10.094 25.125 4.16 1 83.5 375 GLY B O 1
ATOM 6338 N N . TYR B 1 376 ? 9.391 23.969 2.445 1 79.81 376 TYR B N 1
ATOM 6339 C CA . TYR B 1 376 ? 9.766 22.656 2.986 1 79.81 376 TYR B CA 1
ATOM 6340 C C . TYR B 1 376 ? 11.266 22.594 3.246 1 79.81 376 TYR B C 1
ATOM 6342 O O . TYR B 1 376 ? 11.711 21.906 4.168 1 79.81 376 TYR B O 1
ATOM 6350 N N . HIS B 1 377 ? 12.062 23.406 2.557 1 80.31 377 HIS B N 1
ATOM 6351 C CA . HIS B 1 377 ? 13.516 23.328 2.658 1 80.31 377 HIS B CA 1
ATOM 6352 C C . HIS B 1 377 ? 14.062 24.391 3.602 1 80.31 377 HIS B C 1
ATOM 6354 O O . HIS B 1 377 ? 15.266 24.641 3.625 1 80.31 377 HIS B O 1
ATOM 6360 N N . TYR B 1 378 ? 13.125 25 4.355 1 87.88 378 TYR B N 1
ATOM 6361 C CA . TYR B 1 378 ? 13.594 25.938 5.375 1 87.88 378 TYR B CA 1
ATOM 6362 C C . TYR B 1 378 ? 14.711 25.328 6.211 1 87.88 378 TYR B C 1
ATOM 6364 O O . TYR B 1 378 ? 14.508 24.297 6.867 1 87.88 378 TYR B O 1
ATOM 6372 N N . PRO B 1 379 ? 15.859 25.859 6.199 1 86.06 379 PRO B N 1
ATOM 6373 C CA . PRO B 1 379 ? 17.016 25.25 6.844 1 86.06 379 PRO B CA 1
ATOM 6374 C C . PRO B 1 379 ? 16.859 25.141 8.359 1 86.06 379 PRO B C 1
ATOM 6376 O O . PRO B 1 379 ? 17.453 24.25 8.984 1 86.06 379 PRO B O 1
ATOM 6379 N N . GLY B 1 380 ? 16.094 26.078 8.945 1 91.38 380 GLY B N 1
ATOM 6380 C CA . GLY B 1 380 ? 15.906 26.062 10.383 1 91.38 380 GLY B CA 1
ATOM 6381 C C . GLY B 1 380 ? 15.086 24.891 10.867 1 91.38 380 GLY B C 1
ATOM 6382 O O . GLY B 1 380 ? 15.016 24.625 12.07 1 91.38 380 GLY B O 1
ATOM 6383 N N . ASN B 1 381 ? 14.523 24.141 9.922 1 92.94 381 ASN B N 1
ATOM 6384 C CA . ASN B 1 381 ? 13.68 23 10.281 1 92.94 381 ASN B CA 1
ATOM 6385 C C . ASN B 1 381 ? 14.438 21.969 11.109 1 92.94 381 ASN B C 1
ATOM 6387 O O . ASN B 1 381 ? 13.914 21.469 12.102 1 92.94 381 ASN B O 1
ATOM 6391 N N . LYS B 1 382 ? 15.656 21.719 10.68 1 90.06 382 LYS B N 1
ATOM 6392 C CA . LYS B 1 382 ? 16.484 20.75 11.391 1 90.06 382 LYS B CA 1
ATOM 6393 C C . LYS B 1 382 ? 16.75 21.203 12.828 1 90.06 382 LYS B C 1
ATOM 6395 O O . LYS B 1 382 ? 16.734 20.375 13.75 1 90.06 382 LYS B O 1
ATOM 6400 N N . ILE B 1 383 ? 16.969 22.453 12.984 1 93.06 383 ILE B N 1
ATOM 6401 C CA . ILE B 1 383 ? 17.234 23.016 14.297 1 93.06 383 ILE B CA 1
ATOM 6402 C C . ILE B 1 383 ? 15.992 22.922 15.172 1 93.06 383 ILE B C 1
ATOM 6404 O O . ILE B 1 383 ? 16.078 22.547 16.344 1 93.06 383 ILE B O 1
ATOM 6408 N N . LEU B 1 384 ? 14.875 23.266 14.617 1 96.31 384 LEU B N 1
ATOM 6409 C CA . LEU B 1 384 ? 13.617 23.188 15.352 1 96.31 384 LEU B CA 1
ATOM 6410 C C . LEU B 1 384 ? 13.367 21.781 15.859 1 96.31 384 LEU B C 1
ATOM 6412 O O . LEU B 1 384 ? 13.094 21.578 17.047 1 96.31 384 LEU B O 1
ATOM 6416 N N . LYS B 1 385 ? 13.492 20.812 14.984 1 94.94 385 LYS B N 1
ATOM 6417 C CA . LYS B 1 385 ? 13.258 19.406 15.344 1 94.94 385 LYS B CA 1
ATOM 6418 C C . LYS B 1 385 ? 14.172 18.984 16.484 1 94.94 385 LYS B C 1
ATOM 6420 O O . LYS B 1 385 ? 13.727 18.344 17.453 1 94.94 385 LYS B O 1
ATOM 6425 N N . LYS B 1 386 ? 15.43 19.297 16.328 1 94.62 386 LYS B N 1
ATOM 6426 C CA . LYS B 1 386 ? 16.422 18.938 17.344 1 94.62 386 LYS B CA 1
ATOM 6427 C C . LYS B 1 386 ? 16.094 19.562 18.688 1 94.62 386 LYS B C 1
ATOM 6429 O O . LYS B 1 386 ? 16.141 18.891 19.719 1 94.62 386 LYS B O 1
ATOM 6434 N N . LYS B 1 387 ? 15.773 20.828 18.703 1 97.06 387 LYS B N 1
ATOM 6435 C CA . LYS B 1 387 ? 15.477 21.547 19.938 1 97.06 387 LYS B CA 1
ATOM 6436 C C . LYS B 1 387 ? 14.234 20.984 20.625 1 97.06 387 LYS B C 1
ATOM 6438 O O . LYS B 1 387 ? 14.188 20.875 21.844 1 97.06 387 LYS B O 1
ATOM 6443 N N . PHE B 1 388 ? 13.203 20.688 19.844 1 98.25 388 PHE B N 1
ATOM 6444 C CA . PHE B 1 388 ? 11.992 20.109 20.406 1 98.25 388 PHE B CA 1
ATOM 6445 C C . PHE B 1 388 ? 12.297 18.766 21.078 1 98.25 388 PHE B C 1
ATOM 6447 O O . PHE B 1 388 ? 11.844 18.516 22.188 1 98.25 388 PHE B O 1
ATOM 6454 N N . LEU B 1 389 ? 13.094 17.953 20.422 1 97.12 389 LEU B N 1
ATOM 6455 C CA . LEU B 1 389 ? 13.438 16.641 20.969 1 97.12 389 LEU B CA 1
ATOM 6456 C C . LEU B 1 389 ? 14.266 16.797 22.25 1 97.12 389 LEU B C 1
ATOM 6458 O O . LEU B 1 389 ? 14.086 16.031 23.203 1 97.12 389 LEU B O 1
ATOM 6462 N N . GLU B 1 390 ? 15.195 17.734 22.219 1 97.25 390 GLU B N 1
ATOM 6463 C CA . GLU B 1 390 ? 16.016 18 23.391 1 97.25 390 GLU B CA 1
ATOM 6464 C C . GLU B 1 390 ? 15.148 18.391 24.594 1 97.25 390 GLU B C 1
ATOM 6466 O O . GLU B 1 390 ? 15.516 18.125 25.734 1 97.25 390 GLU B O 1
ATOM 6471 N N . LYS B 1 391 ? 14.047 18.953 24.281 1 98.38 391 LYS B N 1
ATOM 6472 C CA . LYS B 1 391 ? 13.148 19.406 25.328 1 98.38 391 LYS B CA 1
ATOM 6473 C C . LYS B 1 391 ? 12.078 18.359 25.641 1 98.38 391 LYS B C 1
ATOM 6475 O O . LYS B 1 391 ? 11.125 18.641 26.359 1 98.38 391 LYS B O 1
ATOM 6480 N N . GLY B 1 392 ? 12.156 17.203 25 1 98.38 392 GLY B N 1
ATOM 6481 C CA . GLY B 1 392 ? 11.312 16.062 25.328 1 98.38 392 GLY B CA 1
ATOM 6482 C C . GLY B 1 392 ? 10 16.062 24.562 1 98.38 392 GLY B C 1
ATOM 6483 O O . GLY B 1 392 ? 9.031 15.438 25.016 1 98.38 392 GLY B O 1
ATOM 6484 N N . VAL B 1 393 ? 9.984 16.797 23.484 1 98.69 393 VAL B N 1
ATOM 6485 C CA . VAL B 1 393 ? 8.766 16.875 22.672 1 98.69 393 VAL B CA 1
ATOM 6486 C C . VAL B 1 393 ? 9.086 16.516 21.234 1 98.69 393 VAL B C 1
ATOM 6488 O O . VAL B 1 393 ? 10.086 16.969 20.672 1 98.69 393 VAL B O 1
ATOM 6491 N N . LEU B 1 394 ? 8.25 15.602 20.672 1 98.5 394 LEU B N 1
ATOM 6492 C CA . LEU B 1 394 ? 8.375 15.281 19.25 1 98.5 394 LEU B CA 1
ATOM 6493 C C . LEU B 1 394 ? 7.43 16.141 18.406 1 98.5 394 LEU B C 1
ATOM 6495 O O . LEU B 1 394 ? 6.215 15.93 18.438 1 98.5 394 LEU B O 1
ATOM 6499 N N . LEU B 1 395 ? 7.988 17.062 17.75 1 98.19 395 LEU B N 1
ATOM 6500 C CA . LEU B 1 395 ? 7.348 17.828 16.688 1 98.19 395 LEU B CA 1
ATOM 6501 C C . LEU B 1 395 ? 8.141 17.734 15.383 1 98.19 395 LEU B C 1
ATOM 6503 O O . LEU B 1 395 ? 9.367 17.609 15.406 1 98.19 395 LEU B O 1
ATOM 6507 N N . ARG B 1 396 ? 7.5 17.625 14.305 1 95.44 396 ARG B N 1
ATOM 6508 C CA . ARG B 1 396 ? 8.117 17.5 12.992 1 95.44 396 ARG B CA 1
ATOM 6509 C C . ARG B 1 396 ? 7.598 18.578 12.039 1 95.44 396 ARG B C 1
ATOM 6511 O O . ARG B 1 396 ? 6.773 18.297 11.164 1 95.44 396 ARG B O 1
ATOM 6518 N N . PRO B 1 397 ? 8.164 19.781 12.141 1 96.88 397 PRO B N 1
ATOM 6519 C CA . PRO B 1 397 ? 7.668 20.875 11.312 1 96.88 397 PRO B CA 1
ATOM 6520 C C . PRO B 1 397 ? 7.773 20.578 9.82 1 96.88 397 PRO B C 1
ATOM 6522 O O . PRO B 1 397 ? 8.664 19.844 9.391 1 96.88 397 PRO B O 1
ATOM 6525 N N . LEU B 1 398 ? 6.891 21.141 9.07 1 95.69 398 LEU B N 1
ATOM 6526 C CA . LEU B 1 398 ? 6.961 21.203 7.613 1 95.69 398 LEU B CA 1
ATOM 6527 C C . LEU B 1 398 ? 7.621 22.5 7.16 1 95.69 398 LEU B C 1
ATOM 6529 O O . LEU B 1 398 ? 6.938 23.484 6.898 1 95.69 398 LEU B O 1
ATOM 6533 N N . GLY B 1 399 ? 8.953 22.406 7.016 1 94.25 399 GLY B N 1
ATOM 6534 C CA . GLY B 1 399 ? 9.672 23.656 6.797 1 94.25 399 GLY B CA 1
ATOM 6535 C C . GLY B 1 399 ? 9.547 24.625 7.953 1 94.25 399 GLY B C 1
ATOM 6536 O O . GLY B 1 399 ? 9.914 24.312 9.086 1 94.25 399 GLY B O 1
ATOM 6537 N N . ASN B 1 400 ? 8.984 25.766 7.66 1 96.25 400 ASN B N 1
ATOM 6538 C CA . ASN B 1 400 ? 8.828 26.797 8.68 1 96.25 400 ASN B CA 1
ATOM 6539 C C . ASN B 1 400 ? 7.457 26.734 9.344 1 96.25 400 ASN B C 1
ATOM 6541 O O . ASN B 1 400 ? 7.031 27.672 10.008 1 96.25 400 ASN B O 1
ATOM 6545 N N . VAL B 1 401 ? 6.746 25.578 9.141 1 97.75 401 VAL B N 1
ATOM 6546 C CA . VAL B 1 401 ? 5.41 25.391 9.703 1 97.75 401 VAL B CA 1
ATOM 6547 C C . VAL B 1 401 ? 5.465 24.406 10.859 1 97.75 401 VAL B C 1
ATOM 6549 O O . VAL B 1 401 ? 5.555 23.188 10.641 1 97.75 401 VAL B O 1
ATOM 6552 N N . ILE B 1 402 ? 5.391 24.906 12.086 1 98.31 402 ILE B N 1
ATOM 6553 C CA . ILE B 1 402 ? 5.258 24.047 13.266 1 98.31 402 ILE B CA 1
ATOM 6554 C C . ILE B 1 402 ? 3.801 23.625 13.422 1 98.31 402 ILE B C 1
ATOM 6556 O O . ILE B 1 402 ? 2.902 24.453 13.492 1 98.31 402 ILE B O 1
ATOM 6560 N N . TYR B 1 403 ? 3.549 22.359 13.438 1 98.69 403 TYR B N 1
ATOM 6561 C CA . TYR B 1 403 ? 2.168 21.922 13.602 1 98.69 403 TYR B CA 1
ATOM 6562 C C . TYR B 1 403 ? 2.049 20.906 14.727 1 98.69 403 TYR B C 1
ATOM 6564 O O . TYR B 1 403 ? 3.018 20.203 15.047 1 98.69 403 TYR B O 1
ATOM 6572 N N . LEU B 1 404 ? 0.918 20.875 15.336 1 98.81 404 LEU B N 1
ATOM 6573 C CA . LEU B 1 404 ? 0.541 19.938 16.391 1 98.81 404 LEU B CA 1
ATOM 6574 C C . LEU B 1 404 ? -0.669 19.109 15.961 1 98.81 404 LEU B C 1
ATOM 6576 O O . LEU B 1 404 ? -1.658 19.656 15.469 1 98.81 404 LEU B O 1
ATOM 6580 N N . THR B 1 405 ? -0.59 17.812 16.062 1 98.75 405 THR B N 1
ATOM 6581 C CA . THR B 1 405 ? -1.683 16.859 15.914 1 98.75 405 THR B CA 1
ATOM 6582 C C . THR B 1 405 ? -1.589 15.773 16.984 1 98.75 405 THR B C 1
ATOM 6584 O O . THR B 1 405 ? -1.511 14.586 16.656 1 98.75 405 THR B O 1
ATOM 6587 N N . PRO B 1 406 ? -1.572 16.156 18.266 1 98.62 406 PRO B N 1
ATOM 6588 C CA . PRO B 1 406 ? -1.397 15.172 19.328 1 98.62 406 PRO B CA 1
ATOM 6589 C C . PRO B 1 406 ? -2.551 14.18 19.406 1 98.62 406 PRO B C 1
ATOM 6591 O O . PRO B 1 406 ? -3.58 14.367 18.75 1 98.62 406 PRO B O 1
ATOM 6594 N N . PRO B 1 407 ? -2.342 13.102 20.172 1 98.69 407 PRO B N 1
ATOM 6595 C CA . PRO B 1 407 ? -3.498 12.242 20.438 1 98.69 407 PRO B CA 1
ATOM 6596 C C . PRO B 1 407 ? -4.664 13.008 21.062 1 98.69 407 PRO B C 1
ATOM 6598 O O . PRO B 1 407 ? -4.449 13.977 21.797 1 98.69 407 PRO B O 1
ATOM 6601 N N . TYR B 1 408 ? -5.859 12.547 20.781 1 98.69 408 TYR B N 1
ATOM 6602 C CA . TYR B 1 408 ? -7.047 13.273 21.203 1 98.69 408 TYR B CA 1
ATOM 6603 C C . TYR B 1 408 ? -7.164 13.289 22.734 1 98.69 408 TYR B C 1
ATOM 6605 O O . TYR B 1 408 ? -7.777 14.188 23.297 1 98.69 408 TYR B O 1
ATOM 6613 N N . ASN B 1 409 ? -6.551 12.352 23.359 1 96.62 409 ASN B N 1
ATOM 6614 C CA . ASN B 1 409 ? -6.66 12.219 24.812 1 96.62 409 ASN B CA 1
ATOM 6615 C C . ASN B 1 409 ? -5.434 12.789 25.531 1 96.62 409 ASN B C 1
ATOM 6617 O O . ASN B 1 409 ? -5.148 12.422 26.672 1 96.62 409 ASN B O 1
ATOM 6621 N N . ILE B 1 410 ? -4.668 13.609 24.891 1 98.62 410 ILE B N 1
ATOM 6622 C CA . ILE B 1 410 ? -3.459 14.164 25.484 1 98.62 410 ILE B CA 1
ATOM 6623 C C . ILE B 1 410 ? -3.809 14.891 26.781 1 98.62 410 ILE B C 1
ATOM 6625 O O . ILE B 1 410 ? -4.832 15.57 26.859 1 98.62 410 ILE B O 1
ATOM 6629 N N . GLU B 1 411 ? -2.982 14.766 27.719 1 98.44 411 GLU B N 1
ATOM 6630 C CA . GLU B 1 411 ? -3.18 15.438 29 1 98.44 411 GLU B CA 1
ATOM 6631 C C . GLU B 1 411 ? -2.814 16.922 28.922 1 98.44 411 GLU B C 1
ATOM 6633 O O . GLU B 1 411 ? -1.947 17.297 28.125 1 98.44 411 GLU B O 1
ATOM 6638 N N . ASN B 1 412 ? -3.461 17.688 29.812 1 98.38 412 ASN B N 1
ATOM 6639 C CA . ASN B 1 412 ? -3.186 19.125 29.859 1 98.38 412 ASN B CA 1
ATOM 6640 C C . ASN B 1 412 ? -1.717 19.406 30.156 1 98.38 412 ASN B C 1
ATOM 6642 O O . ASN B 1 412 ? -1.125 20.328 29.594 1 98.38 412 ASN B O 1
ATOM 6646 N N . SER B 1 413 ? -1.146 18.625 31.047 1 98.69 413 SER B N 1
ATOM 6647 C CA . SER B 1 413 ? 0.249 18.828 31.422 1 98.69 413 SER B CA 1
ATOM 6648 C C . SER B 1 413 ? 1.182 18.609 30.234 1 98.69 413 SER B C 1
ATOM 6650 O O . SER B 1 413 ? 2.143 19.359 30.047 1 98.69 413 SER B O 1
ATOM 6652 N N . SER B 1 414 ? 0.909 17.594 29.469 1 98.81 414 SER B N 1
ATOM 6653 C CA . SER B 1 414 ? 1.699 17.328 28.266 1 98.81 414 SER B CA 1
ATOM 6654 C C . SER B 1 414 ? 1.54 18.438 27.25 1 98.81 414 SER B C 1
ATOM 6656 O O . SER B 1 414 ? 2.516 18.859 26.609 1 98.81 414 SER B O 1
ATOM 6658 N N . LEU B 1 415 ? 0.334 18.906 27.078 1 98.69 415 LEU B N 1
ATOM 6659 C CA . LEU B 1 415 ? 0.079 19.984 26.141 1 98.69 415 LEU B CA 1
ATOM 6660 C C . LEU B 1 415 ? 0.825 21.25 26.547 1 98.69 415 LEU B C 1
ATOM 6662 O O . LEU B 1 415 ? 1.414 21.938 25.719 1 98.69 415 LEU B O 1
ATOM 6666 N N . GLU B 1 416 ? 0.793 21.547 27.828 1 98.62 416 GLU B N 1
ATOM 6667 C CA . GLU B 1 416 ? 1.511 22.703 28.344 1 98.62 416 GLU B CA 1
ATOM 6668 C C . GLU B 1 416 ? 3.016 22.562 28.125 1 98.62 416 GLU B C 1
ATOM 6670 O O . GLU B 1 416 ? 3.703 23.547 27.844 1 98.62 416 GLU B O 1
ATOM 6675 N N . LYS B 1 417 ? 3.498 21.359 28.297 1 98.75 417 LYS B N 1
ATOM 6676 C CA . LYS B 1 417 ? 4.914 21.109 28.047 1 98.75 417 LYS B CA 1
ATOM 6677 C C . LYS B 1 417 ? 5.262 21.359 26.578 1 98.75 417 LYS B C 1
ATOM 6679 O O . LYS B 1 417 ? 6.336 21.859 26.266 1 98.75 417 LYS B O 1
ATOM 6684 N N . ILE B 1 418 ? 4.398 20.984 25.672 1 98.88 418 ILE B N 1
ATOM 6685 C CA . ILE B 1 418 ? 4.609 21.25 24.266 1 98.88 418 ILE B CA 1
ATOM 6686 C C . ILE B 1 418 ? 4.672 22.75 24.016 1 98.88 418 ILE B C 1
ATOM 6688 O O . ILE B 1 418 ? 5.574 23.234 23.328 1 98.88 418 ILE B O 1
ATOM 6692 N N . PHE B 1 419 ? 3.74 23.516 24.625 1 98.81 419 PHE B N 1
ATOM 6693 C CA . PHE B 1 419 ? 3.727 24.953 24.453 1 98.81 419 PHE B CA 1
ATOM 6694 C C . PHE B 1 419 ? 5.008 25.578 25 1 98.81 419 PHE B C 1
ATOM 6696 O O . PHE B 1 419 ? 5.594 26.469 24.391 1 98.81 419 PHE B O 1
ATOM 6703 N N . SER B 1 420 ? 5.414 25.062 26.125 1 98.69 420 SER B N 1
ATOM 6704 C CA . SER B 1 420 ? 6.637 25.578 26.734 1 98.69 420 SER B CA 1
ATOM 6705 C C . SER B 1 420 ? 7.852 25.312 25.859 1 98.69 420 SER B C 1
ATOM 6707 O O . SER B 1 420 ? 8.719 26.172 25.719 1 98.69 420 SER B O 1
ATOM 6709 N N . ALA B 1 421 ? 7.914 24.141 25.297 1 98.69 421 ALA B N 1
ATOM 6710 C CA . ALA B 1 421 ? 9.023 23.781 24.406 1 98.69 421 ALA B CA 1
ATOM 6711 C C . ALA B 1 421 ? 9.062 24.719 23.203 1 98.69 421 ALA B C 1
ATOM 6713 O O . ALA B 1 421 ? 10.141 25.156 22.781 1 98.69 421 ALA B O 1
ATOM 6714 N N . ILE B 1 422 ? 7.91 25.047 22.641 1 98.62 422 ILE B N 1
ATOM 6715 C CA . ILE B 1 422 ? 7.832 25.938 21.484 1 98.62 422 ILE B CA 1
ATOM 6716 C C . ILE B 1 422 ? 8.289 27.328 21.891 1 98.62 422 ILE B C 1
ATOM 6718 O O . ILE B 1 422 ? 9.117 27.938 21.203 1 98.62 422 ILE B O 1
ATOM 6722 N N . ARG B 1 423 ? 7.789 27.812 23.031 1 97.69 423 ARG B N 1
ATOM 6723 C CA . ARG B 1 423 ? 8.117 29.141 23.531 1 97.69 423 ARG B CA 1
ATOM 6724 C C . ARG B 1 423 ? 9.625 29.281 23.75 1 97.69 423 ARG B C 1
ATOM 6726 O O . ARG B 1 423 ? 10.234 30.25 23.297 1 97.69 423 ARG B O 1
ATOM 6733 N N . GLU B 1 424 ? 10.156 28.328 24.391 1 97.69 424 GLU B N 1
ATOM 6734 C CA . GLU B 1 424 ? 11.578 28.359 24.703 1 97.69 424 GLU B CA 1
ATOM 6735 C C . GLU B 1 424 ? 12.422 28.312 23.438 1 97.69 424 GLU B C 1
ATOM 6737 O O . GLU B 1 424 ? 13.43 29.016 23.328 1 97.69 424 GLU B O 1
ATOM 6742 N N . THR B 1 425 ? 12.039 27.469 22.516 1 97.5 425 THR B N 1
ATOM 6743 C CA . THR B 1 425 ? 12.773 27.344 21.266 1 97.5 425 THR B CA 1
ATOM 6744 C C . THR B 1 425 ? 12.727 28.656 20.484 1 97.5 425 THR B C 1
ATOM 6746 O O . THR B 1 425 ? 13.742 29.109 19.938 1 97.5 425 THR B O 1
ATOM 6749 N N . LEU B 1 426 ? 11.547 29.297 20.391 1 96.38 426 LEU B N 1
ATOM 6750 C CA . LEU B 1 426 ? 11.414 30.562 19.688 1 96.38 426 LEU B CA 1
ATOM 6751 C C . LEU B 1 426 ? 12.234 31.656 20.375 1 96.38 426 LEU B C 1
ATOM 6753 O O . LEU B 1 426 ? 12.812 32.5 19.703 1 96.38 426 LEU B O 1
ATOM 6757 N N . SER B 1 427 ? 12.297 31.609 21.656 1 95.38 427 SER B N 1
ATOM 6758 C CA . SER B 1 427 ? 13.102 32.562 22.406 1 95.38 427 SER B CA 1
ATOM 6759 C C . SER B 1 427 ? 14.586 32.406 22.094 1 95.38 427 SER B C 1
ATOM 6761 O O . SER B 1 427 ? 15.312 33.406 22 1 95.38 427 SER B O 1
ATOM 6763 N N . GLU B 1 428 ? 14.992 31.188 21.891 1 93 428 GLU B N 1
ATOM 6764 C CA . GLU B 1 428 ? 16.391 30.875 21.625 1 93 428 GLU B CA 1
ATOM 6765 C C . GLU B 1 428 ? 16.781 31.297 20.203 1 93 428 GLU B C 1
ATOM 6767 O O . GLU B 1 428 ? 17.906 31.75 19.984 1 93 428 GLU B O 1
ATOM 6772 N N . ILE B 1 429 ? 15.969 31.156 19.297 1 85.69 429 ILE B N 1
ATOM 6773 C CA . ILE B 1 429 ? 16.328 31.406 17.906 1 85.69 429 ILE B CA 1
ATOM 6774 C C . ILE B 1 429 ? 16.156 32.906 17.594 1 85.69 429 ILE B C 1
ATOM 6776 O O . ILE B 1 429 ? 16.844 33.438 16.734 1 85.69 429 ILE B O 1
ATOM 6780 N N . SER B 1 430 ? 15.156 33.531 18.062 1 74.12 430 SER B N 1
ATOM 6781 C CA . SER B 1 430 ? 14.945 34.938 17.859 1 74.12 430 SER B CA 1
ATOM 6782 C C . SER B 1 430 ? 16.078 35.781 18.469 1 74.12 430 SER B C 1
ATOM 6784 O O . SER B 1 430 ? 16.422 36.844 17.953 1 74.12 430 SER B O 1
ATOM 6786 N N . PHE B 1 431 ? 16.562 35.219 19.594 1 60.09 431 PHE B N 1
ATOM 6787 C CA . PHE B 1 431 ? 17.609 36 20.25 1 60.09 431 PHE B CA 1
ATOM 6788 C C . PHE B 1 431 ? 18.984 35.5 19.812 1 60.09 431 PHE B C 1
ATOM 6790 O O . PHE B 1 431 ? 20.016 36.062 20.234 1 60.09 431 PHE B O 1
ATOM 6797 N N . GLY B 1 432 ? 19.266 34.938 18.703 1 54.34 432 GLY B N 1
ATOM 6798 C CA . GLY B 1 432 ? 20.578 34.562 18.234 1 54.34 432 GLY B CA 1
ATOM 6799 C C . GLY B 1 432 ? 21.328 33.688 19.234 1 54.34 432 GLY B C 1
ATOM 6800 O O . GLY B 1 432 ? 22.547 33.531 19.141 1 54.34 432 GLY B O 1
ATOM 6801 N N . ASN B 1 433 ? 20.859 33.219 20.328 1 41.72 433 ASN B N 1
ATOM 6802 C CA . ASN B 1 433 ? 21.703 32.406 21.203 1 41.72 433 ASN B CA 1
ATOM 6803 C C . ASN B 1 433 ? 21.875 30.984 20.688 1 41.72 433 ASN B C 1
ATOM 6805 O O . ASN B 1 433 ? 20.922 30.375 20.188 1 41.72 433 ASN B O 1
#

Sequence (866 aa):
MIWYPFTLQFEPDSPLKIERAKGEFLYDELGNSYIDGISSWWVSIHGHNHPKIVQAVKNQLEKLDHVLLAGFTHDPAEKLAAELLKITDGLFQKVLYSDNGSTAVEIMIKLAYQYFQNIGEVDRKIFIKWNSSYHGDTIGTMSVGGNSVFNRVFQGLMFPTKEFQTPNCNFCPMGKKPESCKVECIDPIEKFFQKSPKAVAGIVIEPLILGSGGMIFYKEEVLQRLETISKKYGSLLLLDEVFTGFGRTGSVFAYQRAKIRPDFIALAKGLSAGVSAVAVTLTTDRIHSAFVTADPEKGFYHGHTMTGNPIACSAALASLKIFFEENRLEQILRLESKLNVGLKKIAKEFPKAVKNCRVLGAVGVLELEVGKASGYHYPGNKILKKKFLEKGVLLRPLGNVIYLTPPYNIENSSLEKIFSAIRETLSEISFGNMIWYPFTLQFEPDSPLKIERAKGEFLYDELGNSYIDGISSWWVSIHGHNHPKIVQAVKNQLEKLDHVLLAGFTHDPAEKLAAELLKITDGLFQKVLYSDNGSTAVEIMIKLAYQYFQNIGEVDRKIFIKWNSSYHGDTIGTMSVGGNSVFNRVFQGLMFPTKEFQTPNCNFCPMGKKPESCKVECIDPIEKFFQKSPKAVAGIVIEPLILGSGGMIFYKEEVLQRLETISKKYGSLLLLDEVFTGFGRTGSVFAYQRAKIRPDFIALAKGLSAGVSAVAVTLTTDRIHSAFVTADPEKGFYHGHTMTGNPIACSAALASLKIFFEENRLEQILRLESKLNVGLKKIAKEFPKAVKNCRVLGAVGVLELEVGKASGYHYPGNKILKKKFLEKGVLLRPLGNVIYLTPPYNIENSSLEKIFSAIRETLSEISFGN

Nearest PDB structures (foldseek):
  6s54-assembly1_D  TM=9.476E-01  e=3.671E-42  Pseudomonas fluorescens
  3n5m-assembly1_B  TM=9.018E-01  e=1.549E-39  Bacillus anthracis
  5kqw-assembly1_A  TM=9.220E-01  e=1.695E-37  Pseudomonas
  5kr6-assembly1_A  TM=9.357E-01  e=1.402E-36  Pseudomonas
  5kqt-assembly1_A-2  TM=9.307E-01  e=3.189E-36  Pseudomonas sp. AAC

pLDDT: mean 96.22, std 5.66, range [41.72, 98.94]

Secondary structure (DSSP, 8-state):
-B--TT--SSS-PPPEEEEEEEBTEEEETTS-EEEETTHHHHT-TT-BT-HHHHHHHHHHHTT-S---SSSEE-HHHHHHHHHHHHHTTTS--EEEEESSHHHHHHHHHHHHHHHHHHTT-TT--EEEEETT----SSHHHHHTSPP-TTTGGGGGGSPP-EEEPPP-SSS-TT---TTT---GGGHHHHHHHHH-TTTEEEEEE--SEETTTT-EE--HHHHHHHHHHHHHHT-EEEEE-TTTTTTTTSSSSHHHHHT---SEEEE-GGGTTTSS--EEEEE-HHHHHTT-SS-GGGS-----TTTT-HHHHHHHHHHHHHHHHTTHHHHHHHHHHHHHHHHHHHHHH-TTTEEEEEEETTEEEEEE--GGG-STT-THHHHHHHHHHHTTEE---BTTEEEE---TT--HHHHHHHHHHHHHHHHHHHTT-/-B--TT--SSSPPPPEEEEEEEBTEEEETTS-EEEETTHHHHT-TT-BT-HHHHHHHHHHHTT-S---SSSEE-HHHHHHHHHHHHHTTTS--EEEEESSHHHHHHHHHHHHHHHHHHTT-TT--EEEEETT----SSHHHHHTSPP-TTTGGGGGGSPP-EEEPPP-SSS-TT---TTT---GGGHHHHHHHHH-TTTEEEEEE--SEETTTT-EE--HHHHHHHHHHHHHHT-EEEEE-TTTTTTTTSSSSHHHHHT---SEEEE-GGGTTTSS--EEEEE-HHHHHTT-SS-GGGS-----TTTT-HHHHHHHHHHHHHHHHTTHHHHHHHHHHHHHHHHHHHHHH-TTTEEEEEEETTEEEEEE--GGG-STT-THHHHHHHHHHHTTEE---BTTEEEE---TT--HHHHHHHHHHHHHHHHHHHTT-